Protein AF-A0A847NWB5-F1 (afdb_monomer_lite)

Structure (mmCIF, N/CA/C/O backbone):
data_AF-A0A847NWB5-F1
#
_entry.id   AF-A0A847NWB5-F1
#
loop_
_atom_site.group_PDB
_atom_site.id
_atom_site.type_symbol
_atom_site.label_atom_id
_atom_site.label_alt_id
_atom_site.label_comp_id
_atom_site.label_asym_id
_atom_site.label_entity_id
_atom_site.label_seq_id
_atom_site.pdbx_PDB_ins_code
_atom_site.Cartn_x
_atom_site.Cartn_y
_atom_site.Cartn_z
_atom_site.occupancy
_atom_site.B_iso_or_equiv
_atom_site.auth_seq_id
_atom_site.auth_comp_id
_atom_site.auth_asym_id
_atom_site.auth_atom_id
_atom_site.pdbx_PDB_model_num
ATOM 1 N N . MET A 1 1 ? 8.005 41.977 -53.995 1.00 42.88 1 MET A N 1
ATOM 2 C CA . MET A 1 1 ? 7.180 41.715 -52.792 1.00 42.88 1 MET A CA 1
ATOM 3 C C . MET A 1 1 ? 6.658 40.271 -52.656 1.00 42.88 1 MET A C 1
ATOM 5 O O . MET A 1 1 ? 5.897 40.020 -51.738 1.00 42.88 1 MET A O 1
ATOM 9 N N . ILE A 1 2 ? 7.107 39.292 -53.464 1.00 39.78 2 ILE A N 1
ATOM 10 C CA . ILE A 1 2 ? 6.609 37.891 -53.395 1.00 39.78 2 ILE A CA 1
ATOM 11 C C . ILE A 1 2 ? 7.657 36.893 -52.839 1.00 39.78 2 ILE A C 1
ATOM 13 O O . ILE A 1 2 ? 7.341 35.745 -52.570 1.00 39.78 2 ILE A O 1
ATOM 17 N N . LYS A 1 3 ? 8.897 37.320 -52.548 1.00 38.41 3 LYS A N 1
ATOM 18 C CA . LYS A 1 3 ? 9.954 36.428 -52.013 1.00 38.41 3 LYS A CA 1
ATOM 19 C C . LYS A 1 3 ? 10.189 36.487 -50.494 1.00 38.41 3 LYS A C 1
ATOM 21 O O . LYS A 1 3 ? 11.044 35.766 -50.004 1.00 38.41 3 LYS A O 1
ATOM 26 N N . PHE A 1 4 ? 9.424 37.289 -49.748 1.00 36.72 4 PHE A N 1
ATOM 27 C CA . PHE A 1 4 ? 9.560 37.389 -48.282 1.00 36.72 4 PHE A CA 1
ATOM 28 C C . PHE A 1 4 ? 8.496 36.608 -47.488 1.00 36.72 4 PHE A C 1
ATOM 30 O O . PHE A 1 4 ? 8.672 36.395 -46.296 1.00 36.72 4 PHE A O 1
ATOM 37 N N . HIS A 1 5 ? 7.435 36.115 -48.141 1.00 34.66 5 HIS A N 1
ATOM 38 C CA . HIS A 1 5 ? 6.357 35.375 -47.466 1.00 34.66 5 HIS A CA 1
ATOM 39 C C . HIS A 1 5 ? 6.556 33.845 -47.452 1.00 34.66 5 HIS A C 1
ATOM 41 O O . HIS A 1 5 ? 5.966 33.175 -46.613 1.00 34.66 5 HIS A O 1
ATOM 47 N N . SER A 1 6 ? 7.437 33.279 -48.292 1.00 33.62 6 SER A N 1
ATOM 48 C CA . SER A 1 6 ? 7.777 31.840 -48.229 1.00 33.62 6 SER A CA 1
ATOM 49 C C . SER A 1 6 ? 8.873 31.498 -47.216 1.00 33.62 6 SER A C 1
ATOM 51 O O . SER A 1 6 ? 9.012 30.333 -46.854 1.00 33.62 6 SER A O 1
ATOM 53 N N . LEU A 1 7 ? 9.637 32.477 -46.717 1.00 34.69 7 LEU A N 1
ATOM 54 C CA . LEU A 1 7 ? 10.687 32.207 -45.725 1.00 34.69 7 LEU A CA 1
ATOM 55 C C . LEU A 1 7 ? 10.149 32.168 -44.284 1.00 34.69 7 LEU A C 1
ATOM 57 O O . LEU A 1 7 ? 10.751 31.528 -43.432 1.00 34.69 7 LEU A O 1
ATOM 61 N N . ILE A 1 8 ? 8.988 32.780 -44.024 1.00 38.00 8 ILE A N 1
ATOM 62 C CA . ILE A 1 8 ? 8.331 32.743 -42.706 1.00 38.00 8 ILE A CA 1
ATOM 63 C C . ILE A 1 8 ? 7.489 31.468 -42.534 1.00 38.00 8 ILE A C 1
ATOM 65 O O . ILE A 1 8 ? 7.353 30.978 -41.421 1.00 38.00 8 ILE A O 1
ATOM 69 N N . LEU A 1 9 ? 7.007 30.852 -43.621 1.00 34.22 9 LEU A N 1
ATOM 70 C CA . LEU A 1 9 ? 6.227 29.609 -43.537 1.00 34.22 9 LEU A CA 1
ATOM 71 C C . LEU A 1 9 ? 7.088 28.330 -43.503 1.00 34.22 9 LEU A C 1
ATOM 73 O O . LEU A 1 9 ? 6.583 27.267 -43.166 1.00 34.22 9 LEU A O 1
ATOM 77 N N . THR A 1 10 ? 8.391 28.430 -43.792 1.00 34.97 10 THR A N 1
ATOM 78 C CA . THR A 1 10 ? 9.323 27.282 -43.742 1.00 34.97 10 THR A CA 1
ATOM 79 C C . THR A 1 10 ? 10.198 27.279 -42.477 1.00 34.97 10 THR A C 1
ATOM 81 O O . THR A 1 10 ? 10.921 26.320 -42.232 1.00 34.97 10 THR A O 1
ATOM 84 N N . LEU A 1 11 ? 10.094 28.313 -41.627 1.00 33.88 11 LEU A N 1
ATOM 85 C CA . LEU A 1 11 ? 10.794 28.410 -40.335 1.00 33.88 11 LEU A CA 1
ATOM 86 C C . LEU A 1 11 ? 9.864 28.242 -39.116 1.00 33.88 11 LEU A C 1
ATOM 88 O O . LEU A 1 11 ? 10.243 28.578 -38.000 1.00 33.88 11 LEU A O 1
ATOM 92 N N . VAL A 1 12 ? 8.651 27.718 -39.326 1.00 33.31 12 VAL A N 1
ATOM 93 C CA . VAL A 1 12 ? 7.705 27.330 -38.256 1.00 33.31 12 VAL A CA 1
ATOM 94 C C . VAL A 1 12 ? 7.623 25.797 -38.103 1.00 33.31 12 VAL A C 1
ATOM 96 O O . VAL A 1 12 ? 6.960 25.288 -37.208 1.00 33.31 12 VAL A O 1
ATOM 99 N N . CYS A 1 13 ? 8.373 25.027 -38.902 1.00 38.78 13 CYS A N 1
ATOM 100 C CA . CYS A 1 13 ? 8.359 23.557 -38.857 1.00 38.78 13 CYS A CA 1
ATOM 101 C C . CYS A 1 13 ? 9.357 22.896 -37.885 1.00 38.78 13 CYS A C 1
ATOM 103 O O . CYS A 1 13 ? 9.543 21.686 -37.952 1.00 38.78 13 CYS A O 1
ATOM 105 N N . ALA A 1 14 ? 9.976 23.625 -36.958 1.00 40.19 14 ALA A N 1
ATOM 106 C CA . ALA A 1 14 ? 10.767 23.000 -35.896 1.00 40.19 14 ALA A CA 1
ATOM 107 C C . ALA A 1 14 ? 10.840 23.912 -34.673 1.00 40.19 14 ALA A C 1
ATOM 109 O O . ALA A 1 14 ? 11.818 24.627 -34.509 1.00 40.19 14 ALA A O 1
ATOM 110 N N . LEU A 1 15 ? 9.772 23.929 -33.875 1.00 40.28 15 LEU A N 1
ATOM 111 C CA . LEU A 1 15 ? 9.741 24.229 -32.433 1.00 40.28 15 LEU A CA 1
ATOM 112 C C . LEU A 1 15 ? 8.285 24.083 -31.951 1.00 40.28 15 LEU A C 1
ATOM 114 O O . LEU A 1 15 ? 7.723 24.963 -31.306 1.00 40.28 15 LEU A O 1
ATOM 118 N N . ALA A 1 16 ? 7.641 22.963 -32.287 1.00 37.41 16 ALA A N 1
ATOM 119 C CA . ALA A 1 16 ? 6.517 22.520 -31.479 1.00 37.41 16 ALA A CA 1
ATOM 120 C C . ALA A 1 16 ? 7.136 21.951 -30.199 1.00 37.41 16 ALA A C 1
ATOM 122 O O . ALA A 1 16 ? 7.617 20.821 -30.188 1.00 37.41 16 ALA A O 1
ATOM 123 N N . ILE A 1 17 ? 7.198 22.763 -29.143 1.00 42.31 17 ILE A N 1
ATOM 124 C CA . ILE A 1 17 ? 7.199 22.216 -27.786 1.00 42.31 17 ILE A CA 1
ATOM 125 C C . ILE A 1 17 ? 5.897 21.415 -27.731 1.00 42.31 17 ILE A C 1
ATOM 127 O O . ILE A 1 17 ? 4.823 22.017 -27.793 1.00 42.31 17 ILE A O 1
ATOM 131 N N . SER A 1 18 ? 5.958 20.082 -27.745 1.00 50.19 18 SER A N 1
ATOM 132 C CA . SER A 1 18 ? 4.764 19.309 -27.412 1.00 50.19 18 SER A CA 1
ATOM 133 C C . SER A 1 18 ? 4.413 19.697 -25.985 1.00 50.19 18 SER A C 1
ATOM 135 O O . SER A 1 18 ? 5.232 19.540 -25.083 1.00 50.19 18 SER A O 1
ATOM 137 N N . ALA A 1 19 ? 3.238 20.293 -25.794 1.00 58.72 19 ALA A N 1
ATOM 138 C CA . ALA A 1 19 ? 2.733 20.550 -24.456 1.00 58.72 19 ALA A CA 1
ATOM 139 C C . ALA A 1 19 ? 2.726 19.233 -23.664 1.00 58.72 19 ALA A C 1
ATOM 141 O O . ALA A 1 19 ? 2.403 18.188 -24.236 1.00 58.72 19 ALA A O 1
ATOM 142 N N . GLN A 1 20 ? 3.082 19.305 -22.380 1.00 72.25 20 GLN A N 1
ATOM 143 C CA . GLN A 1 20 ? 3.160 18.157 -21.480 1.00 72.25 20 GLN A CA 1
ATOM 144 C C . GLN A 1 20 ? 1.897 17.309 -21.566 1.00 72.25 20 GLN A C 1
ATOM 146 O O . GLN A 1 20 ? 0.813 17.743 -21.174 1.00 72.25 20 GLN A O 1
ATOM 151 N N . ASN A 1 21 ? 2.042 16.089 -22.084 1.00 88.38 21 ASN A N 1
ATOM 152 C CA . ASN A 1 21 ? 0.945 15.143 -22.227 1.00 88.38 21 ASN A CA 1
ATOM 153 C C . ASN A 1 21 ? 1.127 13.991 -21.239 1.00 88.38 21 ASN A C 1
ATOM 155 O O . ASN A 1 21 ? 1.543 12.888 -21.598 1.00 88.38 21 ASN A O 1
ATOM 159 N N . TRP A 1 22 ? 0.802 14.271 -19.973 1.00 91.06 22 TRP A N 1
ATOM 160 C CA . TRP A 1 22 ? 0.859 13.291 -18.885 1.00 91.06 22 TRP A CA 1
ATOM 161 C C . TRP A 1 22 ? 0.073 12.016 -19.192 1.00 91.06 22 TRP A C 1
ATOM 163 O O . TRP A 1 22 ? 0.486 10.931 -18.793 1.00 91.06 22 TRP A O 1
ATOM 173 N N . GLU A 1 23 ? -1.036 12.139 -19.919 1.00 92.62 23 GLU A N 1
ATOM 174 C CA . GLU A 1 23 ? -1.891 11.011 -20.272 1.00 92.62 23 GLU A CA 1
ATOM 175 C C . GLU A 1 23 ? -1.188 10.032 -21.217 1.00 92.62 23 GLU A C 1
ATOM 177 O O . GLU A 1 23 ? -1.121 8.833 -20.941 1.00 92.62 23 GLU A O 1
ATOM 182 N N . ASP A 1 24 ? -0.614 10.537 -22.312 1.00 93.94 24 ASP A N 1
ATOM 183 C CA . ASP A 1 24 ? 0.109 9.695 -23.268 1.00 93.94 24 ASP A CA 1
ATOM 184 C C . ASP A 1 24 ? 1.391 9.112 -22.659 1.00 93.94 24 ASP A C 1
ATOM 186 O O . ASP A 1 24 ? 1.687 7.929 -22.842 1.00 93.94 24 ASP A O 1
ATOM 190 N N . MET A 1 25 ? 2.109 9.913 -21.864 1.00 95.19 25 MET A N 1
ATOM 191 C CA . MET A 1 25 ? 3.307 9.474 -21.150 1.00 95.19 25 MET A CA 1
ATOM 192 C C . MET A 1 25 ? 2.996 8.323 -20.180 1.00 95.19 25 MET A C 1
ATOM 194 O O . MET A 1 25 ? 3.675 7.292 -20.202 1.00 95.19 25 MET A O 1
ATOM 198 N N . GLN A 1 26 ? 1.955 8.461 -19.350 1.00 96.25 26 GLN A N 1
ATOM 199 C CA . GLN A 1 26 ? 1.557 7.430 -18.387 1.00 96.25 26 GLN A CA 1
ATOM 200 C C . GLN A 1 26 ? 1.100 6.155 -19.098 1.00 96.25 26 GLN A C 1
ATOM 202 O O . GLN A 1 26 ? 1.555 5.065 -18.756 1.00 96.25 26 GLN A O 1
ATOM 207 N N . LYS A 1 27 ? 0.268 6.286 -20.138 1.00 95.56 27 LYS A N 1
ATOM 208 C CA . LYS A 1 27 ? -0.174 5.152 -20.954 1.00 95.56 27 LYS A CA 1
ATOM 209 C C . LYS A 1 27 ? 1.016 4.374 -21.518 1.00 95.56 27 LYS A C 1
ATOM 211 O O . LYS A 1 27 ? 1.122 3.173 -21.291 1.00 95.56 27 LYS A O 1
ATOM 216 N N . LYS A 1 28 ? 1.956 5.038 -22.201 1.00 95.56 28 LYS A N 1
ATOM 217 C CA . LYS A 1 28 ? 3.142 4.374 -22.776 1.00 95.56 28 LYS A CA 1
ATOM 218 C C . LYS A 1 28 ? 3.990 3.696 -21.701 1.00 95.56 28 LYS A C 1
ATOM 220 O O . LYS A 1 28 ? 4.328 2.526 -21.839 1.00 95.56 28 LYS A O 1
ATOM 225 N N . THR A 1 29 ? 4.299 4.401 -20.615 1.00 97.31 29 THR A N 1
ATOM 226 C CA . THR A 1 29 ? 5.137 3.857 -19.530 1.00 97.31 29 THR A CA 1
ATOM 227 C C . THR A 1 29 ? 4.511 2.663 -18.804 1.00 97.31 29 THR A C 1
ATOM 229 O O . THR A 1 29 ? 5.254 1.791 -18.363 1.00 97.31 29 THR A O 1
ATOM 232 N N . ILE A 1 30 ? 3.178 2.558 -18.742 1.00 97.31 30 ILE A N 1
ATOM 233 C CA . ILE A 1 30 ? 2.477 1.342 -18.290 1.00 97.31 30 ILE A CA 1
ATOM 234 C C . ILE A 1 30 ? 2.561 0.236 -19.353 1.00 97.31 30 ILE A C 1
ATOM 236 O O . ILE A 1 30 ? 2.848 -0.916 -19.030 1.00 97.31 30 ILE A O 1
ATOM 240 N N . ARG A 1 31 ? 2.370 0.568 -20.637 1.00 93.94 31 ARG A N 1
ATOM 241 C CA . ARG A 1 31 ? 2.467 -0.405 -21.740 1.00 93.94 31 ARG A CA 1
ATOM 242 C C . ARG A 1 31 ? 3.847 -1.057 -21.847 1.00 93.94 31 ARG A C 1
ATOM 244 O O . ARG A 1 31 ? 3.908 -2.189 -22.318 1.00 93.94 31 ARG A O 1
ATOM 251 N N . PHE A 1 32 ? 4.921 -0.418 -21.373 1.00 96.06 32 PHE A N 1
ATOM 252 C CA . PHE A 1 32 ? 6.257 -1.026 -21.300 1.00 96.06 32 PHE A CA 1
ATOM 253 C C . PHE A 1 32 ? 6.231 -2.440 -20.693 1.00 96.06 32 PHE A C 1
ATOM 255 O O . PHE A 1 32 ? 6.766 -3.380 -21.276 1.00 96.06 32 PHE A O 1
ATOM 262 N N . PHE A 1 33 ? 5.536 -2.628 -19.571 1.00 95.75 33 PHE A N 1
ATOM 263 C CA . PHE A 1 33 ? 5.465 -3.920 -18.883 1.00 95.75 33 PHE A CA 1
ATOM 264 C C . PHE A 1 33 ? 4.804 -5.017 -19.740 1.00 95.75 33 PHE A C 1
ATOM 266 O O . PHE A 1 33 ? 5.168 -6.190 -19.627 1.00 95.75 33 PHE A O 1
ATOM 273 N N . ARG A 1 34 ? 3.930 -4.653 -20.697 1.00 91.44 34 ARG A N 1
ATOM 274 C CA . ARG A 1 34 ? 3.377 -5.607 -21.675 1.00 91.44 34 ARG A CA 1
ATOM 275 C C . ARG A 1 34 ? 4.450 -6.212 -22.559 1.00 91.44 34 ARG A C 1
ATOM 277 O O . ARG A 1 34 ? 4.392 -7.412 -22.816 1.00 91.44 34 ARG A O 1
ATOM 284 N N . TYR A 1 35 ? 5.435 -5.420 -22.981 1.00 90.81 35 TYR A N 1
ATOM 285 C CA . TYR A 1 35 ? 6.572 -5.893 -23.776 1.00 90.81 35 TYR A CA 1
ATOM 286 C C . TYR A 1 35 ? 7.427 -6.906 -23.003 1.00 90.81 35 TYR A C 1
ATOM 288 O O . TYR A 1 35 ? 7.959 -7.840 -23.609 1.00 90.81 35 TYR A O 1
ATOM 296 N N . GLN A 1 36 ? 7.453 -6.790 -21.671 1.00 93.00 36 GLN A N 1
ATOM 297 C CA . GLN A 1 36 ? 8.184 -7.681 -20.772 1.00 93.00 36 GLN A CA 1
ATOM 298 C C . GLN A 1 36 ? 7.457 -9.002 -20.470 1.00 93.00 36 GLN A C 1
ATOM 300 O O . GLN A 1 36 ? 8.053 -9.887 -19.865 1.00 93.00 36 GLN A O 1
ATOM 305 N N . ARG A 1 37 ? 6.186 -9.186 -20.861 1.00 90.44 37 ARG A N 1
ATOM 306 C CA . ARG A 1 37 ? 5.407 -10.390 -20.506 1.00 90.44 37 ARG A CA 1
ATOM 307 C C . ARG A 1 37 ? 6.055 -11.689 -21.014 1.00 90.44 37 ARG A C 1
ATOM 309 O O . ARG A 1 37 ? 6.294 -11.863 -22.209 1.00 90.44 37 ARG A O 1
ATOM 316 N N . ALA A 1 38 ? 6.250 -12.630 -20.095 1.00 87.25 38 ALA A N 1
ATOM 317 C CA . ALA A 1 38 ? 6.828 -13.953 -20.294 1.00 87.25 38 ALA A CA 1
ATOM 318 C C . ALA A 1 38 ? 5.761 -15.060 -20.260 1.00 87.25 38 ALA A C 1
ATOM 320 O O . ALA A 1 38 ? 4.700 -14.905 -19.658 1.00 87.25 38 ALA A O 1
ATOM 321 N N . GLY A 1 39 ? 6.055 -16.223 -20.855 1.00 81.06 39 GLY A N 1
ATOM 322 C CA . GLY A 1 39 ? 5.277 -17.458 -20.659 1.00 81.06 39 GLY A CA 1
ATOM 323 C C . GLY A 1 39 ? 3.800 -17.395 -21.061 1.00 81.06 39 GLY A C 1
ATOM 324 O O . GLY A 1 39 ? 2.998 -18.174 -20.546 1.00 81.06 39 GLY A O 1
ATOM 325 N N . LEU A 1 40 ? 3.442 -16.477 -21.959 1.00 76.94 40 LEU A N 1
ATOM 326 C CA . LEU A 1 40 ? 2.090 -16.298 -22.489 1.00 76.94 40 LEU A CA 1
ATOM 327 C C . LEU A 1 40 ? 1.619 -17.559 -23.218 1.00 76.94 40 LEU A C 1
ATOM 329 O O . LEU A 1 40 ? 2.396 -18.141 -23.965 1.00 76.94 40 LEU A O 1
ATOM 333 N N . LYS A 1 41 ? 0.367 -17.992 -23.009 1.00 67.31 41 LYS A N 1
ATOM 334 C CA . LYS A 1 41 ? -0.227 -19.192 -23.632 1.00 67.31 41 LYS A CA 1
ATOM 335 C C . LYS A 1 41 ? -1.378 -18.790 -24.567 1.00 67.31 41 LYS A C 1
ATOM 337 O O . LYS A 1 41 ? -2.353 -18.203 -24.114 1.00 67.31 41 LYS A O 1
ATOM 342 N N . GLY A 1 42 ? -1.285 -19.168 -25.846 1.00 57.97 42 GLY A N 1
ATOM 343 C CA . GLY A 1 42 ? -2.330 -18.954 -26.861 1.00 57.97 42 GLY A CA 1
ATOM 344 C C . GLY A 1 42 ? -2.425 -17.522 -27.409 1.00 57.97 42 GLY A C 1
ATOM 345 O O . GLY A 1 42 ? -1.660 -16.647 -27.027 1.00 57.97 42 GLY A O 1
ATOM 346 N N . GLU A 1 43 ? -3.394 -17.286 -28.300 1.00 54.84 43 GLU A N 1
ATOM 347 C CA . GLU A 1 43 ? -3.688 -15.972 -28.919 1.00 54.84 43 GLU A CA 1
ATOM 348 C C . GLU A 1 43 ? -4.389 -14.986 -27.959 1.00 54.84 43 GLU A C 1
ATOM 350 O O . GLU A 1 43 ? -4.798 -13.899 -28.355 1.00 54.84 43 GLU A O 1
ATOM 355 N N . GLN A 1 44 ? -4.562 -15.367 -26.690 1.00 54.88 44 GLN A N 1
ATOM 356 C CA . GLN A 1 44 ? -5.412 -14.668 -25.722 1.00 54.88 44 GLN A CA 1
ATOM 357 C C . GLN A 1 44 ? -4.716 -13.501 -25.014 1.00 54.88 44 GLN A C 1
ATOM 359 O O . GLN A 1 44 ? -5.286 -12.942 -24.093 1.00 54.88 44 GLN A O 1
ATOM 364 N N . CYS A 1 45 ? -3.484 -13.143 -25.379 1.00 64.50 45 CYS A N 1
ATOM 365 C CA . CYS A 1 45 ? -2.771 -12.039 -24.744 1.00 64.50 45 CYS A CA 1
ATOM 366 C C . CYS A 1 45 ? -1.915 -11.299 -25.769 1.00 64.50 45 CYS A C 1
ATOM 368 O O . CYS A 1 45 ? -0.958 -11.853 -26.315 1.00 64.50 45 CYS A O 1
ATOM 370 N N . HIS A 1 46 ? -2.264 -10.044 -26.029 1.00 68.38 46 HIS A N 1
ATOM 371 C CA . HIS A 1 46 ? -1.560 -9.199 -26.976 1.00 68.38 46 HIS A CA 1
ATOM 372 C C . HIS A 1 46 ? -0.291 -8.628 -26.334 1.00 68.38 46 HIS A C 1
ATOM 374 O O . HIS A 1 46 ? -0.331 -7.782 -25.438 1.00 68.38 46 HIS A O 1
ATOM 380 N N . ASN A 1 47 ? 0.851 -9.117 -26.804 1.00 75.75 47 ASN A N 1
ATOM 381 C CA . ASN A 1 47 ? 2.151 -8.482 -26.639 1.00 75.75 47 ASN A CA 1
ATOM 382 C C . ASN A 1 47 ? 2.669 -8.172 -28.056 1.00 75.75 47 ASN A C 1
ATOM 384 O O . ASN A 1 47 ? 2.734 -9.111 -28.860 1.00 75.75 47 ASN A O 1
ATOM 388 N N . PRO A 1 48 ? 3.061 -6.915 -28.355 1.00 75.75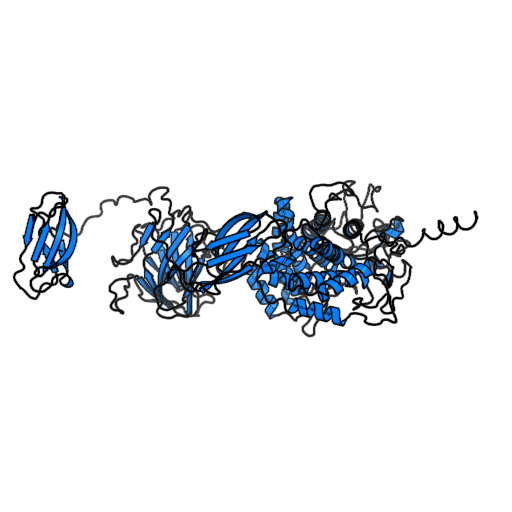 48 PRO A N 1
ATOM 389 C CA . PRO A 1 48 ? 3.505 -6.475 -29.683 1.00 75.75 48 PRO A CA 1
ATOM 390 C C . PRO A 1 48 ? 4.540 -7.361 -30.366 1.00 75.75 48 PRO A C 1
ATOM 392 O O . PRO A 1 48 ? 4.564 -7.489 -31.587 1.00 75.75 48 PRO A O 1
ATOM 395 N N . TYR A 1 49 ? 5.408 -8.012 -29.594 1.00 74.19 49 TYR A N 1
ATOM 396 C CA . TYR A 1 49 ? 6.434 -8.887 -30.149 1.00 74.19 49 TYR A CA 1
ATOM 397 C C . TYR A 1 49 ? 5.888 -10.223 -30.672 1.00 74.19 49 TYR A C 1
ATOM 399 O O . TYR A 1 49 ? 6.553 -10.889 -31.473 1.00 74.19 49 TYR A O 1
ATOM 407 N N . TYR A 1 50 ? 4.695 -10.639 -30.242 1.00 67.44 50 TYR A N 1
ATOM 408 C CA . TYR A 1 50 ? 4.236 -12.024 -30.366 1.00 67.44 50 TYR A CA 1
ATOM 409 C C . TYR A 1 50 ? 2.861 -12.198 -31.024 1.00 67.44 50 TYR A C 1
ATOM 411 O O . TYR A 1 50 ? 2.401 -13.332 -31.134 1.00 67.44 50 TYR A O 1
ATOM 419 N N . GLU A 1 51 ? 2.248 -11.131 -31.548 1.00 58.44 51 GLU A N 1
ATOM 420 C CA . GLU A 1 51 ? 0.896 -11.113 -32.152 1.00 58.44 51 GLU A CA 1
ATOM 421 C C . GLU A 1 51 ? 0.657 -12.092 -33.326 1.00 58.44 51 GLU A C 1
ATOM 423 O O . GLU A 1 51 ? -0.465 -12.222 -33.802 1.00 58.44 51 GLU A O 1
ATOM 428 N N . SER A 1 52 ? 1.686 -12.794 -33.811 1.00 52.53 52 SER A N 1
ATOM 429 C CA . SER A 1 52 ? 1.614 -13.687 -34.980 1.00 52.53 52 SER A CA 1
ATOM 430 C C . SER A 1 52 ? 2.216 -15.087 -34.775 1.00 52.53 52 SER A C 1
ATOM 432 O O . SER A 1 52 ? 2.345 -15.833 -35.746 1.00 52.53 52 SER A O 1
ATOM 434 N N . ILE A 1 53 ? 2.605 -15.478 -33.551 1.00 50.81 53 ILE A N 1
ATOM 435 C CA . ILE A 1 53 ? 3.309 -16.755 -33.308 1.00 50.81 53 ILE A CA 1
ATOM 436 C C . ILE A 1 53 ? 2.415 -17.766 -32.577 1.00 50.81 53 ILE A C 1
ATOM 438 O O . ILE A 1 53 ? 2.043 -17.577 -31.422 1.00 50.81 53 ILE A O 1
ATOM 442 N N . THR A 1 54 ? 2.129 -18.894 -33.234 1.00 47.69 54 THR A N 1
ATOM 443 C CA . THR A 1 54 ? 1.161 -19.910 -32.780 1.00 47.69 54 THR A CA 1
ATOM 444 C C . THR A 1 54 ? 1.765 -21.126 -32.057 1.00 47.69 54 THR A C 1
ATOM 446 O O . THR A 1 54 ? 1.018 -22.033 -31.693 1.00 47.69 54 THR A O 1
ATOM 449 N N . SER A 1 55 ? 3.079 -21.191 -31.782 1.00 50.62 55 SER A N 1
ATOM 450 C CA . SER A 1 55 ? 3.658 -22.351 -31.068 1.00 50.62 55 SER A CA 1
ATOM 451 C C . SER A 1 55 ? 4.958 -22.087 -30.295 1.00 50.62 55 SER A C 1
ATOM 453 O O . SER A 1 55 ? 5.830 -21.377 -30.787 1.00 50.62 55 SER A O 1
ATOM 455 N N . ASN A 1 56 ? 5.076 -22.753 -29.131 1.00 52.75 56 ASN A N 1
ATOM 456 C CA . ASN A 1 56 ? 6.209 -22.836 -28.191 1.00 52.75 56 ASN A CA 1
ATOM 457 C C . ASN A 1 56 ? 6.772 -21.496 -27.727 1.00 52.75 56 ASN A C 1
ATOM 459 O O . ASN A 1 56 ? 7.858 -21.103 -28.141 1.00 52.75 56 ASN A O 1
ATOM 463 N N . TRP A 1 57 ? 6.061 -20.822 -26.821 1.00 62.12 57 TRP A N 1
ATOM 464 C CA . TRP A 1 57 ? 6.595 -19.608 -26.220 1.00 62.12 57 TRP A CA 1
ATOM 465 C C . TRP A 1 57 ? 7.558 -19.992 -25.096 1.00 62.12 57 TRP A C 1
ATOM 467 O O . TRP A 1 57 ? 7.331 -20.960 -24.360 1.00 62.12 57 TRP A O 1
ATOM 477 N N . PRO A 1 58 ? 8.636 -19.234 -24.923 1.00 62.88 58 PRO A N 1
ATOM 478 C CA . PRO A 1 58 ? 9.565 -19.496 -23.850 1.00 62.88 58 PRO A CA 1
ATOM 479 C C . PRO A 1 58 ? 8.881 -19.165 -22.531 1.00 62.88 58 PRO A C 1
ATOM 481 O O . PRO A 1 58 ? 7.975 -18.329 -22.467 1.00 62.88 58 PRO A O 1
ATOM 484 N N . HIS A 1 59 ? 9.289 -19.871 -21.481 1.00 75.19 59 HIS A N 1
ATOM 485 C CA . HIS A 1 59 ? 8.699 -19.773 -20.146 1.00 75.19 59 HIS A CA 1
ATOM 486 C C . HIS A 1 59 ? 7.254 -20.273 -20.013 1.00 75.19 59 HIS A C 1
ATOM 488 O O . HIS A 1 59 ? 6.693 -20.186 -18.926 1.00 75.19 59 HIS A O 1
ATOM 494 N N . GLN A 1 60 ? 6.631 -20.838 -21.058 1.00 76.12 60 GLN A N 1
ATOM 495 C CA . GLN A 1 60 ? 5.324 -21.513 -20.924 1.00 76.12 60 GLN A CA 1
ATOM 496 C C . GLN A 1 60 ? 5.388 -22.775 -20.063 1.00 76.12 60 GLN A C 1
ATOM 498 O O . GLN A 1 60 ? 4.371 -23.185 -19.500 1.00 76.12 60 GLN A O 1
ATOM 503 N N . ASN A 1 61 ? 6.579 -23.375 -20.004 1.00 80.56 61 ASN A N 1
ATOM 504 C CA . ASN A 1 61 ? 6.865 -24.637 -19.331 1.00 80.56 61 ASN A CA 1
ATOM 505 C C . ASN A 1 61 ? 7.789 -24.454 -18.115 1.00 80.56 61 ASN A C 1
ATOM 507 O O . ASN A 1 61 ? 8.250 -25.454 -17.560 1.00 80.56 61 ASN A O 1
ATOM 511 N N . ASP A 1 62 ? 8.074 -23.205 -17.711 1.00 87.69 62 ASP A N 1
ATOM 512 C CA . ASP A 1 62 ? 8.757 -22.940 -16.440 1.00 87.69 62 ASP A CA 1
ATOM 513 C C . ASP A 1 62 ? 7.962 -23.659 -15.342 1.00 87.69 62 ASP A C 1
ATOM 515 O O . ASP A 1 62 ? 6.747 -23.484 -15.225 1.00 87.69 62 ASP A O 1
ATOM 519 N N . SER A 1 63 ? 8.627 -24.517 -14.573 1.00 92.44 63 SER A N 1
ATOM 520 C CA . SER A 1 63 ? 7.972 -25.293 -13.525 1.00 92.44 63 SER A CA 1
ATOM 521 C C . SER A 1 63 ? 8.947 -25.717 -12.438 1.00 92.44 63 SER A C 1
ATOM 523 O O . SER A 1 63 ? 10.151 -25.834 -12.664 1.00 92.44 63 SER A O 1
ATOM 525 N N . TYR A 1 64 ? 8.417 -25.963 -11.242 1.00 95.62 64 TYR A N 1
ATOM 526 C CA . TYR A 1 64 ? 9.186 -26.482 -10.116 1.00 95.62 64 TYR A CA 1
ATOM 527 C C . TYR A 1 64 ? 8.387 -27.539 -9.364 1.00 95.62 64 TYR A C 1
ATOM 529 O O . TYR A 1 64 ? 7.301 -27.264 -8.849 1.00 95.62 64 TYR A O 1
ATOM 537 N N . ASN A 1 65 ? 8.913 -28.766 -9.310 1.00 94.50 65 ASN A N 1
ATOM 538 C CA . ASN A 1 65 ? 8.255 -29.915 -8.677 1.00 94.50 65 ASN A CA 1
ATOM 539 C C . ASN A 1 65 ? 6.786 -30.091 -9.117 1.00 94.50 65 ASN A C 1
ATOM 541 O O . ASN A 1 65 ? 5.907 -30.329 -8.294 1.00 94.50 65 ASN A O 1
ATOM 545 N N . GLY A 1 66 ? 6.516 -29.922 -10.416 1.00 92.94 66 GLY A N 1
ATOM 546 C CA . GLY A 1 66 ? 5.173 -30.037 -10.996 1.00 92.94 66 GLY A CA 1
ATOM 547 C C . GLY A 1 66 ? 4.278 -28.798 -10.854 1.00 92.94 66 GLY A C 1
ATOM 548 O O . GLY A 1 66 ? 3.179 -28.800 -11.400 1.00 92.94 66 GLY A O 1
ATOM 549 N N . ASN A 1 67 ? 4.728 -27.737 -10.176 1.00 95.56 67 ASN A N 1
ATOM 550 C CA . ASN A 1 67 ? 4.010 -26.460 -10.113 1.00 95.56 67 ASN A CA 1
ATOM 551 C C . ASN A 1 67 ? 4.324 -25.615 -11.352 1.00 95.56 67 ASN A C 1
ATOM 553 O O . ASN A 1 67 ? 5.494 -25.466 -11.702 1.00 95.56 67 ASN A O 1
ATOM 557 N N . ASP A 1 68 ? 3.293 -25.058 -11.989 1.00 94.06 68 ASP A N 1
ATOM 558 C CA . ASP A 1 68 ? 3.420 -24.121 -13.114 1.00 94.06 68 ASP A CA 1
ATOM 559 C C . ASP A 1 68 ? 4.020 -22.788 -12.648 1.00 94.06 68 ASP A C 1
ATOM 561 O O . ASP A 1 68 ? 3.528 -22.208 -11.686 1.00 94.06 68 ASP A O 1
ATOM 565 N N . LEU A 1 69 ? 5.034 -22.285 -13.353 1.00 94.62 69 LEU A N 1
ATOM 566 C CA . LEU A 1 69 ? 5.693 -20.991 -13.124 1.00 94.62 69 LEU A CA 1
ATOM 567 C C . LEU A 1 69 ? 5.702 -20.104 -14.388 1.00 94.62 69 LEU A C 1
ATOM 569 O O . LEU A 1 69 ? 6.476 -19.147 -14.496 1.00 94.62 69 LEU A O 1
ATOM 573 N N . SER A 1 70 ? 4.832 -20.406 -15.356 1.00 90.81 70 SER A N 1
ATOM 574 C CA . SER A 1 70 ? 4.596 -19.553 -16.526 1.00 90.81 70 SER A CA 1
ATOM 575 C C . SER A 1 70 ? 3.927 -18.220 -16.168 1.00 90.81 70 SER A C 1
ATOM 577 O O . SER A 1 70 ? 3.221 -18.114 -15.160 1.00 90.81 70 SER A O 1
ATOM 579 N N . GLY A 1 71 ? 4.104 -17.211 -17.026 1.00 90.12 71 GLY A N 1
ATOM 580 C CA . GLY A 1 71 ? 3.668 -15.831 -16.784 1.00 90.12 71 GLY A CA 1
ATOM 581 C C . GLY A 1 71 ? 4.786 -14.950 -16.221 1.00 90.12 71 GLY A C 1
ATOM 582 O O . GLY A 1 71 ? 5.951 -15.360 -16.202 1.00 90.12 71 GLY A O 1
ATOM 583 N N . GLY A 1 72 ? 4.421 -13.762 -15.736 1.00 93.00 72 GLY A N 1
ATOM 584 C CA . GLY A 1 72 ? 5.353 -12.795 -15.150 1.00 93.00 72 GLY A CA 1
ATOM 585 C C . GLY A 1 72 ? 6.137 -12.019 -16.205 1.00 93.00 72 GLY A C 1
ATOM 586 O O . GLY A 1 72 ? 5.869 -12.125 -17.394 1.00 93.00 72 GLY A O 1
ATOM 587 N N . TRP A 1 73 ? 7.120 -11.241 -15.787 1.00 94.75 73 TRP A N 1
ATOM 588 C CA . TRP A 1 73 ? 7.855 -10.330 -16.658 1.00 94.75 73 TRP A CA 1
ATOM 589 C C . TRP A 1 73 ? 9.327 -10.720 -16.722 1.00 94.75 73 TRP A C 1
ATOM 591 O O . TRP A 1 73 ? 9.887 -11.160 -15.718 1.00 94.75 73 TRP A O 1
ATOM 601 N N . TYR A 1 74 ? 9.938 -10.537 -17.889 1.00 93.69 74 TYR A N 1
ATOM 602 C CA . TYR A 1 74 ? 11.387 -10.427 -17.999 1.00 93.69 74 TYR A CA 1
ATOM 603 C C . TYR A 1 74 ? 11.857 -9.157 -17.313 1.00 93.69 74 TYR A C 1
ATOM 605 O O . TYR A 1 74 ? 11.167 -8.134 -17.340 1.00 93.69 74 TYR A O 1
ATOM 613 N N . ASP A 1 75 ? 13.022 -9.248 -16.698 1.00 95.44 75 ASP A N 1
ATOM 614 C CA . ASP A 1 75 ? 13.588 -8.165 -15.920 1.00 95.44 75 ASP A CA 1
ATOM 615 C C . ASP A 1 75 ? 14.001 -6.967 -16.787 1.00 95.44 75 ASP A C 1
ATOM 617 O O . ASP A 1 75 ? 13.575 -5.841 -16.525 1.00 95.44 75 ASP A O 1
ATOM 621 N N . ALA A 1 76 ? 14.751 -7.216 -17.861 1.00 95.25 76 ALA A N 1
ATOM 622 C CA . ALA A 1 76 ? 15.326 -6.157 -18.685 1.00 95.25 76 ALA A CA 1
ATOM 623 C C . ALA A 1 76 ? 15.230 -6.474 -20.186 1.00 95.25 76 ALA A C 1
ATOM 625 O O . ALA A 1 76 ? 14.226 -7.008 -20.668 1.00 95.25 76 ALA A O 1
ATOM 626 N N . GLY A 1 77 ? 16.273 -6.164 -20.959 1.00 92.00 77 GLY A N 1
ATOM 627 C CA . GLY A 1 77 ? 16.426 -6.628 -22.335 1.00 92.00 77 GLY A CA 1
ATOM 628 C C . GLY A 1 77 ? 16.725 -8.127 -22.484 1.00 92.00 77 GLY A C 1
ATOM 629 O O . GLY A 1 77 ? 17.022 -8.580 -23.598 1.00 92.00 77 GLY A O 1
ATOM 630 N N . ASP A 1 78 ? 16.711 -8.881 -21.387 1.00 90.44 78 ASP A N 1
ATOM 631 C CA . ASP A 1 78 ? 17.069 -10.291 -21.245 1.00 90.44 78 ASP A CA 1
ATOM 632 C C . ASP A 1 78 ? 15.835 -11.199 -21.091 1.00 90.44 78 ASP A C 1
ATOM 634 O O . ASP A 1 78 ? 14.703 -10.774 -21.345 1.00 90.44 78 ASP A O 1
ATOM 638 N N . PHE A 1 79 ? 16.048 -12.476 -20.753 1.00 88.94 79 PHE A N 1
ATOM 639 C CA . PHE A 1 79 ? 14.957 -13.422 -20.494 1.00 88.94 79 PHE A CA 1
ATOM 640 C C . PHE A 1 79 ? 15.031 -14.041 -19.096 1.00 88.94 79 PHE A C 1
ATOM 642 O O . PHE A 1 79 ? 14.591 -15.173 -18.879 1.00 88.94 79 PHE A O 1
ATOM 649 N N . VAL A 1 80 ? 15.575 -13.333 -18.109 1.00 91.25 80 VAL A N 1
ATOM 650 C CA . VAL A 1 80 ? 15.589 -13.801 -16.717 1.00 91.25 80 VAL A CA 1
ATOM 651 C C . VAL A 1 80 ? 14.429 -13.173 -15.949 1.00 91.25 80 VAL A C 1
ATOM 653 O O . VAL A 1 80 ? 14.022 -12.041 -16.196 1.00 91.25 80 VAL A O 1
ATOM 656 N N . LYS A 1 81 ? 13.854 -13.937 -15.016 1.00 93.94 81 LYS A N 1
ATOM 657 C CA . LYS A 1 81 ? 12.919 -13.411 -14.017 1.00 93.94 81 LYS A CA 1
ATOM 658 C C . LYS A 1 81 ? 13.691 -13.239 -12.715 1.00 93.94 81 LYS A C 1
ATOM 660 O O . LYS A 1 81 ? 13.805 -14.209 -11.964 1.00 93.94 81 LYS A O 1
ATOM 665 N N . PHE A 1 82 ? 14.238 -12.051 -12.477 1.00 96.12 82 PHE A N 1
ATOM 666 C CA . PHE A 1 82 ? 14.931 -11.732 -11.228 1.00 96.12 82 PHE A CA 1
ATOM 667 C C . PHE A 1 82 ? 13.932 -11.302 -10.149 1.00 96.12 82 PHE A C 1
ATOM 669 O O . PHE A 1 82 ? 13.205 -10.323 -10.312 1.00 96.12 82 PHE A O 1
ATOM 676 N N . GLY A 1 83 ? 13.881 -12.022 -9.028 1.00 95.25 83 GLY A N 1
ATOM 677 C CA . GLY A 1 83 ? 12.851 -11.848 -8.003 1.00 95.25 83 GLY A CA 1
ATOM 678 C C . GLY A 1 83 ? 12.865 -10.483 -7.331 1.00 95.25 83 GLY A C 1
ATOM 679 O O . GLY A 1 83 ? 11.804 -9.924 -7.048 1.00 95.25 83 GLY A O 1
ATOM 680 N N . LEU A 1 84 ? 14.053 -9.930 -7.081 1.00 94.38 84 LEU A N 1
ATOM 681 C CA . LEU A 1 84 ? 14.211 -8.662 -6.372 1.00 94.38 84 LEU A CA 1
ATOM 682 C C . LEU A 1 84 ? 13.659 -7.461 -7.173 1.00 94.38 84 LEU A C 1
ATOM 684 O O . LEU A 1 84 ? 12.692 -6.865 -6.693 1.00 94.38 84 LEU A O 1
ATOM 688 N N . PRO A 1 85 ? 14.161 -7.137 -8.384 1.00 96.38 85 PRO A N 1
ATOM 689 C CA . PRO A 1 85 ? 13.612 -6.049 -9.203 1.00 96.38 85 PRO A CA 1
ATOM 690 C C . PRO A 1 85 ? 12.167 -6.306 -9.640 1.00 96.38 85 PRO A C 1
ATOM 692 O O . PRO A 1 85 ? 11.360 -5.373 -9.675 1.00 96.38 85 PRO A O 1
ATOM 695 N N . PHE A 1 86 ? 11.788 -7.564 -9.890 1.00 98.12 86 PHE A N 1
ATOM 696 C CA . PHE A 1 86 ? 10.409 -7.922 -10.211 1.00 98.12 86 PHE A CA 1
ATOM 697 C C . PHE A 1 86 ? 9.456 -7.571 -9.060 1.00 98.12 86 PHE A C 1
ATOM 699 O O . PHE A 1 86 ? 8.487 -6.834 -9.245 1.00 98.12 86 PHE A O 1
ATOM 706 N N . SER A 1 87 ? 9.738 -8.070 -7.851 1.00 97.00 87 SER A N 1
ATOM 707 C CA . SER A 1 87 ? 8.871 -7.877 -6.683 1.00 97.00 87 SER A CA 1
ATOM 708 C C . SER A 1 87 ? 8.798 -6.415 -6.240 1.00 97.00 87 SER A C 1
ATOM 710 O O . SER A 1 87 ? 7.716 -5.940 -5.889 1.00 97.00 87 SER A O 1
ATOM 712 N N . SER A 1 88 ? 9.905 -5.669 -6.317 1.00 97.12 88 SER A N 1
ATOM 713 C CA . SER A 1 88 ? 9.896 -4.238 -6.016 1.00 97.12 88 SER A CA 1
ATOM 714 C C . SER A 1 88 ? 9.085 -3.448 -7.032 1.00 97.12 88 SER A C 1
ATOM 716 O O . SER A 1 88 ? 8.328 -2.566 -6.638 1.00 97.12 88 SER A O 1
ATOM 718 N N . SER A 1 89 ? 9.198 -3.776 -8.323 1.00 98.62 89 SER A N 1
ATOM 719 C CA . SER A 1 89 ? 8.473 -3.063 -9.378 1.00 98.62 89 SER A CA 1
ATOM 720 C C . SER A 1 89 ? 6.969 -3.234 -9.219 1.00 98.62 89 SER A C 1
ATOM 722 O O . SER A 1 89 ? 6.235 -2.250 -9.227 1.00 98.62 89 SER A O 1
ATOM 724 N N . VAL A 1 90 ? 6.514 -4.464 -8.959 1.00 98.75 90 VAL A N 1
ATOM 725 C CA . VAL A 1 90 ? 5.105 -4.753 -8.653 1.00 98.75 90 VAL A CA 1
ATOM 726 C C . VAL A 1 90 ? 4.617 -3.926 -7.462 1.00 98.75 90 VAL A C 1
ATOM 728 O O . VAL A 1 90 ? 3.571 -3.280 -7.552 1.00 98.75 90 VAL A O 1
ATOM 731 N N . TYR A 1 91 ? 5.374 -3.905 -6.362 1.00 98.75 91 TYR A N 1
ATOM 732 C CA . TYR A 1 91 ? 4.976 -3.169 -5.164 1.00 98.75 91 TYR A CA 1
ATOM 733 C C . TYR A 1 91 ? 4.920 -1.650 -5.396 1.00 98.75 91 TYR A C 1
ATOM 735 O O . TYR A 1 91 ? 3.945 -1.010 -5.001 1.00 98.75 91 TYR A O 1
ATOM 743 N N . ILE A 1 92 ? 5.913 -1.072 -6.082 1.00 98.75 92 ILE A N 1
ATOM 744 C CA . ILE A 1 92 ? 5.965 0.364 -6.404 1.00 98.75 92 ILE A CA 1
ATOM 745 C C . ILE A 1 92 ? 4.793 0.763 -7.312 1.00 98.75 92 ILE A C 1
ATOM 747 O O . ILE A 1 92 ? 4.134 1.766 -7.041 1.00 98.75 92 ILE A O 1
ATOM 751 N N . LEU A 1 93 ? 4.485 -0.031 -8.342 1.00 98.81 93 LEU A N 1
ATOM 752 C CA . LEU A 1 93 ? 3.362 0.222 -9.250 1.00 98.81 93 LEU A CA 1
ATOM 753 C C . LEU A 1 93 ? 2.012 0.174 -8.520 1.00 98.81 93 LEU A C 1
ATOM 755 O O . LEU A 1 93 ? 1.196 1.088 -8.667 1.00 98.81 93 LEU A O 1
ATOM 759 N N . LEU A 1 94 ? 1.789 -0.849 -7.683 1.00 98.69 94 LEU A N 1
ATOM 760 C CA . LEU A 1 94 ? 0.583 -0.932 -6.850 1.00 98.69 94 LEU A CA 1
ATOM 761 C C . LEU A 1 94 ? 0.488 0.251 -5.899 1.00 98.69 94 LEU A C 1
ATOM 763 O O . LEU A 1 94 ? -0.599 0.791 -5.714 1.00 98.69 94 LEU A O 1
ATOM 767 N N . LYS A 1 95 ? 1.611 0.677 -5.314 1.00 97.81 95 LYS A N 1
ATOM 768 C CA . LYS A 1 95 ? 1.647 1.837 -4.428 1.00 97.81 95 LYS A CA 1
ATOM 769 C C . LYS A 1 95 ? 1.325 3.129 -5.174 1.00 97.81 95 LYS A C 1
ATOM 771 O O . LYS A 1 95 ? 0.570 3.945 -4.659 1.00 97.81 95 LYS A O 1
ATOM 776 N N . GLY A 1 96 ? 1.812 3.282 -6.404 1.00 96.94 96 GLY A N 1
ATOM 777 C CA . GLY A 1 96 ? 1.439 4.384 -7.287 1.00 96.94 96 GLY A CA 1
ATOM 778 C C . GLY A 1 96 ? -0.076 4.470 -7.501 1.00 96.94 96 GLY A C 1
ATOM 779 O O . GLY A 1 96 ? -0.638 5.555 -7.382 1.00 96.94 96 GLY A O 1
ATOM 780 N N . TYR A 1 97 ? -0.749 3.346 -7.765 1.00 97.38 97 TYR A N 1
ATOM 781 C CA . TYR A 1 97 ? -2.213 3.314 -7.892 1.00 97.38 97 TYR A CA 1
ATOM 782 C C . TYR A 1 97 ? -2.936 3.520 -6.554 1.00 97.38 97 TYR A C 1
ATOM 784 O O . TYR A 1 97 ? -3.907 4.262 -6.483 1.00 97.38 97 TYR A O 1
ATOM 792 N N . ASP A 1 98 ? -2.460 2.896 -5.478 1.00 95.75 98 ASP A N 1
ATOM 793 C CA . ASP A 1 98 ? -3.031 3.007 -4.131 1.00 95.75 98 ASP A CA 1
ATOM 794 C C . ASP A 1 98 ? -3.008 4.440 -3.582 1.00 95.75 98 ASP A C 1
ATOM 796 O O . ASP A 1 98 ? -3.880 4.822 -2.803 1.00 95.75 98 ASP A O 1
ATOM 800 N N . VAL A 1 99 ? -2.000 5.228 -3.960 1.00 93.31 99 VAL A N 1
ATOM 801 C CA . VAL A 1 99 ? -1.880 6.633 -3.555 1.00 93.31 99 VAL A CA 1
ATOM 802 C C . VAL A 1 99 ? -2.676 7.556 -4.480 1.00 93.31 99 VAL A C 1
ATOM 804 O O . VAL A 1 99 ? -3.287 8.499 -3.985 1.00 93.31 99 VAL A O 1
ATOM 807 N N . PHE A 1 100 ? -2.724 7.273 -5.787 1.00 92.12 100 PHE A N 1
ATOM 808 C CA . PHE A 1 100 ? -3.354 8.140 -6.794 1.00 92.12 100 PHE A CA 1
ATOM 809 C C . PHE A 1 100 ? -4.394 7.399 -7.662 1.00 92.12 100 PHE A C 1
ATOM 811 O O . PHE A 1 100 ? -4.255 7.358 -8.886 1.00 92.12 100 PHE A O 1
ATOM 818 N N . PRO A 1 101 ? -5.450 6.796 -7.087 1.00 90.44 101 PRO A N 1
ATOM 819 C CA . PRO A 1 101 ? -6.315 5.859 -7.813 1.00 90.44 101 PRO A CA 1
ATOM 820 C C . PRO A 1 101 ? -7.123 6.491 -8.956 1.00 90.44 101 PRO A C 1
ATOM 822 O O . PRO A 1 101 ? -7.494 5.784 -9.892 1.00 90.44 101 PRO A O 1
ATOM 825 N N . ASN A 1 102 ? -7.383 7.802 -8.897 1.00 86.88 102 ASN A N 1
ATOM 826 C CA . ASN A 1 102 ? -8.161 8.535 -9.907 1.00 86.88 102 ASN A CA 1
ATOM 827 C C . ASN A 1 102 ? -7.301 9.040 -11.073 1.00 86.88 102 ASN A C 1
ATOM 829 O O . ASN A 1 102 ? -7.821 9.418 -12.118 1.00 86.88 102 ASN A O 1
ATOM 833 N N . ALA A 1 103 ? -5.977 9.004 -10.920 1.00 91.75 103 ALA A N 1
ATOM 834 C CA . ALA A 1 103 ? -5.033 9.501 -11.908 1.00 91.75 103 ALA A CA 1
ATOM 835 C C . ALA A 1 103 ? -4.580 8.427 -12.913 1.00 91.75 103 ALA A C 1
ATOM 837 O O . ALA A 1 103 ? -3.616 8.652 -13.644 1.00 91.75 103 ALA A O 1
ATOM 838 N N . TYR A 1 104 ? -5.257 7.275 -12.964 1.00 94.69 104 TYR A N 1
ATOM 839 C CA . TYR A 1 104 ? -4.996 6.197 -13.920 1.00 94.69 104 TYR A CA 1
ATOM 840 C C . TYR A 1 104 ? -6.221 5.939 -14.782 1.00 94.69 104 TYR A C 1
ATOM 842 O O . TYR A 1 104 ? -7.332 5.780 -14.278 1.00 94.69 104 TYR A O 1
ATOM 850 N N . SER A 1 105 ? -5.985 5.864 -16.084 1.00 93.19 105 SER A N 1
ATOM 851 C CA . SER A 1 105 ? -7.028 5.656 -17.078 1.00 93.19 105 SER A CA 1
ATOM 852 C C . SER A 1 105 ? -7.252 4.174 -17.378 1.00 93.19 105 SER A C 1
ATOM 854 O O . SER A 1 105 ? -6.437 3.320 -17.029 1.00 93.19 105 SER A O 1
ATOM 856 N N . ASP A 1 106 ? -8.385 3.899 -18.018 1.00 95.38 106 ASP A N 1
ATOM 857 C CA . ASP A 1 106 ? -8.763 2.611 -18.608 1.00 95.38 106 ASP A CA 1
ATOM 858 C C . ASP A 1 106 ? -8.825 2.811 -20.129 1.00 95.38 106 ASP A C 1
ATOM 860 O O . ASP A 1 106 ? -9.812 3.337 -20.666 1.00 95.38 106 ASP A O 1
ATOM 864 N N . HIS A 1 107 ? -7.713 2.511 -20.797 1.00 93.75 107 HIS A N 1
ATOM 865 C CA . HIS A 1 107 ? -7.579 2.447 -22.254 1.00 93.75 107 HIS A CA 1
ATOM 866 C C . HIS A 1 107 ? -7.348 1.020 -22.738 1.00 93.75 107 HIS A C 1
ATOM 868 O O . HIS A 1 107 ? -7.711 0.719 -23.872 1.00 93.75 107 HIS A O 1
ATOM 874 N N . ASP A 1 108 ? -6.739 0.173 -21.910 1.00 90.50 108 ASP A N 1
ATOM 875 C CA . ASP A 1 108 ? -6.223 -1.139 -22.256 1.00 90.50 108 ASP A CA 1
ATOM 876 C C . ASP A 1 108 ? -6.756 -2.226 -21.315 1.00 90.50 108 ASP A C 1
ATOM 878 O O . ASP A 1 108 ? -6.383 -2.343 -20.146 1.00 90.50 108 ASP A O 1
ATOM 882 N N . SER A 1 109 ? -7.515 -3.142 -21.895 1.00 89.69 109 SER A N 1
ATOM 883 C CA . SER A 1 109 ? -7.964 -4.380 -21.280 1.00 89.69 109 SER A CA 1
ATOM 884 C C . SER A 1 109 ? -6.780 -5.297 -21.041 1.00 89.69 109 SER A C 1
ATOM 886 O O . SER A 1 109 ? -5.739 -5.165 -21.698 1.00 89.69 109 SER A O 1
ATOM 888 N N . TRP A 1 110 ? -6.921 -6.262 -20.140 1.00 85.56 110 TRP A N 1
ATOM 889 C CA . TRP A 1 110 ? -5.825 -7.175 -19.802 1.00 85.56 110 TRP A CA 1
ATOM 890 C C . TRP A 1 110 ? -5.143 -7.829 -21.029 1.00 85.56 110 TRP A C 1
ATOM 892 O O . TRP A 1 110 ? -3.918 -8.014 -21.009 1.00 85.56 110 TRP A O 1
ATOM 902 N N . ASP A 1 111 ? -5.891 -8.125 -22.104 1.00 83.88 111 ASP A N 1
ATOM 903 C CA . ASP A 1 111 ? -5.418 -8.819 -23.306 1.00 83.88 111 ASP A CA 1
ATOM 904 C C . ASP A 1 111 ? -5.233 -7.948 -24.549 1.00 83.88 111 ASP A C 1
ATOM 906 O O . ASP A 1 111 ? -4.610 -8.440 -25.484 1.00 83.88 111 ASP A O 1
ATOM 910 N N . LYS A 1 112 ? -5.733 -6.706 -24.614 1.00 84.31 112 LYS A N 1
ATOM 911 C CA . LYS A 1 112 ? -5.685 -5.867 -25.836 1.00 84.31 112 LYS A CA 1
ATOM 912 C C . LYS A 1 112 ? -5.378 -4.403 -25.537 1.00 84.31 112 LYS A C 1
ATOM 914 O O . LYS A 1 112 ? -5.776 -3.897 -24.491 1.00 84.31 112 LYS A O 1
ATOM 919 N N . PHE A 1 113 ? -4.705 -3.729 -26.473 1.00 87.12 113 PHE A N 1
ATOM 920 C CA . PHE A 1 113 ? -4.575 -2.269 -26.452 1.00 87.12 113 PHE A CA 1
ATOM 921 C C . PHE A 1 113 ? -5.845 -1.588 -26.951 1.00 87.12 113 PHE A C 1
ATOM 923 O O . PHE A 1 113 ? -6.541 -2.132 -27.808 1.00 87.12 113 PHE A O 1
ATOM 930 N N . ASP A 1 114 ? -6.086 -0.375 -26.460 1.00 89.56 114 ASP A N 1
ATOM 931 C CA . ASP A 1 114 ? -7.140 0.535 -26.919 1.00 89.56 114 ASP A CA 1
ATOM 932 C C . ASP A 1 114 ? -8.555 -0.089 -26.841 1.00 89.56 114 ASP A C 1
ATOM 934 O O . ASP A 1 114 ? -9.468 0.260 -27.594 1.00 89.56 114 ASP A O 1
ATOM 938 N N . VAL A 1 115 ? -8.743 -1.024 -25.906 1.00 91.44 115 VAL A N 1
ATOM 939 C CA . VAL A 1 115 ? -10.001 -1.701 -25.572 1.00 91.44 115 VAL A CA 1
ATOM 940 C C . VAL A 1 115 ? -10.212 -1.555 -24.077 1.00 91.44 115 VAL A C 1
ATOM 942 O O . VAL A 1 115 ? -9.356 -1.972 -23.325 1.00 91.44 115 VAL A O 1
ATOM 945 N N . LYS A 1 116 ? -11.349 -1.024 -23.634 1.00 95.38 116 LYS A N 1
ATOM 946 C CA . LYS A 1 116 ? -11.633 -0.815 -22.205 1.00 95.38 116 LYS A CA 1
ATOM 947 C C . LYS A 1 116 ? -12.293 -2.032 -21.570 1.00 95.38 116 LYS A C 1
ATOM 949 O O . LYS A 1 116 ? -13.133 -2.660 -22.220 1.00 95.38 116 LYS A O 1
ATOM 954 N N . ASP A 1 117 ? -11.993 -2.318 -20.306 1.00 94.81 117 ASP A N 1
ATOM 955 C CA . ASP A 1 117 ? -12.653 -3.388 -19.535 1.00 94.81 117 ASP A CA 1
ATOM 956 C C . ASP A 1 117 ? -13.191 -2.944 -18.163 1.00 94.81 117 ASP A C 1
ATOM 958 O O . ASP A 1 117 ? -13.721 -3.760 -17.406 1.00 94.81 117 ASP A O 1
ATOM 962 N N . GLY A 1 118 ? -13.147 -1.643 -17.866 1.00 95.81 118 GLY A N 1
ATOM 963 C CA . GLY A 1 118 ? -13.581 -1.082 -16.590 1.00 95.81 118 GLY A CA 1
ATOM 964 C C . GLY A 1 118 ? -12.529 -1.196 -15.489 1.00 95.81 118 GLY A C 1
ATOM 965 O O . GLY A 1 118 ? -12.825 -0.845 -14.343 1.00 95.81 118 GLY A O 1
ATOM 966 N N . ILE A 1 119 ? -11.322 -1.673 -15.807 1.00 96.81 119 ILE A N 1
ATOM 967 C CA . ILE A 1 119 ? -10.201 -1.814 -14.883 1.00 96.81 119 ILE A CA 1
ATOM 968 C C . ILE A 1 119 ? -9.072 -0.887 -15.356 1.00 96.81 119 ILE A C 1
ATOM 970 O O . ILE A 1 119 ? -8.685 -0.936 -16.517 1.00 96.81 119 ILE A O 1
ATOM 974 N N . PRO A 1 120 ? -8.506 -0.040 -14.479 1.00 97.06 120 PRO A N 1
ATOM 975 C CA . PRO A 1 120 ? -7.384 0.817 -14.843 1.00 97.06 120 PRO A CA 1
ATOM 976 C C . PRO A 1 120 ? -6.211 0.020 -15.411 1.00 97.06 120 PRO A C 1
ATOM 978 O O . PRO A 1 120 ? -5.840 -1.019 -14.852 1.00 97.06 120 PRO A O 1
ATOM 981 N N . ASP A 1 121 ? -5.568 0.559 -16.448 1.00 96.00 121 ASP A N 1
ATOM 982 C CA . ASP A 1 121 ? -4.509 -0.113 -17.215 1.00 96.00 121 ASP A CA 1
ATOM 983 C C . ASP A 1 121 ? -3.402 -0.663 -16.310 1.00 96.00 121 ASP A C 1
ATOM 985 O O . ASP A 1 121 ? -2.901 -1.771 -16.506 1.00 96.00 121 ASP A O 1
ATOM 989 N N . ILE A 1 122 ? -3.053 0.099 -15.267 1.00 97.62 122 ILE A N 1
ATOM 990 C CA . ILE A 1 122 ? -2.032 -0.288 -14.295 1.00 97.62 122 ILE A CA 1
ATOM 991 C C . ILE A 1 122 ? -2.412 -1.543 -13.503 1.00 97.62 122 ILE A C 1
ATOM 993 O O . ILE A 1 122 ? -1.559 -2.388 -13.246 1.00 97.62 122 ILE A O 1
ATOM 997 N N . LEU A 1 123 ? -3.684 -1.704 -13.130 1.00 98.00 123 LEU A N 1
ATOM 998 C CA . LEU A 1 123 ? -4.146 -2.884 -12.404 1.00 98.00 123 LEU A CA 1
ATOM 999 C C . LEU A 1 123 ? -4.260 -4.094 -13.327 1.00 98.00 123 LEU A C 1
ATOM 1001 O O . LEU A 1 123 ? -3.924 -5.196 -12.899 1.00 98.00 123 LEU A O 1
ATOM 1005 N N . ASN A 1 124 ? -4.670 -3.896 -14.583 1.00 95.12 124 ASN A N 1
ATOM 1006 C CA . ASN A 1 124 ? -4.625 -4.946 -15.602 1.00 95.12 124 ASN A CA 1
ATOM 1007 C C . ASN A 1 124 ? -3.199 -5.466 -15.797 1.00 95.12 124 ASN A C 1
ATOM 1009 O O . ASN A 1 124 ? -2.969 -6.676 -15.839 1.00 95.12 124 ASN A O 1
ATOM 1013 N N . GLU A 1 125 ? -2.227 -4.560 -15.857 1.00 95.19 125 GLU A N 1
ATOM 1014 C CA . GLU A 1 125 ? -0.830 -4.928 -16.032 1.00 95.19 125 GLU A CA 1
ATOM 1015 C C . GLU A 1 125 ? -0.251 -5.619 -14.799 1.00 95.19 125 GLU A C 1
ATOM 1017 O O . GLU A 1 125 ? 0.301 -6.715 -14.894 1.00 95.19 125 GLU A O 1
ATOM 1022 N N . VAL A 1 126 ? -0.432 -5.040 -13.611 1.00 97.44 126 VAL A N 1
ATOM 1023 C CA . VAL A 1 126 ? 0.094 -5.638 -12.381 1.00 97.44 126 VAL A CA 1
ATOM 1024 C C . VAL A 1 126 ? -0.622 -6.947 -12.024 1.00 97.44 126 VAL A C 1
ATOM 1026 O O . VAL A 1 126 ? -0.021 -7.827 -11.398 1.00 97.44 126 VAL A O 1
ATOM 1029 N N . LYS A 1 127 ? -1.866 -7.158 -12.474 1.00 96.94 127 LYS A N 1
ATOM 1030 C CA . LYS A 1 127 ? -2.512 -8.472 -12.371 1.00 96.94 127 LYS A CA 1
ATOM 1031 C C . LYS A 1 127 ? -1.691 -9.558 -13.063 1.00 96.94 127 LYS A C 1
ATOM 1033 O O . LYS A 1 127 ? -1.491 -10.625 -12.492 1.00 96.94 127 LYS A O 1
ATOM 1038 N N . PHE A 1 128 ? -1.149 -9.285 -14.248 1.00 94.75 128 PHE A N 1
ATOM 1039 C CA . PHE A 1 128 ? -0.325 -10.258 -14.965 1.00 94.75 128 PHE A CA 1
ATOM 1040 C C . PHE A 1 128 ? 0.928 -10.666 -14.168 1.00 94.75 128 PHE A C 1
ATOM 1042 O O . PHE A 1 128 ? 1.308 -11.840 -14.137 1.00 94.75 128 PHE A O 1
ATOM 1049 N N . ALA A 1 129 ? 1.543 -9.715 -13.462 1.00 97.19 129 ALA A N 1
ATOM 1050 C CA . ALA A 1 129 ? 2.657 -10.005 -12.568 1.00 97.19 129 ALA A CA 1
ATOM 1051 C C . ALA A 1 129 ? 2.233 -10.745 -11.296 1.00 97.19 129 ALA A C 1
ATOM 1053 O O . ALA A 1 129 ? 2.892 -11.702 -10.891 1.00 97.19 129 ALA A O 1
ATOM 1054 N N . THR A 1 130 ? 1.130 -10.344 -10.668 1.00 98.62 130 THR A N 1
ATOM 1055 C CA . THR A 1 130 ? 0.635 -10.984 -9.438 1.00 98.62 130 THR A CA 1
ATOM 1056 C C . THR A 1 130 ? 0.088 -12.392 -9.689 1.00 98.62 130 THR A C 1
ATOM 1058 O O . THR A 1 130 ? 0.268 -13.257 -8.833 1.00 98.62 130 THR A O 1
ATOM 1061 N N . ASP A 1 131 ? -0.420 -12.689 -10.890 1.00 97.56 131 ASP A N 1
ATOM 1062 C CA . ASP A 1 131 ? -0.724 -14.054 -11.344 1.00 97.56 131 ASP A CA 1
ATOM 1063 C C . ASP A 1 131 ? 0.527 -14.951 -11.323 1.00 97.56 131 ASP A C 1
ATOM 1065 O O . ASP A 1 131 ? 0.449 -16.120 -10.940 1.00 97.56 131 ASP A O 1
ATOM 1069 N N . TYR A 1 132 ? 1.699 -14.412 -11.677 1.00 97.62 132 TYR A N 1
ATOM 1070 C CA . TYR A 1 132 ? 2.971 -15.118 -11.512 1.00 97.62 132 TYR A CA 1
ATOM 1071 C C . TYR A 1 132 ? 3.406 -15.196 -10.046 1.00 97.62 132 TYR A C 1
ATOM 1073 O O . TYR A 1 132 ? 3.817 -16.269 -9.611 1.00 97.62 132 TYR A O 1
ATOM 1081 N N . ILE A 1 133 ? 3.268 -14.128 -9.251 1.00 98.75 133 ILE A N 1
ATOM 1082 C CA . ILE A 1 133 ? 3.618 -14.169 -7.817 1.00 98.75 133 ILE A CA 1
ATOM 1083 C C . ILE A 1 133 ? 2.813 -15.257 -7.089 1.00 98.75 133 ILE A C 1
ATOM 1085 O O . ILE A 1 133 ? 3.378 -16.018 -6.307 1.00 98.75 133 ILE A O 1
ATOM 1089 N N . ILE A 1 134 ? 1.515 -15.398 -7.378 1.00 98.88 134 ILE A N 1
ATOM 1090 C CA . ILE A 1 134 ? 0.651 -16.458 -6.827 1.00 98.88 134 ILE A CA 1
ATOM 1091 C C . ILE A 1 134 ? 1.226 -17.855 -7.092 1.00 98.88 134 ILE A C 1
ATOM 1093 O O . ILE A 1 134 ? 1.158 -18.722 -6.219 1.00 98.88 134 ILE A O 1
ATOM 1097 N N . LYS A 1 135 ? 1.789 -18.073 -8.286 1.00 98.38 135 LYS A N 1
ATOM 1098 C CA . LYS A 1 135 ? 2.440 -19.328 -8.685 1.00 98.38 135 LYS A CA 1
ATOM 1099 C C . LYS A 1 135 ? 3.818 -19.499 -8.041 1.00 98.38 135 LYS A C 1
ATOM 1101 O O . LYS A 1 135 ? 4.167 -20.595 -7.609 1.00 98.38 135 LYS A O 1
ATOM 1106 N N . ALA A 1 136 ? 4.584 -18.413 -7.954 1.00 98.38 136 ALA A N 1
ATOM 1107 C CA . ALA A 1 136 ? 5.904 -18.363 -7.335 1.00 98.38 136 ALA A CA 1
ATOM 1108 C C . ALA A 1 136 ? 5.844 -18.636 -5.822 1.00 98.38 136 ALA A C 1
ATOM 1110 O O . ALA A 1 136 ? 6.769 -19.223 -5.262 1.00 98.38 136 ALA A O 1
ATOM 1111 N N . VAL A 1 137 ? 4.745 -18.270 -5.159 1.00 98.75 137 VAL A N 1
ATOM 1112 C CA . VAL A 1 137 ? 4.436 -18.646 -3.773 1.00 98.75 137 VAL A CA 1
ATOM 1113 C C . VAL A 1 137 ? 3.784 -20.030 -3.776 1.00 98.75 137 VAL A C 1
ATOM 1115 O O . VAL A 1 137 ? 2.563 -20.167 -3.728 1.00 98.75 137 VAL A O 1
ATOM 1118 N N . ILE A 1 138 ? 4.593 -21.087 -3.847 1.00 98.50 138 ILE A N 1
ATOM 1119 C CA . ILE A 1 138 ? 4.097 -22.471 -3.929 1.00 98.50 138 ILE A CA 1
ATOM 1120 C C . ILE A 1 138 ? 3.370 -22.856 -2.633 1.00 98.50 138 ILE A C 1
ATOM 1122 O O . ILE A 1 138 ? 2.266 -23.401 -2.671 1.00 98.50 138 ILE A O 1
ATOM 1126 N N . ASN A 1 139 ? 3.974 -22.547 -1.484 1.00 96.44 139 ASN A N 1
ATOM 1127 C CA . ASN A 1 139 ? 3.390 -22.713 -0.152 1.00 96.44 139 ASN A CA 1
ATOM 1128 C C . ASN A 1 139 ? 4.101 -21.800 0.863 1.00 96.44 139 ASN A C 1
ATOM 1130 O O . ASN A 1 139 ? 5.041 -21.085 0.520 1.00 96.44 139 ASN A O 1
ATOM 1134 N N . ASN A 1 140 ? 3.703 -21.882 2.134 1.00 93.62 140 ASN A N 1
ATOM 1135 C CA . ASN A 1 140 ? 4.241 -21.069 3.229 1.00 93.62 140 ASN A CA 1
ATOM 1136 C C . ASN A 1 140 ? 5.712 -21.326 3.617 1.00 93.62 140 ASN A C 1
ATOM 1138 O O . ASN A 1 140 ? 6.197 -20.750 4.587 1.00 93.62 140 ASN A O 1
ATOM 1142 N N . ASN A 1 141 ? 6.429 -22.176 2.882 1.00 94.31 141 ASN A N 1
ATOM 1143 C CA . ASN A 1 141 ? 7.863 -22.407 3.048 1.00 94.31 141 ASN A CA 1
ATOM 1144 C C . ASN A 1 141 ? 8.639 -22.342 1.719 1.00 94.31 141 ASN A C 1
ATOM 1146 O O . ASN A 1 141 ? 9.860 -22.187 1.716 1.00 94.31 141 ASN A O 1
ATOM 1150 N N . THR A 1 142 ? 7.958 -22.452 0.580 1.00 98.06 142 THR A N 1
ATOM 1151 C CA . THR A 1 142 ? 8.571 -22.582 -0.745 1.00 98.06 142 THR A CA 1
ATOM 1152 C C . THR A 1 142 ? 8.131 -21.411 -1.606 1.00 98.06 142 THR A C 1
ATOM 1154 O O . THR A 1 142 ? 6.995 -21.371 -2.077 1.00 98.06 142 THR A O 1
ATOM 1157 N N . VAL A 1 143 ? 9.045 -20.464 -1.801 1.00 98.62 143 VAL A N 1
ATOM 1158 C CA . VAL A 1 143 ? 8.844 -19.275 -2.631 1.00 98.62 143 VAL A CA 1
ATOM 1159 C C . VAL A 1 143 ? 9.954 -19.242 -3.671 1.00 98.62 143 VAL A C 1
ATOM 1161 O O . VAL A 1 143 ? 11.120 -19.431 -3.325 1.00 98.62 143 VAL A O 1
ATOM 1164 N N . VAL A 1 144 ? 9.594 -19.043 -4.933 1.00 98.06 144 VAL A N 1
ATOM 1165 C CA . VAL A 1 144 ? 10.552 -18.852 -6.025 1.00 98.06 144 VAL A CA 1
ATOM 1166 C C . VAL A 1 144 ? 11.186 -17.470 -5.896 1.00 98.06 144 VAL A C 1
ATOM 1168 O O . VAL A 1 144 ? 10.488 -16.482 -5.690 1.00 98.06 144 VAL A O 1
ATOM 1171 N N . TYR A 1 145 ? 12.510 -17.434 -5.989 1.00 96.50 145 TYR A N 1
ATOM 1172 C CA . TYR A 1 145 ? 13.317 -16.222 -6.014 1.00 96.50 145 TYR A CA 1
ATOM 1173 C C . TYR A 1 145 ? 13.571 -15.813 -7.466 1.00 96.50 145 TYR A C 1
ATOM 1175 O O . TYR A 1 145 ? 12.975 -14.849 -7.926 1.00 96.50 145 TYR A O 1
ATOM 1183 N N . ASP A 1 146 ? 14.327 -16.621 -8.216 1.00 95.00 146 ASP A N 1
ATOM 1184 C CA . ASP A 1 146 ? 14.642 -16.358 -9.624 1.00 95.00 146 ASP A CA 1
ATOM 1185 C C . ASP A 1 146 ? 14.250 -17.528 -10.527 1.00 95.00 146 ASP A C 1
ATOM 1187 O O . ASP A 1 146 ? 14.231 -18.690 -10.101 1.00 95.00 146 ASP A O 1
ATOM 1191 N N . ILE A 1 147 ? 14.031 -17.228 -11.809 1.00 93.62 147 ILE A N 1
ATOM 1192 C CA . ILE A 1 147 ? 13.981 -18.238 -12.871 1.00 93.62 147 ILE A CA 1
ATOM 1193 C C . ILE A 1 147 ? 14.890 -17.830 -14.026 1.00 93.62 147 ILE A C 1
ATOM 1195 O O . ILE A 1 147 ? 14.636 -16.841 -14.719 1.00 93.62 147 ILE A O 1
ATOM 1199 N N . GLY A 1 148 ? 15.886 -18.667 -14.298 1.00 90.06 148 GLY A N 1
ATOM 1200 C CA . GLY A 1 148 ? 16.914 -18.411 -15.302 1.00 90.06 148 GLY A CA 1
ATOM 1201 C C . GLY A 1 148 ? 18.295 -18.269 -14.677 1.00 90.06 148 GLY A C 1
ATOM 1202 O O . GLY A 1 148 ? 18.439 -18.048 -13.476 1.00 90.06 148 GLY A O 1
ATOM 1203 N N . ASP A 1 149 ? 19.317 -18.432 -15.504 1.00 88.56 149 ASP A N 1
ATOM 1204 C CA . ASP A 1 149 ? 20.700 -18.180 -15.134 1.00 88.56 149 ASP A CA 1
ATOM 1205 C C . ASP A 1 149 ? 21.183 -16.959 -15.918 1.00 88.56 149 ASP A C 1
ATOM 1207 O O . ASP A 1 149 ? 21.241 -17.021 -17.141 1.00 88.56 149 ASP A O 1
ATOM 1211 N N . GLY A 1 150 ? 21.454 -15.847 -15.226 1.00 89.12 150 GLY A N 1
ATOM 1212 C CA . GLY A 1 150 ? 21.820 -14.589 -15.879 1.00 89.12 150 GLY A CA 1
ATOM 1213 C C . GLY A 1 150 ? 23.120 -14.684 -16.662 1.00 89.12 150 GLY A C 1
ATOM 1214 O O . GLY A 1 150 ? 23.174 -14.211 -17.791 1.00 89.12 150 GLY A O 1
ATOM 1215 N N . ASP A 1 151 ? 24.134 -15.371 -16.127 1.00 88.88 151 ASP A N 1
ATOM 1216 C CA . ASP A 1 151 ? 25.407 -15.535 -16.831 1.00 88.88 151 ASP A CA 1
ATOM 1217 C C . ASP A 1 151 ? 25.200 -16.309 -18.139 1.00 88.88 151 ASP A C 1
ATOM 1219 O O . ASP A 1 151 ? 25.711 -15.908 -19.185 1.00 88.88 151 ASP A O 1
ATOM 1223 N N . ALA A 1 152 ? 24.410 -17.388 -18.107 1.00 86.56 152 ALA A N 1
ATOM 1224 C CA . ALA A 1 152 ? 24.085 -18.169 -19.297 1.00 86.56 152 ALA A CA 1
ATOM 1225 C C . ALA A 1 152 ? 23.210 -17.390 -20.293 1.00 86.56 152 ALA A C 1
ATOM 1227 O O . ALA A 1 152 ? 23.519 -17.375 -21.486 1.00 86.56 152 ALA A O 1
ATOM 1228 N N . ASP A 1 153 ? 22.153 -16.729 -19.819 1.00 86.00 153 ASP A N 1
ATOM 1229 C CA . ASP A 1 153 ? 21.225 -15.950 -20.647 1.00 86.00 153 ASP A CA 1
ATOM 1230 C C . ASP A 1 153 ? 21.952 -14.798 -21.357 1.00 86.00 153 ASP A C 1
ATOM 1232 O O . ASP A 1 153 ? 21.785 -14.573 -22.559 1.00 86.00 153 ASP A O 1
ATOM 1236 N N . HIS A 1 154 ? 22.858 -14.123 -20.645 1.00 88.31 154 HIS A N 1
ATOM 1237 C CA . HIS A 1 154 ? 23.572 -12.953 -21.150 1.00 88.31 154 HIS A CA 1
ATOM 1238 C C . HIS A 1 154 ? 24.726 -13.299 -22.098 1.00 88.31 154 HIS A C 1
ATOM 1240 O O . HIS A 1 154 ? 25.200 -12.412 -22.808 1.00 88.31 154 HIS A O 1
ATOM 1246 N N . THR A 1 155 ? 25.127 -14.575 -22.214 1.00 85.25 155 THR A N 1
ATOM 1247 C CA . THR A 1 155 ? 26.024 -15.013 -23.307 1.00 85.25 155 THR A CA 1
ATOM 1248 C C . THR A 1 155 ? 25.388 -14.867 -24.688 1.00 85.25 155 THR A C 1
ATOM 1250 O O . THR A 1 155 ? 26.089 -14.810 -25.702 1.00 85.25 155 THR A O 1
ATOM 1253 N N . CYS A 1 156 ? 24.058 -14.790 -24.737 1.00 79.19 156 CYS A N 1
ATOM 1254 C CA . CYS A 1 156 ? 23.311 -14.626 -25.962 1.00 79.19 156 CYS A CA 1
ATOM 1255 C C . CYS A 1 156 ? 23.495 -13.203 -26.526 1.00 79.19 156 CYS A C 1
ATOM 1257 O O . CYS A 1 156 ? 23.089 -12.234 -25.867 1.00 79.19 156 CYS A O 1
ATOM 1259 N N . PRO A 1 157 ? 24.069 -13.048 -27.739 1.00 79.00 157 PRO A N 1
ATOM 1260 C CA . PRO A 1 157 ? 24.354 -11.738 -28.304 1.00 79.00 157 PRO A CA 1
ATOM 1261 C C . PRO A 1 157 ? 23.068 -11.025 -28.709 1.00 79.00 157 PRO A C 1
ATOM 1263 O O . PRO A 1 157 ? 22.162 -11.618 -29.302 1.00 79.00 157 PRO A O 1
ATOM 1266 N N . LEU A 1 158 ? 23.037 -9.719 -28.460 1.00 79.31 158 LEU A N 1
ATOM 1267 C CA . LEU A 1 158 ? 21.898 -8.852 -28.735 1.00 79.31 158 LEU A CA 1
ATOM 1268 C C . LEU A 1 158 ? 21.384 -8.999 -30.184 1.00 79.31 158 LEU A C 1
ATOM 1270 O O . LEU A 1 158 ? 20.189 -9.183 -30.416 1.00 79.31 158 LEU A O 1
ATOM 1274 N N . ASN A 1 159 ? 22.312 -9.031 -31.145 1.00 71.38 159 ASN A N 1
ATOM 1275 C CA . ASN A 1 159 ? 22.078 -9.359 -32.550 1.00 71.38 159 ASN A CA 1
ATOM 1276 C C . ASN A 1 159 ? 22.408 -10.837 -32.831 1.00 71.38 159 ASN A C 1
ATOM 1278 O O . ASN A 1 159 ? 23.479 -11.158 -33.342 1.00 71.38 159 ASN A O 1
ATOM 1282 N N . GLY A 1 160 ? 21.506 -11.762 -32.493 1.00 64.25 160 GLY A N 1
ATOM 1283 C CA . GLY A 1 160 ? 21.713 -13.182 -32.822 1.00 64.25 160 GLY A CA 1
ATOM 1284 C C . GLY A 1 160 ? 20.910 -14.193 -32.011 1.00 64.25 160 GLY A C 1
ATOM 1285 O O . GLY A 1 160 ? 20.844 -15.354 -32.404 1.00 64.25 160 GLY A O 1
ATOM 1286 N N . CYS A 1 161 ? 20.251 -13.766 -30.930 1.00 66.31 161 CYS A N 1
ATOM 1287 C CA . CYS A 1 161 ? 19.476 -14.662 -30.068 1.00 66.31 161 CYS A CA 1
ATOM 1288 C C . CYS A 1 161 ? 18.302 -15.384 -30.747 1.00 66.31 161 CYS A C 1
ATOM 1290 O O . CYS A 1 161 ? 17.889 -16.427 -30.262 1.00 66.31 161 CYS A O 1
ATOM 1292 N N . GLY A 1 162 ? 17.770 -14.895 -31.874 1.00 60.03 162 GLY A N 1
ATOM 1293 C CA . GLY A 1 162 ? 16.697 -15.595 -32.599 1.00 60.03 162 GLY A CA 1
ATOM 1294 C C . GLY A 1 162 ? 15.359 -15.654 -31.848 1.00 60.03 162 GLY A C 1
ATOM 1295 O O . GLY A 1 162 ? 14.628 -16.635 -31.973 1.00 60.03 162 GLY A O 1
ATOM 1296 N N . GLY A 1 163 ? 15.040 -14.602 -31.089 1.00 63.59 163 GLY A N 1
ATOM 1297 C CA . GLY A 1 163 ? 13.846 -14.532 -30.252 1.00 63.59 163 GLY A CA 1
ATOM 1298 C C . GLY A 1 163 ? 13.943 -15.414 -29.008 1.00 63.59 163 GLY A C 1
ATOM 1299 O O . GLY A 1 163 ? 14.864 -16.216 -28.863 1.00 63.59 163 GLY A O 1
ATOM 1300 N N . PRO A 1 164 ? 12.982 -15.296 -28.089 1.00 58.12 164 PRO A N 1
ATOM 1301 C CA . PRO A 1 164 ? 13.099 -15.941 -26.790 1.00 58.12 164 PRO A CA 1
ATOM 1302 C C . PRO A 1 164 ? 12.874 -17.468 -26.901 1.00 58.12 164 PRO A C 1
ATOM 1304 O O . PRO A 1 164 ? 13.221 -18.220 -26.000 1.00 58.12 164 PRO A O 1
ATOM 1307 N N . THR A 1 165 ? 12.296 -17.954 -28.011 1.00 54.69 165 THR A N 1
ATOM 1308 C CA . THR A 1 165 ? 12.011 -19.377 -28.286 1.00 54.69 165 THR A CA 1
ATOM 1309 C C . THR A 1 165 ? 13.252 -20.198 -28.645 1.00 54.69 165 THR A C 1
ATOM 1311 O O . THR A 1 165 ? 13.170 -21.421 -28.760 1.00 54.69 165 THR A O 1
ATOM 1314 N N . ASN A 1 166 ? 14.400 -19.554 -28.855 1.00 61.00 166 ASN A N 1
ATOM 1315 C CA . ASN A 1 166 ? 15.647 -20.215 -29.212 1.00 61.00 166 ASN A CA 1
ATOM 1316 C C . ASN A 1 166 ? 16.367 -20.735 -27.955 1.00 61.00 166 ASN A C 1
ATOM 1318 O O . ASN A 1 166 ? 17.346 -20.159 -27.479 1.00 61.00 166 ASN A O 1
ATOM 1322 N N . SER A 1 167 ? 15.874 -21.852 -27.409 1.00 54.44 167 SER A N 1
ATOM 1323 C CA . SER A 1 167 ? 16.398 -22.465 -26.179 1.00 54.44 167 SER A CA 1
ATOM 1324 C C . SER A 1 167 ? 17.881 -22.849 -26.256 1.00 54.44 167 SER A C 1
ATOM 1326 O O . SER A 1 167 ? 18.535 -22.951 -25.224 1.00 54.44 167 SER A O 1
ATOM 1328 N N . SER A 1 168 ? 18.435 -23.051 -27.459 1.00 55.75 168 SER A N 1
ATOM 1329 C CA . SER A 1 168 ? 19.873 -23.292 -27.652 1.00 55.75 168 SER A CA 1
ATOM 1330 C C . SER A 1 168 ? 20.752 -22.085 -27.322 1.00 55.75 168 SER A C 1
ATOM 1332 O O . SER A 1 168 ? 21.944 -22.269 -27.094 1.00 55.75 168 SER A O 1
ATOM 1334 N N . SER A 1 169 ? 20.190 -20.874 -27.297 1.00 57.25 169 SER A N 1
ATOM 1335 C CA . SER A 1 169 ? 20.951 -19.632 -27.132 1.00 57.25 169 SER A CA 1
ATOM 1336 C C . SER A 1 169 ? 20.875 -19.028 -25.726 1.00 57.25 169 SER A C 1
ATOM 1338 O O . SER A 1 169 ? 21.750 -18.245 -25.390 1.00 57.25 169 SER A O 1
ATOM 1340 N N . VAL A 1 170 ? 19.888 -19.406 -24.903 1.00 64.00 170 VAL A N 1
ATOM 1341 C CA . VAL A 1 170 ? 19.641 -18.832 -23.555 1.00 64.00 170 VAL A CA 1
ATOM 1342 C C . VAL A 1 170 ? 20.015 -19.769 -22.392 1.00 64.00 170 VAL A C 1
ATOM 1344 O O . VAL A 1 170 ? 19.862 -19.421 -21.227 1.00 64.00 170 VAL A O 1
ATOM 1347 N N . GLY A 1 171 ? 20.519 -20.972 -22.692 1.00 66.62 171 GLY A N 1
ATOM 1348 C CA . GLY A 1 171 ? 20.996 -21.925 -21.684 1.00 66.62 171 GLY A CA 1
ATOM 1349 C C . GLY A 1 171 ? 19.900 -22.588 -20.833 1.00 66.62 171 GLY A C 1
ATOM 1350 O O . GLY A 1 171 ? 18.706 -22.526 -21.131 1.00 66.62 171 GLY A O 1
ATOM 1351 N N . ASN A 1 172 ? 20.322 -23.301 -19.779 1.00 74.56 172 ASN A N 1
ATOM 1352 C CA . ASN A 1 172 ? 19.404 -23.912 -18.812 1.00 74.56 172 ASN A CA 1
ATOM 1353 C C . ASN A 1 172 ? 18.734 -22.829 -17.955 1.00 74.56 172 ASN A C 1
ATOM 1355 O O . ASN A 1 172 ? 19.354 -21.824 -17.619 1.00 74.56 172 ASN A O 1
ATOM 1359 N N . ARG A 1 173 ? 17.488 -23.069 -17.540 1.00 85.00 173 ARG A N 1
ATOM 1360 C CA . ARG A 1 173 ? 16.666 -22.104 -16.805 1.00 85.00 173 ARG A CA 1
ATOM 1361 C C . ARG A 1 173 ? 16.356 -22.596 -15.389 1.00 85.00 173 ARG A C 1
ATOM 1363 O O . ARG A 1 173 ? 15.245 -23.063 -15.136 1.00 85.00 173 ARG A O 1
ATOM 1370 N N . PRO A 1 174 ? 17.329 -22.565 -14.464 1.00 91.00 174 PRO A N 1
ATOM 1371 C CA . PRO A 1 174 ? 17.118 -23.056 -13.111 1.00 91.00 174 PRO A CA 1
ATOM 1372 C C . PRO A 1 174 ? 16.059 -22.223 -12.385 1.00 91.00 174 PRO A C 1
ATOM 1374 O O . PRO A 1 174 ? 16.033 -20.999 -12.497 1.00 91.00 174 PRO A O 1
ATOM 1377 N N . VAL A 1 175 ? 15.220 -22.900 -11.601 1.00 94.31 175 VAL A N 1
ATOM 1378 C CA . VAL A 1 175 ? 14.358 -22.252 -10.609 1.00 94.31 175 VAL A CA 1
ATOM 1379 C C . VAL A 1 175 ? 15.123 -22.193 -9.297 1.00 94.31 175 VAL A C 1
ATOM 1381 O O . VAL A 1 175 ? 15.523 -23.228 -8.756 1.00 94.31 175 VAL A O 1
ATOM 1384 N N . ARG A 1 176 ? 15.317 -20.984 -8.780 1.00 95.25 176 ARG A N 1
ATOM 1385 C CA . ARG A 1 176 ? 15.979 -20.732 -7.500 1.00 95.25 176 ARG A CA 1
ATOM 1386 C C . ARG A 1 176 ? 14.927 -20.389 -6.464 1.00 95.25 176 ARG A C 1
ATOM 1388 O O . ARG A 1 176 ? 13.978 -19.667 -6.755 1.00 95.25 176 ARG A O 1
ATOM 1395 N N . LEU A 1 177 ? 15.074 -20.924 -5.259 1.00 97.31 177 LEU A N 1
ATOM 1396 C CA . LEU A 1 177 ? 14.139 -20.677 -4.167 1.00 97.31 177 LEU A CA 1
ATOM 1397 C C . LEU A 1 177 ? 14.685 -19.610 -3.227 1.00 97.31 177 LEU A C 1
ATOM 1399 O O . LEU A 1 177 ? 15.884 -19.565 -2.967 1.00 97.31 177 LEU A O 1
ATOM 1403 N N . ALA A 1 178 ? 13.786 -18.806 -2.672 1.00 96.88 178 ALA A N 1
ATOM 1404 C CA . ALA A 1 178 ? 14.122 -17.851 -1.635 1.00 96.88 178 ALA A CA 1
ATOM 1405 C C . ALA A 1 178 ? 14.508 -18.606 -0.361 1.00 96.88 178 ALA A C 1
ATOM 1407 O O . ALA A 1 178 ? 13.716 -19.384 0.191 1.00 96.88 178 ALA A O 1
ATOM 1408 N N . ASP A 1 179 ? 15.722 -18.365 0.113 1.00 96.25 179 ASP A N 1
ATOM 1409 C CA . ASP A 1 179 ? 16.210 -18.842 1.402 1.00 96.25 179 ASP A CA 1
ATOM 1410 C C . ASP A 1 179 ? 16.377 -17.709 2.431 1.00 96.25 179 ASP A C 1
ATOM 1412 O O . ASP A 1 179 ? 16.614 -17.999 3.602 1.00 96.25 179 ASP A O 1
ATOM 1416 N N . GLY A 1 180 ? 16.157 -16.453 2.026 1.00 95.75 180 GLY A N 1
ATOM 1417 C CA . GLY A 1 180 ? 15.991 -15.283 2.888 1.00 95.75 180 GLY A CA 1
ATOM 1418 C C . GLY A 1 180 ? 14.548 -14.764 2.923 1.00 95.75 180 GLY A C 1
ATOM 1419 O O . GLY A 1 180 ? 13.607 -15.429 2.485 1.00 95.75 180 GLY A O 1
ATOM 1420 N N . ALA A 1 181 ? 14.378 -13.571 3.491 1.00 95.69 181 ALA A N 1
ATOM 1421 C CA . ALA A 1 181 ? 13.089 -12.937 3.772 1.00 95.69 181 ALA A CA 1
ATOM 1422 C C . ALA A 1 181 ? 12.727 -11.778 2.829 1.00 95.69 181 ALA A C 1
ATOM 1424 O O . ALA A 1 181 ? 11.578 -11.350 2.807 1.00 95.69 181 ALA A O 1
ATOM 1425 N N . ASP A 1 182 ? 13.685 -11.295 2.041 1.00 93.81 182 ASP A N 1
ATOM 1426 C CA . ASP A 1 182 ? 13.550 -10.185 1.094 1.00 93.81 182 ASP A CA 1
ATOM 1427 C C . ASP A 1 182 ? 12.391 -10.350 0.088 1.00 93.81 182 ASP A C 1
ATOM 1429 O O . ASP A 1 182 ? 11.344 -9.717 0.238 1.00 93.81 182 ASP A O 1
ATOM 1433 N N . VAL A 1 183 ? 12.538 -11.210 -0.923 1.00 97.06 183 VAL A N 1
ATOM 1434 C CA . VAL A 1 183 ? 11.520 -11.408 -1.973 1.00 97.06 183 VAL A CA 1
ATOM 1435 C C . VAL A 1 183 ? 10.195 -11.930 -1.409 1.00 97.06 183 VAL A C 1
ATOM 1437 O O . VAL A 1 183 ? 9.154 -11.392 -1.793 1.00 97.06 183 VAL A O 1
ATOM 1440 N N . PRO A 1 184 ? 10.168 -12.894 -0.462 1.00 98.56 184 PRO A N 1
ATOM 1441 C CA . PRO A 1 184 ? 8.915 -13.296 0.173 1.00 98.56 184 PRO A CA 1
ATOM 1442 C C . PRO A 1 184 ? 8.168 -12.132 0.845 1.00 98.56 184 PRO A C 1
ATOM 1444 O O . PRO A 1 184 ? 6.942 -12.060 0.742 1.00 98.56 184 PRO A O 1
ATOM 1447 N N . GLY A 1 185 ? 8.885 -11.193 1.476 1.00 98.25 185 GLY A N 1
ATOM 1448 C CA . GLY A 1 185 ? 8.303 -9.991 2.079 1.00 98.25 185 GLY A CA 1
ATOM 1449 C C . GLY A 1 185 ? 7.641 -9.064 1.057 1.00 98.25 185 GLY A C 1
ATOM 1450 O O . GLY A 1 185 ? 6.501 -8.643 1.258 1.00 98.25 185 GLY A O 1
ATOM 1451 N N . LEU A 1 186 ? 8.295 -8.806 -0.082 1.00 97.94 186 LEU A N 1
ATOM 1452 C CA . LEU A 1 186 ? 7.714 -7.987 -1.158 1.00 97.94 186 LEU A CA 1
ATOM 1453 C C . LEU A 1 186 ? 6.581 -8.689 -1.910 1.00 97.94 186 LEU A C 1
ATOM 1455 O O . LEU A 1 186 ? 5.618 -8.030 -2.308 1.00 97.94 186 LEU A O 1
ATOM 1459 N N . TYR A 1 187 ? 6.647 -10.010 -2.084 1.00 98.88 187 TYR A N 1
ATOM 1460 C CA . TYR A 1 187 ? 5.524 -10.794 -2.605 1.00 98.88 187 TYR A CA 1
ATOM 1461 C C . TYR A 1 187 ? 4.312 -10.705 -1.680 1.00 98.88 187 TYR A C 1
ATOM 1463 O O . TYR A 1 187 ? 3.197 -10.496 -2.160 1.00 98.88 187 TYR A O 1
ATOM 1471 N N . ALA A 1 188 ? 4.523 -10.780 -0.363 1.00 98.88 188 ALA A N 1
ATOM 1472 C CA . ALA A 1 188 ? 3.462 -10.562 0.610 1.00 98.88 188 ALA A CA 1
ATOM 1473 C C . ALA A 1 188 ? 2.861 -9.155 0.505 1.00 98.88 188 ALA A C 1
ATOM 1475 O O . ALA A 1 188 ? 1.642 -9.031 0.407 1.00 98.88 188 ALA A O 1
ATOM 1476 N N . ALA A 1 189 ? 3.700 -8.114 0.463 1.00 98.81 189 ALA A N 1
ATOM 1477 C CA . ALA A 1 189 ? 3.255 -6.724 0.336 1.00 98.81 189 ALA A CA 1
ATOM 1478 C C . ALA A 1 189 ? 2.422 -6.510 -0.937 1.00 98.81 189 ALA A C 1
ATOM 1480 O O . ALA A 1 189 ? 1.310 -5.984 -0.889 1.00 98.81 189 ALA A O 1
ATOM 1481 N N . SER A 1 190 ? 2.938 -6.994 -2.068 1.00 98.75 190 SER A N 1
ATOM 1482 C CA . SER A 1 190 ? 2.302 -6.885 -3.381 1.00 98.75 190 SER A CA 1
ATOM 1483 C C . SER A 1 190 ? 0.946 -7.582 -3.420 1.00 98.75 190 SER A C 1
ATOM 1485 O O . SER A 1 190 ? -0.044 -6.994 -3.845 1.00 98.75 190 SER A O 1
ATOM 1487 N N . LEU A 1 191 ? 0.866 -8.827 -2.947 1.00 98.94 191 LEU A N 1
ATOM 1488 C CA . LEU A 1 191 ? -0.380 -9.591 -2.971 1.00 98.94 191 LEU A CA 1
ATOM 1489 C C . LEU A 1 191 ? -1.405 -9.087 -1.947 1.00 98.94 191 LEU A C 1
ATOM 1491 O O . LEU A 1 191 ? -2.600 -9.082 -2.242 1.00 98.94 191 LEU A O 1
ATOM 1495 N N . ALA A 1 192 ? -0.975 -8.626 -0.769 1.00 98.88 192 ALA A N 1
ATOM 1496 C CA . ALA A 1 192 ? -1.875 -8.010 0.205 1.00 98.88 192 ALA A CA 1
ATOM 1497 C C . ALA A 1 192 ? -2.499 -6.733 -0.375 1.00 98.88 192 ALA A C 1
ATOM 1499 O O . ALA A 1 192 ? -3.722 -6.571 -0.360 1.00 98.88 192 ALA A O 1
ATOM 1500 N N . LEU A 1 193 ? -1.673 -5.872 -0.973 1.00 98.44 193 LEU A N 1
ATOM 1501 C CA . LEU A 1 193 ? -2.138 -4.639 -1.593 1.00 98.44 193 LEU A CA 1
ATOM 1502 C C . LEU A 1 193 ? -3.019 -4.913 -2.824 1.00 98.44 193 LEU A C 1
ATOM 1504 O O . LEU A 1 193 ? -4.078 -4.304 -2.965 1.00 98.44 193 LEU A O 1
ATOM 1508 N N . MET A 1 194 ? -2.661 -5.891 -3.662 1.00 98.69 194 MET A N 1
ATOM 1509 C CA . MET A 1 194 ? -3.491 -6.320 -4.793 1.00 98.69 194 MET A CA 1
ATOM 1510 C C . MET A 1 194 ? -4.848 -6.868 -4.334 1.00 98.69 194 MET A C 1
ATOM 1512 O O . MET A 1 194 ? -5.871 -6.527 -4.923 1.00 98.69 194 MET A O 1
ATOM 1516 N N . SER A 1 195 ? -4.895 -7.649 -3.246 1.00 98.75 195 SER A N 1
ATOM 1517 C CA . SER A 1 195 ? -6.162 -8.073 -2.632 1.00 98.75 195 SER A CA 1
ATOM 1518 C C . SER A 1 195 ? -7.039 -6.873 -2.285 1.00 98.75 195 SER A C 1
ATOM 1520 O O . SER A 1 195 ? -8.229 -6.880 -2.581 1.00 98.75 195 SER A O 1
ATOM 1522 N N . GLN A 1 196 ? -6.476 -5.830 -1.675 1.00 97.50 196 GLN A N 1
ATOM 1523 C CA . GLN A 1 196 ? -7.243 -4.643 -1.300 1.00 97.50 196 GLN A CA 1
ATOM 1524 C C . GLN A 1 196 ? -7.782 -3.892 -2.522 1.00 97.50 196 GLN A C 1
ATOM 1526 O O . GLN A 1 196 ? -8.967 -3.563 -2.579 1.00 97.50 196 GLN A O 1
ATOM 1531 N N . LEU A 1 197 ? -6.913 -3.612 -3.494 1.00 97.81 197 LEU A N 1
ATOM 1532 C CA . LEU A 1 197 ? -7.223 -2.750 -4.637 1.00 97.81 197 LEU A CA 1
ATOM 1533 C C . LEU A 1 197 ? -8.125 -3.438 -5.667 1.00 97.81 197 LEU A C 1
ATOM 1535 O O . LEU A 1 197 ? -8.966 -2.782 -6.285 1.00 97.81 197 LEU A O 1
ATOM 1539 N N . TYR A 1 198 ? -7.968 -4.753 -5.843 1.00 97.94 198 TYR A N 1
ATOM 1540 C CA . TYR A 1 198 ? -8.660 -5.509 -6.884 1.00 97.94 198 TYR A CA 1
ATOM 1541 C C . TYR A 1 198 ? -10.005 -6.093 -6.437 1.00 97.94 198 TYR A C 1
ATOM 1543 O O . TYR A 1 198 ? -10.815 -6.483 -7.274 1.00 97.94 198 TYR A O 1
ATOM 1551 N N . ARG A 1 199 ? -10.298 -6.100 -5.128 1.00 97.56 199 ARG A N 1
ATOM 1552 C CA . ARG A 1 199 ? -11.522 -6.695 -4.558 1.00 97.56 199 ARG A CA 1
ATOM 1553 C C . ARG A 1 199 ? -12.820 -6.171 -5.164 1.00 97.56 199 ARG A C 1
ATOM 1555 O O . ARG A 1 199 ? -13.786 -6.922 -5.242 1.00 97.56 199 ARG A O 1
ATOM 1562 N N . LYS A 1 200 ? -12.846 -4.903 -5.586 1.00 95.94 200 LYS A N 1
ATOM 1563 C CA . LYS A 1 200 ? -14.020 -4.292 -6.232 1.00 95.94 200 LYS A CA 1
ATOM 1564 C C . LYS A 1 200 ? -14.268 -4.790 -7.663 1.00 95.94 200 LYS A C 1
ATOM 1566 O O . LYS A 1 200 ? -15.380 -4.631 -8.150 1.00 95.94 200 LYS A O 1
ATOM 1571 N N . TYR A 1 201 ? -13.260 -5.373 -8.313 1.00 96.69 201 TYR A N 1
ATOM 1572 C CA . TYR A 1 201 ? -13.359 -5.942 -9.661 1.00 96.69 201 TYR A CA 1
ATOM 1573 C C . TYR A 1 201 ? -13.529 -7.465 -9.614 1.00 96.69 201 TYR A C 1
ATOM 1575 O O . TYR A 1 201 ? -14.357 -8.011 -10.335 1.00 96.69 201 TYR A O 1
ATOM 1583 N N . ASP A 1 202 ? -12.788 -8.143 -8.730 1.00 97.88 202 ASP A N 1
ATOM 1584 C CA . ASP A 1 202 ? -12.881 -9.589 -8.516 1.00 97.88 202 ASP A CA 1
ATOM 1585 C C . ASP A 1 202 ? -12.533 -9.948 -7.061 1.00 97.88 202 ASP A C 1
ATOM 1587 O O . ASP A 1 202 ? -11.369 -9.949 -6.643 1.00 97.88 202 ASP A O 1
ATOM 1591 N N . SER A 1 203 ? -13.559 -10.273 -6.271 1.00 97.62 203 SER A N 1
ATOM 1592 C CA . SER A 1 203 ? -13.398 -10.667 -4.869 1.00 97.62 203 SER A CA 1
ATOM 1593 C C . SER A 1 203 ? -12.750 -12.043 -4.699 1.00 97.62 203 SER A C 1
ATOM 1595 O O . SER A 1 203 ? -12.028 -12.246 -3.725 1.00 97.62 203 SER A O 1
ATOM 1597 N N . THR A 1 204 ? -12.944 -12.966 -5.648 1.00 98.44 204 THR A N 1
ATOM 1598 C CA . THR A 1 204 ? -12.368 -14.320 -5.590 1.00 98.44 204 THR A CA 1
ATOM 1599 C C . THR A 1 204 ? -10.865 -14.261 -5.826 1.00 98.44 204 THR A C 1
ATOM 1601 O O . THR A 1 204 ? -10.086 -14.870 -5.090 1.00 98.44 204 THR A O 1
ATOM 1604 N N . TYR A 1 205 ? -10.442 -13.480 -6.819 1.00 98.56 205 TYR A N 1
ATOM 1605 C CA . TYR A 1 205 ? -9.029 -13.210 -7.053 1.00 98.56 205 TYR A CA 1
ATOM 1606 C C . TYR A 1 205 ? -8.393 -12.480 -5.868 1.00 98.56 205 TYR A C 1
ATOM 1608 O O . TYR A 1 205 ? -7.309 -12.853 -5.422 1.00 98.56 205 TYR A O 1
ATOM 1616 N N . ALA A 1 206 ? -9.085 -11.489 -5.300 1.00 98.69 206 ALA A N 1
ATOM 1617 C CA . ALA A 1 206 ? -8.607 -10.790 -4.114 1.00 98.69 206 ALA A CA 1
ATOM 1618 C C . ALA A 1 206 ? -8.410 -11.729 -2.908 1.00 98.69 206 ALA A C 1
ATOM 1620 O O . ALA A 1 206 ? -7.392 -11.639 -2.224 1.00 98.69 206 ALA A O 1
ATOM 1621 N N . ASP A 1 207 ? -9.326 -12.670 -2.666 1.00 98.12 207 ASP A N 1
ATOM 1622 C CA . ASP A 1 207 ? -9.175 -13.680 -1.608 1.00 98.12 207 ASP A CA 1
ATOM 1623 C C . ASP A 1 207 ? -7.985 -14.616 -1.861 1.00 98.12 207 ASP A C 1
ATOM 1625 O O . ASP A 1 207 ? -7.242 -14.946 -0.929 1.00 98.12 207 ASP A O 1
ATOM 1629 N N . LEU A 1 208 ? -7.748 -15.000 -3.120 1.00 98.75 208 LEU A N 1
ATOM 1630 C CA . LEU A 1 208 ? -6.573 -15.783 -3.503 1.00 98.75 208 LEU A CA 1
ATOM 1631 C C . LEU A 1 208 ? -5.271 -15.003 -3.264 1.00 98.75 208 LEU A C 1
ATOM 1633 O O . LEU A 1 208 ? -4.335 -15.553 -2.677 1.00 98.75 208 LEU A O 1
ATOM 1637 N N . CYS A 1 209 ? -5.227 -13.729 -3.657 1.00 98.88 209 CYS A N 1
ATOM 1638 C CA . CYS A 1 209 ? -4.114 -12.826 -3.375 1.00 98.88 209 CYS A CA 1
ATOM 1639 C C . CYS A 1 209 ? -3.845 -12.737 -1.871 1.00 98.88 209 CYS A C 1
ATOM 1641 O O . CYS A 1 209 ? -2.714 -12.955 -1.448 1.00 98.88 209 CYS A O 1
ATOM 1643 N N . LEU A 1 210 ? -4.870 -12.510 -1.041 1.00 98.81 210 LEU A N 1
ATOM 1644 C CA . LEU A 1 210 ? -4.700 -12.425 0.411 1.00 98.81 210 LEU A CA 1
ATOM 1645 C C . LEU A 1 210 ? -4.166 -13.732 1.004 1.00 98.81 210 LEU A C 1
ATOM 1647 O O . LEU A 1 210 ? -3.245 -13.708 1.821 1.00 98.81 210 LEU A O 1
ATOM 1651 N N . LYS A 1 211 ? -4.699 -14.883 0.578 1.00 98.62 211 LYS A N 1
ATOM 1652 C CA . LYS A 1 211 ? -4.198 -16.194 1.011 1.00 98.62 211 LYS A CA 1
ATOM 1653 C C . LYS A 1 211 ? -2.712 -16.348 0.682 1.00 98.62 211 LYS A C 1
ATOM 1655 O O . LYS A 1 211 ? -1.920 -16.701 1.555 1.00 98.62 211 LYS A O 1
ATOM 1660 N N . LYS A 1 212 ? -2.325 -16.056 -0.561 1.00 98.88 212 LYS A N 1
ATOM 1661 C CA . LYS A 1 212 ? -0.933 -16.158 -1.014 1.00 98.88 212 LYS A CA 1
ATOM 1662 C C . LYS A 1 212 ? -0.020 -15.120 -0.362 1.00 98.88 212 LYS A C 1
ATOM 1664 O O . LYS A 1 212 ? 1.126 -15.443 -0.068 1.00 98.88 212 LYS A O 1
ATOM 1669 N N . ALA A 1 213 ? -0.525 -13.933 -0.037 1.00 98.94 213 ALA A N 1
ATOM 1670 C CA . ALA A 1 213 ? 0.210 -12.929 0.724 1.00 98.94 213 ALA A CA 1
ATOM 1671 C C . ALA A 1 213 ? 0.598 -13.450 2.115 1.00 98.94 213 ALA A C 1
ATOM 1673 O O . ALA A 1 213 ? 1.753 -13.326 2.524 1.00 98.94 213 ALA A O 1
ATOM 1674 N N . LYS A 1 214 ? -0.345 -14.098 2.817 1.00 98.75 214 LYS A N 1
ATOM 1675 C CA . LYS A 1 214 ? -0.093 -14.726 4.123 1.00 98.75 214 LYS A CA 1
ATOM 1676 C C . LYS A 1 214 ? 0.934 -15.858 4.025 1.00 98.75 214 LYS A C 1
ATOM 1678 O O . LYS A 1 214 ? 1.844 -15.918 4.849 1.00 98.75 214 LYS A O 1
ATOM 1683 N N . GLU A 1 215 ? 0.831 -16.716 3.004 1.00 98.69 215 GLU A N 1
ATOM 1684 C CA . GLU A 1 215 ? 1.809 -17.787 2.745 1.00 98.69 215 GLU A CA 1
ATOM 1685 C C . GLU A 1 215 ? 3.218 -17.221 2.480 1.00 98.69 215 GLU A C 1
ATOM 1687 O O . GLU A 1 215 ? 4.185 -17.666 3.099 1.00 98.69 215 GLU A O 1
ATOM 1692 N N . ALA A 1 216 ? 3.341 -16.208 1.616 1.00 98.88 216 ALA A N 1
ATOM 1693 C CA . ALA A 1 216 ? 4.618 -15.562 1.302 1.00 98.88 216 ALA A CA 1
ATOM 1694 C C . ALA A 1 216 ? 5.253 -14.914 2.539 1.00 98.88 216 ALA A C 1
ATOM 1696 O O . ALA A 1 216 ? 6.439 -15.108 2.811 1.00 98.88 216 ALA A O 1
ATOM 1697 N N . TYR A 1 217 ? 4.447 -14.201 3.329 1.00 98.75 217 TYR A N 1
ATOM 1698 C CA . TYR A 1 217 ? 4.914 -13.554 4.548 1.00 98.75 217 TYR A CA 1
ATOM 1699 C C . TYR A 1 217 ? 5.404 -14.569 5.575 1.00 98.75 217 TYR A C 1
ATOM 1701 O O . TYR A 1 217 ? 6.466 -14.387 6.165 1.00 98.75 217 TYR A O 1
ATOM 1709 N N . GLN A 1 218 ? 4.668 -15.668 5.760 1.00 98.38 218 GLN A N 1
ATOM 1710 C CA . GLN A 1 218 ? 5.077 -16.748 6.652 1.00 98.38 218 GLN A CA 1
ATOM 1711 C C . GLN A 1 218 ? 6.412 -17.366 6.210 1.00 98.38 218 GLN A C 1
ATOM 1713 O O . GLN A 1 218 ? 7.288 -17.580 7.052 1.00 98.38 218 GLN A O 1
ATOM 1718 N N . ALA A 1 219 ? 6.604 -17.583 4.904 1.00 98.00 219 ALA A N 1
ATOM 1719 C CA . ALA A 1 219 ? 7.857 -18.098 4.357 1.00 98.00 219 ALA A CA 1
ATOM 1720 C C . ALA A 1 219 ? 9.037 -17.151 4.628 1.00 98.00 219 ALA A C 1
ATOM 1722 O O . ALA A 1 219 ? 10.101 -17.604 5.054 1.00 98.00 219 ALA A O 1
ATOM 1723 N N . GLY A 1 220 ? 8.847 -15.844 4.418 1.00 97.94 220 GLY A N 1
ATOM 1724 C CA . GLY A 1 220 ? 9.860 -14.829 4.715 1.00 97.94 220 GLY A CA 1
ATOM 1725 C C . GLY A 1 220 ? 10.156 -14.723 6.208 1.00 97.94 220 GLY A C 1
ATOM 1726 O O . GLY A 1 220 ? 11.312 -14.764 6.624 1.00 97.94 220 GLY A O 1
ATOM 1727 N N . TRP A 1 221 ? 9.115 -14.689 7.041 1.00 96.81 221 TRP A N 1
ATOM 1728 C CA . TRP A 1 221 ? 9.250 -14.611 8.494 1.00 96.81 221 TRP A CA 1
ATOM 1729 C C . TRP A 1 221 ? 10.030 -15.798 9.064 1.00 96.81 221 TRP A C 1
ATOM 1731 O O . TRP A 1 221 ? 10.887 -15.611 9.930 1.00 96.81 221 TRP A O 1
ATOM 1741 N N . ALA A 1 222 ? 9.802 -17.010 8.552 1.00 95.62 222 ALA A N 1
ATOM 1742 C CA . ALA A 1 222 ? 10.538 -18.207 8.954 1.00 95.62 222 ALA A CA 1
ATOM 1743 C C . ALA A 1 222 ? 12.039 -18.149 8.602 1.00 95.62 222 ALA A C 1
ATOM 1745 O O . ALA A 1 222 ? 12.852 -18.755 9.296 1.00 95.62 222 ALA A O 1
ATOM 1746 N N . LYS A 1 223 ? 12.415 -17.398 7.560 1.00 95.81 223 LYS A N 1
ATOM 1747 C CA . LYS A 1 223 ? 13.788 -17.294 7.028 1.00 95.81 223 LYS A CA 1
ATOM 1748 C C . LYS A 1 223 ? 14.503 -15.993 7.395 1.00 95.81 223 LYS A C 1
ATOM 1750 O O . LYS A 1 223 ? 15.645 -15.773 6.996 1.00 95.81 223 LYS A O 1
ATOM 1755 N N . ARG A 1 224 ? 13.867 -15.142 8.201 1.00 93.00 224 ARG A N 1
ATOM 1756 C CA . ARG A 1 224 ? 14.355 -13.804 8.573 1.00 93.00 224 ARG A CA 1
ATOM 1757 C C . ARG A 1 224 ? 15.752 -13.779 9.198 1.00 93.00 224 ARG A C 1
ATOM 1759 O O . ARG A 1 224 ? 16.476 -12.813 9.014 1.00 93.00 224 ARG A O 1
ATOM 1766 N N . SER A 1 225 ? 16.176 -14.852 9.870 1.00 91.00 225 SER A N 1
ATOM 1767 C CA . SER A 1 225 ? 17.529 -14.952 10.436 1.00 91.00 225 SER A CA 1
ATOM 1768 C C . SER A 1 225 ? 18.636 -14.967 9.378 1.00 91.00 225 SER A C 1
ATOM 1770 O O . SER A 1 225 ? 19.772 -14.626 9.692 1.00 91.00 225 SER A O 1
ATOM 1772 N N . LYS A 1 226 ? 18.326 -15.361 8.136 1.00 92.69 226 LYS A N 1
ATOM 1773 C CA . LYS A 1 226 ? 19.249 -15.262 6.999 1.00 92.69 226 LYS A CA 1
ATOM 1774 C C . LYS A 1 226 ? 19.244 -13.861 6.366 1.00 92.69 226 LYS A C 1
ATOM 1776 O O . LYS A 1 226 ? 20.235 -13.455 5.766 1.00 92.69 226 LYS A O 1
ATOM 1781 N N . GLY A 1 227 ? 18.162 -13.105 6.540 1.00 92.69 227 GLY A N 1
ATOM 1782 C CA . GLY A 1 227 ? 17.999 -11.763 5.994 1.00 92.69 227 GLY A CA 1
ATOM 1783 C C . GLY A 1 227 ? 17.688 -11.777 4.502 1.00 92.69 227 GLY A C 1
ATOM 1784 O O . GLY A 1 227 ? 16.527 -11.904 4.119 1.00 92.69 227 GLY A O 1
ATOM 1785 N N . VAL A 1 228 ? 18.712 -11.668 3.658 1.00 93.31 228 VAL A N 1
ATOM 1786 C CA . VAL A 1 228 ? 18.571 -11.674 2.189 1.00 93.31 228 VAL A CA 1
ATOM 1787 C C . VAL A 1 228 ? 18.752 -13.072 1.613 1.00 93.31 228 VAL A C 1
ATOM 1789 O O . VAL A 1 228 ? 19.498 -13.887 2.164 1.00 93.31 228 VAL A O 1
ATOM 1792 N N . SER A 1 229 ? 18.069 -13.357 0.507 1.00 94.12 229 SER A N 1
ATOM 1793 C CA . SER A 1 229 ? 18.247 -14.629 -0.186 1.00 94.12 229 SER A CA 1
ATOM 1794 C C . SER A 1 229 ? 19.631 -14.701 -0.834 1.00 94.12 229 SER A C 1
ATOM 1796 O O . SER A 1 229 ? 20.220 -13.683 -1.208 1.00 94.12 229 SER A O 1
ATOM 1798 N N . SER A 1 230 ? 20.180 -15.909 -0.952 1.00 90.06 230 SER A N 1
ATOM 1799 C CA . SER A 1 230 ? 21.434 -16.139 -1.664 1.00 90.06 230 SER A CA 1
ATOM 1800 C C . SER A 1 230 ? 21.286 -15.755 -3.133 1.00 90.06 230 SER A C 1
ATOM 1802 O O . SER A 1 230 ? 20.466 -16.318 -3.855 1.00 90.06 230 SER A O 1
ATOM 1804 N N . GLN A 1 231 ? 22.108 -14.804 -3.561 1.00 80.00 231 GLN A N 1
ATOM 1805 C CA . GLN A 1 231 ? 22.154 -14.340 -4.940 1.00 80.00 231 GLN A CA 1
ATOM 1806 C C . GLN A 1 231 ? 23.082 -15.214 -5.783 1.00 80.00 231 GLN A C 1
ATOM 1808 O O . GLN A 1 231 ? 24.011 -15.840 -5.265 1.00 80.00 231 GLN A O 1
ATOM 1813 N N . TYR A 1 232 ? 22.829 -15.237 -7.088 1.00 76.06 232 TYR A N 1
ATOM 1814 C CA . TYR A 1 232 ? 23.584 -16.025 -8.053 1.00 76.06 232 TYR A CA 1
ATOM 1815 C C . TYR A 1 232 ? 23.978 -15.134 -9.232 1.00 76.06 232 TYR A C 1
ATOM 1817 O O . TYR A 1 232 ? 23.108 -14.643 -9.950 1.00 76.06 232 TYR A O 1
ATOM 1825 N N . GLY A 1 233 ? 25.285 -14.951 -9.419 1.00 77.94 233 GLY A N 1
ATOM 1826 C CA . GLY A 1 233 ? 25.843 -13.983 -10.364 1.00 77.94 233 GLY A CA 1
ATOM 1827 C C . GLY A 1 233 ? 25.919 -12.563 -9.789 1.00 77.94 233 GLY A C 1
ATOM 1828 O O . GLY A 1 233 ? 25.473 -12.300 -8.673 1.00 77.94 233 GLY A O 1
ATOM 1829 N N . GLU A 1 234 ? 26.503 -11.646 -10.558 1.00 83.50 234 GLU A N 1
ATOM 1830 C CA . GLU A 1 234 ? 26.734 -10.244 -10.175 1.00 83.50 234 GLU A CA 1
ATOM 1831 C C . GLU A 1 234 ? 25.670 -9.315 -10.792 1.00 83.50 234 GLU A C 1
ATOM 1833 O O . GLU A 1 234 ? 25.992 -8.408 -11.558 1.00 83.50 234 GLU A O 1
ATOM 1838 N N . PHE A 1 235 ? 24.391 -9.572 -10.486 1.00 88.75 235 PHE A N 1
ATOM 1839 C CA . PHE A 1 235 ? 23.245 -8.846 -11.059 1.00 88.75 235 PHE A CA 1
ATOM 1840 C C . PHE A 1 235 ? 22.557 -7.937 -10.026 1.00 88.75 235 PHE A C 1
ATOM 1842 O O . PHE A 1 235 ? 22.903 -6.764 -9.890 1.00 88.75 235 PHE A O 1
ATOM 1849 N N . TYR A 1 236 ? 21.600 -8.477 -9.263 1.00 88.56 236 TYR A N 1
ATOM 1850 C CA . TYR A 1 236 ? 20.739 -7.704 -8.365 1.00 88.56 236 TYR A CA 1
ATOM 1851 C C . TYR A 1 236 ? 21.099 -7.891 -6.894 1.00 88.56 236 TYR A C 1
ATOM 1853 O O . TYR A 1 236 ? 20.541 -8.743 -6.200 1.00 88.56 236 TYR A O 1
ATOM 1861 N N . HIS A 1 237 ? 21.982 -7.018 -6.401 1.00 84.75 237 HIS A N 1
ATOM 1862 C CA . HIS A 1 237 ? 22.405 -7.025 -5.004 1.00 84.75 237 HIS A CA 1
ATOM 1863 C C . HIS A 1 237 ? 21.488 -6.226 -4.090 1.00 84.75 237 HIS A C 1
ATOM 1865 O O . HIS A 1 237 ? 21.222 -5.045 -4.312 1.00 84.75 237 HIS A O 1
ATOM 1871 N N . SER A 1 238 ? 21.077 -6.840 -2.978 1.00 84.25 238 SER A N 1
ATOM 1872 C CA . SER A 1 238 ? 20.527 -6.068 -1.863 1.00 84.25 238 SER A CA 1
ATOM 1873 C C . SER A 1 238 ? 21.565 -5.064 -1.363 1.00 84.25 238 SER A C 1
ATOM 1875 O O . SER A 1 238 ? 22.747 -5.382 -1.224 1.00 84.25 238 SER A O 1
ATOM 1877 N N . SER A 1 239 ? 21.123 -3.844 -1.062 1.00 82.94 239 SER A N 1
ATOM 1878 C CA . SER A 1 239 ? 22.005 -2.834 -0.477 1.00 82.94 239 SER A CA 1
ATOM 1879 C C . SER A 1 239 ? 22.431 -3.202 0.938 1.00 82.94 239 SER A C 1
ATOM 1881 O O . SER A 1 239 ? 21.792 -4.017 1.603 1.00 82.94 239 SER A O 1
ATOM 1883 N N . LYS A 1 240 ? 23.529 -2.601 1.397 1.00 84.38 240 LYS A N 1
ATOM 1884 C CA . LYS A 1 240 ? 24.158 -2.912 2.678 1.00 84.38 240 LYS A CA 1
ATOM 1885 C C . LYS A 1 240 ? 24.430 -1.637 3.480 1.00 84.38 240 LYS A C 1
ATOM 1887 O O . LYS A 1 240 ? 24.976 -0.678 2.942 1.00 84.38 240 LYS A O 1
ATOM 1892 N N . THR A 1 241 ? 24.097 -1.657 4.764 1.00 82.06 241 THR A N 1
ATOM 1893 C CA . THR A 1 241 ? 24.515 -0.683 5.782 1.00 82.06 241 THR A CA 1
ATOM 1894 C C . THR A 1 241 ? 25.635 -1.279 6.644 1.00 82.06 241 THR A C 1
ATOM 1896 O O . THR A 1 241 ? 25.969 -2.461 6.494 1.00 82.06 241 THR A O 1
ATOM 1899 N N . PRO A 1 242 ? 26.251 -0.511 7.564 1.00 81.44 242 PRO A N 1
ATOM 1900 C CA . PRO A 1 242 ? 27.227 -1.069 8.496 1.00 81.44 242 PRO A CA 1
ATOM 1901 C C . PRO A 1 242 ? 26.723 -2.299 9.270 1.00 81.44 242 PRO A C 1
ATOM 1903 O O . PRO A 1 242 ? 27.520 -3.210 9.497 1.00 81.44 242 PRO A O 1
ATOM 1906 N N . SER A 1 243 ? 25.425 -2.382 9.598 1.00 75.56 243 SER A N 1
ATOM 1907 C CA . SER A 1 243 ? 24.855 -3.532 10.318 1.00 75.56 243 SER A CA 1
ATOM 1908 C C . SER A 1 243 ? 24.456 -4.714 9.426 1.00 75.56 243 SER A C 1
ATOM 1910 O O . SER A 1 243 ? 24.141 -5.781 9.949 1.00 75.56 243 SER A O 1
ATOM 1912 N N . GLY A 1 244 ? 24.501 -4.593 8.093 1.00 83.56 244 GLY A N 1
ATOM 1913 C CA . GLY A 1 244 ? 24.248 -5.718 7.186 1.00 83.56 244 GLY A CA 1
ATOM 1914 C C . GLY A 1 244 ? 23.408 -5.371 5.962 1.00 83.56 244 GLY A C 1
ATOM 1915 O O . GLY A 1 244 ? 23.237 -4.211 5.605 1.00 83.56 244 GLY A O 1
ATOM 1916 N N . PHE A 1 245 ? 22.937 -6.403 5.262 1.00 86.56 245 PHE A N 1
ATOM 1917 C CA . PHE A 1 245 ? 22.077 -6.220 4.095 1.00 86.56 245 PHE A CA 1
ATOM 1918 C C . PHE A 1 245 ? 20.682 -5.717 4.491 1.00 86.56 245 PHE A C 1
ATOM 1920 O O . PHE A 1 245 ? 20.140 -6.106 5.525 1.00 86.56 245 PHE A O 1
ATOM 1927 N N . ILE A 1 246 ? 20.084 -4.890 3.637 1.00 86.00 246 ILE A N 1
ATOM 1928 C CA . ILE A 1 246 ? 18.764 -4.290 3.830 1.00 86.00 246 ILE A CA 1
ATOM 1929 C C . ILE A 1 246 ? 17.671 -5.222 3.302 1.00 86.00 246 ILE A C 1
ATOM 1931 O O . ILE A 1 246 ? 17.434 -5.321 2.096 1.00 86.00 246 ILE A O 1
ATOM 1935 N N . TRP A 1 247 ? 16.996 -5.895 4.232 1.00 91.38 247 TRP A N 1
ATOM 1936 C CA . TRP A 1 247 ? 15.848 -6.772 3.966 1.00 91.38 247 TRP A CA 1
ATOM 1937 C C . TRP A 1 247 ? 14.622 -6.447 4.831 1.00 91.38 247 TRP A C 1
ATOM 1939 O O . TRP A 1 247 ? 13.503 -6.817 4.474 1.00 91.38 247 TRP A O 1
ATOM 1949 N N . HIS A 1 248 ? 14.818 -5.766 5.966 1.00 93.00 248 HIS A N 1
ATOM 1950 C CA . HIS A 1 248 ? 13.745 -5.457 6.908 1.00 93.00 248 HIS A CA 1
ATOM 1951 C C . HIS A 1 248 ? 12.641 -4.614 6.269 1.00 93.00 248 HIS A C 1
ATOM 1953 O O . HIS A 1 248 ? 11.473 -4.909 6.479 1.00 93.00 248 HIS A O 1
ATOM 1959 N N . ASP A 1 249 ? 12.987 -3.642 5.423 1.00 92.38 249 ASP A N 1
ATOM 1960 C CA . ASP A 1 249 ? 12.041 -2.809 4.672 1.00 92.38 249 ASP A CA 1
ATOM 1961 C C . ASP A 1 249 ? 11.066 -3.642 3.821 1.00 92.38 249 ASP A C 1
ATOM 1963 O O . ASP A 1 249 ? 9.871 -3.349 3.801 1.00 92.38 249 ASP A O 1
ATOM 1967 N N . LYS A 1 250 ? 11.535 -4.730 3.193 1.00 95.19 250 LYS A N 1
ATOM 1968 C CA . LYS A 1 250 ? 10.683 -5.660 2.428 1.00 95.19 250 LYS A CA 1
ATOM 1969 C C . LYS A 1 250 ? 9.691 -6.401 3.326 1.00 95.19 250 LYS A C 1
ATOM 1971 O O . LYS A 1 250 ? 8.510 -6.507 2.999 1.00 95.19 250 LYS A O 1
ATOM 1976 N N . MET A 1 251 ? 10.145 -6.888 4.481 1.00 97.38 251 MET A N 1
ATOM 1977 C CA . MET A 1 251 ? 9.264 -7.555 5.447 1.00 97.38 251 MET A CA 1
ATOM 1978 C C . MET A 1 251 ? 8.333 -6.572 6.164 1.00 97.38 251 MET A C 1
ATOM 1980 O O . MET A 1 251 ? 7.189 -6.920 6.447 1.00 97.38 251 MET A O 1
ATOM 1984 N N . MET A 1 252 ? 8.771 -5.338 6.416 1.00 96.62 252 MET A N 1
ATOM 1985 C CA . MET A 1 252 ? 7.938 -4.277 6.979 1.00 96.62 252 MET A CA 1
ATOM 1986 C C . MET A 1 252 ? 6.839 -3.875 5.994 1.00 96.62 252 MET A C 1
ATOM 1988 O O . MET A 1 252 ? 5.694 -3.739 6.415 1.00 96.62 252 MET A O 1
ATOM 1992 N N . ALA A 1 253 ? 7.147 -3.778 4.694 1.00 97.88 253 ALA A N 1
ATOM 1993 C CA . ALA A 1 253 ? 6.145 -3.595 3.643 1.00 97.88 253 ALA A CA 1
ATOM 1994 C C . ALA A 1 253 ? 5.102 -4.727 3.658 1.00 97.88 253 ALA A C 1
ATOM 1996 O O . ALA A 1 253 ? 3.902 -4.468 3.645 1.00 97.88 253 ALA A O 1
ATOM 1997 N N . GLY A 1 254 ? 5.537 -5.987 3.769 1.00 98.62 254 GLY A N 1
ATOM 1998 C CA . GLY A 1 254 ? 4.617 -7.120 3.898 1.00 98.62 254 GLY A CA 1
ATOM 1999 C C . GLY A 1 254 ? 3.731 -7.028 5.143 1.00 98.62 254 GLY A C 1
ATOM 2000 O O . GLY A 1 254 ? 2.524 -7.248 5.063 1.00 98.62 254 GLY A O 1
ATOM 2001 N N . ALA A 1 255 ? 4.317 -6.664 6.286 1.00 98.50 255 ALA A N 1
ATOM 2002 C CA . ALA A 1 255 ? 3.628 -6.583 7.569 1.00 98.50 255 ALA A CA 1
ATOM 2003 C C . ALA A 1 255 ? 2.575 -5.469 7.578 1.00 98.50 255 ALA A C 1
ATOM 2005 O O . ALA A 1 255 ? 1.427 -5.703 7.948 1.00 98.50 255 ALA A O 1
ATOM 2006 N N . ILE A 1 256 ? 2.947 -4.266 7.134 1.00 97.44 256 ILE A N 1
ATOM 2007 C CA . ILE A 1 256 ? 2.063 -3.101 7.181 1.00 97.44 256 ILE A CA 1
ATOM 2008 C C . ILE A 1 256 ? 0.883 -3.237 6.213 1.00 97.44 256 ILE A C 1
ATOM 2010 O O . ILE A 1 256 ? -0.233 -2.854 6.561 1.00 97.44 256 ILE A O 1
ATOM 2014 N N . GLU A 1 257 ? 1.083 -3.844 5.039 1.00 98.56 257 GLU A N 1
ATOM 2015 C CA . GLU A 1 257 ? -0.013 -4.104 4.100 1.00 98.56 257 GLU A CA 1
ATOM 2016 C C . GLU A 1 257 ? -0.909 -5.258 4.565 1.00 98.56 257 GLU A C 1
ATOM 2018 O O . GLU A 1 257 ? -2.134 -5.164 4.473 1.00 98.56 257 GLU A O 1
ATOM 2023 N N . LEU A 1 258 ? -0.345 -6.329 5.136 1.00 98.69 258 LEU A N 1
ATOM 2024 C CA . LEU A 1 258 ? -1.155 -7.401 5.723 1.00 98.69 258 LEU A CA 1
ATOM 2025 C C . LEU A 1 258 ? -1.968 -6.901 6.916 1.00 98.69 258 LEU A C 1
ATOM 2027 O O . LEU A 1 258 ? -3.160 -7.199 6.994 1.00 98.69 258 LEU A O 1
ATOM 2031 N N . TYR A 1 259 ? -1.380 -6.091 7.798 1.00 96.94 259 TYR A N 1
ATOM 2032 C CA . TYR A 1 259 ? -2.115 -5.435 8.878 1.00 96.94 259 TYR A CA 1
ATOM 2033 C C . TYR A 1 259 ? -3.232 -4.544 8.328 1.00 96.94 259 TYR A C 1
ATOM 2035 O O . TYR A 1 259 ? -4.366 -4.606 8.804 1.00 96.94 259 TYR A O 1
ATOM 2043 N N . ARG A 1 260 ? -2.957 -3.754 7.281 1.00 93.19 260 ARG A N 1
ATOM 2044 C CA . ARG A 1 260 ? -3.953 -2.876 6.652 1.00 93.19 260 ARG A CA 1
ATOM 2045 C C . ARG A 1 260 ? -5.204 -3.637 6.221 1.00 93.19 260 ARG A C 1
ATOM 2047 O O . ARG A 1 260 ? -6.307 -3.153 6.476 1.00 93.19 260 ARG A O 1
ATOM 2054 N N . VAL A 1 261 ? -5.024 -4.799 5.590 1.00 93.81 261 VAL A N 1
ATOM 2055 C CA . VAL A 1 261 ? -6.110 -5.605 5.006 1.00 93.81 261 VAL A CA 1
ATOM 2056 C C . VAL A 1 261 ? -6.787 -6.518 6.027 1.00 93.81 261 VAL A C 1
ATOM 2058 O O . VAL A 1 261 ? -7.984 -6.760 5.923 1.00 93.81 261 VAL A O 1
ATOM 2061 N N . THR A 1 262 ? -6.047 -7.037 7.007 1.00 89.19 262 THR A N 1
ATOM 2062 C CA . THR A 1 262 ? -6.562 -8.059 7.940 1.00 89.19 262 THR A CA 1
ATOM 2063 C C . THR A 1 262 ? -6.938 -7.519 9.312 1.00 89.19 262 THR A C 1
ATOM 2065 O O . THR A 1 262 ? -7.753 -8.138 9.986 1.00 89.19 262 THR A O 1
ATOM 2068 N N . LYS A 1 263 ? -6.328 -6.405 9.737 1.00 82.81 263 LYS A N 1
ATOM 2069 C CA . LYS A 1 263 ? -6.339 -5.909 11.124 1.00 82.81 263 LYS A CA 1
ATOM 2070 C C . LYS A 1 263 ? -5.847 -6.928 12.157 1.00 82.81 263 LYS A C 1
ATOM 2072 O O . LYS A 1 263 ? -6.089 -6.764 13.346 1.00 82.81 263 LYS A O 1
ATOM 2077 N N . ASP A 1 264 ? -5.119 -7.951 11.713 1.00 81.94 264 ASP A N 1
ATOM 2078 C CA . ASP A 1 264 ? -4.525 -8.949 12.591 1.00 81.94 264 ASP A CA 1
ATOM 2079 C C . ASP A 1 264 ? -3.306 -8.355 13.307 1.00 81.94 264 ASP A C 1
ATOM 2081 O O . ASP A 1 264 ? -2.306 -7.985 12.679 1.00 81.94 264 ASP A O 1
ATOM 2085 N N . GLN A 1 265 ? -3.409 -8.271 14.634 1.00 81.25 265 GLN A N 1
ATOM 2086 C CA . GLN A 1 265 ? -2.408 -7.679 15.515 1.00 81.25 265 GLN A CA 1
ATOM 2087 C C . GLN A 1 265 ? -1.021 -8.314 15.349 1.00 81.25 265 GLN A C 1
ATOM 2089 O O . GLN A 1 265 ? -0.021 -7.614 15.498 1.00 81.25 265 GLN A O 1
ATOM 2094 N N . GLN A 1 266 ? -0.936 -9.590 14.951 1.00 87.44 266 GLN A N 1
ATOM 2095 C CA . GLN A 1 266 ? 0.344 -10.262 14.726 1.00 87.44 266 GLN A CA 1
ATOM 2096 C C . GLN A 1 266 ? 1.232 -9.497 13.732 1.00 87.44 266 GLN A C 1
ATOM 2098 O O . GLN A 1 266 ? 2.447 -9.418 13.913 1.00 87.44 266 GLN A O 1
ATOM 2103 N N . TYR A 1 267 ? 0.654 -8.924 12.674 1.00 93.88 267 TYR A N 1
ATOM 2104 C CA . TYR A 1 267 ? 1.435 -8.186 11.680 1.00 93.88 267 TYR A CA 1
ATOM 2105 C C . TYR A 1 267 ? 1.931 -6.840 12.207 1.00 93.88 267 TYR A C 1
ATOM 2107 O O . TYR A 1 267 ? 3.034 -6.427 11.854 1.00 93.88 267 TYR A O 1
ATOM 2115 N N . LEU A 1 268 ? 1.159 -6.179 13.073 1.00 88.81 268 LEU A N 1
ATOM 2116 C CA . LEU A 1 268 ? 1.597 -4.956 13.744 1.00 88.81 268 LEU A CA 1
ATOM 2117 C C . LEU A 1 268 ? 2.714 -5.252 14.757 1.00 88.81 268 LEU A C 1
ATOM 2119 O O . LEU A 1 268 ? 3.715 -4.538 14.795 1.00 88.81 268 LEU A O 1
ATOM 2123 N N . ASP A 1 269 ? 2.606 -6.348 15.505 1.00 84.94 269 ASP A N 1
ATOM 2124 C CA . ASP A 1 269 ? 3.656 -6.793 16.427 1.00 84.94 269 ASP A CA 1
ATOM 2125 C C . ASP A 1 269 ? 4.949 -7.124 15.665 1.00 84.94 269 ASP A C 1
ATOM 2127 O O . ASP A 1 269 ? 6.034 -6.660 16.022 1.00 84.94 269 ASP A O 1
ATOM 2131 N N . ASN A 1 270 ? 4.838 -7.853 14.551 1.00 93.50 270 ASN A N 1
ATOM 2132 C CA . ASN A 1 270 ? 5.972 -8.151 13.680 1.00 93.50 270 ASN A CA 1
ATOM 2133 C C . ASN A 1 270 ? 6.604 -6.886 13.083 1.00 93.50 270 ASN A C 1
ATOM 2135 O O . ASN A 1 270 ? 7.828 -6.800 12.994 1.00 93.50 270 ASN A O 1
ATOM 2139 N N . LEU A 1 271 ? 5.790 -5.907 12.675 1.00 94.06 271 LEU A N 1
ATOM 2140 C CA . LEU A 1 271 ? 6.263 -4.611 12.189 1.00 94.06 271 LEU A CA 1
ATOM 2141 C C . LEU A 1 271 ? 7.099 -3.899 13.261 1.00 94.06 271 LEU A C 1
ATOM 2143 O O . LEU A 1 271 ? 8.191 -3.426 12.954 1.00 94.06 271 LEU A O 1
ATOM 2147 N N . ASN A 1 272 ? 6.639 -3.882 14.513 1.00 90.00 272 ASN A N 1
ATOM 2148 C CA . ASN A 1 272 ? 7.376 -3.285 15.630 1.00 90.00 272 ASN A CA 1
ATOM 2149 C C . ASN A 1 272 ? 8.703 -4.012 15.901 1.00 90.00 272 ASN A C 1
ATOM 2151 O O . ASN A 1 272 ? 9.740 -3.358 16.001 1.00 90.00 272 ASN A O 1
ATOM 2155 N N . ILE A 1 273 ? 8.705 -5.351 15.892 1.00 89.38 273 ILE A N 1
ATOM 2156 C CA . ILE A 1 273 ? 9.932 -6.159 16.025 1.00 89.38 273 ILE A CA 1
ATOM 2157 C C . ILE A 1 273 ? 10.946 -5.814 14.928 1.00 89.38 273 ILE A C 1
ATOM 2159 O O . ILE A 1 273 ? 12.135 -5.666 15.203 1.00 89.38 273 ILE A O 1
ATOM 2163 N N . LEU A 1 274 ? 10.505 -5.704 13.672 1.00 91.56 274 LEU A N 1
ATOM 2164 C CA . LEU A 1 274 ? 11.404 -5.380 12.562 1.00 91.56 274 LEU A CA 1
ATOM 2165 C C . LEU A 1 274 ? 11.997 -3.977 12.728 1.00 91.56 274 LEU A C 1
ATOM 2167 O O . LEU A 1 274 ? 13.205 -3.813 12.574 1.00 91.56 274 LEU A O 1
ATOM 2171 N N . ARG A 1 275 ? 11.177 -2.986 13.094 1.00 86.75 275 ARG A N 1
ATOM 2172 C CA . ARG A 1 275 ? 11.600 -1.588 13.278 1.00 86.75 275 ARG A CA 1
ATOM 2173 C C . ARG A 1 275 ? 12.706 -1.432 14.314 1.00 86.75 275 ARG A C 1
ATOM 2175 O O . ARG A 1 275 ? 13.671 -0.723 14.053 1.00 86.75 275 ARG A O 1
ATOM 2182 N N . GLU A 1 276 ? 12.592 -2.111 15.452 1.00 82.25 276 GLU A N 1
ATOM 2183 C CA . GLU A 1 276 ? 13.605 -2.065 16.518 1.00 82.25 276 GLU A CA 1
ATOM 2184 C C . GLU A 1 276 ? 14.972 -2.609 16.075 1.00 82.25 276 GLU A C 1
ATOM 2186 O O . GLU A 1 276 ? 15.997 -2.251 16.650 1.00 82.25 276 GLU A O 1
ATOM 2191 N N . ASN A 1 277 ? 14.995 -3.453 15.041 1.00 71.31 277 ASN A N 1
ATOM 2192 C CA . ASN A 1 277 ? 16.187 -4.152 14.564 1.00 71.31 277 ASN A CA 1
ATOM 2193 C C . ASN A 1 277 ? 16.668 -3.664 13.184 1.00 71.31 277 ASN A C 1
ATOM 2195 O O . ASN A 1 277 ? 17.509 -4.312 12.558 1.00 71.31 277 ASN A O 1
ATOM 2199 N N . THR A 1 278 ? 16.140 -2.539 12.691 1.00 75.81 278 THR A N 1
ATOM 2200 C CA . THR A 1 278 ? 16.438 -2.030 11.347 1.00 75.81 278 THR A CA 1
ATOM 2201 C C . THR A 1 278 ? 17.409 -0.855 11.384 1.00 75.81 278 THR A C 1
ATOM 2203 O O . THR A 1 278 ? 17.145 0.167 12.012 1.00 75.81 278 THR A O 1
ATOM 2206 N N . ASP A 1 279 ? 18.496 -0.960 10.619 1.00 71.38 279 ASP A N 1
ATOM 2207 C CA . ASP A 1 279 ? 19.273 0.210 10.211 1.00 71.38 279 ASP A CA 1
ATOM 2208 C C . ASP A 1 279 ? 18.475 1.034 9.199 1.00 71.38 279 ASP A C 1
ATOM 2210 O O . ASP A 1 279 ? 17.997 0.510 8.187 1.00 71.38 279 ASP A O 1
ATOM 2214 N N . VAL A 1 280 ? 18.399 2.345 9.415 1.00 72.19 280 VAL A N 1
ATOM 2215 C CA . VAL A 1 280 ? 17.755 3.242 8.457 1.00 72.19 280 VAL A CA 1
ATOM 2216 C C . VAL A 1 280 ? 18.688 3.485 7.269 1.00 72.19 280 VAL A C 1
ATOM 2218 O O . VAL A 1 280 ? 19.756 4.085 7.403 1.00 72.19 280 VAL A O 1
ATOM 2221 N N . MET A 1 281 ? 18.275 3.030 6.085 1.00 81.56 281 MET A N 1
ATOM 2222 C CA . MET A 1 281 ? 18.934 3.357 4.823 1.00 81.56 281 MET A CA 1
ATOM 2223 C C . MET A 1 281 ? 18.249 4.560 4.175 1.00 81.56 281 MET A C 1
ATOM 2225 O O . MET A 1 281 ? 17.106 4.467 3.727 1.00 81.56 281 MET A O 1
ATOM 2229 N N . PHE A 1 282 ? 18.977 5.672 4.073 1.00 87.31 282 PHE A N 1
ATOM 2230 C CA . PHE A 1 282 ? 18.533 6.825 3.293 1.00 87.31 282 PHE A CA 1
ATOM 2231 C C . PHE A 1 282 ? 18.956 6.651 1.833 1.00 87.31 282 PHE A C 1
ATOM 2233 O O . PHE A 1 282 ? 20.130 6.804 1.497 1.00 87.31 282 PHE A O 1
ATOM 2240 N N . ASN A 1 283 ? 18.013 6.280 0.972 1.00 90.00 283 ASN A N 1
ATOM 2241 C CA . ASN A 1 283 ? 18.208 6.164 -0.467 1.00 90.00 283 ASN A CA 1
ATOM 2242 C C . ASN A 1 283 ? 16.875 6.311 -1.217 1.00 90.00 283 ASN A C 1
ATOM 2244 O O . ASN A 1 283 ? 15.794 6.288 -0.638 1.00 90.00 283 ASN A O 1
ATOM 2248 N N . ASN A 1 284 ? 16.949 6.417 -2.534 1.00 92.31 284 ASN A N 1
ATOM 2249 C CA . ASN A 1 284 ? 15.774 6.425 -3.388 1.00 92.31 284 ASN A CA 1
ATOM 2250 C C . ASN A 1 284 ? 14.959 5.128 -3.293 1.00 92.31 284 ASN A C 1
ATOM 2252 O O . ASN A 1 284 ? 15.502 4.076 -2.946 1.00 92.31 284 ASN A O 1
ATOM 2256 N N . ILE A 1 285 ? 13.677 5.206 -3.655 1.00 94.44 285 ILE A N 1
ATOM 2257 C CA . ILE A 1 285 ? 12.849 4.021 -3.886 1.00 94.44 285 ILE A CA 1
ATOM 2258 C C . ILE A 1 285 ? 13.441 3.222 -5.056 1.00 94.44 285 ILE A C 1
ATOM 2260 O O . ILE A 1 285 ? 13.767 3.785 -6.101 1.00 94.44 285 ILE A O 1
ATOM 2264 N N . GLY A 1 286 ? 13.550 1.907 -4.893 1.00 93.06 286 GLY A N 1
ATOM 2265 C CA . GLY A 1 286 ? 13.988 0.984 -5.937 1.00 93.06 286 GLY A CA 1
ATOM 2266 C C . GLY A 1 286 ? 14.087 -0.446 -5.417 1.00 93.06 286 GLY A C 1
ATOM 2267 O O . GLY A 1 286 ? 13.703 -0.730 -4.282 1.00 93.06 286 GLY A O 1
ATOM 2268 N N . TYR A 1 287 ? 14.647 -1.353 -6.221 1.00 91.88 287 TYR A N 1
ATOM 2269 C CA . TYR A 1 287 ? 14.785 -2.764 -5.833 1.00 91.88 287 TYR A CA 1
ATOM 2270 C C . TYR A 1 287 ? 15.630 -2.969 -4.567 1.00 91.88 287 TYR A C 1
ATOM 2272 O O . TYR A 1 287 ? 15.430 -3.921 -3.812 1.00 91.88 287 TYR A O 1
ATOM 2280 N N . THR A 1 288 ? 16.555 -2.048 -4.294 1.00 89.44 288 THR A N 1
ATOM 2281 C CA . THR A 1 288 ? 17.409 -2.089 -3.107 1.00 89.44 288 THR A CA 1
ATOM 2282 C C . THR A 1 288 ? 16.740 -1.549 -1.849 1.00 89.44 288 THR A C 1
ATOM 2284 O O . THR A 1 288 ? 17.087 -2.000 -0.755 1.00 89.44 288 THR A O 1
ATOM 2287 N N . ASN A 1 289 ? 15.792 -0.618 -1.977 1.00 91.44 289 ASN A N 1
ATOM 2288 C CA . ASN A 1 289 ? 15.215 0.120 -0.858 1.00 91.44 289 ASN A CA 1
ATOM 2289 C C . ASN A 1 289 ? 13.750 0.487 -1.129 1.00 91.44 289 ASN A C 1
ATOM 2291 O O . ASN A 1 289 ? 13.453 1.308 -1.996 1.00 91.44 289 ASN A O 1
ATOM 2295 N N . VAL A 1 290 ? 12.838 -0.070 -0.335 1.00 94.00 290 VAL A N 1
ATOM 2296 C CA . VAL A 1 290 ? 11.412 0.300 -0.338 1.00 94.00 290 VAL A CA 1
ATOM 2297 C C . VAL A 1 290 ? 10.998 1.027 0.943 1.00 94.00 290 VAL A C 1
ATOM 2299 O O . VAL A 1 290 ? 9.815 1.316 1.128 1.00 94.00 290 VAL A O 1
ATOM 2302 N N . ALA A 1 291 ? 11.953 1.367 1.816 1.00 91.94 291 ALA A N 1
ATOM 2303 C CA . ALA A 1 291 ? 11.687 2.042 3.083 1.00 91.94 291 ALA A CA 1
ATOM 2304 C C . ALA A 1 291 ? 10.868 3.340 2.942 1.00 91.94 291 ALA A C 1
ATOM 2306 O O . ALA A 1 291 ? 9.953 3.508 3.745 1.00 91.94 291 ALA A O 1
ATOM 2307 N N . PRO A 1 292 ? 11.063 4.211 1.923 1.00 94.88 292 PRO A N 1
ATOM 2308 C CA . PRO A 1 292 ? 10.228 5.406 1.780 1.00 94.88 292 PRO A CA 1
ATOM 2309 C C . PRO A 1 292 ? 8.729 5.094 1.639 1.00 94.88 292 PRO A C 1
ATOM 2311 O O . PRO A 1 292 ? 7.899 5.835 2.164 1.00 94.88 292 PRO A O 1
ATOM 2314 N N . LEU A 1 293 ? 8.374 3.976 0.990 1.00 95.75 293 LEU A N 1
ATOM 2315 C CA . LEU A 1 293 ? 6.984 3.520 0.893 1.00 95.75 293 LEU A CA 1
ATOM 2316 C C . LEU A 1 293 ? 6.457 3.056 2.252 1.00 95.75 293 LEU A C 1
ATOM 2318 O O . LEU A 1 293 ? 5.329 3.368 2.615 1.00 95.75 293 LEU A O 1
ATOM 2322 N N . VAL A 1 294 ? 7.282 2.349 3.027 1.00 94.31 294 VAL A N 1
ATOM 2323 C CA . VAL A 1 294 ? 6.921 1.904 4.380 1.00 94.31 294 VAL A CA 1
ATOM 2324 C C . VAL A 1 294 ? 6.743 3.093 5.324 1.00 94.31 294 VAL A C 1
ATOM 2326 O O . VAL A 1 294 ? 5.756 3.148 6.049 1.00 94.31 294 VAL A O 1
ATOM 2329 N N . SER A 1 295 ? 7.647 4.074 5.291 1.00 93.00 295 SER A N 1
ATOM 2330 C CA . SER A 1 295 ? 7.540 5.305 6.082 1.00 93.00 295 SER A CA 1
ATOM 2331 C C . SER A 1 295 ? 6.282 6.098 5.727 1.00 93.00 295 SER A C 1
ATOM 2333 O O . SER A 1 295 ? 5.603 6.609 6.617 1.00 93.00 295 SER A O 1
ATOM 2335 N N . PHE A 1 296 ? 5.939 6.167 4.437 1.00 93.62 296 PHE A N 1
ATOM 2336 C CA . PHE A 1 296 ? 4.682 6.762 3.995 1.00 93.62 296 PHE A CA 1
ATOM 2337 C C . PHE A 1 296 ? 3.469 6.005 4.554 1.00 93.62 296 PHE A C 1
ATOM 2339 O O . PHE A 1 296 ? 2.539 6.635 5.054 1.00 93.62 296 PHE A O 1
ATOM 2346 N N . GLU A 1 297 ? 3.478 4.669 4.540 1.00 92.75 297 GLU A N 1
ATOM 2347 C CA . GLU A 1 297 ? 2.391 3.866 5.111 1.00 92.75 297 GLU A CA 1
ATOM 2348 C C . GLU A 1 297 ? 2.267 3.993 6.628 1.00 92.75 297 GLU A C 1
ATOM 2350 O O . GLU A 1 297 ? 1.147 4.068 7.133 1.00 92.75 297 GLU A O 1
ATOM 2355 N N . LEU A 1 298 ? 3.385 4.070 7.353 1.00 91.25 298 LEU A N 1
ATOM 2356 C CA . LEU A 1 298 ? 3.385 4.300 8.798 1.00 91.25 298 LEU A CA 1
ATOM 2357 C C . LEU A 1 298 ? 2.690 5.622 9.132 1.00 91.25 298 LEU A C 1
ATOM 2359 O O . LEU A 1 298 ? 1.784 5.667 9.965 1.00 91.25 298 LEU A O 1
ATOM 2363 N N . TRP A 1 299 ? 3.039 6.689 8.412 1.00 89.81 299 TRP A N 1
ATOM 2364 C CA . TRP A 1 299 ? 2.340 7.961 8.538 1.00 89.81 299 TRP A CA 1
ATOM 2365 C C . TRP A 1 299 ? 0.859 7.837 8.144 1.00 89.81 299 TRP A C 1
ATOM 2367 O O . TRP A 1 299 ? -0.026 8.252 8.891 1.00 89.81 299 TRP A O 1
ATOM 2377 N N . ARG A 1 300 ? 0.552 7.236 6.992 1.00 86.75 300 ARG A N 1
ATOM 2378 C CA . ARG A 1 300 ? -0.816 7.195 6.457 1.00 86.75 300 ARG A CA 1
ATOM 2379 C C . ARG A 1 300 ? -1.774 6.387 7.333 1.00 86.75 300 ARG A C 1
ATOM 2381 O O . ARG A 1 300 ? -2.943 6.759 7.452 1.00 86.75 300 ARG A O 1
ATOM 2388 N N . GLN A 1 301 ? -1.301 5.294 7.930 1.00 85.62 301 GLN A N 1
ATOM 2389 C CA . GLN A 1 301 ? -2.122 4.386 8.734 1.00 85.62 301 GLN A CA 1
ATOM 2390 C C . GLN A 1 301 ? -2.128 4.732 10.224 1.00 85.62 301 GLN A C 1
ATOM 2392 O O . GLN A 1 301 ? -3.167 4.561 10.858 1.00 85.62 301 GLN A O 1
ATOM 2397 N N . PHE A 1 302 ? -1.018 5.242 10.765 1.00 83.38 302 PHE A N 1
ATOM 2398 C CA . PHE A 1 302 ? -0.844 5.444 12.210 1.00 83.38 302 PHE A CA 1
ATOM 2399 C C . PHE A 1 302 ? -0.583 6.899 12.614 1.00 83.38 302 PHE A C 1
ATOM 2401 O O . PHE A 1 302 ? -0.464 7.184 13.799 1.00 83.38 302 PHE A O 1
ATOM 2408 N N . GLN A 1 303 ? -0.486 7.826 11.653 1.00 76.38 303 GLN A N 1
ATOM 2409 C CA . GLN A 1 303 ? -0.110 9.230 11.892 1.00 76.38 303 GLN A CA 1
ATOM 2410 C C . GLN A 1 303 ? 1.250 9.384 12.590 1.00 76.38 303 GLN A C 1
ATOM 2412 O O . GLN A 1 303 ? 1.527 10.399 13.228 1.00 76.38 303 GLN A O 1
ATOM 2417 N N . GLU A 1 304 ? 2.124 8.390 12.433 1.00 80.94 304 GLU A N 1
ATOM 2418 C CA . GLU A 1 304 ? 3.485 8.456 12.945 1.00 80.94 304 GLU A CA 1
ATOM 2419 C C . GLU A 1 304 ? 4.298 9.557 12.256 1.00 80.94 304 GLU A C 1
ATOM 2421 O O . GLU A 1 304 ? 4.010 9.977 11.129 1.00 80.94 304 GLU A O 1
ATOM 2426 N N . GLN A 1 305 ? 5.349 10.014 12.941 1.00 79.25 305 GLN A N 1
ATOM 2427 C CA . GLN A 1 305 ? 6.266 10.995 12.379 1.00 79.25 305 GLN A CA 1
ATOM 2428 C C . GLN A 1 305 ? 7.018 10.384 11.181 1.00 79.25 305 GLN A C 1
ATOM 2430 O O . GLN A 1 305 ? 7.763 9.420 11.348 1.00 79.25 305 GLN A O 1
ATOM 2435 N N . PRO A 1 306 ? 6.893 10.962 9.977 1.00 79.06 306 PRO A N 1
ATOM 2436 C CA . PRO A 1 306 ? 7.451 10.437 8.726 1.00 79.06 306 PRO A CA 1
ATOM 2437 C C . PRO A 1 306 ? 8.955 10.752 8.576 1.00 79.06 306 PRO A C 1
ATOM 2439 O O . PRO A 1 306 ? 9.429 10.997 7.467 1.00 79.06 306 PRO A O 1
ATOM 2442 N N . GLY A 1 307 ? 9.711 10.814 9.680 1.00 79.50 307 GLY A N 1
ATOM 2443 C CA . GLY A 1 307 ? 11.083 11.340 9.715 1.00 79.50 307 GLY A CA 1
ATOM 2444 C C . GLY A 1 307 ? 12.012 10.680 8.693 1.00 79.50 307 GLY A C 1
ATOM 2445 O O . GLY A 1 307 ? 12.735 11.373 7.977 1.00 79.50 307 GLY A O 1
ATOM 2446 N N . ASP A 1 308 ? 11.907 9.360 8.546 1.00 87.75 308 ASP A N 1
ATOM 2447 C CA . ASP A 1 308 ? 12.694 8.595 7.580 1.00 87.75 308 ASP A CA 1
ATOM 2448 C C . ASP A 1 308 ? 12.369 8.972 6.129 1.00 87.75 308 ASP A C 1
ATOM 2450 O O . ASP A 1 308 ? 13.278 9.069 5.307 1.00 87.75 308 ASP A O 1
ATOM 2454 N N . LEU A 1 309 ? 11.105 9.257 5.790 1.00 92.56 309 LEU A N 1
ATOM 2455 C CA . LEU A 1 309 ? 10.733 9.709 4.443 1.00 92.56 309 LEU A CA 1
ATOM 2456 C C . LEU A 1 309 ? 11.398 11.053 4.117 1.00 92.56 309 LEU A C 1
ATOM 2458 O O . LEU A 1 309 ? 11.967 11.220 3.038 1.00 92.56 309 LEU A O 1
ATOM 2462 N N . PHE A 1 310 ? 11.386 12.001 5.056 1.00 93.38 310 PHE A N 1
ATOM 2463 C CA . PHE A 1 310 ? 12.041 13.296 4.853 1.00 93.38 310 PHE A CA 1
ATOM 2464 C C . PHE A 1 310 ? 13.560 13.180 4.782 1.00 93.38 310 PHE A C 1
ATOM 2466 O O . PHE A 1 310 ? 14.182 13.872 3.977 1.00 93.38 310 PHE A O 1
ATOM 2473 N N . ALA A 1 311 ? 14.163 12.292 5.570 1.00 93.50 311 ALA A N 1
ATOM 2474 C CA . ALA A 1 311 ? 15.592 12.022 5.498 1.00 93.50 311 ALA A CA 1
ATOM 2475 C C . ALA A 1 311 ? 15.988 11.360 4.165 1.00 93.50 311 ALA A C 1
ATOM 2477 O O . ALA A 1 311 ? 17.016 11.719 3.588 1.00 93.50 311 ALA A O 1
ATOM 2478 N N . ASN A 1 312 ? 15.141 10.484 3.610 1.00 93.81 312 ASN A N 1
ATOM 2479 C CA . ASN A 1 312 ? 15.306 9.969 2.249 1.00 93.81 312 ASN A CA 1
ATOM 2480 C C . ASN A 1 312 ? 15.272 11.104 1.216 1.00 93.81 312 ASN A C 1
ATOM 2482 O O . ASN A 1 312 ? 16.184 11.202 0.403 1.00 93.81 312 ASN A O 1
ATOM 2486 N N . VAL A 1 313 ? 14.296 12.017 1.271 1.00 95.88 313 VAL A N 1
ATOM 2487 C CA . VAL A 1 313 ? 14.252 13.164 0.340 1.00 95.88 313 VAL A CA 1
ATOM 2488 C C . VAL A 1 313 ? 15.444 14.105 0.522 1.00 95.88 313 VAL A C 1
ATOM 2490 O O . VAL A 1 313 ? 16.014 14.556 -0.468 1.00 95.88 313 VAL A O 1
ATOM 2493 N N . ALA A 1 314 ? 15.883 14.364 1.755 1.00 95.94 314 ALA A N 1
ATOM 2494 C CA . ALA A 1 314 ? 17.093 15.143 2.010 1.00 95.94 314 ALA A CA 1
ATOM 2495 C C . ALA A 1 314 ? 18.333 14.484 1.380 1.00 95.94 314 ALA A C 1
ATOM 2497 O O . ALA A 1 314 ? 19.156 15.172 0.771 1.00 95.94 314 ALA A O 1
ATOM 2498 N N . PHE A 1 315 ? 18.437 13.153 1.452 1.00 95.69 315 PHE A N 1
ATOM 2499 C CA . PHE A 1 315 ? 19.465 12.406 0.735 1.00 95.69 315 PHE A CA 1
ATOM 2500 C C . PHE A 1 315 ? 19.340 12.594 -0.783 1.00 95.69 315 PHE A C 1
ATOM 2502 O O . PHE A 1 315 ? 20.347 12.881 -1.428 1.00 95.69 315 PHE A O 1
ATOM 2509 N N . LEU A 1 316 ? 18.138 12.509 -1.363 1.00 96.81 316 LEU A N 1
ATOM 2510 C CA . LEU A 1 316 ? 17.941 12.741 -2.801 1.00 96.81 316 LEU A CA 1
ATOM 2511 C C . LEU A 1 316 ? 18.399 14.140 -3.224 1.00 96.81 316 LEU A C 1
ATOM 2513 O O . LEU A 1 316 ? 19.168 14.275 -4.172 1.00 96.81 316 LEU A O 1
ATOM 2517 N N . LEU A 1 317 ? 17.998 15.173 -2.485 1.00 96.50 317 LEU A N 1
ATOM 2518 C CA . LEU A 1 317 ? 18.405 16.554 -2.752 1.00 96.50 317 LEU A CA 1
ATOM 2519 C C . LEU A 1 317 ? 19.928 16.730 -2.652 1.00 96.50 317 LEU A C 1
ATOM 2521 O O . LEU A 1 317 ? 20.511 17.460 -3.447 1.00 96.50 317 LEU A O 1
ATOM 2525 N N . SER A 1 318 ? 20.597 16.003 -1.749 1.00 96.62 318 SER A N 1
ATOM 2526 C CA . SER A 1 318 ? 22.066 16.014 -1.631 1.00 96.62 318 SER A CA 1
ATOM 2527 C C . SER A 1 318 ? 22.798 15.395 -2.831 1.00 96.62 318 SER A C 1
ATOM 2529 O O . SER A 1 318 ? 24.007 15.569 -2.978 1.00 96.62 318 SER A O 1
ATOM 2531 N N . LYS A 1 319 ? 22.078 14.651 -3.678 1.00 96.94 319 LYS A N 1
ATOM 2532 C CA . LYS A 1 319 ? 22.586 13.968 -4.877 1.00 96.94 319 LYS A CA 1
ATOM 2533 C C . LYS A 1 319 ? 22.199 14.677 -6.173 1.00 96.94 319 LYS A C 1
ATOM 2535 O O . LYS A 1 319 ? 22.398 14.133 -7.256 1.00 96.94 319 LYS A O 1
ATOM 2540 N N . VAL A 1 320 ? 21.630 15.875 -6.085 1.00 97.44 320 VAL A N 1
ATOM 2541 C CA . VAL A 1 320 ? 21.344 16.694 -7.262 1.00 97.44 320 VAL A CA 1
ATOM 2542 C C . VAL A 1 320 ? 22.647 17.223 -7.853 1.00 97.44 320 VAL A C 1
ATOM 2544 O O . VAL A 1 320 ? 23.489 17.769 -7.141 1.00 97.44 320 VAL A O 1
ATOM 2547 N N . ILE A 1 321 ? 22.807 17.089 -9.169 1.00 96.69 321 ILE A N 1
ATOM 2548 C CA . ILE A 1 321 ? 23.879 17.763 -9.900 1.00 96.69 321 ILE A CA 1
ATOM 2549 C C . ILE A 1 321 ? 23.529 19.251 -9.981 1.00 96.69 321 ILE A C 1
ATOM 2551 O O . ILE A 1 321 ? 22.667 19.649 -10.760 1.00 96.69 321 ILE A O 1
ATOM 2555 N N . ASP A 1 322 ? 24.204 20.072 -9.183 1.00 94.38 322 ASP A N 1
ATOM 2556 C CA . ASP A 1 322 ? 24.122 21.536 -9.237 1.00 94.38 322 ASP A CA 1
ATOM 2557 C C . ASP A 1 322 ? 25.341 22.089 -9.986 1.00 94.38 322 ASP A C 1
ATOM 2559 O O . ASP A 1 322 ? 26.333 22.534 -9.406 1.00 94.38 322 ASP A O 1
ATOM 2563 N N . ASN A 1 323 ? 25.316 21.940 -11.311 1.00 93.88 323 ASN A N 1
ATOM 2564 C CA . ASN A 1 323 ? 26.371 22.418 -12.194 1.00 93.88 323 ASN A CA 1
ATOM 2565 C C . ASN A 1 323 ? 25.783 23.044 -13.471 1.00 93.88 323 ASN A C 1
ATOM 2567 O O . ASN A 1 323 ? 25.547 22.338 -14.458 1.00 93.88 323 ASN A O 1
ATOM 2571 N N . PRO A 1 324 ? 25.634 24.380 -13.514 1.00 90.75 324 PRO A N 1
ATOM 2572 C CA . PRO A 1 324 ? 25.133 25.094 -14.687 1.00 90.75 324 PRO A CA 1
ATOM 2573 C C . PRO A 1 324 ? 25.973 24.908 -15.962 1.00 90.75 324 PRO A C 1
ATOM 2575 O O . PRO A 1 324 ? 25.480 25.189 -17.052 1.00 90.75 324 PRO A O 1
ATOM 2578 N N . ALA A 1 325 ? 27.224 24.437 -15.859 1.00 93.75 325 ALA A N 1
ATOM 2579 C CA . ALA A 1 325 ? 28.070 24.134 -17.016 1.00 93.75 325 ALA A CA 1
ATOM 2580 C C . ALA A 1 325 ? 27.674 22.834 -17.739 1.00 93.75 325 ALA A C 1
ATOM 2582 O O . ALA A 1 325 ? 28.137 22.601 -18.855 1.00 93.75 325 ALA A O 1
ATOM 2583 N N . ILE A 1 326 ? 26.804 22.016 -17.136 1.00 92.94 326 ILE A N 1
ATOM 2584 C CA . ILE A 1 326 ? 26.199 20.825 -17.741 1.00 92.94 326 ILE A CA 1
ATOM 2585 C C . ILE A 1 326 ? 24.674 21.039 -17.738 1.00 92.94 326 ILE A C 1
ATOM 2587 O O . ILE A 1 326 ? 23.962 20.455 -16.916 1.00 92.94 326 ILE A O 1
ATOM 2591 N N . PRO A 1 327 ? 24.133 21.919 -18.608 1.00 89.69 327 PRO A N 1
ATOM 2592 C CA . PRO A 1 327 ? 22.751 22.387 -18.490 1.00 89.69 327 PRO A CA 1
ATOM 2593 C C . PRO A 1 327 ? 21.716 21.263 -18.537 1.00 89.69 327 PRO A C 1
ATOM 2595 O O . PRO A 1 327 ? 20.685 21.348 -17.878 1.00 89.69 327 PRO A O 1
ATOM 2598 N N . ASN A 1 328 ? 22.003 20.194 -19.283 1.00 90.38 328 ASN A N 1
ATOM 2599 C CA . ASN A 1 328 ? 21.131 19.033 -19.390 1.00 90.38 328 ASN A CA 1
ATOM 2600 C C . ASN A 1 328 ? 21.131 18.146 -18.139 1.00 90.38 328 ASN A C 1
ATOM 2602 O O . ASN A 1 328 ? 20.211 17.355 -18.020 1.00 90.38 328 ASN A O 1
ATOM 2606 N N . MET A 1 329 ? 22.106 18.248 -17.230 1.00 95.38 329 MET A N 1
ATOM 2607 C CA . MET A 1 329 ? 22.130 17.500 -15.960 1.00 95.38 329 MET A CA 1
ATOM 2608 C C . MET A 1 329 ? 21.859 18.392 -14.742 1.00 95.38 329 MET A C 1
ATOM 2610 O O . MET A 1 329 ? 21.624 17.889 -13.647 1.00 95.38 329 MET A O 1
ATOM 2614 N N . ASN A 1 330 ? 21.865 19.715 -14.914 1.00 95.44 330 ASN A N 1
ATOM 2615 C CA . ASN A 1 330 ? 21.661 20.658 -13.824 1.00 95.44 330 ASN A CA 1
ATOM 2616 C C . ASN A 1 330 ? 20.258 20.533 -13.194 1.00 95.44 330 ASN A C 1
ATOM 2618 O O . ASN A 1 330 ? 19.239 20.667 -13.881 1.00 95.44 330 ASN A O 1
ATOM 2622 N N . GLY A 1 331 ? 20.201 20.315 -11.879 1.00 95.50 331 GLY A N 1
ATOM 2623 C CA . GLY A 1 331 ? 18.968 20.073 -11.124 1.00 95.50 331 GLY A CA 1
ATOM 2624 C C . GLY A 1 331 ? 18.458 18.627 -11.186 1.00 95.50 331 GLY A C 1
ATOM 2625 O O . GLY A 1 331 ? 17.333 18.369 -10.757 1.00 95.50 331 GLY A O 1
ATOM 2626 N N . VAL A 1 332 ? 19.243 17.691 -11.730 1.00 97.25 332 VAL A N 1
ATOM 2627 C CA . VAL A 1 332 ? 18.863 16.277 -11.871 1.00 97.25 332 VAL A CA 1
ATOM 2628 C C . VAL A 1 332 ? 19.484 15.445 -10.750 1.00 97.25 332 VAL A C 1
ATOM 2630 O O . VAL A 1 332 ? 20.672 15.572 -10.451 1.00 97.25 332 VAL A O 1
ATOM 2633 N N . TYR A 1 333 ? 18.685 14.579 -10.129 1.00 97.38 333 TYR A N 1
ATOM 2634 C CA . TYR A 1 333 ? 19.147 13.591 -9.154 1.00 97.38 333 TYR A CA 1
ATOM 2635 C C . TYR A 1 333 ? 20.052 12.551 -9.812 1.00 97.38 333 TYR A C 1
ATOM 2637 O O . TYR A 1 333 ? 19.563 11.813 -10.663 1.00 97.38 333 TYR A O 1
ATOM 2645 N N . PHE A 1 334 ? 21.312 12.441 -9.369 1.00 95.88 334 PHE A N 1
ATOM 2646 C CA . PHE A 1 334 ? 22.284 11.447 -9.833 1.00 95.88 334 PHE A CA 1
ATOM 2647 C C . PHE A 1 334 ? 22.962 10.738 -8.657 1.00 95.88 334 PHE A C 1
ATOM 2649 O O . PHE A 1 334 ? 23.693 11.348 -7.878 1.00 95.88 334 PHE A O 1
ATOM 2656 N N . ASN A 1 335 ? 22.785 9.420 -8.550 1.00 91.56 335 ASN A N 1
ATOM 2657 C CA . ASN A 1 335 ? 23.449 8.619 -7.511 1.00 91.56 335 ASN A CA 1
ATOM 2658 C C . ASN A 1 335 ? 24.157 7.366 -8.048 1.00 91.56 335 ASN A C 1
ATOM 2660 O O . ASN A 1 335 ? 24.964 6.770 -7.340 1.00 91.56 335 ASN A O 1
ATOM 2664 N N . GLN A 1 336 ? 23.885 6.979 -9.294 1.00 88.62 336 GLN A N 1
ATOM 2665 C CA . GLN A 1 336 ? 24.530 5.855 -9.967 1.00 88.62 336 GLN A CA 1
ATOM 2666 C C . GLN A 1 336 ? 24.442 6.027 -11.484 1.00 88.62 336 GLN A C 1
ATOM 2668 O O . GLN A 1 336 ? 23.517 6.662 -11.980 1.00 88.62 336 GLN A O 1
ATOM 2673 N N . GLN A 1 337 ? 25.401 5.443 -12.206 1.00 87.62 337 GLN A N 1
ATOM 2674 C CA . GLN A 1 337 ? 25.467 5.546 -13.664 1.00 87.62 337 GLN A CA 1
ATOM 2675 C C . GLN A 1 337 ? 24.423 4.673 -14.369 1.00 87.62 337 GLN A C 1
ATOM 2677 O O . GLN A 1 337 ? 23.789 5.103 -15.326 1.00 87.62 337 GLN A O 1
ATOM 2682 N N . TRP A 1 338 ? 24.280 3.427 -13.920 1.00 89.00 338 TRP A N 1
ATOM 2683 C CA . TRP A 1 338 ? 23.396 2.459 -14.557 1.00 89.00 338 TRP A CA 1
ATOM 2684 C C . TRP A 1 338 ? 21.977 2.628 -14.006 1.00 89.00 338 TRP A C 1
ATOM 2686 O O . TRP A 1 338 ? 21.775 2.589 -12.790 1.00 89.00 338 TRP A O 1
ATOM 2696 N N . GLY A 1 339 ? 21.003 2.864 -14.880 1.00 92.75 339 GLY A N 1
ATOM 2697 C CA . GLY A 1 339 ? 19.610 3.087 -14.494 1.00 92.75 339 GLY A CA 1
ATOM 2698 C C . GLY A 1 339 ? 19.310 4.465 -13.955 1.00 92.75 339 GLY A C 1
ATOM 2699 O O . GLY A 1 339 ? 18.319 4.654 -13.254 1.00 92.75 339 GLY A O 1
ATOM 2700 N N . MET A 1 340 ? 20.166 5.426 -14.277 1.00 94.25 340 MET A N 1
ATOM 2701 C CA . MET A 1 340 ? 20.052 6.808 -13.849 1.00 94.25 340 MET A CA 1
ATOM 2702 C C . MET A 1 340 ? 18.661 7.392 -14.136 1.00 94.25 340 MET A C 1
ATOM 2704 O O . MET A 1 340 ? 18.035 7.917 -13.220 1.00 94.25 340 MET A O 1
ATOM 2708 N N . ALA A 1 341 ? 18.130 7.267 -15.358 1.00 96.31 341 ALA A N 1
ATOM 2709 C CA . ALA A 1 341 ? 16.839 7.877 -15.692 1.00 96.31 341 ALA A CA 1
ATOM 2710 C C . ALA A 1 341 ? 15.664 7.244 -14.932 1.00 96.31 341 ALA A C 1
ATOM 2712 O O . ALA A 1 341 ? 14.768 7.954 -14.470 1.00 96.31 341 ALA A O 1
ATOM 2713 N N . GLY A 1 342 ? 15.701 5.924 -14.739 1.00 95.94 342 GLY A N 1
ATOM 2714 C CA . GLY A 1 342 ? 14.744 5.218 -13.893 1.00 95.94 342 GLY A CA 1
ATOM 2715 C C . GLY A 1 342 ? 14.819 5.665 -12.433 1.00 95.94 342 GLY A C 1
ATOM 2716 O O . GLY A 1 342 ? 13.805 5.993 -11.816 1.00 95.94 342 GLY A O 1
ATOM 2717 N N . ALA A 1 343 ? 16.035 5.798 -11.897 1.00 96.44 343 ALA A N 1
ATOM 2718 C CA . ALA A 1 343 ? 16.256 6.334 -10.561 1.00 96.44 343 ALA A CA 1
ATOM 2719 C C . ALA A 1 343 ? 15.746 7.784 -10.443 1.00 96.44 343 ALA A C 1
ATOM 2721 O O . ALA A 1 343 ? 15.081 8.123 -9.467 1.00 96.44 343 ALA A O 1
ATOM 2722 N N . THR A 1 344 ? 15.958 8.639 -11.443 1.00 97.44 344 THR A N 1
ATOM 2723 C CA . THR A 1 344 ? 15.387 9.994 -11.481 1.00 97.44 344 THR A CA 1
ATOM 2724 C C . THR A 1 344 ? 13.855 9.973 -11.409 1.00 97.44 344 THR A C 1
ATOM 2726 O O . THR A 1 344 ? 13.268 10.744 -10.647 1.00 97.44 344 THR A O 1
ATOM 2729 N N . ALA A 1 345 ? 13.193 9.057 -12.121 1.00 97.06 345 ALA A N 1
ATOM 2730 C CA . ALA A 1 345 ? 11.742 8.904 -12.042 1.00 97.06 345 ALA A CA 1
ATOM 2731 C C . ALA A 1 345 ? 11.265 8.410 -10.661 1.00 97.06 345 ALA A C 1
ATOM 2733 O O . ALA A 1 345 ? 10.298 8.942 -10.111 1.00 97.06 345 ALA A O 1
ATOM 2734 N N . CYS A 1 346 ? 11.967 7.455 -10.045 1.00 97.69 346 CYS A N 1
ATOM 2735 C CA . CYS A 1 346 ? 11.691 7.024 -8.669 1.00 97.69 346 CYS A CA 1
ATOM 2736 C C . CYS A 1 346 ? 11.927 8.142 -7.638 1.00 97.69 346 CYS A C 1
ATOM 2738 O O . CYS A 1 346 ? 11.190 8.245 -6.653 1.00 97.69 346 CYS A O 1
ATOM 2740 N N . ALA A 1 347 ? 12.901 9.026 -7.877 1.00 98.12 347 ALA A N 1
ATOM 2741 C CA . ALA A 1 347 ? 13.158 10.178 -7.014 1.00 98.12 347 ALA A CA 1
ATOM 2742 C C . ALA A 1 347 ? 11.993 11.176 -7.067 1.00 98.12 347 ALA A C 1
ATOM 2744 O O . ALA A 1 347 ? 11.594 11.708 -6.029 1.00 98.12 347 ALA A O 1
ATOM 2745 N N . ALA A 1 348 ? 11.392 11.364 -8.249 1.00 98.06 348 ALA A N 1
ATOM 2746 C CA . ALA A 1 348 ? 10.179 12.161 -8.406 1.00 98.06 348 ALA A CA 1
ATOM 2747 C C . ALA A 1 348 ? 9.010 11.589 -7.589 1.00 98.06 348 ALA A C 1
ATOM 2749 O O . ALA A 1 348 ? 8.350 12.333 -6.865 1.00 98.06 348 ALA A O 1
ATOM 2750 N N . LEU A 1 349 ? 8.793 10.267 -7.635 1.00 98.06 349 LEU A N 1
ATOM 2751 C CA . LEU A 1 349 ? 7.767 9.608 -6.821 1.00 98.06 349 LEU A CA 1
ATOM 2752 C C . LEU A 1 349 ? 8.054 9.749 -5.317 1.00 98.06 349 LEU A C 1
ATOM 2754 O O . LEU A 1 349 ? 7.150 10.050 -4.544 1.00 98.06 349 LEU A O 1
ATOM 2758 N N . THR A 1 350 ? 9.306 9.588 -4.888 1.00 97.69 350 THR A N 1
ATOM 2759 C CA . THR A 1 350 ? 9.684 9.749 -3.472 1.00 97.69 350 THR A CA 1
ATOM 2760 C C . THR A 1 350 ? 9.365 11.160 -2.964 1.00 97.69 350 THR A C 1
ATOM 2762 O O . THR A 1 350 ? 8.803 11.323 -1.880 1.00 97.69 350 THR A O 1
ATOM 2765 N N . ALA A 1 351 ? 9.670 12.188 -3.759 1.00 97.25 351 ALA A N 1
ATOM 2766 C CA . ALA A 1 351 ? 9.344 13.570 -3.422 1.00 97.25 351 ALA A CA 1
ATOM 2767 C C . ALA A 1 351 ? 7.836 13.858 -3.468 1.00 97.25 351 ALA A C 1
ATOM 2769 O O . ALA A 1 351 ? 7.337 14.573 -2.602 1.00 97.25 351 ALA A O 1
ATOM 2770 N N . ALA A 1 352 ? 7.098 13.249 -4.400 1.00 95.25 352 ALA A N 1
ATOM 2771 C CA . ALA A 1 352 ? 5.638 13.309 -4.433 1.00 95.25 352 ALA A CA 1
ATOM 2772 C C . ALA A 1 352 ? 5.011 12.765 -3.137 1.00 95.25 352 ALA A C 1
ATOM 2774 O O . ALA A 1 352 ? 4.127 13.400 -2.561 1.00 95.25 352 ALA A O 1
ATOM 2775 N N . LEU A 1 353 ? 5.505 11.631 -2.627 1.00 95.12 353 LEU A N 1
ATOM 2776 C CA . LEU A 1 353 ? 5.058 11.083 -1.343 1.00 95.12 353 LEU A CA 1
ATOM 2777 C C . LEU A 1 353 ? 5.373 12.035 -0.186 1.00 95.12 353 LEU A C 1
ATOM 2779 O O . LEU A 1 353 ? 4.513 12.270 0.659 1.00 95.12 353 LEU A O 1
ATOM 2783 N N . ALA A 1 354 ? 6.567 12.630 -0.155 1.00 94.38 354 ALA A N 1
ATOM 2784 C CA . ALA A 1 354 ? 6.907 13.618 0.867 1.00 94.38 354 ALA A CA 1
ATOM 2785 C C . ALA A 1 354 ? 6.035 14.879 0.784 1.00 94.38 354 ALA A C 1
ATOM 2787 O O . ALA A 1 354 ? 5.647 15.396 1.826 1.00 94.38 354 ALA A O 1
ATOM 2788 N N . TYR A 1 355 ? 5.669 15.330 -0.419 1.00 92.50 355 TYR A N 1
ATOM 2789 C CA . TYR A 1 355 ? 4.760 16.460 -0.619 1.00 92.50 355 TYR A CA 1
ATOM 2790 C C . TYR A 1 355 ? 3.357 16.187 -0.066 1.00 92.50 355 TYR A C 1
ATOM 2792 O O . TYR A 1 355 ? 2.773 17.058 0.566 1.00 92.50 355 TYR A O 1
ATOM 2800 N N . ILE A 1 356 ? 2.819 14.975 -0.243 1.00 89.50 356 ILE A N 1
ATOM 2801 C CA . ILE A 1 356 ? 1.527 14.583 0.359 1.00 89.50 356 ILE A CA 1
ATOM 2802 C C . ILE A 1 356 ? 1.575 14.705 1.881 1.00 89.50 356 ILE A C 1
ATOM 2804 O O . ILE A 1 356 ? 0.614 15.126 2.524 1.00 89.50 356 ILE A O 1
ATOM 2808 N N . VAL A 1 357 ? 2.699 14.298 2.460 1.00 88.88 357 VAL A N 1
ATOM 2809 C CA . VAL A 1 357 ? 2.890 14.289 3.903 1.00 88.88 357 VAL A CA 1
ATOM 2810 C C . VAL A 1 357 ? 3.131 15.702 4.437 1.00 88.88 357 VAL A C 1
ATOM 2812 O O . VAL A 1 357 ? 2.590 16.061 5.480 1.00 88.88 357 VAL A O 1
ATOM 2815 N N . ASP A 1 358 ? 3.942 16.508 3.765 1.00 87.38 358 ASP A N 1
ATOM 2816 C CA . ASP A 1 358 ? 4.269 17.884 4.139 1.00 87.38 358 ASP A CA 1
ATOM 2817 C C . ASP A 1 358 ? 4.436 18.734 2.867 1.00 87.38 358 ASP A C 1
ATOM 2819 O O . ASP A 1 358 ? 5.509 18.714 2.250 1.00 87.38 358 ASP A O 1
ATOM 2823 N N . PRO A 1 359 ? 3.371 19.442 2.439 1.00 86.44 359 PRO A N 1
ATOM 2824 C CA . PRO A 1 359 ? 3.354 20.186 1.184 1.00 86.44 359 PRO A CA 1
ATOM 2825 C C . PRO A 1 359 ? 4.354 21.349 1.183 1.00 86.44 359 PRO A C 1
ATOM 2827 O O . PRO A 1 359 ? 4.059 22.454 1.640 1.00 86.44 359 PRO A O 1
ATOM 2830 N N . LYS A 1 360 ? 5.550 21.104 0.644 1.00 89.19 360 LYS A N 1
ATOM 2831 C CA . LYS A 1 360 ? 6.595 22.110 0.417 1.00 89.19 360 LYS A CA 1
ATOM 2832 C C . LYS A 1 360 ? 6.835 22.294 -1.072 1.00 89.19 360 LYS A C 1
ATOM 2834 O O . LYS A 1 360 ? 7.034 21.308 -1.783 1.00 89.19 360 LYS A O 1
ATOM 2839 N N . ASP A 1 361 ? 6.924 23.547 -1.512 1.00 92.38 361 ASP A N 1
ATOM 2840 C CA . ASP A 1 361 ? 7.194 23.887 -2.915 1.00 92.38 361 ASP A CA 1
ATOM 2841 C C . ASP A 1 361 ? 8.471 23.210 -3.429 1.00 92.38 361 ASP A C 1
ATOM 2843 O O . ASP A 1 361 ? 8.480 22.676 -4.530 1.00 92.38 361 ASP A O 1
ATOM 2847 N N . SER A 1 362 ? 9.505 23.085 -2.590 1.00 95.12 362 SER A N 1
ATOM 2848 C CA . SER A 1 362 ? 10.754 22.412 -2.965 1.00 95.12 362 SER A CA 1
ATOM 2849 C C . SER A 1 362 ? 10.591 20.930 -3.327 1.00 95.12 362 SER A C 1
ATOM 2851 O O . SER A 1 362 ? 11.331 20.430 -4.173 1.00 95.12 362 SER A O 1
ATOM 2853 N N . TYR A 1 363 ? 9.640 20.206 -2.724 1.00 95.50 363 TYR A N 1
ATOM 2854 C CA . TYR A 1 363 ? 9.364 18.810 -3.090 1.00 95.50 363 TYR A CA 1
ATOM 2855 C C . TYR A 1 363 ? 8.625 18.723 -4.426 1.00 95.50 363 TYR A C 1
ATOM 2857 O O . TYR A 1 363 ? 8.954 17.867 -5.250 1.00 95.50 363 TYR A O 1
ATOM 2865 N N . LEU A 1 364 ? 7.671 19.631 -4.655 1.00 94.31 364 LEU A N 1
ATOM 2866 C CA . LEU A 1 364 ? 6.937 19.733 -5.915 1.00 94.31 364 LEU A CA 1
ATOM 2867 C C . LEU A 1 364 ? 7.869 20.119 -7.071 1.00 94.31 364 LEU A C 1
ATOM 2869 O O . LEU A 1 364 ? 7.916 19.413 -8.076 1.00 94.31 364 LEU A O 1
ATOM 2873 N N . GLU A 1 365 ? 8.654 21.184 -6.904 1.00 96.00 365 GLU A N 1
ATOM 2874 C CA . GLU A 1 365 ? 9.627 21.662 -7.889 1.00 96.00 365 GLU A CA 1
ATOM 2875 C C . GLU A 1 365 ? 10.653 20.579 -8.236 1.00 96.00 365 GLU A C 1
ATOM 2877 O O . GLU A 1 365 ? 10.968 20.367 -9.408 1.00 96.00 365 GLU A O 1
ATOM 2882 N N . PHE A 1 366 ? 11.149 19.845 -7.232 1.00 97.69 366 PHE A N 1
ATOM 2883 C CA . PHE A 1 366 ? 12.079 18.744 -7.458 1.00 97.69 366 PHE A CA 1
ATOM 2884 C C . PHE A 1 366 ? 11.435 17.606 -8.262 1.00 97.69 366 PHE A C 1
ATOM 2886 O O . PHE A 1 366 ? 12.032 17.156 -9.245 1.00 97.69 366 PHE A O 1
ATOM 2893 N N . ALA A 1 367 ? 10.224 17.168 -7.893 1.00 97.19 367 ALA A N 1
ATOM 2894 C CA . ALA A 1 367 ? 9.498 16.122 -8.613 1.00 97.19 367 ALA A CA 1
ATOM 2895 C C . ALA A 1 367 ? 9.189 16.531 -10.064 1.00 97.19 367 ALA A C 1
ATOM 2897 O O . ALA A 1 367 ? 9.396 15.745 -10.991 1.00 97.19 367 ALA A O 1
ATOM 2898 N N . GLU A 1 368 ? 8.754 17.775 -10.276 1.00 95.81 368 GLU A N 1
ATOM 2899 C CA . GLU A 1 368 ? 8.468 18.326 -11.601 1.00 95.81 368 GLU A CA 1
ATOM 2900 C C . GLU A 1 368 ? 9.729 18.427 -12.457 1.00 95.81 368 GLU A C 1
ATOM 2902 O O . GLU A 1 368 ? 9.719 18.008 -13.616 1.00 95.81 368 GLU A O 1
ATOM 2907 N N . LYS A 1 369 ? 10.840 18.903 -11.885 1.00 96.25 369 LYS A N 1
ATOM 2908 C CA . LYS A 1 369 ? 12.134 18.957 -12.573 1.00 96.25 369 LYS A CA 1
ATOM 2909 C C . LYS A 1 369 ? 12.580 17.572 -13.038 1.00 96.25 369 LYS A C 1
ATOM 2911 O O . LYS A 1 369 ? 12.998 17.430 -14.187 1.00 96.25 369 LYS A O 1
ATOM 2916 N N . GLN A 1 370 ? 12.464 16.558 -12.179 1.00 97.75 370 GLN A N 1
ATOM 2917 C CA . GLN A 1 370 ? 12.846 15.186 -12.515 1.00 97.75 370 GLN A CA 1
ATOM 2918 C C . GLN A 1 370 ? 11.972 14.630 -13.653 1.00 97.75 370 GLN A C 1
ATOM 2920 O O . GLN A 1 370 ? 12.508 14.083 -14.617 1.00 97.75 370 GLN A O 1
ATOM 2925 N N . LEU A 1 371 ? 10.646 14.823 -13.594 1.00 96.62 371 LEU A N 1
ATOM 2926 C CA . LEU A 1 371 ? 9.707 14.363 -14.626 1.00 96.62 371 LEU A CA 1
ATOM 2927 C C . LEU A 1 371 ? 9.897 15.066 -15.974 1.00 96.62 371 LEU A C 1
ATOM 2929 O O . LEU A 1 371 ? 9.930 14.409 -17.017 1.00 96.62 371 LEU A O 1
ATOM 2933 N N . LYS A 1 372 ? 10.067 16.390 -15.969 1.00 95.50 372 LYS A N 1
ATOM 2934 C CA . LYS A 1 372 ? 10.366 17.164 -17.183 1.00 95.50 372 LYS A CA 1
ATOM 2935 C C . LYS A 1 372 ? 11.682 16.725 -17.811 1.00 95.50 372 LYS A C 1
ATOM 2937 O O . LYS A 1 372 ? 11.791 16.650 -19.032 1.00 95.50 372 LYS A O 1
ATOM 2942 N N . TRP A 1 373 ? 12.673 16.387 -16.991 1.00 96.75 373 TRP A N 1
ATOM 2943 C CA . TRP A 1 373 ? 13.943 15.892 -17.496 1.00 96.75 373 TRP A CA 1
ATOM 2944 C C . TRP A 1 373 ? 13.818 14.509 -18.147 1.00 96.75 373 TRP A C 1
ATOM 2946 O O . TRP A 1 373 ? 14.262 14.354 -19.283 1.00 96.75 373 TRP A O 1
ATOM 2956 N N . VAL A 1 374 ? 13.168 13.528 -17.497 1.00 96.94 374 VAL A N 1
ATOM 2957 C CA . VAL A 1 374 ? 12.991 12.179 -18.085 1.00 96.94 374 VAL A CA 1
ATOM 2958 C C . VAL A 1 374 ? 12.157 12.202 -19.372 1.00 96.94 374 VAL A C 1
ATOM 2960 O O . VAL A 1 374 ? 12.435 11.458 -20.310 1.00 96.94 374 VAL A O 1
ATOM 2963 N N . SER A 1 375 ? 11.163 13.090 -19.440 1.00 95.12 375 SER A N 1
ATOM 2964 C CA . SER A 1 375 ? 10.243 13.249 -20.577 1.00 95.12 375 SER A CA 1
ATOM 2965 C C . SER A 1 375 ? 10.797 14.084 -21.738 1.00 95.12 375 SER A C 1
ATOM 2967 O O . SER A 1 375 ? 10.185 14.125 -22.806 1.00 95.12 375 SER A O 1
ATOM 2969 N N . GLY A 1 376 ? 11.938 14.756 -21.554 1.00 93.62 376 GLY A N 1
ATOM 2970 C CA . GLY A 1 376 ? 12.517 15.662 -22.550 1.00 93.62 376 GLY A CA 1
ATOM 2971 C C . GLY A 1 376 ? 11.818 17.012 -22.671 1.00 93.62 376 GLY A C 1
ATOM 2972 O O . GLY A 1 376 ? 12.066 17.746 -23.624 1.00 93.62 376 GLY A O 1
ATOM 2973 N N . GLU A 1 377 ? 10.957 17.348 -21.718 1.00 91.75 377 GLU A N 1
ATOM 2974 C CA . GLU A 1 377 ? 10.230 18.620 -21.667 1.00 91.75 377 GLU A CA 1
ATOM 2975 C C . GLU A 1 377 ? 10.988 19.700 -20.894 1.00 91.75 377 GLU A C 1
ATOM 2977 O O . GLU A 1 377 ? 10.672 20.889 -20.970 1.00 91.75 377 GLU A O 1
ATOM 2982 N N . ASP A 1 378 ? 12.043 19.300 -20.187 1.00 90.19 378 ASP A N 1
ATOM 2983 C CA . ASP A 1 378 ? 13.014 20.218 -19.628 1.00 90.19 378 ASP A CA 1
ATOM 2984 C C . ASP A 1 378 ? 13.677 21.035 -20.745 1.00 90.19 378 ASP A C 1
ATOM 2986 O O . ASP A 1 378 ? 14.311 20.508 -21.663 1.00 90.19 378 ASP A O 1
ATOM 2990 N N . ALA A 1 379 ? 13.540 22.358 -20.656 1.00 85.38 379 ALA A N 1
ATOM 2991 C CA . ALA A 1 379 ? 13.989 23.264 -21.704 1.00 85.38 379 ALA A CA 1
ATOM 2992 C C . ALA A 1 379 ? 15.510 23.238 -21.926 1.00 85.38 379 ALA A C 1
ATOM 2994 O O . ALA A 1 379 ? 15.951 23.635 -23.010 1.00 85.38 379 ALA A O 1
ATOM 2995 N N . ALA A 1 380 ? 16.290 22.800 -20.928 1.00 85.62 380 ALA A N 1
ATOM 2996 C CA . ALA A 1 380 ? 17.744 22.737 -20.998 1.00 85.62 380 ALA A CA 1
ATOM 2997 C C . ALA A 1 380 ? 18.242 21.440 -21.655 1.00 85.62 380 ALA A C 1
ATOM 2999 O O . ALA A 1 380 ? 19.203 21.501 -22.422 1.00 85.62 380 ALA A O 1
ATOM 3000 N N . SER A 1 381 ? 17.600 20.289 -21.408 1.00 83.62 381 SER A N 1
ATOM 3001 C CA . SER A 1 381 ? 17.986 19.019 -22.044 1.00 83.62 381 SER A CA 1
ATOM 3002 C C . SER A 1 381 ? 17.314 18.788 -23.402 1.00 83.62 381 SER A C 1
ATOM 3004 O O . SER A 1 381 ? 17.986 18.356 -24.339 1.00 83.62 381 SER A O 1
ATOM 3006 N N . ARG A 1 382 ? 16.002 19.056 -23.517 1.00 86.06 382 ARG A N 1
ATOM 3007 C CA . ARG A 1 382 ? 15.140 18.722 -24.675 1.00 86.06 382 ARG A CA 1
ATOM 3008 C C . ARG A 1 382 ? 15.291 17.282 -25.191 1.00 86.06 382 ARG A C 1
ATOM 3010 O O . ARG A 1 382 ? 15.021 17.006 -26.358 1.00 86.06 382 ARG A O 1
ATOM 3017 N N . GLN A 1 383 ? 15.767 16.375 -24.342 1.00 91.88 383 GLN A N 1
ATOM 3018 C CA . GLN A 1 383 ? 16.044 14.981 -24.671 1.00 91.88 383 GLN A CA 1
ATOM 3019 C C . GLN A 1 383 ? 15.138 14.107 -23.818 1.00 91.88 383 GLN A C 1
ATOM 3021 O O . GLN A 1 383 ? 15.295 14.062 -22.602 1.00 91.88 383 GLN A O 1
ATOM 3026 N N . SER A 1 384 ? 14.209 13.408 -24.465 1.00 95.06 384 SER A N 1
ATOM 3027 C CA . SER A 1 384 ? 13.430 12.360 -23.809 1.00 95.06 384 SER A CA 1
ATOM 3028 C C . SER A 1 384 ? 14.298 11.124 -23.602 1.00 95.06 384 SER A C 1
ATOM 3030 O O . SER A 1 384 ? 15.069 10.747 -24.489 1.00 95.06 384 SER A O 1
ATOM 3032 N N . TRP A 1 385 ? 14.151 10.479 -22.452 1.00 97.06 385 TRP A N 1
ATOM 3033 C CA . TRP A 1 385 ? 14.782 9.197 -22.126 1.00 97.06 385 TRP A CA 1
ATOM 3034 C C . TRP A 1 385 ? 13.790 8.030 -22.223 1.00 97.06 385 TRP A C 1
ATOM 3036 O O . TRP A 1 385 ? 14.112 6.903 -21.854 1.00 97.06 385 TRP A O 1
ATOM 3046 N N . ILE A 1 386 ? 12.590 8.304 -22.747 1.00 97.88 386 ILE A N 1
ATOM 3047 C CA . ILE A 1 386 ? 11.474 7.368 -22.864 1.00 97.88 386 ILE A CA 1
ATOM 3048 C C . ILE A 1 386 ? 11.295 6.993 -24.330 1.00 97.88 386 ILE A C 1
ATOM 3050 O O . ILE A 1 386 ? 11.015 7.844 -25.179 1.00 97.88 386 ILE A O 1
ATOM 3054 N N . VAL A 1 387 ? 11.431 5.709 -24.638 1.00 97.88 387 VAL A N 1
ATOM 3055 C CA . VAL A 1 387 ? 11.259 5.172 -25.991 1.00 97.88 387 VAL A CA 1
ATOM 3056 C C . VAL A 1 387 ? 9.855 5.509 -26.510 1.00 97.88 387 VAL A C 1
ATOM 3058 O O . VAL A 1 387 ? 8.856 5.253 -25.843 1.00 97.88 387 VAL A O 1
ATOM 3061 N N . GLY A 1 388 ? 9.758 6.097 -27.705 1.00 94.81 388 GLY A N 1
ATOM 3062 C CA . GLY A 1 388 ? 8.468 6.415 -28.337 1.00 94.81 388 GLY A CA 1
ATOM 3063 C C . GLY A 1 388 ? 7.700 7.609 -27.743 1.00 94.81 388 GLY A C 1
ATOM 3064 O O . GLY A 1 388 ? 6.548 7.823 -28.120 1.00 94.81 388 GLY A O 1
ATOM 3065 N N . TYR A 1 389 ? 8.309 8.403 -26.853 1.00 95.19 389 TYR A N 1
ATOM 3066 C CA . TYR A 1 389 ? 7.721 9.635 -26.304 1.00 95.19 389 TYR A CA 1
ATOM 3067 C C . TYR A 1 389 ? 8.658 10.832 -26.524 1.00 95.19 389 TYR A C 1
ATOM 3069 O O . TYR A 1 389 ? 9.866 10.709 -26.322 1.00 95.19 389 TYR A O 1
ATOM 3077 N N . ASN A 1 390 ? 8.124 11.976 -26.970 1.00 93.19 390 ASN A N 1
ATOM 3078 C CA . ASN A 1 390 ? 8.860 13.228 -27.229 1.00 93.19 390 ASN A CA 1
ATOM 3079 C C . ASN A 1 390 ? 10.197 13.059 -27.985 1.00 93.19 390 ASN A C 1
ATOM 3081 O O . ASN A 1 390 ? 11.222 13.630 -27.616 1.00 93.19 390 ASN A O 1
ATOM 3085 N N . GLY A 1 391 ? 10.202 12.248 -29.051 1.00 91.19 391 GLY A N 1
ATOM 3086 C CA . GLY A 1 391 ? 11.407 12.003 -29.858 1.00 91.19 391 GLY A CA 1
ATOM 3087 C C . GLY A 1 391 ? 12.501 11.216 -29.126 1.00 91.19 391 GLY A C 1
ATOM 3088 O O . GLY A 1 391 ? 13.682 11.376 -29.438 1.00 91.19 391 GLY A O 1
ATOM 3089 N N . GLY A 1 392 ? 12.111 10.410 -28.135 1.00 94.50 392 GLY A N 1
ATOM 3090 C CA . GLY A 1 392 ? 13.011 9.611 -27.316 1.00 94.50 392 GLY A CA 1
ATOM 3091 C C . GLY A 1 392 ? 13.814 8.544 -28.073 1.00 94.50 392 GLY A C 1
ATOM 3092 O O . GLY A 1 392 ? 13.760 8.445 -29.303 1.00 94.50 392 GLY A O 1
ATOM 3093 N N . PRO A 1 393 ? 14.612 7.749 -27.345 1.00 95.38 393 PRO A N 1
ATOM 3094 C CA . PRO A 1 393 ? 15.649 6.909 -27.931 1.00 95.38 393 PRO A CA 1
ATOM 3095 C C . PRO A 1 393 ? 15.080 5.781 -28.796 1.00 95.38 393 PRO A C 1
ATOM 3097 O O . PRO A 1 393 ? 14.056 5.185 -28.472 1.00 95.38 393 PRO A O 1
ATOM 3100 N N . THR A 1 394 ? 15.783 5.459 -29.883 1.00 95.00 394 THR A N 1
ATOM 3101 C CA . THR A 1 394 ? 15.492 4.300 -30.749 1.00 95.00 394 THR A CA 1
ATOM 3102 C C . THR A 1 394 ? 16.539 3.192 -30.632 1.00 95.00 394 THR A C 1
ATOM 3104 O O . THR A 1 394 ? 16.292 2.064 -31.044 1.00 95.00 394 THR A O 1
ATOM 3107 N N . ALA A 1 395 ? 17.709 3.499 -30.065 1.00 94.00 395 ALA A N 1
ATOM 3108 C CA . ALA A 1 395 ? 18.725 2.516 -29.715 1.00 94.00 395 ALA A CA 1
ATOM 3109 C C . ALA A 1 395 ? 18.423 1.982 -28.311 1.00 94.00 395 ALA A C 1
ATOM 3111 O O . ALA A 1 395 ? 18.540 2.728 -27.340 1.00 94.00 395 ALA A O 1
ATOM 3112 N N . VAL A 1 396 ? 18.007 0.718 -28.228 1.00 95.31 396 VAL A N 1
ATOM 3113 C CA . VAL A 1 396 ? 17.552 0.080 -26.986 1.00 95.31 396 VAL A CA 1
ATOM 3114 C C . VAL A 1 396 ? 18.223 -1.282 -26.852 1.00 95.31 396 VAL A C 1
ATOM 3116 O O . VAL A 1 396 ? 18.129 -2.098 -27.773 1.00 95.31 396 VAL A O 1
ATOM 3119 N N . HIS A 1 397 ? 18.876 -1.541 -25.719 1.00 95.06 397 HIS A N 1
ATOM 3120 C CA . HIS A 1 397 ? 19.453 -2.847 -25.401 1.00 95.06 397 HIS A CA 1
ATOM 3121 C C . HIS A 1 397 ? 18.330 -3.816 -25.011 1.00 95.06 397 HIS A C 1
ATOM 3123 O O . HIS A 1 397 ? 18.066 -4.054 -23.844 1.00 95.06 397 HIS A O 1
ATOM 3129 N N . HIS A 1 398 ? 17.591 -4.323 -25.999 1.00 93.19 398 HIS A N 1
ATOM 3130 C CA . HIS A 1 398 ? 16.467 -5.222 -25.756 1.00 93.19 398 HIS A CA 1
ATOM 3131 C C . HIS A 1 398 ? 16.376 -6.297 -26.842 1.00 93.19 398 HIS A C 1
ATOM 3133 O O . HIS A 1 398 ? 16.106 -6.011 -28.011 1.00 93.19 398 HIS A O 1
ATOM 3139 N N . ARG A 1 399 ? 16.529 -7.570 -26.447 1.00 88.50 399 ARG A N 1
ATOM 3140 C CA . ARG A 1 399 ? 16.606 -8.710 -27.382 1.00 88.50 399 ARG A CA 1
ATOM 3141 C C . ARG A 1 399 ? 15.353 -8.872 -28.241 1.00 88.50 399 ARG A C 1
ATOM 3143 O O . ARG A 1 399 ? 15.469 -8.965 -29.460 1.00 88.50 399 ARG A O 1
ATOM 3150 N N . ASN A 1 400 ? 14.156 -8.859 -27.642 1.00 84.81 400 ASN A N 1
ATOM 3151 C CA . ASN A 1 400 ? 12.912 -8.945 -28.425 1.00 84.81 400 ASN A CA 1
ATOM 3152 C C . ASN A 1 400 ? 12.730 -7.759 -29.370 1.00 84.81 400 ASN A C 1
ATOM 3154 O O . ASN A 1 400 ? 12.299 -7.965 -30.502 1.00 84.81 400 ASN A O 1
ATOM 3158 N N . ALA A 1 401 ? 13.095 -6.552 -28.929 1.00 88.88 401 ALA A N 1
ATOM 3159 C CA . ALA A 1 401 ? 12.967 -5.353 -29.740 1.00 88.88 401 ALA A CA 1
ATOM 3160 C C . ALA A 1 401 ? 13.787 -5.457 -31.028 1.00 88.88 401 ALA A C 1
ATOM 3162 O O . ALA A 1 401 ? 13.280 -5.244 -32.129 1.00 88.88 401 ALA A O 1
ATOM 3163 N N . ILE A 1 402 ? 15.044 -5.875 -30.891 1.00 87.81 402 ILE A N 1
ATOM 3164 C CA . ILE A 1 402 ? 15.974 -6.048 -32.008 1.00 87.81 402 ILE A CA 1
ATOM 3165 C C . ILE A 1 402 ? 15.565 -7.217 -32.894 1.00 87.81 402 ILE A C 1
ATOM 3167 O O . ILE A 1 402 ? 15.550 -7.088 -34.116 1.00 87.81 402 ILE A O 1
ATOM 3171 N N . TRP A 1 403 ? 15.166 -8.337 -32.293 1.00 83.69 403 TRP A N 1
ATOM 3172 C CA . TRP A 1 403 ? 14.693 -9.498 -33.038 1.00 83.69 403 TRP A CA 1
ATOM 3173 C C . TRP A 1 403 ? 13.448 -9.194 -33.881 1.00 83.69 403 TRP A C 1
ATOM 3175 O O . TRP A 1 403 ? 13.337 -9.685 -35.005 1.00 83.69 403 TRP A O 1
ATOM 3185 N N . LYS A 1 404 ? 12.509 -8.398 -33.357 1.00 83.88 404 LYS A N 1
ATOM 3186 C CA . LYS A 1 404 ? 11.245 -8.079 -34.035 1.00 83.88 404 LYS A CA 1
ATOM 3187 C C . LYS A 1 404 ? 11.286 -6.817 -34.880 1.00 83.88 404 LYS A C 1
ATOM 3189 O O . LYS A 1 404 ? 10.409 -6.648 -35.721 1.00 83.88 404 LYS A O 1
ATOM 3194 N N . GLY A 1 405 ? 12.257 -5.938 -34.654 1.00 87.56 405 GLY A N 1
ATOM 3195 C CA . GLY A 1 405 ? 12.242 -4.586 -35.210 1.00 87.56 405 GLY A CA 1
ATOM 3196 C C . GLY A 1 405 ? 11.091 -3.735 -34.662 1.00 87.56 405 GLY A C 1
ATOM 3197 O O . GLY A 1 405 ? 10.620 -2.834 -35.349 1.00 87.56 405 GLY A O 1
ATOM 3198 N N . ILE A 1 406 ? 10.615 -4.037 -33.451 1.00 89.56 406 ILE A N 1
ATOM 3199 C CA . ILE A 1 406 ? 9.548 -3.305 -32.758 1.00 89.56 406 ILE A CA 1
ATOM 3200 C C . ILE A 1 406 ? 10.182 -2.666 -31.527 1.00 89.56 406 ILE A C 1
ATOM 3202 O O . ILE A 1 406 ? 10.906 -3.335 -30.802 1.00 89.56 406 ILE A O 1
ATOM 3206 N N . LEU A 1 407 ? 9.950 -1.380 -31.282 1.00 93.25 407 LEU A N 1
ATOM 3207 C CA . LEU A 1 407 ? 10.487 -0.721 -30.091 1.00 93.25 407 LEU A CA 1
ATOM 3208 C C . LEU A 1 407 ? 9.542 -0.909 -28.893 1.00 93.25 407 LEU A C 1
ATOM 3210 O O . LEU A 1 407 ? 8.328 -0.806 -29.075 1.00 93.25 407 LEU A O 1
ATOM 3214 N N . PRO A 1 408 ? 10.071 -1.126 -27.674 1.00 94.62 408 PRO A N 1
ATOM 3215 C CA . PRO A 1 408 ? 9.268 -1.166 -26.458 1.00 94.62 408 PRO A CA 1
ATOM 3216 C C . PRO A 1 408 ? 8.866 0.260 -26.076 1.00 94.62 408 PRO A C 1
ATOM 3218 O O . PRO A 1 408 ? 9.535 0.915 -25.276 1.00 94.62 408 PRO A O 1
ATOM 3221 N N . GLU A 1 409 ? 7.808 0.788 -26.689 1.00 95.12 409 GLU A N 1
ATOM 3222 C CA . GLU A 1 409 ? 7.337 2.135 -26.361 1.00 95.12 409 GLU A CA 1
ATOM 3223 C C . GLU A 1 409 ? 7.028 2.272 -24.864 1.00 95.12 409 GLU A C 1
ATOM 3225 O O . GLU A 1 409 ? 6.412 1.399 -24.254 1.00 95.12 409 GLU A O 1
ATOM 3230 N N . GLY A 1 410 ? 7.455 3.394 -24.287 1.00 96.56 410 GLY A N 1
ATOM 3231 C CA . GLY A 1 410 ? 7.353 3.685 -22.864 1.00 96.56 410 GLY A CA 1
ATOM 3232 C C . GLY A 1 410 ? 8.529 3.210 -22.021 1.00 96.56 410 GLY A C 1
ATOM 3233 O O . GLY A 1 410 ? 8.610 3.614 -20.863 1.00 96.56 410 GLY A O 1
ATOM 3234 N N . ALA A 1 411 ? 9.445 2.403 -22.559 1.00 98.00 411 ALA A N 1
ATOM 3235 C CA . ALA A 1 411 ? 10.634 1.979 -21.825 1.00 98.00 411 ALA A CA 1
ATOM 3236 C C . ALA A 1 411 ? 11.526 3.181 -21.477 1.00 98.00 411 ALA A C 1
ATOM 3238 O O . ALA A 1 411 ? 11.827 4.000 -22.351 1.00 98.00 411 ALA A O 1
ATOM 3239 N N . LEU A 1 412 ? 11.965 3.283 -20.221 1.00 97.50 412 LEU A N 1
ATOM 3240 C CA . LEU A 1 412 ? 13.022 4.207 -19.820 1.00 97.50 412 LEU A CA 1
ATOM 3241 C C . LEU A 1 412 ? 14.370 3.541 -20.053 1.00 97.50 412 LEU A C 1
ATOM 3243 O O . LEU A 1 412 ? 14.639 2.486 -19.482 1.00 97.50 412 LEU A O 1
ATOM 3247 N N . ILE A 1 413 ? 15.225 4.177 -20.854 1.00 97.44 413 ILE A N 1
ATOM 3248 C CA . ILE A 1 413 ? 16.612 3.722 -20.983 1.00 97.44 413 ILE A CA 1
ATOM 3249 C C . ILE A 1 413 ? 17.435 4.116 -19.751 1.00 97.44 413 ILE A C 1
ATOM 3251 O O . ILE A 1 413 ? 17.072 5.045 -19.033 1.00 97.44 413 ILE A O 1
ATOM 3255 N N . SER A 1 414 ? 18.580 3.467 -19.539 1.00 96.88 414 SER A N 1
ATOM 3256 C CA . SER A 1 414 ? 19.505 3.763 -18.437 1.00 96.88 414 SER A CA 1
ATOM 3257 C C . SER A 1 414 ? 19.861 5.255 -18.335 1.00 96.88 414 SER A C 1
ATOM 3259 O O . SER A 1 414 ? 19.831 5.822 -17.241 1.00 96.88 414 SER A O 1
ATOM 3261 N N . GLY A 1 415 ? 20.101 5.921 -19.468 1.00 95.25 415 GLY A N 1
ATOM 3262 C CA . GLY A 1 415 ? 20.333 7.367 -19.529 1.00 95.25 415 GLY A CA 1
ATOM 3263 C C . GLY A 1 415 ? 21.817 7.753 -19.581 1.00 95.25 415 GLY A C 1
ATOM 3264 O O . GLY A 1 415 ? 22.664 6.902 -19.853 1.00 95.25 415 GLY A O 1
ATOM 3265 N N . PRO A 1 416 ? 22.147 9.045 -19.406 1.00 95.06 416 PRO A N 1
ATOM 3266 C CA . PRO A 1 416 ? 23.483 9.583 -19.648 1.00 95.06 416 PRO A CA 1
ATOM 3267 C C . PRO A 1 416 ? 24.439 9.461 -18.459 1.00 95.06 416 PRO A C 1
ATOM 3269 O O . PRO A 1 416 ? 24.049 9.152 -17.333 1.00 95.06 416 PRO A O 1
ATOM 3272 N N . ASN A 1 417 ? 25.713 9.754 -18.711 1.00 94.81 417 ASN A N 1
ATOM 3273 C CA . ASN A 1 417 ? 26.720 9.981 -17.684 1.00 94.81 417 ASN A CA 1
ATOM 3274 C C . ASN A 1 417 ? 26.430 11.237 -16.853 1.00 94.81 417 ASN A C 1
ATOM 3276 O O . ASN A 1 417 ? 25.664 12.109 -17.264 1.00 94.81 417 ASN A O 1
ATOM 3280 N N . ALA A 1 418 ? 27.089 11.364 -15.696 1.00 93.94 418 ALA A N 1
ATOM 3281 C CA . ALA A 1 418 ? 26.996 12.558 -14.845 1.00 93.94 418 ALA A CA 1
ATOM 3282 C C . ALA A 1 418 ? 27.397 13.859 -15.573 1.00 93.94 418 ALA A C 1
ATOM 3284 O O . ALA A 1 418 ? 26.940 14.940 -15.211 1.00 93.94 418 ALA A O 1
ATOM 3285 N N . ASP A 1 419 ? 28.234 13.761 -16.610 1.00 94.12 419 ASP A N 1
ATOM 3286 C CA . ASP A 1 419 ? 28.617 14.879 -17.480 1.00 94.12 419 ASP A CA 1
ATOM 3287 C C . ASP A 1 419 ? 27.623 15.144 -18.630 1.00 94.12 419 ASP A C 1
ATOM 3289 O O . ASP A 1 419 ? 27.847 16.017 -19.467 1.00 94.12 419 ASP A O 1
ATOM 3293 N N . GLY A 1 420 ? 26.520 14.394 -18.680 1.00 92.56 420 GLY A N 1
ATOM 3294 C CA . GLY A 1 420 ? 25.469 14.507 -19.683 1.00 92.56 420 GLY A CA 1
ATOM 3295 C C . GLY A 1 420 ? 25.746 13.773 -20.998 1.00 92.56 420 GLY A C 1
ATOM 3296 O O . GLY A 1 420 ? 24.887 13.799 -21.883 1.00 92.56 420 GLY A O 1
ATOM 3297 N N . THR A 1 421 ? 26.902 13.123 -21.158 1.00 94.00 421 THR A N 1
ATOM 3298 C CA . THR A 1 421 ? 27.239 12.359 -22.370 1.00 94.00 421 THR A CA 1
ATOM 3299 C C . THR A 1 421 ? 26.559 10.993 -22.385 1.00 94.00 421 THR A C 1
ATOM 3301 O O . THR A 1 421 ? 26.357 10.382 -21.342 1.00 94.00 421 THR A O 1
ATOM 3304 N N . TRP A 1 422 ? 26.197 10.484 -23.566 1.00 94.00 422 TRP A N 1
ATOM 3305 C CA . TRP A 1 422 ? 25.646 9.132 -23.706 1.00 94.00 422 TRP A CA 1
ATOM 3306 C C . TRP A 1 422 ? 25.845 8.573 -25.114 1.00 94.00 422 TRP A C 1
ATOM 3308 O O . TRP A 1 422 ? 25.996 9.325 -26.082 1.00 94.00 422 TRP A O 1
ATOM 3318 N N . SER A 1 423 ? 25.825 7.246 -25.230 1.00 94.62 423 SER A N 1
ATOM 3319 C CA . SER A 1 423 ? 25.951 6.530 -26.500 1.00 94.62 423 SER A CA 1
ATOM 3320 C C . SER A 1 423 ? 24.592 6.116 -27.054 1.00 94.62 423 SER A C 1
ATOM 3322 O O . SER A 1 423 ? 23.770 5.534 -26.351 1.00 94.62 423 SER A O 1
ATOM 3324 N N . ARG A 1 424 ? 24.379 6.346 -28.352 1.00 93.94 424 ARG A N 1
ATOM 3325 C CA . ARG A 1 424 ? 23.161 5.950 -29.080 1.00 93.94 424 ARG A CA 1
ATOM 3326 C C . ARG A 1 424 ? 23.330 4.591 -29.754 1.00 93.94 424 ARG A C 1
ATOM 3328 O O . ARG A 1 424 ? 23.097 4.458 -30.953 1.00 93.94 424 ARG A O 1
ATOM 3335 N N . SER A 1 425 ? 23.794 3.603 -29.001 1.00 95.25 425 SER A N 1
ATOM 3336 C CA . SER A 1 425 ? 24.040 2.250 -29.497 1.00 95.25 425 SER A CA 1
ATOM 3337 C C . SER A 1 425 ? 23.347 1.244 -28.602 1.00 95.25 425 SER A C 1
ATOM 3339 O O . SER A 1 425 ? 23.588 1.245 -27.402 1.00 95.25 425 SER A O 1
ATOM 3341 N N . ALA A 1 426 ? 22.546 0.358 -29.193 1.00 92.94 426 ALA A N 1
ATOM 3342 C CA . ALA A 1 426 ? 21.901 -0.724 -28.458 1.00 92.94 426 ALA A CA 1
ATOM 3343 C C . ALA A 1 426 ? 22.919 -1.713 -27.859 1.00 92.94 426 ALA A C 1
ATOM 3345 O O . ALA A 1 426 ? 22.620 -2.384 -26.884 1.00 92.94 426 ALA A O 1
ATOM 3346 N N . GLU A 1 427 ? 24.137 -1.785 -28.404 1.00 92.69 427 GLU A N 1
ATOM 3347 C CA . GLU A 1 427 ? 25.228 -2.594 -27.839 1.00 92.69 427 GLU A CA 1
ATOM 3348 C C . GLU A 1 427 ? 25.825 -1.960 -26.566 1.00 92.69 427 GLU A C 1
ATOM 3350 O O . GLU A 1 427 ? 26.526 -2.624 -25.806 1.00 92.69 427 GLU A O 1
ATOM 3355 N N . ASP A 1 428 ? 25.555 -0.674 -26.311 1.00 94.00 428 ASP A N 1
ATOM 3356 C CA . ASP A 1 428 ? 25.988 0.018 -25.100 1.00 94.00 428 ASP A CA 1
ATOM 3357 C C . ASP A 1 428 ? 24.895 -0.032 -24.027 1.00 94.00 428 ASP A C 1
ATOM 3359 O O . ASP A 1 428 ? 24.165 0.938 -23.781 1.00 94.00 428 ASP A O 1
ATOM 3363 N N . TYR A 1 429 ? 24.785 -1.197 -23.389 1.00 92.25 429 TYR A N 1
ATOM 3364 C CA . TYR A 1 429 ? 23.813 -1.463 -22.327 1.00 92.25 429 TYR A CA 1
ATOM 3365 C C . TYR A 1 429 ? 23.904 -0.447 -21.175 1.00 92.25 429 TYR A C 1
ATOM 3367 O O . TYR A 1 429 ? 22.892 -0.086 -20.585 1.00 92.25 429 TYR A O 1
ATOM 3375 N N . LYS A 1 430 ? 25.079 0.137 -20.898 1.00 94.06 430 LYS A N 1
ATOM 3376 C CA . LYS A 1 430 ? 25.236 1.112 -19.803 1.00 94.06 430 LYS A CA 1
ATOM 3377 C C . LYS A 1 430 ? 24.374 2.358 -19.986 1.00 94.06 430 LYS A C 1
ATOM 3379 O O . LYS A 1 430 ? 23.958 2.942 -18.989 1.00 94.06 430 LYS A O 1
ATOM 3384 N N . HIS A 1 431 ? 24.106 2.756 -21.231 1.00 96.00 431 HIS A N 1
ATOM 3385 C CA . HIS A 1 431 ? 23.253 3.904 -21.549 1.00 96.00 431 HIS A CA 1
ATOM 3386 C C . HIS A 1 431 ? 21.866 3.489 -22.058 1.00 96.00 431 HIS A C 1
ATOM 3388 O O . HIS A 1 431 ? 20.909 4.236 -21.863 1.00 96.00 431 HIS A O 1
ATOM 3394 N N . THR A 1 432 ? 21.745 2.320 -22.697 1.00 96.69 432 THR A N 1
ATOM 3395 C CA . THR A 1 432 ? 20.543 1.934 -23.461 1.00 96.69 432 THR A CA 1
ATOM 3396 C C . THR A 1 432 ? 19.760 0.739 -22.906 1.00 96.69 432 THR A C 1
ATOM 3398 O O . THR A 1 432 ? 18.752 0.369 -23.509 1.00 96.69 432 THR A O 1
ATOM 3401 N N . GLU A 1 433 ? 20.177 0.157 -21.773 1.00 96.75 433 GLU A N 1
ATOM 3402 C CA . GLU A 1 433 ? 19.394 -0.853 -21.034 1.00 96.75 433 GLU A CA 1
ATOM 3403 C C . GLU A 1 433 ? 18.027 -0.308 -20.635 1.00 96.75 433 GLU A C 1
ATOM 3405 O O . GLU A 1 433 ? 17.906 0.870 -20.297 1.00 96.75 433 GLU A O 1
ATOM 3410 N N . VAL A 1 434 ? 17.022 -1.177 -20.643 1.00 97.69 434 VAL A N 1
ATOM 3411 C CA . VAL A 1 434 ? 15.673 -0.911 -20.135 1.00 97.69 434 VAL A CA 1
ATOM 3412 C C . VAL A 1 434 ? 15.314 -2.010 -19.147 1.00 97.69 434 VAL A C 1
ATOM 3414 O O . VAL A 1 434 ? 15.655 -3.162 -19.389 1.00 97.69 434 VAL A O 1
ATOM 3417 N N . ALA A 1 435 ? 14.629 -1.678 -18.055 1.00 97.88 435 ALA A N 1
ATOM 3418 C CA . ALA A 1 435 ? 14.327 -2.647 -17.003 1.00 97.88 435 ALA A CA 1
ATOM 3419 C C . ALA A 1 435 ? 13.015 -2.341 -16.275 1.00 97.88 435 ALA A C 1
ATOM 3421 O O . ALA A 1 435 ? 12.536 -1.202 -16.272 1.00 97.88 435 ALA A O 1
ATOM 3422 N N . LEU A 1 436 ? 12.444 -3.360 -15.627 1.00 98.31 436 LEU A N 1
ATOM 3423 C CA . LEU A 1 436 ? 11.240 -3.235 -14.802 1.00 98.31 436 LEU A CA 1
ATOM 3424 C C . LEU A 1 436 ? 11.387 -2.134 -13.749 1.00 98.31 436 LEU A C 1
ATOM 3426 O O . LEU A 1 436 ? 10.502 -1.285 -13.621 1.00 98.31 436 LEU A O 1
ATOM 3430 N N . ASP A 1 437 ? 12.512 -2.117 -13.029 1.00 96.38 437 ASP A N 1
ATOM 3431 C CA . ASP A 1 437 ? 12.736 -1.177 -11.934 1.00 96.38 437 ASP A CA 1
ATOM 3432 C C . ASP A 1 437 ? 12.918 0.263 -12.428 1.00 96.38 437 ASP A C 1
ATOM 3434 O O . ASP A 1 437 ? 12.519 1.197 -11.729 1.00 96.38 437 ASP A O 1
ATOM 3438 N N . TYR A 1 438 ? 13.410 0.462 -13.659 1.00 97.56 438 TYR A N 1
ATOM 3439 C CA . TYR A 1 438 ? 13.542 1.804 -14.242 1.00 97.56 438 TYR A CA 1
ATOM 3440 C C . TYR A 1 438 ? 12.176 2.424 -14.532 1.00 97.56 438 TYR A C 1
ATOM 3442 O O . TYR A 1 438 ? 11.982 3.634 -14.408 1.00 97.56 438 TYR A O 1
ATOM 3450 N N . ASN A 1 439 ? 11.211 1.585 -14.897 1.00 98.31 439 ASN A N 1
ATOM 3451 C CA . ASN A 1 439 ? 9.858 1.992 -15.236 1.00 98.31 439 ASN A CA 1
ATOM 3452 C C . ASN A 1 439 ? 8.895 1.978 -14.042 1.00 98.31 439 ASN A C 1
ATOM 3454 O O . ASN A 1 439 ? 7.781 2.474 -14.174 1.00 98.31 439 ASN A O 1
ATOM 3458 N N . ALA A 1 440 ? 9.277 1.436 -12.882 1.00 97.81 440 ALA A N 1
ATOM 3459 C CA . ALA A 1 440 ? 8.344 1.227 -11.775 1.00 97.81 440 ALA A CA 1
ATOM 3460 C C . ALA A 1 440 ? 7.834 2.535 -11.143 1.00 97.81 440 ALA A C 1
ATOM 3462 O O . ALA A 1 440 ? 6.649 2.663 -10.839 1.00 97.81 440 ALA A O 1
ATOM 3463 N N . GLY A 1 441 ? 8.719 3.520 -10.944 1.00 97.38 441 GLY A N 1
ATOM 3464 C CA . GLY A 1 441 ? 8.373 4.770 -10.255 1.00 97.38 441 GLY A CA 1
ATOM 3465 C C . GLY A 1 441 ? 7.636 5.791 -11.123 1.00 97.38 441 GLY A C 1
ATOM 3466 O O . GLY A 1 441 ? 6.859 6.598 -10.604 1.00 97.38 441 GLY A O 1
ATOM 3467 N N . ILE A 1 442 ? 7.852 5.766 -12.444 1.00 97.81 442 ILE A N 1
ATOM 3468 C CA . ILE A 1 442 ? 7.378 6.836 -13.328 1.00 97.81 442 ILE A CA 1
ATOM 3469 C C . ILE A 1 442 ? 5.846 6.948 -13.426 1.00 97.81 442 ILE A C 1
ATOM 3471 O O . ILE A 1 442 ? 5.361 8.080 -13.360 1.00 97.81 442 ILE A O 1
ATOM 3475 N N . PRO A 1 443 ? 5.044 5.860 -13.484 1.00 98.06 443 PRO A N 1
ATOM 3476 C CA . PRO A 1 443 ? 3.593 5.984 -13.582 1.00 98.06 443 PRO A CA 1
ATOM 3477 C C . PRO A 1 443 ? 2.992 6.646 -12.340 1.00 98.06 443 PRO A C 1
ATOM 3479 O O . PRO A 1 443 ? 2.082 7.461 -12.473 1.00 98.06 443 PRO A O 1
ATOM 3482 N N . GLY A 1 444 ? 3.549 6.357 -11.155 1.00 97.50 444 GLY A N 1
ATOM 3483 C CA . GLY A 1 444 ? 3.158 6.980 -9.888 1.00 97.50 444 GLY A CA 1
ATOM 3484 C C . GLY A 1 444 ? 3.549 8.453 -9.801 1.00 97.50 444 GLY A C 1
ATOM 3485 O O . GLY A 1 444 ? 2.755 9.272 -9.349 1.00 97.50 444 GLY A O 1
ATOM 3486 N N . ALA A 1 445 ? 4.742 8.814 -10.277 1.00 97.31 445 ALA A N 1
ATOM 3487 C CA . ALA A 1 445 ? 5.170 10.210 -10.332 1.00 97.31 445 ALA A CA 1
ATOM 3488 C C . ALA A 1 445 ? 4.309 11.037 -11.309 1.00 97.31 445 ALA A C 1
ATOM 3490 O O . ALA A 1 445 ? 3.928 12.165 -11.001 1.00 97.31 445 ALA A O 1
ATOM 3491 N N . ILE A 1 446 ? 3.940 10.472 -12.463 1.00 97.12 446 ILE A N 1
ATOM 3492 C CA . ILE A 1 446 ? 3.000 11.119 -13.390 1.00 97.12 446 ILE A CA 1
ATOM 3493 C C . ILE A 1 446 ? 1.606 11.217 -12.760 1.00 97.12 446 ILE A C 1
ATOM 3495 O O . ILE A 1 446 ? 0.954 12.254 -12.876 1.00 97.12 446 ILE A O 1
ATOM 3499 N N . ALA A 1 447 ? 1.157 10.167 -12.066 1.00 95.44 447 ALA A N 1
ATOM 3500 C CA . ALA A 1 447 ? -0.132 10.154 -11.384 1.00 95.44 447 ALA A CA 1
ATOM 3501 C C . ALA A 1 447 ? -0.239 11.283 -10.348 1.00 95.44 447 ALA A C 1
ATOM 3503 O O . ALA A 1 447 ? -1.263 11.954 -10.295 1.00 95.44 447 ALA A O 1
ATOM 3504 N N . PHE A 1 448 ? 0.842 11.563 -9.614 1.00 93.88 448 PHE A N 1
ATOM 3505 C CA . PHE A 1 448 ? 0.940 12.735 -8.743 1.00 93.88 448 PHE A CA 1
ATOM 3506 C C . PHE A 1 448 ? 0.706 14.049 -9.504 1.00 93.88 448 PHE A C 1
ATOM 3508 O O . PHE A 1 448 ? -0.098 14.870 -9.077 1.00 93.88 448 PHE A O 1
ATOM 3515 N N . MET A 1 449 ? 1.356 14.257 -10.653 1.00 92.06 449 MET A N 1
ATOM 3516 C CA . MET A 1 449 ? 1.157 15.488 -11.434 1.00 92.06 449 MET A CA 1
ATOM 3517 C C . MET A 1 449 ? -0.261 15.603 -11.996 1.00 92.06 449 MET A C 1
ATOM 3519 O O . MET A 1 449 ? -0.809 16.703 -12.060 1.00 92.06 449 MET A O 1
ATOM 3523 N N . LYS A 1 450 ? -0.869 14.484 -12.398 1.00 91.19 450 LYS A N 1
ATOM 3524 C CA . LYS A 1 450 ? -2.260 14.446 -12.863 1.00 91.19 450 LYS A CA 1
ATOM 3525 C C . LYS A 1 450 ? -3.234 14.781 -11.732 1.00 91.19 450 LYS A C 1
ATOM 3527 O O . LYS A 1 450 ? -4.068 15.656 -11.921 1.00 91.19 450 LYS A O 1
ATOM 3532 N N . ASP A 1 451 ? -3.092 14.142 -10.570 1.00 87.62 451 ASP A N 1
ATOM 3533 C CA . ASP A 1 451 ? -3.980 14.333 -9.413 1.00 87.62 451 ASP A CA 1
ATOM 3534 C C . ASP A 1 451 ? -3.912 15.767 -8.863 1.00 87.62 451 ASP A C 1
ATOM 3536 O O . ASP A 1 451 ? -4.943 16.385 -8.601 1.00 87.62 451 ASP A O 1
ATOM 3540 N N . LEU A 1 452 ? -2.709 16.351 -8.775 1.00 84.81 452 LEU A N 1
ATOM 3541 C CA . LEU A 1 452 ? -2.513 17.731 -8.310 1.00 84.81 452 LEU A CA 1
ATOM 3542 C C . LEU A 1 452 ? -3.232 18.766 -9.188 1.00 84.81 452 LEU A C 1
ATOM 3544 O O . LEU A 1 452 ? -3.735 19.775 -8.682 1.00 84.81 452 LEU A O 1
ATOM 3548 N N . ASN A 1 453 ? -3.276 18.505 -10.495 1.00 83.19 453 ASN A N 1
ATOM 3549 C CA . ASN A 1 453 ? -3.869 19.385 -11.498 1.00 83.19 453 ASN A CA 1
ATOM 3550 C C . ASN A 1 453 ? -5.328 19.032 -11.834 1.00 83.19 453 ASN A C 1
ATOM 3552 O O . ASN A 1 453 ? -5.926 19.684 -12.689 1.00 83.19 453 ASN A O 1
ATOM 3556 N N . ASP A 1 454 ? -5.916 18.029 -11.178 1.00 83.19 454 ASP A N 1
ATOM 3557 C CA . ASP A 1 454 ? -7.294 17.624 -11.430 1.00 83.19 454 ASP A CA 1
ATOM 3558 C C . ASP A 1 454 ? -8.285 18.565 -10.718 1.00 83.19 454 ASP A C 1
ATOM 3560 O O . ASP A 1 454 ? -8.431 18.585 -9.492 1.00 83.19 454 ASP A O 1
ATOM 3564 N N . GLU A 1 455 ? -9.003 19.371 -11.503 1.00 79.25 455 GLU A N 1
ATOM 3565 C CA . GLU A 1 455 ? -10.047 20.279 -11.010 1.00 79.25 455 GLU A CA 1
ATOM 3566 C C . GLU A 1 455 ? -11.309 19.533 -10.523 1.00 79.25 455 GLU A C 1
ATOM 3568 O O . GLU A 1 455 ? -12.128 20.067 -9.758 1.00 79.25 455 GLU A O 1
ATOM 3573 N N . THR A 1 456 ? -11.491 18.278 -10.942 1.00 82.25 456 THR A N 1
ATOM 3574 C CA . THR A 1 456 ? -12.612 17.427 -10.530 1.00 82.25 456 THR A CA 1
ATOM 3575 C C . THR A 1 456 ? -12.409 16.831 -9.138 1.00 82.25 456 THR A C 1
ATOM 3577 O O . THR A 1 456 ? -13.404 16.583 -8.445 1.00 82.25 456 THR A O 1
ATOM 3580 N N . THR A 1 457 ? -11.165 16.743 -8.671 1.00 84.19 457 THR A N 1
ATOM 3581 C CA . THR A 1 457 ? -10.797 16.313 -7.320 1.00 84.19 457 THR A CA 1
ATOM 3582 C C . THR A 1 457 ? -11.374 17.243 -6.249 1.00 84.19 457 THR A C 1
ATOM 3584 O O . THR A 1 457 ? -11.452 18.468 -6.405 1.00 84.19 457 THR A O 1
ATOM 3587 N N . ILE A 1 458 ? -11.842 16.667 -5.141 1.00 89.38 458 ILE A N 1
ATOM 3588 C CA . ILE A 1 458 ? -12.380 17.415 -4.004 1.00 89.38 458 ILE A CA 1
ATOM 3589 C C . ILE A 1 458 ? -11.231 17.862 -3.107 1.00 89.38 458 ILE A C 1
ATOM 3591 O O . ILE A 1 458 ? -10.497 17.039 -2.568 1.00 89.38 458 ILE A O 1
ATOM 3595 N N . LYS A 1 459 ? -11.107 19.174 -2.908 1.00 89.44 459 LYS A N 1
ATOM 3596 C CA . LYS A 1 459 ? -10.162 19.767 -1.955 1.00 89.44 459 LYS A CA 1
ATOM 3597 C C . LYS A 1 459 ? -10.824 20.068 -0.611 1.00 89.44 459 LYS A C 1
ATOM 3599 O O . LYS A 1 459 ? -11.978 20.510 -0.590 1.00 89.44 459 LYS A O 1
ATOM 3604 N N . VAL A 1 460 ? -10.082 19.894 0.479 1.00 90.94 460 VAL A N 1
ATOM 3605 C CA . VAL A 1 460 ? -10.428 20.348 1.834 1.00 90.94 460 VAL A CA 1
ATOM 3606 C C . VAL A 1 460 ? -9.852 21.753 2.019 1.00 90.94 460 VAL A C 1
ATOM 3608 O O . VAL A 1 460 ? -8.643 21.950 2.182 1.00 90.94 460 VAL A O 1
ATOM 3611 N N . THR A 1 461 ? -10.724 22.756 1.936 1.00 92.06 461 THR A N 1
ATOM 3612 C CA . THR A 1 461 ? -10.347 24.178 1.982 1.00 92.06 461 THR A CA 1
ATOM 3613 C C . THR A 1 461 ? -10.189 24.695 3.408 1.00 92.06 461 THR A C 1
ATOM 3615 O O . THR A 1 461 ? -9.496 25.685 3.625 1.00 92.06 461 THR A O 1
ATOM 3618 N N . SER A 1 462 ? -10.793 24.016 4.381 1.00 93.88 462 SER A N 1
ATOM 3619 C CA . SER A 1 462 ? -10.546 24.219 5.810 1.00 93.88 462 SER A CA 1
ATOM 3620 C C . SER A 1 462 ? -10.477 22.853 6.467 1.00 93.88 462 SER A C 1
ATOM 3622 O O . SER A 1 462 ? -11.386 22.043 6.258 1.00 93.88 462 SER A O 1
ATOM 3624 N N . ALA A 1 463 ? -9.382 22.598 7.185 1.00 93.62 463 ALA A N 1
ATOM 3625 C CA . ALA A 1 463 ? -9.133 21.311 7.815 1.00 93.62 463 ALA A CA 1
ATOM 3626 C C . ALA A 1 463 ? -10.249 20.940 8.795 1.00 93.62 463 ALA A C 1
ATOM 3628 O O . ALA A 1 463 ? -10.969 21.804 9.293 1.00 93.62 463 ALA A O 1
ATOM 3629 N N . LEU A 1 464 ? -10.393 19.640 9.031 1.00 95.19 464 LEU A N 1
ATOM 3630 C CA . LEU A 1 464 ? -11.206 19.104 10.099 1.00 95.19 464 LEU A CA 1
ATOM 3631 C C . LEU A 1 464 ? -10.618 19.585 11.421 1.00 95.19 464 LEU A C 1
ATOM 3633 O O . LEU A 1 464 ? -9.529 19.177 11.812 1.00 95.19 464 LEU A O 1
ATOM 3637 N N . GLU A 1 465 ? -11.358 20.458 12.079 1.00 92.50 465 GLU A N 1
ATOM 3638 C CA . GLU A 1 465 ? -11.030 20.985 13.393 1.00 92.50 465 GLU A CA 1
ATOM 3639 C C . GLU A 1 465 ? -12.038 20.447 14.403 1.00 92.50 465 GLU A C 1
ATOM 3641 O O . GLU A 1 465 ? -13.233 20.332 14.109 1.00 92.50 465 GLU A O 1
ATOM 3646 N N . ASP A 1 466 ? -11.542 20.128 15.591 1.00 89.94 466 ASP A N 1
ATOM 3647 C CA . ASP A 1 466 ? -12.332 20.020 16.808 1.00 89.94 466 ASP A CA 1
ATOM 3648 C C . ASP A 1 466 ? -12.214 21.321 17.617 1.00 89.94 466 ASP A C 1
ATOM 3650 O O . ASP A 1 466 ? -11.342 22.162 17.392 1.00 89.94 466 ASP A O 1
ATOM 3654 N N . ASN A 1 467 ? -13.122 21.513 18.567 1.00 90.31 467 ASN A N 1
ATOM 3655 C CA . ASN A 1 467 ? -13.102 22.670 19.455 1.00 90.31 467 ASN A CA 1
ATOM 3656 C C . ASN A 1 467 ? -12.278 22.448 20.737 1.00 90.31 467 ASN A C 1
ATOM 3658 O O . ASN A 1 467 ? -12.295 23.334 21.596 1.00 90.31 467 ASN A O 1
ATOM 3662 N N . THR A 1 468 ? -11.640 21.284 20.923 1.00 89.00 468 THR A N 1
ATOM 3663 C CA . THR A 1 468 ? -10.963 20.925 22.176 1.00 89.00 468 THR A CA 1
ATOM 3664 C C . THR A 1 468 ? -10.013 19.726 22.051 1.00 89.00 468 THR A C 1
ATOM 3666 O O . THR A 1 468 ? -10.382 18.660 21.568 1.00 89.00 468 THR A O 1
ATOM 3669 N N . ALA A 1 469 ? -8.816 19.852 22.634 1.00 89.50 469 ALA A N 1
ATOM 3670 C CA . ALA A 1 469 ? -7.842 18.759 22.702 1.00 89.50 469 ALA A CA 1
ATOM 3671 C C . ALA A 1 469 ? -8.246 17.628 23.670 1.00 89.50 469 ALA A C 1
ATOM 3673 O O . ALA A 1 469 ? -7.749 16.507 23.554 1.00 89.50 469 ALA A O 1
ATOM 3674 N N . THR A 1 470 ? -9.125 17.910 24.638 1.00 92.56 470 THR A N 1
ATOM 3675 C CA . THR A 1 470 ? -9.656 16.920 25.587 1.00 92.56 470 THR A CA 1
ATOM 3676 C C . THR A 1 470 ? -11.150 17.124 25.839 1.00 92.56 470 THR A C 1
ATOM 3678 O O . THR A 1 470 ? -11.655 18.235 25.682 1.00 92.56 470 THR A O 1
ATOM 3681 N N . VAL A 1 471 ? -11.882 16.076 26.227 1.00 93.31 471 VAL A N 1
ATOM 3682 C CA . VAL A 1 471 ? -13.327 16.184 26.507 1.00 93.31 471 VAL A CA 1
ATOM 3683 C C . VAL A 1 471 ? -13.776 15.346 27.704 1.00 93.31 471 VAL A C 1
ATOM 3685 O O . VAL A 1 471 ? -13.487 14.150 27.792 1.00 93.31 471 VAL A O 1
ATOM 3688 N N . ASP A 1 472 ? -14.547 15.964 28.600 1.00 89.69 472 ASP A N 1
ATOM 3689 C CA . ASP A 1 472 ? -15.225 15.303 29.714 1.00 89.69 472 ASP A CA 1
ATOM 3690 C C . ASP A 1 472 ? -16.731 15.195 29.439 1.00 89.69 472 ASP A C 1
ATOM 3692 O O . ASP A 1 472 ? -17.546 16.033 29.841 1.00 89.69 472 ASP A O 1
ATOM 3696 N N . PHE A 1 473 ? -17.136 14.103 28.792 1.00 87.38 473 PHE A N 1
ATOM 3697 C CA . PHE A 1 473 ? -18.547 13.836 28.525 1.00 87.38 473 PHE A CA 1
ATOM 3698 C C . PHE A 1 473 ? -19.370 13.624 29.809 1.00 87.38 473 PHE A C 1
ATOM 3700 O O . PHE A 1 473 ? -20.589 13.827 29.783 1.00 87.38 473 PHE A O 1
ATOM 3707 N N . ALA A 1 474 ? -18.749 13.245 30.934 1.00 80.25 474 ALA A N 1
ATOM 3708 C CA . ALA A 1 474 ? -19.444 13.060 32.210 1.00 80.25 474 ALA A CA 1
ATOM 3709 C C . ALA A 1 474 ? -19.965 14.393 32.768 1.00 80.25 474 ALA A C 1
ATOM 3711 O O . ALA A 1 474 ? -21.045 14.432 33.362 1.00 80.25 474 ALA A O 1
ATOM 3712 N N . SER A 1 475 ? -19.247 15.490 32.515 1.00 85.62 475 SER A N 1
ATOM 3713 C CA . SER A 1 475 ? -19.670 16.851 32.870 1.00 85.62 475 SER A CA 1
ATOM 3714 C C . SER A 1 475 ? -20.738 17.436 31.927 1.00 85.62 475 SER A C 1
ATOM 3716 O O . SER A 1 475 ? -21.306 18.495 32.200 1.00 85.62 475 SER A O 1
ATOM 3718 N N . GLY A 1 476 ? -21.069 16.723 30.843 1.00 87.12 476 GLY A N 1
ATOM 3719 C CA . GLY A 1 476 ? -22.034 17.149 29.829 1.00 87.12 476 GLY A CA 1
ATOM 3720 C C . GLY A 1 476 ? -21.419 17.901 28.647 1.00 87.12 476 GLY A C 1
ATOM 3721 O O . GLY A 1 476 ? -22.171 18.457 27.841 1.00 87.12 476 GLY A O 1
ATOM 3722 N N . GLU A 1 477 ? -20.089 17.913 28.524 1.00 93.75 477 GLU A N 1
ATOM 3723 C CA . GLU A 1 477 ? -19.395 18.466 27.361 1.00 93.75 477 GLU A CA 1
ATOM 3724 C C . GLU A 1 477 ? -19.712 17.702 26.065 1.00 93.75 477 GLU A C 1
ATOM 3726 O O . GLU A 1 477 ? -20.348 16.645 26.037 1.00 93.75 477 GLU A O 1
ATOM 3731 N N . SER A 1 478 ? -19.294 18.293 24.950 1.00 94.62 478 SER A N 1
ATOM 3732 C CA . SER A 1 478 ? -19.477 17.759 23.606 1.00 94.62 478 SER A CA 1
ATOM 3733 C C . SER A 1 478 ? -18.405 18.315 22.682 1.00 94.62 478 SER A C 1
ATOM 3735 O O . SER A 1 478 ? -18.004 19.469 22.849 1.00 94.62 478 SER A O 1
ATOM 3737 N N . VAL A 1 479 ? -18.041 17.550 21.663 1.00 97.12 479 VAL A N 1
ATOM 3738 C CA . VAL A 1 479 ? -17.078 17.948 20.638 1.00 97.12 479 VAL A CA 1
ATOM 3739 C C . VAL A 1 479 ? -17.832 18.459 19.416 1.00 97.12 479 VAL A C 1
ATOM 3741 O O . VAL A 1 479 ? -18.779 17.825 18.950 1.00 97.12 479 VAL A O 1
ATOM 3744 N N . GLN A 1 480 ? -17.434 19.612 18.895 1.00 97.31 480 GLN A N 1
ATOM 3745 C CA . GLN A 1 480 ? -17.902 20.137 17.620 1.00 97.31 480 GLN A CA 1
ATOM 3746 C C . GLN A 1 480 ? -16.805 19.923 16.583 1.00 97.31 480 GLN A C 1
ATOM 3748 O O . GLN A 1 480 ? -15.743 20.523 16.696 1.00 97.31 480 GLN A O 1
ATOM 3753 N N . TYR A 1 481 ? -17.093 19.119 15.564 1.00 97.81 481 TYR A N 1
ATOM 3754 C CA . TYR A 1 481 ? -16.228 18.974 14.400 1.00 97.81 481 TYR A CA 1
ATOM 3755 C C . TYR A 1 481 ? -16.710 19.877 13.269 1.00 97.81 481 TYR A C 1
ATOM 3757 O O . TYR A 1 481 ? -17.914 19.914 12.978 1.00 97.81 481 TYR A O 1
ATOM 3765 N N . SER A 1 482 ? -15.789 20.577 12.608 1.00 96.81 482 SER A N 1
ATOM 3766 C CA . SER A 1 482 ? -16.081 21.349 11.396 1.00 96.81 482 SER A CA 1
ATOM 3767 C C . SER A 1 482 ? -14.992 21.235 10.337 1.00 96.81 482 SER A C 1
ATOM 3769 O O . SER A 1 482 ? -13.817 21.200 10.667 1.00 96.81 482 SER A O 1
ATOM 3771 N N . ALA A 1 483 ? -15.391 21.209 9.063 1.00 97.31 483 ALA A N 1
ATOM 3772 C CA . ALA A 1 483 ? -14.494 21.267 7.906 1.00 97.31 483 ALA A CA 1
ATOM 3773 C C . ALA A 1 483 ? -15.194 21.940 6.713 1.00 97.31 483 ALA A C 1
ATOM 3775 O O . ALA A 1 483 ? -16.429 21.987 6.648 1.00 97.31 483 ALA A O 1
ATOM 3776 N N . GLN A 1 484 ? -14.415 22.425 5.742 1.00 97.31 484 GLN A N 1
ATOM 3777 C CA . GLN A 1 484 ? -14.935 22.968 4.480 1.00 97.31 484 GLN A CA 1
ATOM 3778 C C . GLN A 1 484 ? -14.354 22.230 3.278 1.00 97.31 484 GLN A C 1
ATOM 3780 O O . GLN A 1 484 ? -13.154 21.955 3.214 1.00 97.31 484 GLN A O 1
ATOM 3785 N N . LEU A 1 485 ? -15.221 21.946 2.312 1.00 95.88 485 LEU A N 1
ATOM 3786 C CA . LEU A 1 485 ? -14.912 21.276 1.059 1.00 95.88 485 LEU A CA 1
ATOM 3787 C C . LEU A 1 485 ? -15.091 22.253 -0.105 1.00 95.88 485 LEU A C 1
ATOM 3789 O O . LEU A 1 485 ? -16.005 23.075 -0.125 1.00 95.88 485 LEU A O 1
ATOM 3793 N N . SER A 1 486 ? -14.247 22.108 -1.120 1.00 93.31 486 SER A N 1
ATOM 3794 C CA . SER A 1 486 ? -14.262 22.928 -2.343 1.00 93.31 486 SER A CA 1
ATOM 3795 C C . SER A 1 486 ? -15.576 22.889 -3.134 1.00 93.31 486 SER A C 1
ATOM 3797 O O . SER A 1 486 ? -15.852 23.813 -3.896 1.00 93.31 486 SER A O 1
ATOM 3799 N N . LYS A 1 487 ? -16.381 21.830 -2.989 1.00 92.69 487 LYS A N 1
ATOM 3800 C CA . LYS A 1 487 ? -17.682 21.663 -3.652 1.00 92.69 487 LYS A CA 1
ATOM 3801 C C . LYS A 1 487 ? -18.591 20.740 -2.835 1.00 92.69 487 LYS A C 1
ATOM 3803 O O . LYS A 1 487 ? -18.126 20.047 -1.933 1.00 92.69 487 LYS A O 1
ATOM 3808 N N . ALA A 1 488 ? -19.889 20.751 -3.134 1.00 94.69 488 ALA A N 1
ATOM 3809 C CA . ALA A 1 488 ? -20.863 19.927 -2.425 1.00 94.69 488 ALA A CA 1
ATOM 3810 C C . ALA A 1 488 ? -20.764 18.448 -2.828 1.00 94.69 488 ALA A C 1
ATOM 3812 O O . ALA A 1 488 ? -20.905 18.127 -4.006 1.00 94.69 488 ALA A O 1
ATOM 3813 N N . VAL A 1 489 ? -20.557 17.563 -1.850 1.00 94.75 489 VAL A N 1
ATOM 3814 C CA . VAL A 1 489 ? -20.416 16.108 -2.043 1.00 94.75 489 VAL A CA 1
ATOM 3815 C C . VAL A 1 489 ? -20.979 15.335 -0.855 1.00 94.75 489 VAL A C 1
ATOM 3817 O O . VAL A 1 489 ? -21.215 15.913 0.208 1.00 94.75 489 VAL A O 1
ATOM 3820 N N . SER A 1 490 ? -21.202 14.032 -1.029 1.00 96.31 490 SER A N 1
ATOM 3821 C CA . SER A 1 490 ? -21.420 13.131 0.103 1.00 96.31 490 SER A CA 1
ATOM 3822 C C . SER A 1 490 ? -20.133 12.991 0.909 1.00 96.31 490 SER A C 1
ATOM 3824 O O . SER A 1 490 ? -19.048 12.845 0.347 1.00 96.31 490 SER A O 1
ATOM 3826 N N . TRP A 1 491 ? -20.260 13.031 2.227 1.00 96.75 491 TRP A N 1
ATOM 3827 C CA . TRP A 1 491 ? -19.146 12.885 3.150 1.00 96.75 491 TRP A CA 1
ATOM 3828 C C . TRP A 1 491 ? -19.544 12.025 4.342 1.00 96.75 491 TRP A C 1
ATOM 3830 O O . TRP A 1 491 ? -20.719 11.920 4.709 1.00 96.75 491 TRP A O 1
ATOM 3840 N N . ARG A 1 492 ? -18.535 11.426 4.966 1.00 97.38 492 ARG A N 1
ATOM 3841 C CA . ARG A 1 492 ? -18.670 10.617 6.173 1.00 97.38 492 ARG A CA 1
ATOM 3842 C C . ARG A 1 492 ? -17.579 10.983 7.171 1.00 97.38 492 ARG A C 1
ATOM 3844 O O . ARG A 1 492 ? -16.412 10.941 6.816 1.00 97.38 492 ARG A O 1
ATOM 3851 N N . LEU A 1 493 ? -17.925 11.284 8.416 1.00 97.75 493 LEU A N 1
ATOM 3852 C CA . LEU A 1 493 ? -16.970 11.441 9.512 1.00 97.75 493 LEU A CA 1
ATOM 3853 C C . LEU A 1 493 ? -17.001 10.189 10.390 1.00 97.75 493 LEU A C 1
ATOM 3855 O O . LEU A 1 493 ? -18.048 9.864 10.944 1.00 97.75 493 LEU A O 1
ATOM 3859 N N . VAL A 1 494 ? -15.866 9.507 10.520 1.00 96.44 494 VAL A N 1
ATOM 3860 C CA . VAL A 1 494 ? -15.707 8.327 11.381 1.00 96.44 494 VAL A CA 1
ATOM 3861 C C . VAL A 1 494 ? -14.826 8.702 12.563 1.00 96.44 494 VAL A C 1
ATOM 3863 O O . VAL A 1 494 ? -13.704 9.152 12.373 1.00 96.44 494 VAL A O 1
ATOM 3866 N N . ILE A 1 495 ? -15.327 8.514 13.773 1.00 95.31 495 ILE A N 1
ATOM 3867 C CA . ILE A 1 495 ? -14.631 8.772 15.031 1.00 95.31 495 ILE A CA 1
ATOM 3868 C C . ILE A 1 495 ? -14.324 7.420 15.664 1.00 95.31 495 ILE A C 1
ATOM 3870 O O . ILE A 1 495 ? -15.243 6.622 15.844 1.00 95.31 495 ILE A O 1
ATOM 3874 N N . SER A 1 496 ? -13.065 7.156 16.003 1.00 89.56 496 SER A N 1
ATOM 3875 C CA . SER A 1 496 ? -12.634 5.880 16.583 1.00 89.56 496 SER A CA 1
ATOM 3876 C C . SER A 1 496 ? -11.723 6.053 17.794 1.00 89.56 496 SER A C 1
ATOM 3878 O O . SER A 1 496 ? -10.824 6.890 17.746 1.00 89.56 496 SER A O 1
ATOM 3880 N N . GLY A 1 497 ? -11.926 5.254 18.844 1.00 83.75 497 GLY A N 1
ATOM 3881 C CA . GLY A 1 497 ? -11.055 5.212 20.026 1.00 83.75 497 GLY A CA 1
ATOM 3882 C C . GLY A 1 497 ? -9.946 4.167 19.889 1.00 83.75 497 GLY A C 1
ATOM 3883 O O . GLY A 1 497 ? -10.217 3.028 19.509 1.00 83.75 497 GLY A O 1
ATOM 3884 N N . ASP A 1 498 ? -8.705 4.539 20.207 1.00 70.25 498 ASP A N 1
ATOM 3885 C CA . ASP A 1 498 ? -7.523 3.673 20.086 1.00 70.25 498 ASP A CA 1
ATOM 3886 C C . ASP A 1 498 ? -7.532 2.466 21.041 1.00 70.25 498 ASP A C 1
ATOM 3888 O O . ASP A 1 498 ? -7.173 1.359 20.643 1.00 70.25 498 ASP A O 1
ATOM 3892 N N . LYS A 1 499 ? -7.957 2.661 22.295 1.00 64.94 499 LYS A N 1
ATOM 3893 C CA . LYS A 1 499 ? -8.005 1.612 23.323 1.00 64.94 499 LYS A CA 1
ATOM 3894 C C . LYS A 1 499 ? -9.336 0.882 23.303 1.00 64.94 499 LYS A C 1
ATOM 3896 O O . LYS A 1 499 ? -9.351 -0.338 23.441 1.00 64.94 499 LYS A O 1
ATOM 3901 N N . SER A 1 500 ? -10.440 1.617 23.155 1.00 63.34 500 SER A N 1
ATOM 3902 C CA . SER A 1 500 ? -11.782 1.030 23.146 1.00 63.34 500 SER A CA 1
ATOM 3903 C C . SER A 1 500 ? -12.139 0.278 21.868 1.00 63.34 500 SER A C 1
ATOM 3905 O O . SER A 1 500 ? -13.008 -0.597 21.891 1.00 63.34 500 SER A O 1
ATOM 3907 N N . GLY A 1 501 ? -11.534 0.658 20.738 1.00 66.19 501 GLY A N 1
ATOM 3908 C CA . GLY A 1 501 ? -12.003 0.259 19.411 1.00 66.19 501 GLY A CA 1
ATOM 3909 C C . GLY A 1 501 ? -13.420 0.758 19.096 1.00 66.19 501 GLY A C 1
ATOM 3910 O O . GLY A 1 501 ? -14.023 0.301 18.125 1.00 66.19 501 GLY A O 1
ATOM 3911 N N . ALA A 1 502 ? -13.983 1.653 19.917 1.00 71.75 502 ALA A N 1
ATOM 3912 C CA . ALA A 1 502 ? -15.324 2.181 19.722 1.00 71.75 502 ALA A CA 1
ATOM 3913 C C . ALA A 1 502 ? -15.377 3.036 18.461 1.00 71.75 502 ALA A C 1
ATOM 3915 O O . ALA A 1 502 ? -14.402 3.708 18.129 1.00 71.75 502 ALA A O 1
ATOM 3916 N N . VAL A 1 503 ? -16.522 3.027 17.779 1.00 84.19 503 VAL A N 1
ATOM 3917 C CA . VAL A 1 503 ? -16.726 3.779 16.539 1.00 84.19 503 VAL A CA 1
ATOM 3918 C C . VAL A 1 503 ? -18.020 4.575 16.609 1.00 84.19 503 VAL A C 1
ATOM 3920 O O . VAL A 1 503 ? -19.067 4.058 17.011 1.00 84.19 503 VAL A O 1
ATOM 3923 N N . LYS A 1 504 ? -17.955 5.826 16.161 1.00 93.06 504 LYS A N 1
ATOM 3924 C CA . LYS A 1 504 ? -19.102 6.682 15.869 1.00 93.06 504 LYS A CA 1
ATOM 3925 C C . LYS A 1 504 ? -19.010 7.177 14.431 1.00 93.06 504 LYS A C 1
ATOM 3927 O O . LYS A 1 504 ? -17.949 7.617 13.998 1.00 93.06 504 LYS A O 1
ATOM 3932 N N . GLU A 1 505 ? -20.112 7.131 13.697 1.00 97.19 505 GLU A N 1
ATOM 3933 C CA . GLU A 1 505 ? -20.178 7.565 12.309 1.00 97.19 505 GLU A CA 1
ATOM 3934 C C . GLU A 1 505 ? -21.234 8.661 12.118 1.00 97.19 505 GLU A C 1
ATOM 3936 O O . GLU A 1 505 ? -22.358 8.592 12.616 1.00 97.19 505 GLU A O 1
ATOM 3941 N N . PHE A 1 506 ? -20.869 9.689 11.356 1.00 97.94 506 PHE A N 1
ATOM 3942 C CA . PHE A 1 506 ? -21.788 10.697 10.844 1.00 97.94 506 PHE A CA 1
ATOM 3943 C C . PHE A 1 506 ? -21.701 10.732 9.324 1.00 97.94 506 PHE A C 1
ATOM 3945 O O . PHE A 1 506 ? -20.612 10.666 8.761 1.00 97.94 506 PHE A O 1
ATOM 3952 N N . THR A 1 507 ? -22.831 10.920 8.652 1.00 97.62 507 THR A N 1
ATOM 3953 C CA . THR A 1 507 ? -22.890 11.092 7.195 1.00 97.62 507 THR A CA 1
ATOM 3954 C C . THR A 1 507 ? -23.629 12.371 6.843 1.00 97.62 507 THR A C 1
ATOM 3956 O O . THR A 1 507 ? -24.584 12.742 7.529 1.00 97.62 507 THR A O 1
ATOM 3959 N N . GLY A 1 508 ? -23.259 13.006 5.738 1.00 96.44 508 GLY A N 1
ATOM 3960 C CA . GLY A 1 508 ? -23.989 14.150 5.210 1.00 96.44 508 GLY A CA 1
ATOM 3961 C C . GLY A 1 508 ? -23.690 14.415 3.742 1.00 96.44 508 GLY A C 1
ATOM 3962 O O . GLY A 1 508 ? -22.903 13.718 3.105 1.00 96.44 508 GLY A O 1
ATOM 3963 N N . THR A 1 509 ? -24.344 15.439 3.201 1.00 96.50 509 THR A N 1
ATOM 3964 C CA . THR A 1 509 ? -24.126 15.914 1.834 1.00 96.50 509 THR A CA 1
ATOM 3965 C C . THR A 1 509 ? -24.030 17.432 1.854 1.00 96.50 509 THR A C 1
ATOM 3967 O O . THR A 1 509 ? -24.861 18.101 2.467 1.00 96.50 509 THR A O 1
ATOM 3970 N N . GLY A 1 510 ? -23.019 17.990 1.196 1.00 96.06 510 GLY A N 1
ATOM 3971 C CA . GLY A 1 510 ? -22.799 19.433 1.129 1.00 96.06 510 GLY A CA 1
ATOM 3972 C C . GLY A 1 510 ? -21.321 19.787 1.041 1.00 96.06 510 GLY A C 1
ATOM 3973 O O . GLY A 1 510 ? -20.465 18.911 0.974 1.00 96.06 510 GLY A O 1
ATOM 3974 N N . SER A 1 511 ? -21.022 21.085 1.008 1.00 96.38 511 SER A N 1
ATOM 3975 C CA . SER A 1 511 ? -19.645 21.604 1.027 1.00 96.38 511 SER A CA 1
ATOM 3976 C C . SER A 1 511 ? -19.146 21.915 2.440 1.00 96.38 511 SER A C 1
ATOM 3978 O O . SER A 1 511 ? -17.994 22.286 2.621 1.00 96.38 511 SER A O 1
ATOM 3980 N N . THR A 1 512 ? -20.006 21.779 3.449 1.00 97.12 512 THR A N 1
ATOM 3981 C CA . THR A 1 512 ? -19.688 22.064 4.848 1.00 97.12 512 THR A CA 1
ATOM 3982 C C . THR A 1 512 ? -19.937 20.821 5.686 1.00 97.12 512 THR A C 1
ATOM 3984 O O . THR A 1 512 ? -21.020 20.235 5.633 1.00 97.12 512 THR A O 1
ATOM 3987 N N . VAL A 1 513 ? -18.939 20.452 6.486 1.00 97.62 513 VAL A N 1
ATOM 3988 C CA . VAL A 1 513 ? -19.056 19.451 7.545 1.00 97.62 513 VAL A CA 1
ATOM 3989 C C . VAL A 1 513 ? -19.221 20.209 8.853 1.00 97.62 513 VAL A C 1
ATOM 3991 O O . VAL A 1 513 ? -18.414 21.080 9.170 1.00 97.62 513 VAL A O 1
ATOM 3994 N N . SER A 1 514 ? -20.280 19.910 9.595 1.00 96.56 514 SER A N 1
ATOM 3995 C CA . SER A 1 514 ? -20.515 20.460 10.928 1.00 96.56 514 SER A CA 1
ATOM 3996 C C . SER A 1 514 ? -21.317 19.448 11.727 1.00 96.56 514 SER A C 1
ATOM 3998 O O . SER A 1 514 ? -22.504 19.244 11.464 1.00 96.56 514 SER A O 1
ATOM 4000 N N . VAL A 1 515 ? -20.659 18.764 12.659 1.00 97.19 515 VAL A N 1
ATOM 4001 C CA . VAL A 1 515 ? -21.288 17.720 13.472 1.00 97.19 515 VAL A CA 1
ATOM 4002 C C . VAL A 1 515 ? -20.915 17.878 14.934 1.00 97.19 515 VAL A C 1
ATOM 4004 O O . VAL A 1 515 ? -19.774 18.179 15.277 1.00 97.19 515 VAL A O 1
ATOM 4007 N N . LYS A 1 516 ? -21.905 17.668 15.798 1.00 96.81 516 LYS A N 1
ATOM 4008 C CA . LYS A 1 516 ? -21.743 17.714 17.246 1.00 96.81 516 LYS A CA 1
ATOM 4009 C C . LYS A 1 516 ? -21.791 16.296 17.794 1.00 96.81 516 LYS A C 1
ATOM 4011 O O . LYS A 1 516 ? -22.785 15.598 17.602 1.00 96.81 516 LYS A O 1
ATOM 4016 N N . TRP A 1 517 ? -20.747 15.902 18.503 1.00 96.12 517 TRP A N 1
ATOM 4017 C CA . TRP A 1 517 ? -20.603 14.589 19.111 1.00 96.12 517 TRP A CA 1
ATOM 4018 C C . TRP A 1 517 ? -20.614 14.691 20.639 1.00 96.12 517 TRP A C 1
ATOM 4020 O O . TRP A 1 517 ? -20.004 15.583 21.223 1.00 96.12 517 TRP A O 1
ATOM 4030 N N . ASN A 1 518 ? -21.353 13.805 21.302 1.00 92.19 518 ASN A N 1
ATOM 4031 C CA . ASN A 1 518 ? -21.614 13.859 22.746 1.00 92.19 518 ASN A CA 1
ATOM 4032 C C . ASN A 1 518 ? -21.067 12.637 23.509 1.00 92.19 518 ASN A C 1
ATOM 4034 O O . ASN A 1 518 ? -21.519 12.374 24.626 1.00 92.19 518 ASN A O 1
ATOM 4038 N N . GLY A 1 519 ? -20.144 11.893 22.892 1.00 88.38 519 GLY A N 1
ATOM 4039 C CA . GLY A 1 519 ? -19.518 10.704 23.473 1.00 88.38 519 GLY A CA 1
ATOM 4040 C C . GLY A 1 519 ? -20.278 9.404 23.218 1.00 88.38 519 GLY A C 1
ATOM 4041 O O . GLY A 1 519 ? -19.877 8.357 23.724 1.00 88.38 519 GLY A O 1
ATOM 4042 N N . ASP A 1 520 ? -21.374 9.440 22.456 1.00 85.62 520 ASP A N 1
ATOM 4043 C CA . ASP A 1 520 ? -22.075 8.232 22.032 1.00 85.62 520 ASP A CA 1
ATOM 4044 C C . ASP A 1 520 ? -21.262 7.421 21.007 1.00 85.62 520 ASP A C 1
ATOM 4046 O O . ASP A 1 520 ? -20.383 7.944 20.325 1.00 85.62 520 ASP A O 1
ATOM 4050 N N . ALA A 1 521 ? -21.551 6.126 20.899 1.00 83.00 521 ALA A N 1
ATOM 4051 C CA . ALA A 1 521 ? -20.922 5.230 19.933 1.00 83.00 521 ALA A CA 1
ATOM 4052 C C . ALA A 1 521 ? -21.994 4.440 19.178 1.00 83.00 521 ALA A C 1
ATOM 4054 O O . ALA A 1 521 ? -23.012 4.052 19.759 1.00 83.00 521 ALA A O 1
ATOM 4055 N N . ASP A 1 522 ? -21.747 4.176 17.897 1.00 78.94 522 ASP A N 1
ATOM 4056 C CA . ASP A 1 522 ? -22.574 3.276 17.090 1.00 78.94 522 ASP A CA 1
ATOM 4057 C C . ASP A 1 522 ? -22.104 1.821 17.245 1.00 78.94 522 ASP A C 1
ATOM 4059 O O . ASP A 1 522 ? -22.911 0.892 17.167 1.00 78.94 522 ASP A O 1
ATOM 4063 N N . GLN A 1 523 ? -20.806 1.624 17.513 1.00 70.00 523 GLN A N 1
ATOM 4064 C CA . GLN A 1 523 ? -20.185 0.330 17.796 1.00 70.00 523 GLN A CA 1
ATOM 4065 C C . GLN A 1 523 ? -19.292 0.430 19.039 1.00 70.00 523 GLN A C 1
ATOM 4067 O O . GLN A 1 523 ? -18.481 1.348 19.155 1.00 70.00 523 GLN A O 1
ATOM 4072 N N . GLY A 1 524 ? -19.427 -0.522 19.966 1.00 65.00 524 GLY A N 1
ATOM 4073 C CA . GLY A 1 524 ? -18.684 -0.525 21.230 1.00 65.00 524 GLY A CA 1
ATOM 4074 C C . GLY A 1 524 ? -19.084 0.608 22.184 1.00 65.00 524 GLY A C 1
ATOM 4075 O O . GLY A 1 524 ? -20.263 0.946 22.307 1.00 65.00 524 GLY A O 1
ATOM 4076 N N . GLY A 1 525 ? -18.109 1.163 22.902 1.00 71.12 525 GLY A N 1
ATOM 4077 C CA . GLY A 1 525 ? -18.276 2.361 23.725 1.00 71.12 525 GLY A CA 1
ATOM 4078 C C . GLY A 1 525 ? -16.927 2.950 24.100 1.00 71.12 525 GLY A C 1
ATOM 4079 O O . GLY A 1 525 ? -16.023 2.213 24.483 1.00 71.12 525 GLY A O 1
ATOM 4080 N N . PHE A 1 526 ? -16.803 4.266 23.962 1.00 76.75 526 PHE A N 1
ATOM 4081 C CA . PHE A 1 526 ? -15.560 4.968 24.248 1.00 76.75 526 PHE A CA 1
ATOM 4082 C C . PHE A 1 526 ? -15.173 4.847 25.727 1.00 76.75 526 PHE A C 1
ATOM 4084 O O . PHE A 1 526 ? -16.037 4.824 26.610 1.00 76.75 526 PHE A O 1
ATOM 4091 N N . ALA A 1 527 ? -13.871 4.765 25.985 1.00 67.50 527 ALA A N 1
ATOM 4092 C CA . ALA A 1 527 ? -13.289 4.585 27.304 1.00 67.50 527 ALA A CA 1
ATOM 4093 C C . ALA A 1 527 ? -12.539 5.837 27.784 1.00 67.50 527 ALA A C 1
ATOM 4095 O O . ALA A 1 527 ? -12.243 6.769 27.037 1.00 67.50 527 ALA A O 1
ATOM 4096 N N . LEU A 1 528 ? -12.245 5.853 29.082 1.00 69.12 528 LEU A N 1
ATOM 4097 C CA . LEU A 1 528 ? -11.507 6.925 29.727 1.00 69.12 528 LEU A CA 1
ATOM 4098 C C . LEU A 1 528 ? -10.066 6.879 29.219 1.00 69.12 528 LEU A C 1
ATOM 4100 O O . LEU A 1 528 ? -9.434 5.820 29.229 1.00 69.12 528 LEU A O 1
ATOM 4104 N N . TYR A 1 529 ? -9.552 8.035 28.822 1.00 74.69 529 TYR A N 1
ATOM 4105 C CA . TYR A 1 529 ? -8.253 8.230 28.186 1.00 74.69 529 TYR A CA 1
ATOM 4106 C C . TYR A 1 529 ? -8.106 7.565 26.817 1.00 74.69 529 TYR A C 1
ATOM 4108 O O . TYR A 1 529 ? -6.976 7.305 26.400 1.00 74.69 529 TYR A O 1
ATOM 4116 N N . ASP A 1 530 ? -9.202 7.263 26.120 1.00 76.12 530 ASP A N 1
ATOM 4117 C CA . ASP A 1 530 ? -9.120 6.961 24.690 1.00 76.12 530 ASP A CA 1
ATOM 4118 C C . ASP A 1 530 ? -8.479 8.144 23.960 1.00 76.12 530 ASP A C 1
ATOM 4120 O O . ASP A 1 530 ? -8.943 9.281 24.096 1.00 76.12 530 ASP A O 1
ATOM 4124 N N . GLN A 1 531 ? -7.450 7.860 23.162 1.00 87.25 531 GLN A N 1
ATOM 4125 C CA . GLN A 1 531 ? -7.033 8.748 22.086 1.00 87.25 531 GLN A CA 1
ATOM 4126 C C . GLN A 1 531 ? -8.001 8.519 20.931 1.00 87.25 531 GLN A C 1
ATOM 4128 O O . GLN A 1 531 ? -8.054 7.451 20.315 1.00 87.25 531 GLN A O 1
ATOM 4133 N N . VAL A 1 532 ? -8.824 9.523 20.681 1.00 90.81 532 VAL A N 1
ATOM 4134 C CA . VAL A 1 532 ? -9.865 9.489 19.668 1.00 90.81 532 VAL A CA 1
ATOM 4135 C C . VAL A 1 532 ? -9.324 10.097 18.388 1.00 90.81 532 VAL A C 1
ATOM 4137 O O . VAL A 1 532 ? -8.853 11.229 18.394 1.00 90.81 532 VAL A O 1
ATOM 4140 N N . CYS A 1 533 ? -9.461 9.368 17.285 1.00 92.25 533 CYS A N 1
ATOM 4141 C CA . CYS A 1 533 ? -9.179 9.845 15.938 1.00 92.25 533 CYS A CA 1
ATOM 4142 C C . CYS A 1 533 ? -10.497 10.032 15.183 1.00 92.25 533 CYS A C 1
ATOM 4144 O O . CYS A 1 533 ? -11.234 9.071 14.956 1.00 92.25 533 CYS A O 1
ATOM 4146 N N . ALA A 1 534 ? -10.801 11.269 14.799 1.00 95.31 534 ALA A N 1
ATOM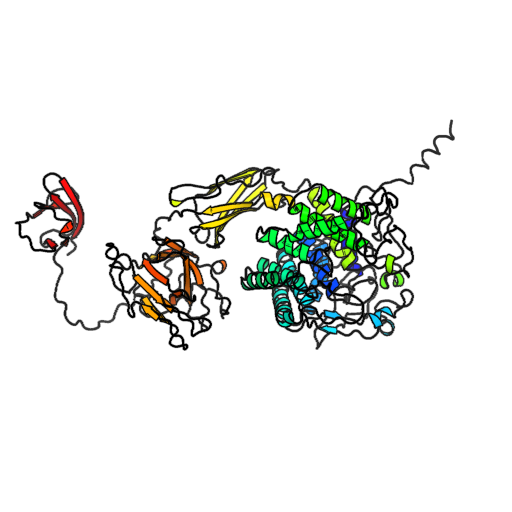 4147 C CA . ALA A 1 534 ? -11.884 11.604 13.888 1.00 95.31 534 ALA A CA 1
ATOM 4148 C C . ALA A 1 534 ? -11.319 11.765 12.476 1.00 95.31 534 ALA A C 1
ATOM 4150 O O . ALA A 1 534 ? -10.436 12.588 12.245 1.00 95.31 534 ALA A O 1
ATOM 4151 N N . LYS A 1 535 ? -11.836 10.986 11.526 1.00 94.69 535 LYS A N 1
ATOM 4152 C CA . LYS A 1 535 ? -11.397 10.961 10.134 1.00 94.69 535 LYS A CA 1
ATOM 4153 C C . LYS A 1 535 ? -12.549 11.262 9.188 1.00 94.69 535 LYS A C 1
ATOM 4155 O O . LYS A 1 535 ? -13.549 10.543 9.140 1.00 94.69 535 LYS A O 1
ATOM 4160 N N . LEU A 1 536 ? -12.398 12.330 8.416 1.00 95.62 536 LEU A N 1
ATOM 4161 C CA . LEU A 1 536 ? -13.323 12.718 7.364 1.00 95.62 536 LEU A CA 1
ATOM 4162 C C . LEU A 1 536 ? -13.012 11.933 6.082 1.00 95.62 536 LEU A C 1
ATOM 4164 O O . LEU A 1 536 ? -11.912 11.971 5.542 1.00 95.62 536 LEU A O 1
ATOM 4168 N N . HIS A 1 537 ? -14.011 11.223 5.585 1.00 93.56 537 HIS A N 1
ATOM 4169 C CA . HIS A 1 537 ? -13.991 10.476 4.341 1.00 93.56 537 HIS A CA 1
ATOM 4170 C C . HIS A 1 537 ? -14.836 11.206 3.303 1.00 93.56 537 HIS A C 1
ATOM 4172 O O . HIS A 1 537 ? -16.019 11.479 3.525 1.00 93.56 537 HIS A O 1
ATOM 4178 N N . VAL A 1 538 ? -14.216 11.493 2.164 1.00 91.19 538 VAL A N 1
ATOM 4179 C CA . VAL A 1 538 ? -14.847 12.136 1.016 1.00 91.19 538 VAL A CA 1
ATOM 4180 C C . VAL A 1 538 ? -14.408 11.391 -0.237 1.00 91.19 538 VAL A C 1
ATOM 4182 O O . VAL A 1 538 ? -13.217 11.139 -0.427 1.00 91.19 538 VAL A O 1
ATOM 4185 N N . ASP A 1 539 ? -15.369 11.027 -1.078 1.00 85.62 539 ASP A N 1
ATOM 4186 C CA . ASP A 1 539 ? -15.076 10.370 -2.347 1.00 85.62 539 ASP A CA 1
ATOM 4187 C C . ASP A 1 539 ? -14.392 11.347 -3.306 1.00 85.62 539 ASP A C 1
ATOM 4189 O O . ASP A 1 539 ? -14.707 12.538 -3.340 1.00 85.62 539 ASP A O 1
ATOM 4193 N N . ASN A 1 540 ? -13.456 10.831 -4.104 1.00 83.31 540 ASN A N 1
ATOM 4194 C CA . ASN A 1 540 ? -12.649 11.625 -5.034 1.00 83.31 540 ASN A CA 1
ATOM 4195 C C . ASN A 1 540 ? -11.897 12.796 -4.364 1.00 83.31 540 ASN A C 1
ATOM 4197 O O . ASN A 1 540 ? -11.712 13.855 -4.963 1.00 83.31 540 ASN A O 1
ATOM 4201 N N . 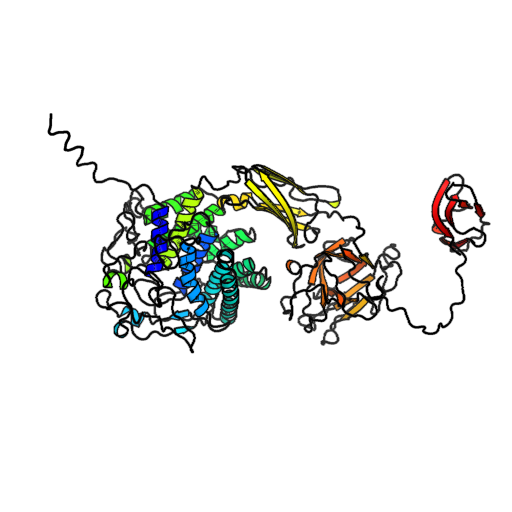MET A 1 541 ? -11.506 12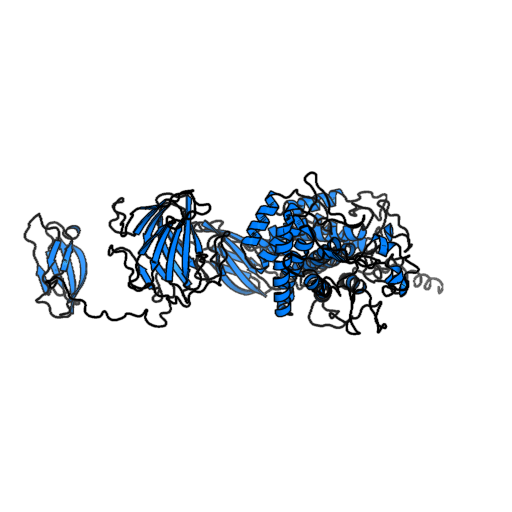.643 -3.097 1.00 86.56 541 MET A N 1
ATOM 4202 C CA . MET A 1 541 ? -10.729 13.656 -2.394 1.00 86.56 541 MET A CA 1
ATOM 4203 C C . MET A 1 541 ? -9.260 13.627 -2.801 1.00 86.56 541 MET A C 1
ATOM 4205 O O . MET A 1 541 ? -8.661 12.566 -2.950 1.00 86.56 541 MET A O 1
ATOM 4209 N N . SER A 1 542 ? -8.689 14.822 -2.885 1.00 79.69 542 SER A N 1
ATOM 4210 C CA . SER A 1 542 ? -7.262 15.065 -3.038 1.00 79.69 542 SER A CA 1
ATOM 4211 C C . SER A 1 542 ? -6.474 14.336 -1.956 1.00 79.69 542 SER A C 1
ATOM 4213 O O . SER A 1 542 ? -6.691 14.551 -0.758 1.00 79.69 542 SER A O 1
ATOM 4215 N N . VAL A 1 543 ? -5.508 13.512 -2.366 1.00 76.06 543 VAL A N 1
ATOM 4216 C CA . VAL A 1 543 ? -4.632 12.815 -1.417 1.00 76.06 543 VAL A CA 1
ATOM 4217 C C . VAL A 1 543 ? -3.786 13.805 -0.599 1.00 76.06 543 VAL A C 1
ATOM 4219 O O . VAL A 1 543 ? -3.468 13.525 0.558 1.00 76.06 543 VAL A O 1
ATOM 4222 N N . TYR A 1 544 ? -3.520 15.006 -1.127 1.00 76.06 544 TYR A N 1
ATOM 4223 C CA . TYR A 1 544 ? -2.802 16.097 -0.442 1.00 76.06 544 TYR A CA 1
ATOM 4224 C C . TYR A 1 544 ? -3.543 16.637 0.780 1.00 76.06 544 TYR A C 1
ATOM 4226 O O . TYR A 1 544 ? -2.937 17.176 1.704 1.00 76.06 544 TYR A O 1
ATOM 4234 N N . ASP A 1 545 ? -4.862 16.471 0.808 1.00 80.94 545 ASP A N 1
ATOM 4235 C CA . ASP A 1 545 ? -5.691 16.936 1.909 1.00 80.94 545 ASP A CA 1
ATOM 4236 C C . ASP A 1 545 ? -5.905 15.858 2.979 1.00 80.94 545 ASP A C 1
ATOM 4238 O O . ASP A 1 545 ? -6.606 16.098 3.959 1.00 80.94 545 ASP A O 1
ATOM 4242 N N . THR A 1 546 ? -5.245 14.697 2.867 1.00 80.81 546 THR A N 1
ATOM 4243 C CA . THR A 1 546 ? -5.372 13.597 3.840 1.00 80.81 546 THR A CA 1
ATOM 4244 C C . THR A 1 546 ? -5.102 14.064 5.275 1.00 80.81 546 THR A C 1
ATOM 4246 O O . THR A 1 546 ? -5.895 13.753 6.162 1.00 80.81 546 THR A O 1
ATOM 4249 N N . LYS A 1 547 ? -4.061 14.877 5.531 1.00 79.50 547 LYS A N 1
ATOM 4250 C CA . LYS A 1 547 ? -3.824 15.446 6.879 1.00 79.50 547 LYS A CA 1
ATOM 4251 C C . LYS A 1 547 ? -4.961 16.340 7.353 1.00 79.50 547 LYS A C 1
ATOM 4253 O O . LYS A 1 547 ? -5.313 16.313 8.524 1.00 79.50 547 LYS A O 1
ATOM 4258 N N . LYS A 1 548 ? -5.552 17.109 6.439 1.00 88.12 548 LYS A N 1
ATOM 4259 C CA . LYS A 1 548 ? -6.651 18.028 6.742 1.00 88.12 548 LYS A CA 1
ATOM 4260 C C . LYS A 1 548 ? -7.947 17.302 7.085 1.00 88.12 548 LYS A C 1
ATOM 4262 O O . LYS A 1 548 ? -8.902 17.958 7.467 1.00 88.12 548 LYS A O 1
ATOM 4267 N N . THR A 1 549 ? -8.018 15.982 6.932 1.00 90.38 549 THR A N 1
ATOM 4268 C CA . THR A 1 549 ? -9.212 15.199 7.277 1.00 90.38 549 THR A CA 1
ATOM 4269 C C . THR A 1 549 ? -9.176 14.572 8.657 1.00 90.38 549 THR A C 1
ATOM 4271 O O . THR A 1 549 ? -10.124 13.874 9.005 1.00 90.38 549 THR A O 1
ATOM 4274 N N . ILE A 1 550 ? -8.106 14.770 9.424 1.00 90.56 550 ILE A N 1
ATOM 4275 C CA . ILE A 1 550 ? -7.894 14.069 10.688 1.00 90.56 550 ILE A CA 1
ATOM 4276 C C . ILE A 1 550 ? -7.851 15.081 11.831 1.00 90.56 550 ILE A C 1
ATOM 4278 O O . ILE A 1 550 ? -7.102 16.050 11.769 1.00 90.56 550 ILE A O 1
ATOM 4282 N N . ALA A 1 551 ? -8.621 14.809 12.880 1.00 92.75 551 ALA A N 1
ATOM 4283 C CA . ALA A 1 551 ? -8.598 15.524 14.151 1.00 92.75 551 ALA A CA 1
ATOM 4284 C C . ALA A 1 551 ? -8.448 14.505 15.289 1.00 92.75 551 ALA A C 1
ATOM 4286 O O . ALA A 1 551 ? -9.045 13.428 15.226 1.00 92.75 551 ALA A O 1
ATOM 4287 N N . ASN A 1 552 ? -7.645 14.822 16.307 1.00 92.25 552 ASN A N 1
ATOM 4288 C CA . ASN A 1 552 ? -7.375 13.916 17.424 1.00 92.25 552 ASN A CA 1
ATOM 4289 C C . ASN A 1 552 ? -7.633 14.612 18.761 1.00 92.25 552 ASN A C 1
ATOM 4291 O O . ASN A 1 552 ? -7.243 15.764 18.930 1.00 92.25 552 ASN A O 1
ATOM 4295 N N . LEU A 1 553 ? -8.219 13.892 19.716 1.00 94.06 553 LEU A N 1
ATOM 4296 C CA . LEU A 1 553 ? -8.451 14.378 21.079 1.00 94.06 553 LEU A CA 1
ATOM 4297 C C . LEU A 1 553 ? -8.366 13.241 22.100 1.00 94.06 553 LEU A C 1
ATOM 4299 O O . LEU A 1 553 ? -8.434 12.071 21.731 1.00 94.06 553 LEU A O 1
ATOM 4303 N N . GLU A 1 554 ? -8.284 13.575 23.386 1.00 92.00 554 GLU A N 1
ATOM 4304 C CA . GLU A 1 554 ? -8.361 12.597 24.479 1.00 92.00 554 GLU A CA 1
ATOM 4305 C C . GLU A 1 554 ? -9.680 12.703 25.261 1.00 92.00 554 GLU A C 1
ATOM 4307 O O . GLU A 1 554 ? -10.121 13.790 25.640 1.00 92.00 554 GLU A O 1
ATOM 4312 N N . ILE A 1 555 ? -10.303 11.567 25.573 1.00 86.88 555 ILE A N 1
ATOM 4313 C CA . ILE A 1 555 ? -11.459 11.534 26.482 1.00 86.88 555 ILE A CA 1
ATOM 4314 C C . ILE A 1 555 ? -10.977 11.548 27.932 1.00 86.88 555 ILE A C 1
ATOM 4316 O O . ILE A 1 555 ? -10.360 10.596 28.396 1.00 86.88 555 ILE A O 1
ATOM 4320 N N . THR A 1 556 ? -11.322 12.580 28.696 1.00 85.56 556 THR A N 1
ATOM 4321 C CA . THR A 1 556 ? -10.962 12.720 30.119 1.00 85.56 556 THR A CA 1
ATOM 4322 C C . THR A 1 556 ? -12.128 12.448 31.069 1.00 85.56 556 THR A C 1
ATOM 4324 O O . THR A 1 556 ? -11.916 12.360 32.278 1.00 85.56 556 THR A O 1
ATOM 4327 N N . GLY A 1 557 ? -13.335 12.227 30.538 1.00 78.12 557 GLY A N 1
ATOM 4328 C CA . GLY A 1 557 ? -14.485 11.734 31.294 1.00 78.12 557 GLY A CA 1
ATOM 4329 C C . GLY A 1 557 ? -15.553 11.099 30.402 1.00 78.12 557 GLY A C 1
ATOM 4330 O O . GLY A 1 557 ? -15.836 11.575 29.303 1.00 78.12 557 GLY A O 1
ATOM 4331 N N . ILE A 1 558 ? -16.140 9.989 30.863 1.00 74.25 558 ILE A N 1
ATOM 4332 C CA . ILE A 1 558 ? -17.125 9.208 30.099 1.00 74.25 558 ILE A CA 1
ATOM 4333 C C . ILE A 1 558 ? -18.536 9.494 30.607 1.00 74.25 558 ILE A C 1
ATOM 4335 O O . ILE A 1 558 ? -18.824 9.385 31.799 1.00 74.25 558 ILE A O 1
ATOM 4339 N N . LYS A 1 559 ? -19.461 9.738 29.680 1.00 70.94 559 LYS A N 1
ATOM 4340 C CA . LYS A 1 559 ? -20.893 9.751 29.972 1.00 70.94 559 LYS A CA 1
ATOM 4341 C C . LYS A 1 559 ? -21.461 8.336 29.976 1.00 70.94 559 LYS A C 1
ATOM 4343 O O . LYS A 1 559 ? -21.542 7.688 28.933 1.00 70.94 559 LYS A O 1
ATOM 4348 N N . PHE A 1 560 ? -21.941 7.871 31.125 1.00 68.00 560 PHE A N 1
ATOM 4349 C CA . PHE A 1 560 ? -22.681 6.611 31.178 1.00 68.00 560 PHE A CA 1
ATOM 4350 C C . PHE A 1 560 ? -24.086 6.791 30.600 1.00 68.00 560 PHE A C 1
ATOM 4352 O O . PHE A 1 560 ? -24.858 7.639 31.051 1.00 68.00 560 PHE A O 1
ATOM 4359 N N . SER A 1 561 ? -24.425 5.984 29.592 1.00 62.16 561 SER A N 1
ATOM 4360 C CA . SER A 1 561 ? -25.804 5.907 29.111 1.00 62.16 561 SER A CA 1
ATOM 4361 C C . SER A 1 561 ? -26.683 5.238 30.176 1.00 62.16 561 SER A C 1
ATOM 4363 O O . SER A 1 561 ? -26.260 4.239 30.763 1.00 62.16 561 SER A O 1
ATOM 4365 N N . PRO A 1 562 ? -27.888 5.765 30.451 1.00 60.59 562 PRO A N 1
ATOM 4366 C CA . PRO A 1 562 ? -28.835 5.106 31.341 1.00 60.59 562 PRO A CA 1
ATOM 4367 C C . PRO A 1 562 ? -29.311 3.775 30.745 1.00 60.59 562 PRO A C 1
ATOM 4369 O O . PRO A 1 562 ? -29.382 3.624 29.524 1.00 60.59 562 PRO A O 1
ATOM 4372 N N . PHE A 1 563 ? -29.664 2.838 31.627 1.00 62.19 563 PHE A N 1
ATOM 4373 C CA . PHE A 1 563 ? -30.160 1.510 31.263 1.00 62.19 563 PHE A CA 1
ATOM 4374 C C . PHE A 1 563 ? -31.390 1.579 30.351 1.00 62.19 563 PHE A C 1
ATOM 4376 O O . PHE A 1 563 ? -32.333 2.336 30.611 1.00 62.19 563 PHE A O 1
ATOM 4383 N N . LYS A 1 564 ? -31.399 0.751 29.306 1.00 68.62 564 LYS A N 1
ATOM 4384 C CA . LYS A 1 564 ? -32.547 0.532 28.421 1.00 68.62 564 LYS A CA 1
ATOM 4385 C C . LYS A 1 564 ? -33.332 -0.695 28.874 1.00 68.62 564 LYS A C 1
ATOM 4387 O O . LYS A 1 564 ? -32.824 -1.566 29.570 1.00 68.62 564 LYS A O 1
ATOM 4392 N N . SER A 1 565 ? -34.581 -0.806 28.429 1.00 70.88 565 SER A N 1
ATOM 4393 C CA . SER A 1 565 ? -35.422 -1.980 28.709 1.00 70.88 565 SER A CA 1
ATOM 4394 C C . SER A 1 565 ? -34.917 -3.280 28.070 1.00 70.88 565 SER A C 1
ATOM 4396 O O . SER A 1 565 ? -35.393 -4.351 28.435 1.00 70.88 565 SER A O 1
ATOM 4398 N N . THR A 1 566 ? -34.000 -3.190 27.105 1.00 74.81 566 THR A N 1
ATOM 4399 C CA . THR A 1 566 ? -33.352 -4.316 26.419 1.00 74.81 566 THR A CA 1
ATOM 4400 C C . THR A 1 566 ? -32.067 -4.787 27.103 1.00 74.81 566 THR A C 1
ATOM 4402 O O . THR A 1 566 ? -31.518 -5.813 26.705 1.00 74.81 566 THR A O 1
ATOM 4405 N N . ASP A 1 567 ? -31.597 -4.077 28.131 1.00 78.62 567 ASP A N 1
ATOM 4406 C CA . ASP A 1 567 ? -30.413 -4.467 28.891 1.00 78.62 567 ASP A CA 1
ATOM 4407 C C . ASP A 1 567 ? -30.800 -5.496 29.956 1.00 78.62 567 ASP A C 1
ATOM 4409 O O . ASP A 1 567 ? -31.774 -5.326 30.697 1.00 78.62 567 ASP A O 1
ATOM 4413 N N . VAL A 1 568 ? -30.027 -6.576 30.054 1.00 82.56 568 VAL A N 1
ATOM 4414 C CA . VAL A 1 568 ? -30.267 -7.636 31.035 1.00 82.56 568 VAL A CA 1
ATOM 4415 C C . VAL A 1 568 ? -29.250 -7.533 32.151 1.00 82.56 568 VAL A C 1
ATOM 4417 O O . VAL A 1 568 ? -28.060 -7.766 31.953 1.00 82.56 568 VAL A O 1
ATOM 4420 N N . LEU A 1 569 ? -29.747 -7.219 33.346 1.00 82.50 569 LEU A N 1
ATOM 4421 C CA . LEU A 1 569 ? -28.952 -7.245 34.562 1.00 82.50 569 LEU A CA 1
ATOM 4422 C C . LEU A 1 569 ? -28.615 -8.692 34.934 1.00 82.50 569 LEU A C 1
ATOM 4424 O O . LEU A 1 569 ? -29.507 -9.502 35.210 1.00 82.50 569 LEU A O 1
ATOM 4428 N N . VAL A 1 570 ? -27.322 -8.996 34.942 1.00 85.38 570 VAL A N 1
ATOM 4429 C CA . VAL A 1 570 ? -26.784 -10.310 35.291 1.00 85.38 570 VAL A CA 1
ATOM 4430 C C . VAL A 1 570 ? -26.550 -10.383 36.787 1.00 85.38 570 VAL A C 1
ATOM 4432 O O . VAL A 1 570 ? -27.065 -11.286 37.439 1.00 85.38 570 VAL A O 1
ATOM 4435 N N . ASP A 1 571 ? -25.828 -9.416 37.347 1.00 84.69 571 ASP A N 1
ATOM 4436 C CA . ASP A 1 571 ? -25.454 -9.443 38.757 1.00 84.69 571 ASP A CA 1
ATOM 4437 C C . ASP A 1 571 ? -25.184 -8.039 39.312 1.00 84.69 571 ASP A C 1
ATOM 4439 O O . ASP A 1 571 ? -24.771 -7.146 38.578 1.00 84.69 571 ASP A O 1
ATOM 4443 N N . VAL A 1 572 ? -25.433 -7.857 40.605 1.00 80.75 572 VAL A N 1
ATOM 4444 C CA . VAL A 1 572 ? -25.101 -6.649 41.387 1.00 80.75 572 VAL A CA 1
ATOM 4445 C C . VAL A 1 572 ? -24.461 -7.001 42.731 1.00 80.75 572 VAL A C 1
ATOM 4447 O O . VAL A 1 572 ? -24.146 -6.111 43.502 1.00 80.75 572 VAL A O 1
ATOM 4450 N N . PHE A 1 573 ? -24.318 -8.290 43.070 1.00 79.88 573 PHE A N 1
ATOM 4451 C CA . PHE A 1 573 ? -23.693 -8.796 44.304 1.00 79.88 573 PHE A CA 1
ATOM 4452 C C . PHE A 1 573 ? -24.261 -8.271 45.648 1.00 79.88 573 PHE A C 1
ATOM 4454 O O . PHE A 1 573 ? -23.793 -8.664 46.727 1.00 79.88 573 PHE A O 1
ATOM 4461 N N . ASP A 1 574 ? -25.289 -7.418 45.612 1.00 74.50 574 ASP A N 1
ATOM 4462 C CA . ASP A 1 574 ? -25.973 -6.851 46.775 1.00 74.50 574 ASP A CA 1
ATOM 4463 C C . ASP A 1 574 ? -26.585 -7.946 47.661 1.00 74.50 574 ASP A C 1
ATOM 4465 O O . ASP A 1 574 ? -26.513 -7.877 48.893 1.00 74.50 574 ASP A O 1
ATOM 4469 N N . ASP A 1 575 ? -27.126 -9.002 47.045 1.00 71.38 575 ASP A N 1
ATOM 4470 C CA . ASP A 1 575 ? -27.687 -10.185 47.716 1.00 71.38 575 ASP A CA 1
ATOM 4471 C C . ASP A 1 575 ? -26.640 -10.988 48.498 1.00 71.38 575 ASP A C 1
ATOM 4473 O O . ASP A 1 575 ? -26.954 -11.624 49.506 1.00 71.38 575 ASP A O 1
ATOM 4477 N N . GLY A 1 576 ? -25.373 -10.866 48.119 1.00 74.38 576 GLY A N 1
ATOM 4478 C CA . GLY A 1 576 ? -24.249 -11.456 48.816 1.00 74.38 576 GLY A CA 1
ATOM 4479 C C . GLY A 1 576 ? -24.046 -12.929 48.631 1.00 74.38 576 GLY A C 1
ATOM 4480 O O . GLY A 1 576 ? -23.414 -13.552 49.488 1.00 74.38 576 GLY A O 1
ATOM 4481 N N . ASP A 1 577 ? -24.528 -13.458 47.523 1.00 80.75 577 ASP A N 1
ATOM 4482 C CA . ASP A 1 577 ? -24.121 -14.763 47.060 1.00 80.75 577 ASP A CA 1
ATOM 4483 C C . ASP A 1 577 ? -23.173 -14.641 45.853 1.00 80.75 577 ASP A C 1
ATOM 4485 O O . ASP A 1 577 ? -22.507 -13.627 45.638 1.00 80.75 577 ASP A O 1
ATOM 4489 N N . TYR A 1 578 ? -22.977 -15.758 45.170 1.00 83.69 578 TYR A N 1
ATOM 4490 C CA . TYR A 1 578 ? -22.146 -15.882 43.975 1.00 83.69 578 TYR A CA 1
ATOM 4491 C C . TYR A 1 578 ? -22.976 -16.464 42.823 1.00 83.69 578 TYR A C 1
ATOM 4493 O O . TYR A 1 578 ? -22.425 -17.088 41.913 1.00 83.69 578 TYR A O 1
ATOM 4501 N N . VAL A 1 579 ? -24.301 -16.324 42.901 1.00 85.44 579 VAL A N 1
ATOM 4502 C CA . VAL A 1 579 ? -25.284 -16.820 41.948 1.00 85.44 579 VAL A CA 1
ATOM 4503 C C . VAL A 1 579 ? -25.881 -15.615 41.231 1.00 85.44 579 VAL A C 1
ATOM 4505 O O . VAL A 1 579 ? -26.593 -14.812 41.814 1.00 85.44 579 VAL A O 1
ATOM 4508 N N . ASN A 1 580 ? -25.639 -15.508 39.930 1.00 85.44 580 ASN A N 1
ATOM 4509 C CA . ASN A 1 580 ? -26.226 -14.428 39.151 1.00 85.44 580 ASN A CA 1
ATOM 4510 C C . ASN A 1 580 ? -27.753 -14.583 39.031 1.00 85.44 580 ASN A C 1
ATOM 4512 O O . ASN A 1 580 ? -28.339 -15.643 39.285 1.00 85.44 580 ASN A O 1
ATOM 4516 N N . LYS A 1 581 ? -28.421 -13.540 38.537 1.00 83.50 581 LYS A N 1
ATOM 4517 C CA . LYS A 1 581 ? -29.886 -13.497 38.395 1.00 83.50 581 LYS A CA 1
ATOM 4518 C C . LYS A 1 581 ? -30.454 -14.524 37.412 1.00 83.50 581 LYS A C 1
ATOM 4520 O O . LYS A 1 581 ? -31.660 -14.768 37.420 1.00 83.50 581 LYS A O 1
ATOM 4525 N N . GLN A 1 582 ? -29.615 -15.137 36.580 1.00 81.25 582 GLN A N 1
ATOM 4526 C CA . GLN A 1 582 ? -29.975 -16.210 35.650 1.00 81.25 582 GLN A CA 1
ATOM 4527 C C . GLN A 1 582 ? -29.679 -17.614 36.223 1.00 81.25 582 GLN A C 1
ATOM 4529 O O . GLN A 1 582 ? -29.900 -18.624 35.552 1.00 81.25 582 GLN A O 1
ATOM 4534 N N . GLY A 1 583 ? -29.243 -17.702 37.485 1.00 82.00 583 GLY A N 1
ATOM 4535 C CA . GLY A 1 583 ? -28.977 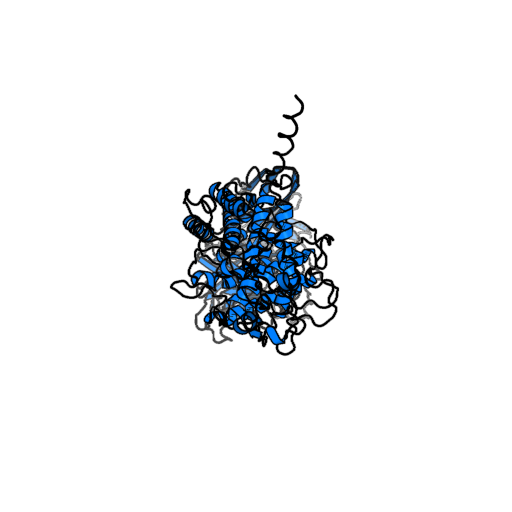-18.946 38.208 1.00 82.00 583 GLY A CA 1
ATOM 4536 C C . GLY A 1 583 ? -27.603 -19.557 37.935 1.00 82.00 583 GLY A C 1
ATOM 4537 O O . GLY A 1 583 ? -27.313 -20.643 38.435 1.00 82.00 583 GLY A O 1
ATOM 4538 N N . GLY A 1 584 ? -26.768 -18.897 37.138 1.00 87.56 584 GLY A N 1
ATOM 4539 C CA . GLY A 1 584 ? -25.379 -19.280 36.948 1.00 87.56 584 GLY A CA 1
ATOM 4540 C C . GLY A 1 584 ? -24.486 -18.810 38.091 1.00 87.56 584 GLY A C 1
ATOM 4541 O O . GLY A 1 584 ? -24.895 -18.031 38.942 1.00 87.56 584 GLY A O 1
ATOM 4542 N N . VAL A 1 585 ? -23.268 -19.339 38.148 1.00 90.19 585 VAL A N 1
ATOM 4543 C CA . VAL A 1 585 ? -22.390 -19.219 39.320 1.00 90.19 585 VAL A CA 1
ATOM 4544 C C . VAL A 1 585 ? -21.038 -18.607 38.987 1.00 90.19 585 VAL A C 1
ATOM 4546 O O . VAL A 1 585 ? -20.409 -18.987 37.991 1.00 90.19 585 VAL A O 1
ATOM 4549 N N . TRP A 1 586 ? -20.572 -17.725 39.871 1.00 92.19 586 TRP A N 1
ATOM 4550 C CA . TRP A 1 586 ? -19.201 -17.228 39.921 1.00 92.19 586 TRP A CA 1
ATOM 4551 C C . TRP A 1 586 ? -18.285 -18.248 40.599 1.00 92.19 586 TRP A C 1
ATOM 4553 O O . TRP A 1 586 ? -18.605 -18.813 41.647 1.00 92.19 586 TRP A O 1
ATOM 4563 N N . LYS A 1 587 ? -17.126 -18.502 39.991 1.00 92.50 587 LYS A N 1
ATOM 4564 C CA . LYS A 1 587 ? -16.128 -19.481 40.433 1.00 92.50 587 LYS A CA 1
ATOM 4565 C C . LYS A 1 587 ? -14.721 -18.939 40.232 1.00 92.50 587 LYS A C 1
ATOM 4567 O O . LYS A 1 587 ? -14.442 -18.267 39.245 1.00 92.50 587 LYS A O 1
ATOM 4572 N N . LEU A 1 588 ? -13.827 -19.289 41.146 1.00 93.81 588 LEU A N 1
ATOM 4573 C CA . LEU A 1 588 ? -12.394 -19.023 41.029 1.00 93.81 588 LEU A CA 1
ATOM 4574 C C . LEU A 1 588 ? -11.756 -20.082 40.119 1.00 93.81 588 LEU A C 1
ATOM 4576 O O . LEU A 1 588 ? -12.179 -21.242 40.132 1.00 93.81 588 LEU A O 1
ATOM 4580 N N . PHE A 1 589 ? -10.734 -19.706 39.356 1.00 92.56 589 PHE A N 1
ATOM 4581 C CA . PHE A 1 589 ? -9.882 -20.653 38.639 1.00 92.56 589 PHE A CA 1
ATOM 4582 C C . PHE A 1 589 ? -8.425 -20.180 38.642 1.00 92.56 589 PHE A C 1
ATOM 4584 O O . PHE A 1 589 ? -8.135 -18.988 38.757 1.00 92.56 589 PHE A O 1
ATOM 4591 N N . ASP A 1 590 ? -7.502 -21.128 38.511 1.00 92.56 590 ASP A N 1
ATOM 4592 C CA . ASP A 1 590 ? -6.067 -20.872 38.543 1.00 92.56 590 ASP A CA 1
ATOM 4593 C C . ASP A 1 590 ? -5.297 -21.817 37.611 1.00 92.56 590 ASP A C 1
ATOM 4595 O O . ASP A 1 590 ? -5.863 -22.705 36.966 1.00 92.56 590 ASP A O 1
ATOM 4599 N N . ASP A 1 591 ? -3.993 -21.585 37.532 1.00 92.00 591 ASP A N 1
ATOM 4600 C CA . ASP A 1 591 ? -3.048 -22.323 36.705 1.00 92.00 591 ASP A CA 1
ATOM 4601 C C . ASP A 1 591 ? -2.398 -23.523 37.421 1.00 92.00 591 ASP A C 1
ATOM 4603 O O . ASP A 1 591 ? -1.504 -24.165 36.861 1.00 92.00 591 ASP A O 1
ATOM 4607 N N . LYS A 1 592 ? -2.841 -23.897 38.634 1.00 90.00 592 LYS A N 1
ATOM 4608 C CA . LYS A 1 592 ? -2.189 -24.969 39.414 1.00 90.00 592 LYS A CA 1
ATOM 4609 C C . LYS A 1 592 ? -2.259 -26.324 38.726 1.00 90.00 592 LYS A C 1
ATOM 4611 O O . LYS A 1 592 ? -1.300 -27.091 38.785 1.00 90.00 592 LYS A O 1
ATOM 4616 N N . ALA A 1 593 ? -3.368 -26.610 38.043 1.00 88.19 593 ALA A N 1
ATOM 4617 C CA . ALA A 1 593 ? -3.529 -27.838 37.261 1.00 88.19 593 ALA A CA 1
ATOM 4618 C C . ALA A 1 593 ? -2.529 -27.942 36.092 1.00 88.19 593 ALA A C 1
ATOM 4620 O O . ALA A 1 593 ? -2.300 -29.033 35.577 1.00 88.19 593 ALA A O 1
ATOM 4621 N N . PHE A 1 594 ? -1.906 -26.824 35.710 1.00 85.75 594 PHE A N 1
ATOM 4622 C CA . PHE A 1 594 ? -0.946 -26.712 34.614 1.00 85.75 594 PHE A CA 1
ATOM 4623 C C . PHE A 1 594 ? 0.493 -26.524 35.117 1.00 85.75 594 PHE A C 1
ATOM 4625 O O . PHE A 1 594 ? 1.374 -26.170 34.343 1.00 85.75 594 PHE A O 1
ATOM 4632 N N . GLY A 1 595 ? 0.751 -26.760 36.410 1.00 88.31 595 GLY A N 1
ATOM 4633 C CA . GLY A 1 595 ? 2.074 -26.597 37.025 1.00 88.31 595 GLY A CA 1
ATOM 4634 C C . GLY A 1 595 ? 2.382 -25.173 37.503 1.00 88.31 595 GLY A C 1
ATOM 4635 O O . GLY A 1 595 ? 3.480 -24.920 38.005 1.00 88.31 595 GLY A O 1
ATOM 4636 N N . GLY A 1 596 ? 1.420 -24.256 37.389 1.00 88.81 596 GLY A N 1
ATOM 4637 C CA . GLY A 1 596 ? 1.517 -22.905 37.919 1.00 88.81 596 GLY A CA 1
ATOM 4638 C C . GLY A 1 596 ? 1.367 -22.836 39.437 1.00 88.81 596 GLY A C 1
ATOM 4639 O O . GLY A 1 596 ? 1.143 -23.825 40.141 1.00 88.81 596 GLY A O 1
ATOM 4640 N N . ASN A 1 597 ? 1.565 -21.638 39.971 1.00 92.31 597 ASN A N 1
ATOM 4641 C CA . ASN A 1 597 ? 1.450 -21.348 41.398 1.00 92.31 597 ASN A CA 1
ATOM 4642 C C . ASN A 1 597 ? 0.709 -20.037 41.674 1.00 92.31 597 ASN A C 1
ATOM 4644 O O . ASN A 1 597 ? 0.820 -19.501 42.786 1.00 92.31 597 ASN A O 1
ATOM 4648 N N . SER A 1 598 ? -0.031 -19.538 40.687 1.00 94.06 598 SER A N 1
ATOM 4649 C CA . SER A 1 598 ? -0.907 -18.390 40.854 1.00 94.06 598 SER A CA 1
ATOM 4650 C C . SER A 1 598 ? -2.049 -18.742 41.817 1.00 94.06 598 SER A C 1
ATOM 4652 O O . SER A 1 598 ? -2.358 -19.911 42.080 1.00 94.06 598 SER A O 1
ATOM 4654 N N . SER A 1 599 ? -2.633 -17.733 42.455 1.00 92.56 599 SER A N 1
ATOM 4655 C CA . SER A 1 599 ? -3.621 -17.931 43.520 1.00 92.56 599 SER A CA 1
ATOM 4656 C C . SER A 1 599 ? -4.604 -16.775 43.619 1.00 92.56 599 SER A C 1
ATOM 4658 O O . SER A 1 599 ? -4.236 -15.633 43.359 1.00 92.56 599 SER A O 1
ATOM 4660 N N . THR A 1 600 ? -5.825 -17.060 44.063 1.00 90.31 600 THR A N 1
ATOM 4661 C CA . THR A 1 600 ? -6.855 -16.051 44.334 1.00 90.31 600 THR A CA 1
ATOM 4662 C C . THR A 1 600 ? -7.070 -15.857 45.833 1.00 90.31 600 THR A C 1
ATOM 4664 O O . THR A 1 600 ? -6.962 -16.814 46.604 1.00 90.31 600 THR A O 1
ATOM 4667 N N . TYR A 1 601 ? -7.435 -14.639 46.239 1.00 86.56 601 TYR A N 1
ATOM 4668 C CA . TYR A 1 601 ? -8.008 -14.360 47.558 1.00 86.56 601 TYR A CA 1
ATOM 4669 C C . TYR A 1 601 ? -9.341 -13.611 47.403 1.00 86.56 601 TYR A C 1
ATOM 4671 O O . TYR A 1 601 ? -9.367 -12.618 46.682 1.00 86.56 601 TYR A O 1
ATOM 4679 N N . PRO A 1 602 ? -10.433 -14.063 48.047 1.00 83.81 602 PRO A N 1
ATOM 4680 C CA . PRO A 1 602 ? -10.521 -15.250 48.907 1.00 83.81 602 PRO A CA 1
ATOM 4681 C C . PRO A 1 602 ? -10.287 -16.560 48.127 1.00 83.81 602 PRO A C 1
ATOM 4683 O O . PRO A 1 602 ? -10.301 -16.589 46.897 1.00 83.81 602 PRO A O 1
ATOM 4686 N N . THR A 1 603 ? -10.071 -17.661 48.847 1.00 83.38 603 THR A N 1
ATOM 4687 C CA . THR A 1 603 ? -9.947 -19.005 48.251 1.00 83.38 603 THR A CA 1
ATOM 4688 C C . THR A 1 603 ? -11.302 -19.633 47.903 1.00 83.38 603 THR A C 1
ATOM 4690 O O . THR A 1 603 ? -11.346 -20.653 47.219 1.00 83.38 603 THR A O 1
ATOM 4693 N N . THR A 1 604 ? -12.405 -19.023 48.348 1.00 81.19 604 THR A N 1
ATOM 4694 C CA . THR A 1 604 ? -13.799 -19.395 48.057 1.00 81.19 604 THR A CA 1
ATOM 4695 C C . THR A 1 604 ? -14.658 -18.139 47.917 1.00 81.19 604 THR A C 1
ATOM 4697 O O . THR A 1 604 ? -14.406 -17.160 48.613 1.00 81.19 604 THR A O 1
ATOM 4700 N N . LEU A 1 605 ? -15.695 -18.173 47.078 1.00 83.19 605 LEU A N 1
ATOM 4701 C CA . LEU A 1 605 ? -16.672 -17.082 46.951 1.00 83.19 605 LEU A CA 1
ATOM 4702 C C . LEU A 1 605 ? -17.890 -17.317 47.868 1.00 83.19 605 LEU A C 1
ATOM 4704 O O . LEU A 1 605 ? -18.214 -18.480 48.130 1.00 83.19 605 LEU A O 1
ATOM 4708 N N . PRO A 1 606 ? -18.556 -16.253 48.361 1.00 71.62 606 PRO A N 1
ATOM 4709 C CA . PRO A 1 606 ? -18.357 -14.833 48.040 1.00 71.62 606 PRO A CA 1
ATOM 4710 C C . PRO A 1 606 ? -17.356 -14.129 48.978 1.00 71.62 606 PRO A C 1
ATOM 4712 O O . PRO A 1 606 ? -17.248 -14.467 50.156 1.00 71.62 606 PRO A O 1
ATOM 4715 N N . ALA A 1 607 ? -16.664 -13.100 48.479 1.00 68.25 607 ALA A N 1
ATOM 4716 C CA . ALA A 1 607 ? -16.023 -12.081 49.316 1.00 68.25 607 ALA A CA 1
ATOM 4717 C C . ALA A 1 607 ? -16.616 -10.714 48.993 1.00 68.25 607 ALA A C 1
ATOM 4719 O O . ALA A 1 607 ? -16.463 -10.210 47.881 1.00 68.25 607 ALA A O 1
ATOM 4720 N N . LYS A 1 608 ? -17.275 -10.119 49.988 1.00 66.31 608 LYS A N 1
ATOM 4721 C CA . LYS A 1 608 ? -17.724 -8.728 49.930 1.00 66.31 608 LYS A CA 1
ATOM 4722 C C . LYS A 1 608 ? -16.618 -7.802 50.409 1.00 66.31 608 LYS A C 1
ATOM 4724 O O . LYS A 1 608 ? -15.919 -8.115 51.373 1.00 66.31 608 LYS A O 1
ATOM 4729 N N . ASN A 1 609 ? -16.511 -6.635 49.785 1.00 59.09 609 ASN A N 1
ATOM 4730 C CA . ASN A 1 609 ? -15.710 -5.547 50.328 1.00 59.09 609 ASN A CA 1
ATOM 4731 C C . ASN A 1 609 ? -16.436 -4.951 51.551 1.00 59.09 609 ASN A C 1
ATOM 4733 O O . ASN A 1 609 ? -17.562 -4.473 51.437 1.00 59.09 609 ASN A O 1
ATOM 4737 N N . SER A 1 610 ? -15.815 -5.020 52.731 1.00 51.78 610 SER A N 1
ATOM 4738 C CA . SER A 1 610 ? -16.335 -4.426 53.975 1.00 51.78 610 SER A CA 1
ATOM 4739 C C . SER A 1 610 ? -15.454 -3.292 54.511 1.00 51.78 610 SER A C 1
ATOM 4741 O O . SER A 1 610 ? -15.728 -2.761 55.584 1.00 51.78 610 SER A O 1
ATOM 4743 N N . SER A 1 611 ? -14.360 -2.954 53.819 1.00 44.59 611 SER A N 1
ATOM 4744 C CA . SER A 1 611 ? -13.250 -2.176 54.389 1.00 44.59 611 SER A CA 1
ATOM 4745 C C . SER A 1 611 ? -13.341 -0.653 54.234 1.00 44.59 611 SER A C 1
ATOM 4747 O O . SER A 1 611 ? -12.541 0.042 54.851 1.00 44.59 611 SER A O 1
ATOM 4749 N N . GLU A 1 612 ? -14.310 -0.112 53.490 1.00 43.75 612 GLU A N 1
ATOM 4750 C CA . GLU A 1 612 ? -14.386 1.338 53.202 1.00 43.75 612 GLU A CA 1
ATOM 4751 C C . GLU A 1 612 ? -15.651 2.042 53.734 1.00 43.75 612 GLU A C 1
ATOM 4753 O O . GLU A 1 612 ? -15.949 3.165 53.348 1.00 43.75 612 GLU A O 1
ATOM 4758 N N . GLY A 1 613 ? -16.421 1.421 54.636 1.00 41.03 613 GLY A N 1
ATOM 4759 C CA . GLY A 1 613 ? -17.701 1.992 55.100 1.00 41.03 613 GLY A CA 1
ATOM 4760 C C . GLY A 1 613 ? -18.835 1.919 54.062 1.00 41.03 613 GLY A C 1
ATOM 4761 O O . GLY A 1 613 ? -19.968 2.291 54.354 1.00 41.03 613 GLY A O 1
ATOM 4762 N N . GLU A 1 614 ? -18.543 1.373 52.884 1.00 45.75 614 GLU A N 1
ATOM 4763 C CA . GLU A 1 614 ? -19.464 1.043 51.800 1.00 45.75 614 GLU A CA 1
ATOM 4764 C C . GLU A 1 614 ? -19.939 -0.411 51.966 1.00 45.75 614 GLU A C 1
ATOM 4766 O O . GLU A 1 614 ? -19.351 -1.350 51.432 1.00 45.75 614 GLU A O 1
ATOM 4771 N N . SER A 1 615 ? -20.957 -0.649 52.795 1.00 42.38 615 SER A N 1
ATOM 4772 C CA . SER A 1 615 ? -21.450 -2.009 53.028 1.00 42.38 615 SER A CA 1
ATOM 4773 C C . SER A 1 615 ? -22.150 -2.567 51.781 1.00 42.38 615 SER A C 1
ATOM 4775 O O . SER A 1 615 ? -23.304 -2.225 51.539 1.00 42.38 615 SER A O 1
ATOM 4777 N N . GLY A 1 616 ? -21.491 -3.470 51.044 1.00 52.66 616 GLY A N 1
ATOM 4778 C CA . GLY A 1 616 ? -22.161 -4.395 50.117 1.00 52.66 616 GLY A CA 1
ATOM 4779 C C . GLY A 1 616 ? -21.904 -4.245 48.615 1.00 52.66 616 GLY A C 1
ATOM 4780 O O . GLY A 1 616 ? -22.449 -5.050 47.877 1.00 52.66 616 GLY A O 1
ATOM 4781 N N . LEU A 1 617 ? -21.065 -3.312 48.165 1.00 58.69 617 LEU A N 1
ATOM 4782 C CA . LEU A 1 617 ? -21.031 -2.860 46.762 1.00 58.69 617 LEU A CA 1
ATOM 4783 C C . LEU A 1 617 ? -20.242 -3.743 45.763 1.00 58.69 617 LEU A C 1
ATOM 4785 O O . LEU A 1 617 ? -19.628 -3.203 44.851 1.00 58.69 617 LEU A O 1
ATOM 4789 N N . GLY A 1 618 ? -20.144 -5.067 45.941 1.00 74.00 618 GLY A N 1
ATOM 4790 C CA . GLY A 1 618 ? -19.504 -5.907 44.911 1.00 74.00 618 GLY A CA 1
ATOM 4791 C C . GLY A 1 618 ? -18.687 -7.121 45.363 1.00 74.00 618 GLY A C 1
ATOM 4792 O O . GLY A 1 618 ? -18.391 -7.321 46.548 1.00 74.00 618 GLY A O 1
ATOM 4793 N N . LEU A 1 619 ? -18.275 -7.918 44.372 1.00 84.38 619 LEU A N 1
ATOM 4794 C CA . LEU A 1 619 ? -17.399 -9.084 44.506 1.00 84.38 619 LEU A CA 1
ATOM 4795 C C . LEU A 1 619 ? -15.928 -8.654 44.497 1.00 84.38 619 LEU A C 1
ATOM 4797 O O . LEU A 1 619 ? -15.408 -8.232 43.464 1.00 84.38 619 LEU A O 1
ATOM 4801 N N . ASN A 1 620 ? -15.241 -8.784 45.633 1.00 86.75 620 ASN A N 1
ATOM 4802 C CA . ASN A 1 620 ? -13.822 -8.451 45.757 1.00 86.75 620 ASN A CA 1
ATOM 4803 C C . ASN A 1 620 ? -12.935 -9.692 45.585 1.00 86.75 620 ASN A C 1
ATOM 4805 O O . ASN A 1 620 ? -13.082 -10.674 46.317 1.00 86.75 620 ASN A O 1
ATOM 4809 N N . VAL A 1 621 ? -11.996 -9.637 44.636 1.00 88.25 621 VAL A N 1
ATOM 4810 C CA . VAL A 1 621 ? -11.042 -10.717 44.369 1.00 88.25 621 VAL A CA 1
ATOM 4811 C C . VAL A 1 621 ? -9.652 -10.160 44.083 1.00 88.25 621 VAL A C 1
ATOM 4813 O O . VAL A 1 621 ? -9.451 -9.290 43.238 1.00 88.25 621 VAL A O 1
ATOM 4816 N N . ILE A 1 622 ? -8.661 -10.733 44.757 1.00 90.25 622 ILE A N 1
ATOM 4817 C CA . ILE A 1 622 ? -7.241 -10.502 44.523 1.00 90.25 622 ILE A CA 1
ATOM 4818 C C . ILE A 1 622 ? -6.708 -11.644 43.664 1.00 90.25 622 ILE A C 1
ATOM 4820 O O . ILE A 1 622 ? -6.708 -12.802 44.083 1.00 90.25 622 ILE A O 1
ATOM 4824 N N . LEU A 1 623 ? -6.228 -11.305 42.476 1.00 92.06 623 LEU A N 1
ATOM 4825 C CA . LEU A 1 623 ? -5.624 -12.202 41.505 1.00 92.06 623 LEU A CA 1
ATOM 4826 C C . LEU A 1 623 ? -4.102 -12.102 41.629 1.00 92.06 623 LEU A C 1
ATOM 4828 O O . LEU A 1 623 ? -3.495 -11.125 41.186 1.00 92.06 623 LEU A O 1
ATOM 4832 N N . TYR A 1 624 ? -3.496 -13.099 42.273 1.00 90.25 624 TYR A N 1
ATOM 4833 C CA . TYR A 1 624 ? -2.060 -13.143 42.526 1.00 90.25 624 TYR A CA 1
ATOM 4834 C C . TYR A 1 624 ? -1.366 -14.038 41.496 1.00 90.25 624 TYR A C 1
ATOM 4836 O O . TYR A 1 624 ? -1.441 -15.267 41.595 1.00 90.25 624 TYR A O 1
ATOM 4844 N N . ALA A 1 625 ? -0.696 -13.432 40.520 1.00 86.56 625 ALA A N 1
ATOM 4845 C CA . ALA A 1 625 ? -0.000 -14.145 39.457 1.00 86.56 625 ALA A CA 1
ATOM 4846 C C . ALA A 1 625 ? 1.452 -14.448 39.855 1.00 86.56 625 ALA A C 1
ATOM 4848 O O . ALA A 1 625 ? 2.122 -13.637 40.495 1.00 86.56 625 ALA A O 1
ATOM 4849 N N . LYS A 1 626 ? 1.952 -15.641 39.513 1.00 83.81 626 LYS A N 1
ATOM 4850 C CA . LYS A 1 626 ? 3.327 -16.057 39.837 1.00 83.81 626 LYS A CA 1
ATOM 4851 C C . LYS A 1 626 ? 4.031 -16.674 38.636 1.00 83.81 626 LYS A C 1
ATOM 4853 O O . LYS A 1 626 ? 3.466 -17.467 37.902 1.00 83.81 626 LYS A O 1
ATOM 4858 N N . THR A 1 627 ? 5.316 -16.375 38.496 1.00 78.94 627 THR A N 1
ATOM 4859 C CA . THR A 1 627 ? 6.113 -16.585 37.275 1.00 78.94 627 THR A CA 1
ATOM 4860 C C . THR A 1 627 ? 6.634 -18.012 37.044 1.00 78.94 627 THR A C 1
ATOM 4862 O O . THR A 1 627 ? 7.646 -18.187 36.373 1.00 78.94 627 THR A O 1
ATOM 4865 N N . LYS A 1 628 ? 6.013 -19.063 37.604 1.00 83.88 628 LYS A N 1
ATOM 4866 C CA . LYS A 1 628 ? 6.485 -20.442 37.339 1.00 83.88 628 LYS A CA 1
ATOM 4867 C C . LYS A 1 628 ? 6.165 -20.937 35.931 1.00 83.88 628 LYS A C 1
ATOM 4869 O O . LYS A 1 628 ? 6.851 -21.831 35.445 1.00 83.88 628 LYS A O 1
ATOM 4874 N N . LEU A 1 629 ? 5.122 -20.391 35.319 1.00 83.25 629 LEU A N 1
ATOM 4875 C CA . LEU A 1 629 ? 4.779 -20.638 33.926 1.00 83.25 629 LEU A CA 1
ATOM 4876 C C . LEU A 1 629 ? 5.286 -19.487 33.069 1.00 83.25 629 LEU A C 1
ATOM 4878 O O . LEU A 1 629 ? 5.373 -18.356 33.543 1.00 83.25 629 LEU A O 1
ATOM 4882 N N . GLU A 1 630 ? 5.566 -19.785 31.802 1.00 82.50 630 GLU A N 1
ATOM 4883 C CA . GLU A 1 630 ? 5.848 -18.766 30.787 1.00 82.50 630 GLU A CA 1
ATOM 4884 C C . GLU A 1 630 ? 4.667 -17.793 30.642 1.00 82.50 630 GLU A C 1
ATOM 4886 O O . GLU A 1 630 ? 4.865 -16.587 30.534 1.00 82.50 630 GLU A O 1
ATOM 4891 N N . TYR A 1 631 ? 3.439 -18.315 30.761 1.00 86.56 631 TYR A N 1
ATOM 4892 C CA . TYR A 1 631 ? 2.195 -17.547 30.731 1.00 86.56 631 TYR A CA 1
ATOM 4893 C C . TYR A 1 631 ? 1.315 -17.923 31.935 1.00 86.56 631 TYR A C 1
ATOM 4895 O O . TYR A 1 631 ? 0.443 -18.792 31.811 1.00 86.56 631 TYR A O 1
ATOM 4903 N N . PRO A 1 632 ? 1.565 -17.350 33.127 1.00 90.06 632 PRO A N 1
ATOM 4904 C CA . PRO A 1 632 ? 0.751 -17.633 34.302 1.00 90.06 632 PRO A CA 1
ATOM 4905 C C . PRO A 1 632 ? -0.669 -17.108 34.110 1.00 90.06 632 PRO A C 1
ATOM 4907 O O . PRO A 1 632 ? -0.890 -16.152 33.369 1.00 90.06 632 PRO A O 1
ATOM 4910 N N . PHE A 1 633 ? -1.644 -17.723 34.775 1.00 91.75 633 PHE A N 1
ATOM 4911 C CA . PHE A 1 633 ? -3.008 -17.212 34.745 1.00 91.75 633 PHE A CA 1
ATOM 4912 C C . PHE A 1 633 ? -3.788 -17.511 36.015 1.00 91.75 633 PHE A C 1
ATOM 4914 O O . PHE A 1 633 ? -3.686 -18.567 36.641 1.00 91.75 633 PHE A O 1
ATOM 4921 N N . VAL A 1 634 ? -4.634 -16.560 36.378 1.00 95.06 634 VAL A N 1
ATOM 4922 C CA . VAL A 1 634 ? -5.533 -16.678 37.518 1.00 95.06 634 VAL A CA 1
ATOM 4923 C C . VAL A 1 634 ? -6.729 -15.766 37.303 1.00 95.06 634 VAL A C 1
ATOM 4925 O O . VAL A 1 634 ? -6.601 -14.695 36.712 1.00 95.06 634 VAL A O 1
ATOM 4928 N N . GLY A 1 635 ? -7.908 -16.179 37.749 1.00 94.75 635 GLY A N 1
ATOM 4929 C CA . GLY A 1 635 ? -9.098 -15.394 37.478 1.00 94.75 635 GLY A CA 1
ATOM 4930 C C . GLY A 1 635 ? -10.351 -15.874 38.176 1.00 94.75 635 GLY A C 1
ATOM 4931 O O . GLY A 1 635 ? -10.351 -16.795 38.998 1.00 94.75 635 GLY A O 1
ATOM 4932 N N . ILE A 1 636 ? -11.442 -15.233 37.789 1.00 94.38 636 ILE A N 1
ATOM 4933 C CA . ILE A 1 636 ? -12.797 -15.641 38.127 1.00 94.38 636 ILE A CA 1
ATOM 4934 C C . ILE A 1 636 ? -13.608 -15.835 36.863 1.00 94.38 636 ILE A C 1
ATOM 4936 O O . ILE A 1 636 ? -13.378 -15.168 35.855 1.00 94.38 636 ILE A O 1
ATOM 4940 N N . LYS A 1 637 ? -14.569 -16.747 36.911 1.00 94.44 637 LYS A N 1
ATOM 4941 C CA . LYS A 1 637 ? -15.502 -16.955 35.816 1.00 94.44 637 LYS A CA 1
ATOM 4942 C C . LYS A 1 637 ? -16.931 -17.077 36.294 1.00 94.44 637 LYS A C 1
ATOM 4944 O O . LYS A 1 637 ? -17.178 -17.649 37.351 1.00 94.44 637 LYS A O 1
ATOM 4949 N N . MET A 1 638 ? -17.850 -16.582 35.484 1.00 93.38 638 MET A N 1
ATOM 4950 C CA . MET A 1 638 ? -19.287 -16.615 35.702 1.00 93.38 638 MET A CA 1
ATOM 4951 C C . MET A 1 638 ? -19.932 -17.442 34.603 1.00 93.38 638 MET A C 1
ATOM 4953 O O . MET A 1 638 ? -19.745 -17.160 33.424 1.00 93.38 638 MET A O 1
ATOM 4957 N N . THR A 1 639 ? -20.672 -18.473 34.992 1.00 91.88 639 THR A N 1
ATOM 4958 C CA . THR A 1 639 ? -21.528 -19.235 34.067 1.00 91.88 639 THR A CA 1
ATOM 4959 C C . THR A 1 639 ? -22.864 -18.521 33.905 1.00 91.88 639 THR A C 1
ATOM 4961 O O . THR A 1 639 ? -23.343 -17.929 34.864 1.00 91.88 639 THR A O 1
ATOM 4964 N N . PHE A 1 640 ? -23.489 -18.576 32.729 1.00 86.62 640 PHE A N 1
ATOM 4965 C CA . PHE A 1 640 ? -24.744 -17.847 32.469 1.00 86.62 640 PHE A CA 1
ATOM 4966 C C . PHE A 1 640 ? -26.007 -18.573 32.964 1.00 86.62 640 PHE A C 1
ATOM 4968 O O . PHE A 1 640 ? -27.079 -17.978 33.019 1.00 86.62 640 PHE A O 1
ATOM 4975 N N . ASN A 1 641 ? -25.897 -19.855 33.314 1.00 82.62 641 ASN A N 1
ATOM 4976 C CA . ASN A 1 641 ? -26.993 -20.692 33.799 1.00 82.62 641 ASN A CA 1
ATOM 4977 C C . ASN A 1 641 ? -26.485 -21.727 34.820 1.00 82.62 641 ASN A C 1
ATOM 4979 O O . ASN A 1 641 ? -25.281 -21.948 34.976 1.00 82.62 641 ASN A O 1
ATOM 4983 N N . SER A 1 642 ? -27.414 -22.361 35.534 1.00 83.94 642 SER A N 1
ATOM 4984 C CA . SER A 1 642 ? -27.099 -23.252 36.659 1.00 83.94 642 SER A CA 1
ATOM 4985 C C . SER A 1 642 ? -26.443 -24.575 36.260 1.00 83.94 642 SER A C 1
ATOM 4987 O O . SER A 1 642 ? -25.720 -25.163 37.066 1.00 83.94 642 SER A O 1
ATOM 4989 N N . ASP A 1 643 ? -26.664 -25.052 35.033 1.00 85.00 643 ASP A N 1
ATOM 4990 C CA . ASP A 1 643 ? -26.096 -26.305 34.526 1.00 85.00 643 ASP A CA 1
ATOM 4991 C C . ASP A 1 643 ? -24.794 -26.111 33.734 1.00 85.00 643 ASP A C 1
ATOM 4993 O O . ASP A 1 643 ? -24.202 -27.092 33.285 1.00 85.00 643 ASP A O 1
ATOM 4997 N N . SER A 1 644 ? -24.304 -24.869 33.633 1.00 84.62 644 SER A N 1
ATOM 4998 C CA . SER A 1 644 ? -23.098 -24.498 32.878 1.00 84.62 644 SER A CA 1
ATOM 4999 C C . SER A 1 644 ? -23.168 -24.864 31.387 1.00 84.62 644 SER A C 1
ATOM 5001 O O . SER A 1 644 ? -22.129 -24.993 30.737 1.00 84.62 644 SER A O 1
ATOM 5003 N N . SER A 1 645 ? -24.373 -25.061 30.844 1.00 87.12 645 SER A N 1
ATOM 5004 C CA . SER A 1 645 ? -24.574 -25.316 29.419 1.00 87.12 645 SER A CA 1
ATOM 5005 C C . SER A 1 645 ? -24.356 -24.047 28.595 1.00 87.12 645 SER A C 1
ATOM 5007 O O . SER A 1 645 ? -24.502 -22.929 29.093 1.00 87.12 645 SER A O 1
ATOM 5009 N N . ALA A 1 646 ? -24.002 -24.214 27.320 1.00 88.44 646 ALA A N 1
ATOM 5010 C CA . ALA A 1 646 ? -23.822 -23.091 26.409 1.00 88.44 646 ALA A CA 1
ATOM 5011 C C . ALA A 1 646 ? -25.116 -22.280 26.246 1.00 88.44 646 ALA A C 1
ATOM 5013 O O . ALA A 1 646 ? -26.205 -22.844 26.108 1.00 88.44 646 ALA A O 1
ATOM 5014 N N . VAL A 1 647 ? -24.981 -20.959 26.203 1.00 86.56 647 VAL A N 1
ATOM 5015 C CA . VAL A 1 647 ? -26.043 -20.009 25.877 1.00 86.56 647 VAL A CA 1
ATOM 5016 C C . VAL A 1 647 ? -25.695 -19.244 24.605 1.00 86.56 647 VAL A C 1
ATOM 5018 O O . VAL A 1 647 ? -24.524 -19.027 24.289 1.00 86.56 647 VAL A O 1
ATOM 5021 N N . SER A 1 648 ? -26.729 -18.796 23.895 1.00 87.56 648 SER A N 1
ATOM 5022 C CA . SER A 1 648 ? -26.570 -17.788 22.851 1.00 87.56 648 SER A CA 1
ATOM 5023 C C . SER A 1 648 ? -26.830 -16.410 23.450 1.00 87.56 648 SER A C 1
ATOM 5025 O O . SER A 1 648 ? -27.892 -16.168 24.025 1.00 87.56 648 SER A O 1
ATOM 5027 N N . LEU A 1 649 ? -25.862 -15.509 23.300 1.00 83.62 649 LEU A N 1
ATOM 5028 C CA . LEU A 1 649 ? -26.025 -14.080 23.567 1.00 83.62 649 LEU A CA 1
ATOM 5029 C C . LEU A 1 649 ? -26.599 -13.339 22.343 1.00 83.62 649 LEU A C 1
ATOM 5031 O O . LEU A 1 649 ? -26.844 -12.137 22.405 1.00 83.62 649 LEU A O 1
ATOM 5035 N N . GLY A 1 650 ? -26.836 -14.043 21.230 1.00 82.50 650 GLY A N 1
ATOM 5036 C CA . GLY A 1 650 ? -27.432 -13.491 20.016 1.00 82.50 650 GLY A CA 1
ATOM 5037 C C . GLY A 1 650 ? -26.698 -12.248 19.505 1.00 82.50 650 GLY A C 1
ATOM 5038 O O . GLY A 1 650 ? -25.478 -12.255 19.351 1.00 82.50 650 GLY A O 1
ATOM 5039 N N . GLN A 1 651 ? -27.464 -11.183 19.251 1.00 79.25 651 GLN A N 1
ATOM 5040 C CA . GLN A 1 651 ? -26.963 -9.871 18.815 1.00 79.25 651 GLN A CA 1
ATOM 5041 C C . GLN A 1 651 ? -26.702 -8.905 19.983 1.00 79.25 651 GLN A C 1
ATOM 5043 O O . GLN A 1 651 ? -26.771 -7.689 19.796 1.00 79.25 651 GLN A O 1
ATOM 5048 N N . ALA A 1 652 ? -26.442 -9.422 21.190 1.00 82.44 652 ALA A N 1
ATOM 5049 C CA . ALA A 1 652 ? -26.014 -8.585 22.303 1.00 82.44 652 ALA A CA 1
ATOM 5050 C C . ALA A 1 652 ? -24.812 -7.735 21.883 1.00 82.44 652 ALA A C 1
ATOM 5052 O O . ALA A 1 652 ? -23.862 -8.235 21.278 1.00 82.44 652 ALA A O 1
ATOM 5053 N N . LYS A 1 653 ? -24.857 -6.440 22.194 1.00 78.38 653 LYS A N 1
ATOM 5054 C CA . LYS A 1 653 ? -23.827 -5.504 21.728 1.00 78.38 653 LYS A CA 1
ATOM 5055 C C . LYS A 1 653 ? -22.596 -5.514 22.606 1.00 78.38 653 LYS A C 1
ATOM 5057 O O . LYS A 1 653 ? -21.483 -5.355 22.106 1.00 78.38 653 LYS A O 1
ATOM 5062 N N . SER A 1 654 ? -22.796 -5.638 23.913 1.00 81.00 654 SER A N 1
ATOM 5063 C CA . SER A 1 654 ? -21.709 -5.518 24.865 1.00 81.00 654 SER A CA 1
ATOM 5064 C C . SER A 1 654 ? -21.993 -6.232 26.183 1.00 81.00 654 SER A C 1
ATOM 5066 O O . SER A 1 654 ? -23.147 -6.479 26.545 1.00 81.00 654 SER A O 1
ATOM 5068 N N . ILE A 1 655 ? -20.920 -6.529 26.912 1.00 85.94 655 ILE A N 1
ATOM 5069 C CA . ILE A 1 655 ? -20.970 -6.830 28.343 1.00 85.94 655 ILE A CA 1
ATOM 5070 C C . ILE A 1 655 ? -20.454 -5.608 29.084 1.00 85.94 655 ILE A C 1
ATOM 5072 O O . ILE A 1 655 ? -19.381 -5.096 28.769 1.00 85.94 655 ILE A O 1
ATOM 5076 N N . VAL A 1 656 ? -21.206 -5.152 30.076 1.00 83.00 656 VAL A N 1
ATOM 5077 C CA . VAL A 1 656 ? -20.867 -3.974 30.866 1.00 83.00 656 VAL A CA 1
ATOM 5078 C C . VAL A 1 656 ? -20.757 -4.369 32.322 1.00 83.00 656 VAL A C 1
ATOM 5080 O O . VAL A 1 656 ? -21.580 -5.135 32.820 1.00 83.00 656 VAL A O 1
ATOM 5083 N N . PHE A 1 657 ? -19.746 -3.846 33.002 1.00 85.19 657 PHE A N 1
ATOM 5084 C CA . PHE A 1 657 ? -19.650 -3.957 34.449 1.00 85.19 657 PHE A CA 1
ATOM 5085 C C . PHE A 1 657 ? -18.905 -2.777 35.053 1.00 85.19 657 PHE A C 1
ATOM 5087 O O . PHE A 1 657 ? -18.082 -2.127 34.398 1.00 85.19 657 PHE A O 1
ATOM 5094 N N . ASP A 1 658 ? -19.204 -2.532 36.320 1.00 83.81 658 ASP A N 1
ATOM 5095 C CA . ASP A 1 658 ? -18.480 -1.601 37.161 1.00 83.81 658 ASP A CA 1
ATOM 5096 C C . ASP A 1 658 ? -17.331 -2.339 37.846 1.00 83.81 658 ASP A C 1
ATOM 5098 O O . ASP A 1 658 ? -17.457 -3.482 38.291 1.00 83.81 658 ASP A O 1
ATOM 5102 N N . TYR A 1 659 ? -16.172 -1.699 37.904 1.00 86.56 659 TYR A N 1
ATOM 5103 C CA . TYR A 1 659 ? -15.016 -2.223 38.601 1.00 86.56 659 TYR A CA 1
ATOM 5104 C C . TYR A 1 659 ? -14.238 -1.125 39.312 1.00 86.56 659 TYR A C 1
ATOM 5106 O O . TYR A 1 659 ? -14.158 0.022 38.872 1.00 86.56 659 TYR A O 1
ATOM 5114 N N . LYS A 1 660 ? -13.600 -1.505 40.409 1.00 85.69 660 LYS A N 1
ATOM 5115 C CA . LYS A 1 660 ? -12.643 -0.681 41.140 1.00 85.69 660 LYS A CA 1
ATOM 5116 C C . LYS A 1 660 ? -11.422 -1.520 41.455 1.00 85.69 660 LYS A C 1
ATOM 5118 O O . LYS A 1 660 ? -11.547 -2.686 41.827 1.00 85.69 660 LYS A O 1
ATOM 5123 N N . CYS A 1 661 ? -10.241 -0.922 41.345 1.00 87.12 661 CYS A N 1
ATOM 5124 C CA . CYS A 1 661 ? -9.000 -1.571 41.743 1.00 87.12 661 CYS A CA 1
ATOM 5125 C C . CYS A 1 661 ? -8.314 -0.825 42.885 1.00 87.12 661 CYS A C 1
ATOM 5127 O O . CYS A 1 661 ? -8.413 0.394 43.003 1.00 87.12 661 CYS A O 1
ATOM 5129 N N . ALA A 1 662 ? -7.568 -1.560 43.711 1.00 85.56 662 ALA A N 1
ATOM 5130 C CA . ALA A 1 662 ? -6.855 -0.974 44.851 1.00 85.56 662 ALA A CA 1
ATOM 5131 C C . ALA A 1 662 ? -5.667 -0.075 44.449 1.00 85.56 662 ALA A C 1
ATOM 5133 O O . ALA A 1 662 ? -5.172 0.693 45.272 1.00 85.56 662 ALA A O 1
ATOM 5134 N N . LYS A 1 663 ? -5.178 -0.188 43.209 1.00 85.06 663 LYS A N 1
ATOM 5135 C CA . LYS A 1 663 ? -4.076 0.610 42.657 1.00 85.06 663 LYS A CA 1
ATOM 5136 C C . LYS A 1 663 ? -4.367 0.969 41.205 1.00 85.06 663 LYS A C 1
ATOM 5138 O O . LYS A 1 663 ? -4.974 0.171 40.500 1.00 85.06 663 LYS A O 1
ATOM 5143 N N . ALA A 1 664 ? -3.918 2.151 40.796 1.00 81.75 664 ALA A N 1
ATOM 5144 C CA . ALA A 1 664 ? -3.840 2.548 39.396 1.00 81.75 664 ALA A CA 1
ATOM 5145 C C . ALA A 1 664 ? -2.579 1.953 38.755 1.00 81.75 664 ALA A C 1
ATOM 5147 O O . ALA A 1 664 ? -1.594 1.727 39.461 1.00 81.75 664 ALA A O 1
ATOM 5148 N N . GLY A 1 665 ? -2.597 1.752 37.436 1.00 71.44 665 GLY A N 1
ATOM 5149 C CA . GLY A 1 665 ? -1.511 1.073 36.731 1.00 71.44 665 GLY A CA 1
ATOM 5150 C C . GLY A 1 665 ? -1.606 -0.437 36.940 1.00 71.44 665 GLY A C 1
ATOM 5151 O O . GLY A 1 665 ? -1.383 -0.950 38.032 1.00 71.44 665 GLY A O 1
ATOM 5152 N N . GLY A 1 666 ? -2.033 -1.135 35.894 1.00 81.81 666 GLY A N 1
ATOM 5153 C CA . GLY A 1 666 ? -2.312 -2.566 35.903 1.00 81.81 666 GLY A CA 1
ATOM 5154 C C . GLY A 1 666 ? -3.313 -2.905 34.806 1.00 81.81 666 GLY A C 1
ATOM 5155 O O . GLY A 1 666 ? -3.990 -2.015 34.277 1.00 81.81 666 GLY A O 1
ATOM 5156 N N . THR A 1 667 ? -3.400 -4.183 34.441 1.00 86.50 667 THR A N 1
ATOM 5157 C CA . THR A 1 667 ? -4.326 -4.649 33.402 1.00 86.50 667 THR A CA 1
ATOM 5158 C C . THR A 1 667 ? -4.915 -5.999 33.767 1.00 86.50 667 THR A C 1
ATOM 5160 O O . THR A 1 667 ? -4.280 -6.797 34.453 1.00 86.50 667 THR A O 1
ATOM 5163 N N . PHE A 1 668 ? -6.126 -6.257 33.299 1.00 91.00 668 PHE A N 1
ATOM 5164 C CA . PHE A 1 668 ? -6.738 -7.577 33.321 1.00 91.00 668 PHE A CA 1
ATOM 5165 C C . PHE A 1 668 ? -7.491 -7.801 32.018 1.00 91.00 668 PHE A C 1
ATOM 5167 O O . PHE A 1 668 ? -7.681 -6.886 31.222 1.00 91.00 668 PHE A O 1
ATOM 5174 N N . TYR A 1 669 ? -7.910 -9.031 31.787 1.00 91.25 669 TYR A N 1
ATOM 5175 C CA . TYR A 1 669 ? -8.543 -9.445 30.549 1.00 91.25 669 TYR A CA 1
ATOM 5176 C C . TYR A 1 669 ? -9.944 -9.941 30.836 1.00 91.25 669 TYR A C 1
ATOM 5178 O O . TYR A 1 669 ? -10.178 -10.581 31.861 1.00 91.25 669 TYR A O 1
ATOM 5186 N N . VAL A 1 670 ? -10.867 -9.667 29.923 1.00 92.44 670 VAL A N 1
ATOM 5187 C CA . VAL A 1 670 ? -12.210 -10.233 29.967 1.00 92.44 670 VAL A CA 1
ATOM 5188 C C . VAL A 1 670 ? -12.416 -11.100 28.739 1.00 92.44 670 VAL A C 1
ATOM 5190 O O . VAL A 1 670 ? -12.334 -10.605 27.622 1.00 92.44 670 VAL A O 1
ATOM 5193 N N . GLU A 1 671 ? -12.649 -12.391 28.940 1.00 93.75 671 GLU A N 1
ATOM 5194 C CA . GLU A 1 671 ? -12.767 -13.392 27.877 1.00 93.75 671 GLU A CA 1
ATOM 5195 C C . GLU A 1 671 ? -14.152 -14.045 27.888 1.00 93.75 671 GLU A C 1
ATOM 5197 O O . GLU A 1 671 ? -14.780 -14.178 28.944 1.00 93.75 671 GLU A O 1
ATOM 5202 N N . LEU A 1 672 ? -14.594 -14.523 26.724 1.00 91.25 672 LEU A N 1
ATOM 5203 C CA . LEU A 1 672 ? -15.764 -15.391 26.608 1.00 91.25 672 LEU A CA 1
ATOM 5204 C C . LEU A 1 672 ? -15.346 -16.840 26.360 1.00 91.25 672 LEU A C 1
ATOM 5206 O O . LEU A 1 672 ? -14.764 -17.176 25.333 1.00 91.25 672 LEU A O 1
ATOM 5210 N N . GLU A 1 673 ? -15.666 -17.704 27.319 1.00 92.31 673 GLU A N 1
ATOM 5211 C CA . GLU A 1 673 ? -15.506 -19.150 27.201 1.00 92.31 673 GLU A CA 1
ATOM 5212 C C . GLU A 1 673 ? -16.569 -19.681 26.228 1.00 92.31 673 GLU A C 1
ATOM 5214 O O . GLU A 1 673 ? -17.759 -19.426 26.421 1.00 92.31 673 GLU A O 1
ATOM 5219 N N . GLN A 1 674 ? -16.152 -20.400 25.185 1.00 90.06 674 GLN A N 1
ATOM 5220 C CA . GLN A 1 674 ? -17.034 -20.983 24.168 1.00 90.06 674 GLN A CA 1
ATOM 5221 C C . GLN A 1 674 ? -16.827 -22.501 24.099 1.00 90.06 674 GLN A C 1
ATOM 5223 O O . GLN A 1 674 ? -15.702 -22.975 24.249 1.00 90.06 674 GLN A O 1
ATOM 5228 N N . THR A 1 675 ? -17.885 -23.283 23.853 1.00 88.75 675 THR A N 1
ATOM 5229 C CA . THR A 1 675 ? -17.778 -24.761 23.825 1.00 88.75 675 THR A CA 1
ATOM 5230 C C . THR A 1 675 ? -16.891 -25.308 22.712 1.00 88.75 675 THR A C 1
ATOM 5232 O O . THR A 1 675 ? -16.365 -26.409 22.829 1.00 88.75 675 THR A O 1
ATOM 5235 N N . ASP A 1 676 ? -16.789 -24.575 21.611 1.00 84.81 676 ASP A N 1
ATOM 5236 C CA . ASP A 1 676 ? -16.066 -24.937 20.395 1.00 84.81 676 ASP A CA 1
ATOM 5237 C C . ASP A 1 676 ? -14.580 -24.544 20.427 1.00 84.81 676 ASP A C 1
ATOM 5239 O O . ASP A 1 676 ? -13.824 -24.968 19.557 1.00 84.81 676 ASP A O 1
ATOM 5243 N N . ILE A 1 677 ? -14.137 -23.825 21.466 1.00 84.56 677 ILE A N 1
ATOM 5244 C CA . ILE A 1 677 ? -12.726 -23.499 21.710 1.00 84.56 677 ILE A CA 1
ATOM 5245 C C . ILE A 1 677 ? -12.163 -24.480 22.746 1.00 84.56 677 ILE A C 1
ATOM 5247 O O . ILE A 1 677 ? -12.393 -24.350 23.948 1.00 84.56 677 ILE A O 1
ATOM 5251 N N . THR A 1 678 ? -11.400 -25.477 22.292 1.00 80.88 678 THR A N 1
ATOM 5252 C CA . THR A 1 678 ? -10.866 -26.548 23.165 1.00 80.88 678 THR A CA 1
ATOM 5253 C C . THR A 1 678 ? -9.441 -26.305 23.663 1.00 80.88 678 THR A C 1
ATOM 5255 O O . THR A 1 678 ? -8.975 -26.968 24.585 1.00 80.88 678 THR A O 1
ATOM 5258 N N . ASP A 1 679 ? -8.732 -25.360 23.056 1.00 77.88 679 ASP A N 1
ATOM 5259 C CA . ASP A 1 679 ? -7.339 -24.982 23.349 1.00 77.88 679 ASP A CA 1
ATOM 5260 C C . ASP A 1 679 ? -7.231 -23.846 24.388 1.00 77.88 679 ASP A C 1
ATOM 5262 O O . ASP A 1 679 ? -6.137 -23.392 24.728 1.00 77.88 679 ASP A O 1
ATOM 5266 N N . SER A 1 680 ? -8.368 -23.389 24.924 1.00 82.38 680 SER A N 1
ATOM 5267 C CA . SER A 1 680 ? -8.470 -22.233 25.821 1.00 82.38 680 SER A CA 1
ATOM 5268 C C . SER A 1 680 ? -7.984 -20.906 25.215 1.00 82.38 680 SER A C 1
ATOM 5270 O O . SER A 1 680 ? -7.637 -19.979 25.960 1.00 82.38 680 SER A O 1
ATOM 5272 N N . ALA A 1 681 ? -7.930 -20.790 23.887 1.00 86.19 681 ALA A N 1
ATOM 5273 C CA . ALA A 1 681 ? -7.600 -19.576 23.143 1.00 86.19 681 ALA A CA 1
ATOM 5274 C C . ALA A 1 681 ? -8.832 -18.683 22.949 1.00 86.19 681 ALA A C 1
ATOM 5276 O O . ALA A 1 681 ? -9.206 -18.329 21.837 1.00 86.19 681 ALA A O 1
ATOM 5277 N N . TYR A 1 682 ? -9.479 -18.333 24.059 1.00 91.44 682 TYR A N 1
ATOM 5278 C CA . TYR A 1 682 ? -10.689 -17.523 24.040 1.00 91.44 682 TYR A CA 1
ATOM 5279 C C . TYR A 1 682 ? -10.413 -16.092 23.577 1.00 91.44 682 TYR A C 1
ATOM 5281 O O . TYR A 1 682 ? -9.378 -15.497 23.896 1.00 91.44 682 TYR A O 1
ATOM 5289 N N . TYR A 1 683 ? -11.380 -15.535 22.854 1.00 88.31 683 TYR A N 1
ATOM 5290 C CA . TYR A 1 683 ? -11.389 -14.133 22.466 1.00 88.31 683 TYR A CA 1
ATOM 5291 C C . TYR A 1 683 ? -11.634 -13.270 23.699 1.00 88.31 683 TYR A C 1
ATOM 5293 O O . TYR A 1 683 ? -12.554 -13.529 24.483 1.00 88.31 683 TYR A O 1
ATOM 5301 N N . GLY A 1 684 ? -10.801 -12.248 23.876 1.00 88.06 684 GLY A N 1
ATOM 5302 C CA . GLY A 1 684 ? -10.891 -11.387 25.040 1.00 88.06 684 GLY A CA 1
ATOM 5303 C C . GLY A 1 684 ? -10.506 -9.945 24.782 1.00 88.06 684 GLY A C 1
ATOM 5304 O O . GLY A 1 684 ? -9.853 -9.596 23.799 1.00 88.06 684 GLY A O 1
ATOM 5305 N N . TYR A 1 685 ? -10.926 -9.113 25.721 1.00 83.50 685 TYR A N 1
ATOM 5306 C CA . TYR A 1 685 ? -10.731 -7.679 25.735 1.00 83.50 685 TYR A CA 1
ATOM 5307 C C . TYR A 1 685 ? -9.779 -7.297 26.871 1.00 83.50 685 TYR A C 1
ATOM 5309 O O . TYR A 1 685 ? -9.940 -7.763 28.002 1.00 83.50 685 TYR A O 1
ATOM 5317 N N . LYS A 1 686 ? -8.777 -6.460 26.585 1.00 84.88 686 LYS A N 1
ATOM 5318 C CA . LYS A 1 686 ? -7.813 -5.987 27.588 1.00 84.88 686 LYS A CA 1
ATOM 5319 C C . LYS A 1 686 ? -8.363 -4.747 28.290 1.00 84.88 686 LYS A C 1
ATOM 5321 O O . LYS A 1 686 ? -8.587 -3.721 27.660 1.00 84.88 686 LYS A O 1
ATOM 5326 N N . VAL A 1 687 ? -8.536 -4.827 29.604 1.00 83.38 687 VAL A N 1
ATOM 5327 C CA . VAL A 1 687 ? -8.990 -3.722 30.451 1.00 83.38 687 VAL A CA 1
ATOM 5328 C C . VAL A 1 687 ? -7.798 -3.115 31.185 1.00 83.38 687 VAL A C 1
ATOM 5330 O O . VAL A 1 687 ? -7.070 -3.803 31.903 1.00 83.38 687 VAL A O 1
ATOM 5333 N N . MET A 1 688 ? -7.608 -1.809 31.011 1.00 80.44 688 MET A N 1
ATOM 5334 C CA . MET A 1 688 ? -6.610 -1.020 31.737 1.00 80.44 688 MET A CA 1
ATOM 5335 C C . MET A 1 688 ? -7.189 -0.516 33.062 1.00 80.44 688 MET A C 1
ATOM 5337 O O . MET A 1 688 ? -8.389 -0.267 33.169 1.00 80.44 688 MET A O 1
ATOM 5341 N N . VAL A 1 689 ? -6.343 -0.315 34.072 1.00 82.06 689 VAL A N 1
ATOM 5342 C CA . VAL A 1 689 ? -6.741 0.276 35.357 1.00 82.06 689 VAL A CA 1
ATOM 5343 C C . VAL A 1 689 ? -6.253 1.728 35.438 1.00 82.06 689 VAL A C 1
ATOM 5345 O O . VAL A 1 689 ? -5.109 1.968 35.839 1.00 82.06 689 VAL A O 1
ATOM 5348 N N . PRO A 1 690 ? -7.087 2.709 35.048 1.00 65.44 690 PRO A N 1
ATOM 5349 C CA . PRO A 1 690 ? -6.661 4.103 34.939 1.00 65.44 690 PRO A CA 1
ATOM 5350 C C . PRO A 1 690 ? -6.458 4.782 36.296 1.00 65.44 690 PRO A C 1
ATOM 5352 O O . PRO A 1 690 ? -5.584 5.627 36.460 1.00 65.44 690 PRO A O 1
ATOM 5355 N N . ASN A 1 691 ? -7.293 4.439 37.271 1.00 78.38 691 ASN A N 1
ATOM 5356 C CA . ASN A 1 691 ? -7.346 5.064 38.583 1.00 78.38 691 ASN A CA 1
ATOM 5357 C C . ASN A 1 691 ? -7.898 4.058 39.609 1.00 78.38 691 ASN A C 1
ATOM 5359 O O . ASN A 1 691 ? -8.219 2.917 39.277 1.00 78.38 691 ASN A O 1
ATOM 5363 N N . THR A 1 692 ? -8.001 4.485 40.865 1.00 81.38 692 THR A N 1
ATOM 5364 C CA . THR A 1 692 ? -8.546 3.676 41.965 1.00 81.38 692 THR A CA 1
ATOM 5365 C C . THR A 1 692 ? -10.018 3.963 42.261 1.00 81.38 692 THR A C 1
ATOM 5367 O O . THR A 1 692 ? -10.534 3.484 43.267 1.00 81.38 692 THR A O 1
ATOM 5370 N N . ALA A 1 693 ? -10.701 4.763 41.439 1.00 78.31 693 ALA A N 1
ATOM 5371 C CA . ALA A 1 693 ? -12.132 5.016 41.571 1.00 78.31 693 ALA A CA 1
ATOM 5372 C C . ALA A 1 693 ? -12.955 3.876 40.943 1.00 78.31 693 ALA A C 1
ATOM 5374 O O . ALA A 1 693 ? -12.413 2.950 40.334 1.00 78.31 693 ALA A O 1
ATOM 5375 N N . TRP A 1 694 ? -14.277 3.939 41.102 1.00 77.75 694 TRP A N 1
ATOM 5376 C CA . TRP A 1 694 ? -15.188 3.105 40.324 1.00 77.75 694 TRP A CA 1
ATOM 5377 C C . TRP A 1 694 ? -15.150 3.527 38.855 1.00 77.75 694 TRP A C 1
ATOM 5379 O O . TRP A 1 694 ? -15.291 4.704 38.528 1.00 77.75 694 TRP A O 1
ATOM 5389 N N . ASN A 1 695 ? -14.955 2.551 37.979 1.00 74.00 695 ASN A N 1
ATOM 5390 C CA . ASN A 1 695 ? -14.931 2.700 36.535 1.00 74.00 695 ASN A CA 1
ATOM 5391 C C . ASN A 1 695 ? -15.969 1.747 35.945 1.00 74.00 695 ASN A C 1
ATOM 5393 O O . ASN A 1 695 ? -16.088 0.615 36.401 1.00 74.00 695 ASN A O 1
ATOM 5397 N N . ARG A 1 696 ? -16.677 2.166 34.899 1.00 77.69 696 ARG A N 1
ATOM 5398 C CA . ARG A 1 696 ? -17.519 1.266 34.106 1.00 77.69 696 ARG A CA 1
ATOM 5399 C C . ARG A 1 696 ? -16.793 0.926 32.822 1.00 77.69 696 ARG A C 1
ATOM 5401 O O . ARG A 1 696 ? -16.361 1.831 32.110 1.00 77.69 696 ARG A O 1
ATOM 5408 N N . VAL A 1 697 ? -16.703 -0.355 32.499 1.00 76.69 697 VAL A N 1
ATOM 5409 C CA . VAL A 1 697 ? -16.159 -0.820 31.221 1.00 76.69 697 VAL A CA 1
ATOM 5410 C C . VAL A 1 697 ? -17.263 -1.448 30.385 1.00 76.69 697 VAL A C 1
ATOM 5412 O O . VAL A 1 697 ? -18.122 -2.151 30.912 1.00 76.69 697 VAL A O 1
ATOM 5415 N N . ARG A 1 698 ? -17.242 -1.180 29.078 1.00 79.44 698 ARG A N 1
ATOM 5416 C CA . ARG A 1 698 ? -18.148 -1.752 28.081 1.00 79.44 698 ARG A CA 1
ATOM 5417 C C . ARG A 1 698 ? -17.326 -2.571 27.099 1.00 79.44 698 ARG A C 1
ATOM 5419 O O . ARG A 1 698 ? -16.521 -2.012 26.368 1.00 79.44 698 ARG A O 1
ATOM 5426 N N . ILE A 1 699 ? -17.534 -3.878 27.085 1.00 81.69 699 ILE A N 1
ATOM 5427 C CA . ILE A 1 699 ? -16.790 -4.813 26.242 1.00 81.69 699 ILE A CA 1
ATOM 5428 C C . ILE A 1 699 ? -17.621 -5.113 25.004 1.00 81.69 699 ILE A C 1
ATOM 5430 O O . ILE A 1 699 ? -18.669 -5.748 25.146 1.00 81.69 699 ILE A O 1
ATOM 5434 N N . PRO A 1 700 ? -17.193 -4.691 23.805 1.00 75.12 700 PRO A N 1
ATOM 5435 C CA . PRO A 1 700 ? -17.933 -4.968 22.583 1.00 75.12 700 PRO A CA 1
ATOM 5436 C C . PRO A 1 700 ? -17.931 -6.471 22.274 1.00 75.12 700 PRO A C 1
ATOM 5438 O O . PRO A 1 700 ? -16.889 -7.121 22.319 1.00 75.12 700 PRO A O 1
ATOM 5441 N N . LEU A 1 701 ? -19.089 -7.025 21.916 1.00 81.31 701 LEU A N 1
ATOM 5442 C CA . LEU A 1 701 ? -19.231 -8.423 21.495 1.00 81.31 701 LEU A CA 1
ATOM 5443 C C . LEU A 1 701 ? -19.140 -8.556 19.970 1.00 81.31 701 LEU A C 1
ATOM 5445 O O . LEU A 1 701 ? -20.025 -9.110 19.321 1.00 81.31 701 LEU A O 1
ATOM 5449 N N . ILE A 1 702 ? -18.061 -8.023 19.396 1.00 72.62 702 ILE A N 1
ATOM 5450 C CA . ILE A 1 702 ? -17.755 -8.115 17.965 1.00 72.62 702 ILE A CA 1
ATOM 5451 C C . ILE A 1 702 ? -16.323 -8.602 17.778 1.00 72.62 702 ILE A C 1
ATOM 5453 O O . ILE A 1 702 ? -15.428 -8.222 18.530 1.00 72.62 702 ILE A O 1
ATOM 5457 N N . GLU A 1 703 ? -16.099 -9.425 16.755 1.00 72.31 703 GLU A N 1
ATOM 5458 C CA . GLU A 1 703 ? -14.793 -10.047 16.510 1.00 72.31 703 GLU A CA 1
ATOM 5459 C C . GLU A 1 703 ? -13.678 -9.009 16.315 1.00 72.31 703 GLU A C 1
ATOM 5461 O O . GLU A 1 703 ? -12.583 -9.184 16.832 1.00 72.31 703 GLU A O 1
ATOM 5466 N N . SER A 1 704 ? -13.971 -7.876 15.670 1.00 65.38 704 SER A N 1
ATOM 5467 C CA . SER A 1 704 ? -12.991 -6.809 15.432 1.00 65.38 704 SER A CA 1
ATOM 5468 C C . SER A 1 704 ? -12.496 -6.099 16.697 1.00 65.38 704 SER A C 1
ATOM 5470 O O . SER A 1 704 ? -11.501 -5.384 16.629 1.00 65.38 704 SER A O 1
ATOM 5472 N N . ALA A 1 705 ? -13.188 -6.251 17.829 1.00 65.12 705 ALA A N 1
ATOM 5473 C CA . ALA A 1 705 ? -12.818 -5.633 19.103 1.00 65.12 705 ALA A CA 1
ATOM 5474 C C . ALA A 1 705 ? -12.173 -6.623 20.087 1.00 65.12 705 ALA A C 1
ATOM 5476 O O . ALA A 1 705 ? -11.665 -6.212 21.131 1.00 65.12 705 ALA A O 1
ATOM 5477 N N . LEU A 1 706 ? -12.207 -7.925 19.790 1.00 80.06 706 LEU A N 1
ATOM 5478 C CA . LEU A 1 706 ? -11.722 -8.973 20.681 1.00 80.06 706 LEU A CA 1
ATOM 5479 C C . LEU A 1 706 ? -10.492 -9.645 20.078 1.00 80.06 706 LEU A C 1
ATOM 5481 O O . LEU A 1 706 ? -10.469 -9.998 18.905 1.00 80.06 706 LEU A O 1
ATOM 5485 N N . SER A 1 707 ? -9.469 -9.873 20.899 1.00 80.25 707 SER A N 1
ATOM 5486 C CA . SER A 1 707 ? -8.237 -10.533 20.466 1.00 80.25 707 SER A CA 1
ATOM 5487 C C . SER A 1 707 ? -7.944 -11.773 21.295 1.00 80.25 707 SER A C 1
ATOM 5489 O O . SER A 1 707 ? -8.078 -11.798 22.525 1.00 80.25 707 SER A O 1
ATOM 5491 N N . VAL A 1 708 ? -7.483 -12.807 20.603 1.00 83.56 708 VAL A N 1
ATOM 5492 C CA . VAL A 1 708 ? -6.817 -13.951 21.221 1.00 83.56 708 VAL A CA 1
ATOM 5493 C C . VAL A 1 708 ? -5.417 -13.508 21.653 1.00 83.56 708 VAL A C 1
ATOM 5495 O O . VAL A 1 708 ? -4.828 -12.600 21.065 1.00 83.56 708 VAL A O 1
ATOM 5498 N N . ARG A 1 709 ? -4.878 -14.102 22.721 1.00 83.69 709 ARG A N 1
ATOM 5499 C CA . ARG A 1 709 ? -3.523 -13.764 23.179 1.00 83.69 709 ARG A CA 1
ATOM 5500 C C . ARG A 1 709 ? -2.486 -14.119 22.097 1.00 83.69 709 ARG A C 1
ATOM 5502 O O . ARG A 1 709 ? -2.617 -15.195 21.525 1.00 83.69 709 ARG A O 1
ATOM 5509 N N . PRO A 1 710 ? -1.430 -13.309 21.876 1.00 72.94 710 PRO A N 1
ATOM 5510 C CA . PRO A 1 710 ? -0.452 -13.547 20.803 1.00 72.94 710 PRO A CA 1
ATOM 5511 C C . PRO A 1 710 ? 0.245 -14.916 20.852 1.00 72.94 710 PRO A C 1
ATOM 5513 O O . PRO A 1 710 ? 0.666 -15.443 19.829 1.00 72.94 710 PRO A O 1
ATOM 5516 N N . TRP A 1 711 ? 0.355 -15.511 22.043 1.00 78.19 711 TRP A N 1
ATOM 5517 C CA . TRP A 1 711 ? 0.930 -16.845 22.250 1.00 78.19 711 TRP A CA 1
ATOM 5518 C C . TRP A 1 711 ? -0.080 -17.995 22.081 1.00 78.19 711 TRP A C 1
ATOM 5520 O O . TRP A 1 711 ? 0.240 -19.149 22.368 1.00 78.19 711 TRP A O 1
ATOM 5530 N N . LYS A 1 712 ? -1.312 -17.703 21.652 1.00 76.69 712 LYS A N 1
ATOM 5531 C CA . LYS A 1 712 ? -2.374 -18.675 21.375 1.00 76.69 712 LYS A CA 1
ATOM 5532 C C . LYS A 1 712 ? -2.922 -18.470 19.961 1.00 76.69 712 LYS A C 1
ATOM 5534 O O . LYS A 1 712 ? -2.868 -17.381 19.404 1.00 76.69 712 LYS A O 1
ATOM 5539 N N . THR A 1 713 ? -3.513 -19.515 19.396 1.00 76.19 713 THR A N 1
ATOM 5540 C CA . THR A 1 713 ? -4.258 -19.445 18.133 1.00 76.19 713 THR A CA 1
ATOM 5541 C C . THR A 1 713 ? -5.620 -20.068 18.374 1.00 76.19 713 THR A C 1
ATOM 5543 O O . THR A 1 713 ? -5.673 -21.210 18.817 1.00 76.19 713 THR A O 1
ATOM 5546 N N . ALA A 1 714 ? -6.704 -19.328 18.124 1.00 76.12 714 ALA A N 1
ATOM 5547 C CA . ALA A 1 714 ? -8.042 -19.893 18.241 1.00 76.12 714 ALA A CA 1
ATOM 5548 C C . ALA A 1 714 ? -8.297 -20.903 17.121 1.00 76.12 714 ALA A C 1
ATOM 5550 O O . ALA A 1 714 ? -8.026 -20.647 15.948 1.00 76.12 714 ALA A O 1
ATOM 5551 N N . SER A 1 715 ? -8.838 -22.053 17.504 1.00 79.06 715 SER A N 1
ATOM 5552 C CA . SER A 1 715 ? -9.234 -23.125 16.589 1.00 79.06 715 SER A CA 1
ATOM 5553 C C . SER A 1 715 ? -10.487 -22.795 15.767 1.00 79.06 715 SER A C 1
ATOM 5555 O O . SER A 1 715 ? -10.708 -23.420 14.729 1.00 79.06 715 SER A O 1
ATOM 5557 N N . VAL A 1 716 ? -11.287 -21.812 16.197 1.00 83.50 716 VAL A N 1
ATOM 5558 C CA . VAL A 1 716 ? -12.526 -21.363 15.542 1.00 83.50 716 VAL A CA 1
ATOM 5559 C C . VAL A 1 716 ? -12.712 -19.840 15.676 1.00 83.50 716 VAL A C 1
ATOM 5561 O O . VAL A 1 716 ? -12.174 -19.264 16.623 1.00 83.50 716 VAL A O 1
ATOM 5564 N N . PRO A 1 717 ? -13.470 -19.182 14.771 1.00 83.50 717 PRO A N 1
ATOM 5565 C CA . PRO A 1 717 ? -13.805 -17.758 14.883 1.00 83.50 717 PRO A CA 1
ATOM 5566 C C . PRO A 1 717 ? -14.623 -17.411 16.134 1.00 83.50 717 PRO A C 1
ATOM 5568 O O . PRO A 1 717 ? -15.291 -18.268 16.722 1.00 83.50 717 PRO A O 1
ATOM 5571 N N . PHE A 1 718 ? -14.636 -16.128 16.500 1.00 85.00 718 PHE A N 1
ATOM 5572 C CA . PHE A 1 718 ? -15.468 -15.636 17.598 1.00 85.00 718 PHE A CA 1
ATOM 5573 C C . PHE A 1 718 ? -16.963 -15.857 17.312 1.00 85.00 718 PHE A C 1
ATOM 5575 O O . PHE A 1 718 ? -17.457 -15.573 16.221 1.00 85.00 718 PHE A O 1
ATOM 5582 N N . SER A 1 719 ? -17.708 -16.336 18.311 1.00 85.94 719 SER A N 1
ATOM 5583 C CA . SER A 1 719 ? -19.149 -16.571 18.200 1.00 85.94 719 SER A CA 1
ATOM 5584 C C . SER A 1 719 ? -19.856 -16.313 19.526 1.00 85.94 719 SER A C 1
ATOM 5586 O O . SER A 1 719 ? -19.467 -16.814 20.579 1.00 85.94 719 SER A O 1
ATOM 5588 N N . THR A 1 720 ? -20.967 -15.580 19.470 1.00 87.25 720 THR A N 1
ATOM 5589 C CA . THR A 1 720 ? -21.851 -15.342 20.621 1.00 87.25 720 THR A CA 1
ATOM 5590 C C . THR A 1 720 ? -22.878 -16.459 20.827 1.00 87.25 720 THR A C 1
ATOM 5592 O O . THR A 1 720 ? -23.680 -16.385 21.755 1.00 87.25 720 THR A O 1
ATOM 5595 N N . ASN A 1 721 ? -22.888 -17.500 19.986 1.00 87.69 721 ASN A N 1
ATOM 5596 C CA . ASN A 1 721 ? -23.938 -18.527 19.991 1.00 87.69 721 ASN A CA 1
ATOM 5597 C C . ASN A 1 721 ? -23.685 -19.704 20.942 1.00 87.69 721 ASN A C 1
ATOM 5599 O O . ASN A 1 721 ? -24.621 -20.441 21.246 1.00 87.69 721 ASN A O 1
ATOM 5603 N N . SER A 1 722 ? -22.440 -19.898 21.372 1.00 88.06 722 SER A N 1
ATOM 5604 C CA . SER A 1 722 ? -21.971 -21.087 22.097 1.00 88.06 722 SER A CA 1
ATOM 5605 C C . SER A 1 722 ? -21.242 -20.733 23.399 1.00 88.06 722 SER A C 1
ATOM 5607 O O . SER A 1 722 ? -20.335 -21.448 23.831 1.00 88.06 722 SER A O 1
ATOM 5609 N N . VAL A 1 723 ? -21.625 -19.625 24.036 1.00 91.06 723 VAL A N 1
ATOM 5610 C CA . VAL A 1 723 ? -20.920 -19.063 25.194 1.00 91.06 723 VAL A CA 1
ATOM 5611 C C . VAL A 1 723 ? -21.272 -19.838 26.463 1.00 91.06 723 VAL A C 1
ATOM 5613 O O . VAL A 1 723 ? -22.441 -19.995 26.797 1.00 91.06 723 VAL A O 1
ATOM 5616 N N . THR A 1 724 ? -20.277 -20.297 27.214 1.00 91.06 724 THR A N 1
ATOM 5617 C CA . THR A 1 724 ? -20.469 -21.005 28.492 1.00 91.06 724 THR A CA 1
ATOM 5618 C C . THR A 1 724 ? -20.192 -20.121 29.700 1.00 91.06 724 THR A C 1
ATOM 5620 O O . THR A 1 724 ? -20.874 -20.251 30.722 1.00 91.06 724 THR A O 1
ATOM 5623 N N . ALA A 1 725 ? -19.213 -19.216 29.609 1.00 93.31 725 ALA A N 1
ATOM 5624 C CA . ALA A 1 725 ? -18.825 -18.369 30.729 1.00 93.31 725 ALA A CA 1
ATOM 5625 C C . ALA A 1 725 ? -18.195 -17.033 30.314 1.00 93.31 725 ALA A C 1
ATOM 5627 O O . ALA A 1 725 ? -17.513 -16.936 29.298 1.00 93.31 725 ALA A O 1
ATOM 5628 N N . LEU A 1 726 ? -18.367 -16.022 31.163 1.00 93.94 726 LEU A N 1
ATOM 5629 C CA . LEU A 1 726 ? -17.557 -14.804 31.181 1.00 93.94 726 LEU A CA 1
ATOM 5630 C C . LEU A 1 726 ? -16.369 -15.022 32.113 1.00 93.94 726 LEU A C 1
ATOM 5632 O O . LEU A 1 726 ? -16.565 -15.451 33.250 1.00 93.94 726 LEU A O 1
ATOM 5636 N N . ARG A 1 727 ? -15.151 -14.709 31.679 1.00 94.56 727 ARG A N 1
ATOM 5637 C CA . ARG A 1 727 ? -13.936 -14.856 32.489 1.00 94.56 727 ARG A CA 1
ATOM 5638 C C . ARG A 1 727 ? -13.271 -13.505 32.676 1.00 94.56 727 ARG A C 1
ATOM 5640 O O . ARG A 1 727 ? -13.083 -12.788 31.708 1.00 94.56 727 ARG A O 1
ATOM 5647 N N . ILE A 1 728 ? -12.862 -13.199 33.899 1.00 94.69 728 ILE A N 1
ATOM 5648 C CA . ILE A 1 728 ? -11.996 -12.067 34.229 1.00 94.69 728 ILE A CA 1
ATOM 5649 C C . ILE A 1 728 ? -10.667 -12.659 34.680 1.00 94.69 728 ILE A C 1
ATOM 5651 O O . ILE A 1 728 ? -10.614 -13.396 35.668 1.00 94.69 728 ILE A O 1
ATOM 5655 N N . VAL A 1 729 ? -9.614 -12.401 33.911 1.00 94.00 729 VAL A N 1
ATOM 5656 C CA . VAL A 1 729 ? -8.350 -13.140 33.964 1.00 94.00 729 VAL A CA 1
ATOM 5657 C C . VAL A 1 729 ? -7.181 -12.179 34.080 1.00 94.00 729 VAL A C 1
ATOM 5659 O O . VAL A 1 729 ? -7.098 -11.194 33.352 1.00 94.00 729 VAL A O 1
ATOM 5662 N N . ASN A 1 730 ? -6.243 -12.491 34.963 1.00 93.25 730 ASN A N 1
ATOM 5663 C CA . ASN A 1 730 ? -4.935 -11.864 34.991 1.00 93.25 730 ASN A CA 1
ATOM 5664 C C . ASN A 1 730 ? -3.904 -12.826 34.385 1.00 93.25 730 ASN A C 1
ATOM 5666 O O . ASN A 1 730 ? -3.749 -13.937 34.894 1.00 93.25 730 ASN A O 1
ATOM 5670 N N . TYR A 1 731 ? -3.232 -12.389 33.317 1.00 89.38 731 TYR A N 1
ATOM 5671 C CA . TYR A 1 731 ? -2.087 -13.081 32.704 1.00 89.38 731 TYR A CA 1
ATOM 5672 C C . TYR A 1 731 ? -0.750 -12.383 32.995 1.00 89.38 731 TYR A C 1
ATOM 5674 O O . TYR A 1 731 ? 0.308 -12.889 32.628 1.00 89.38 731 TYR A O 1
ATOM 5682 N N . GLU A 1 732 ? -0.796 -11.204 33.613 1.00 86.62 732 GLU A N 1
ATOM 5683 C CA . GLU A 1 732 ? 0.382 -10.388 33.879 1.00 86.62 732 GLU A CA 1
ATOM 5684 C C . GLU A 1 732 ? 1.082 -10.855 35.154 1.00 86.62 732 GLU A C 1
ATOM 5686 O O . GLU A 1 732 ? 0.496 -11.528 35.998 1.00 86.62 732 GLU A O 1
ATOM 5691 N N . THR A 1 733 ? 2.347 -10.478 35.330 1.00 82.00 733 THR A N 1
ATOM 5692 C CA . THR A 1 733 ? 3.112 -10.807 36.546 1.00 82.00 733 THR A CA 1
ATOM 5693 C C . THR A 1 733 ? 2.734 -9.934 37.743 1.00 82.00 733 THR A C 1
ATOM 5695 O O . THR A 1 733 ? 3.051 -10.269 38.886 1.00 82.00 733 THR A O 1
ATOM 5698 N N . GLU A 1 734 ? 2.048 -8.819 37.496 1.00 84.94 734 GLU A N 1
ATOM 5699 C CA . GLU A 1 734 ? 1.565 -7.918 38.531 1.00 84.94 734 GLU A CA 1
ATOM 5700 C C . GLU A 1 734 ? 0.251 -8.417 39.130 1.00 84.94 734 GLU A C 1
ATOM 5702 O O . GLU A 1 734 ? -0.657 -8.864 38.433 1.00 84.94 734 GLU A O 1
ATOM 5707 N N . ASN A 1 735 ? 0.127 -8.314 40.452 1.00 89.38 735 ASN A N 1
ATOM 5708 C CA . ASN A 1 735 ? -1.100 -8.695 41.143 1.00 89.38 735 ASN A CA 1
ATOM 5709 C C . ASN A 1 735 ? -2.158 -7.609 40.981 1.00 89.38 735 ASN A C 1
ATOM 5711 O O . ASN A 1 735 ? -1.863 -6.427 41.168 1.00 89.38 735 ASN A O 1
ATOM 5715 N N . ILE A 1 736 ? -3.406 -8.018 40.777 1.00 90.44 736 ILE A N 1
ATOM 5716 C CA . ILE A 1 736 ? -4.530 -7.091 40.680 1.00 90.44 736 ILE A CA 1
ATOM 5717 C C . ILE A 1 736 ? -5.601 -7.432 41.717 1.00 90.44 736 ILE A C 1
ATOM 5719 O O . ILE A 1 736 ? -5.967 -8.589 41.902 1.00 90.44 736 ILE A O 1
ATOM 5723 N N . ASN A 1 737 ? -6.075 -6.414 42.435 1.00 91.25 737 ASN A N 1
ATOM 5724 C CA . ASN A 1 737 ? -7.220 -6.512 43.337 1.00 91.25 737 ASN A CA 1
ATOM 5725 C C . ASN A 1 737 ? -8.389 -5.808 42.666 1.00 91.25 737 ASN A C 1
ATOM 5727 O O . ASN A 1 737 ? -8.326 -4.590 42.510 1.00 91.25 737 ASN A O 1
ATOM 5731 N N . ILE A 1 738 ? -9.403 -6.575 42.280 1.00 90.00 738 ILE A N 1
ATOM 5732 C CA . ILE A 1 738 ? -10.567 -6.104 41.541 1.00 90.00 738 ILE A CA 1
ATOM 5733 C C . ILE A 1 738 ? -11.791 -6.250 42.444 1.00 90.00 738 ILE A C 1
ATOM 5735 O O . ILE A 1 738 ? -12.046 -7.318 42.996 1.00 90.00 738 ILE A O 1
ATOM 5739 N N . THR A 1 739 ? -12.559 -5.177 42.577 1.00 88.44 739 THR A N 1
ATOM 5740 C CA . THR A 1 739 ? -13.939 -5.215 43.073 1.00 88.44 739 THR A CA 1
ATOM 5741 C C . THR A 1 739 ? -14.853 -5.050 41.874 1.00 88.44 739 THR A C 1
ATOM 5743 O O . THR A 1 739 ? -14.651 -4.104 41.119 1.00 88.44 739 THR A O 1
ATOM 5746 N N . LEU A 1 740 ? -15.799 -5.966 41.681 1.00 87.81 740 LEU A N 1
ATOM 5747 C CA . LEU A 1 740 ? -16.742 -5.959 40.562 1.00 87.81 740 LEU A CA 1
ATOM 5748 C C . LEU A 1 740 ? -18.157 -5.700 41.040 1.00 87.81 740 LEU A C 1
ATOM 5750 O O . LEU A 1 740 ? -18.561 -6.247 42.064 1.00 87.81 740 LEU A O 1
ATOM 5754 N N . ASP A 1 741 ? -18.907 -4.948 40.250 1.00 85.12 741 ASP A N 1
ATOM 5755 C CA . ASP A 1 741 ? -20.310 -4.655 40.495 1.00 85.12 741 ASP A CA 1
ATOM 5756 C C . ASP A 1 741 ? -21.082 -4.471 39.176 1.00 85.12 741 ASP A C 1
ATOM 5758 O O . ASP A 1 741 ? -20.490 -4.318 38.106 1.00 85.12 741 ASP A O 1
ATOM 5762 N N . SER A 1 742 ? -22.413 -4.513 39.250 1.00 83.50 742 SER A N 1
ATOM 5763 C CA . SER A 1 742 ? -23.347 -4.124 38.193 1.00 83.50 742 SER A CA 1
ATOM 5764 C C . SER A 1 742 ? -22.998 -4.715 36.828 1.00 83.50 742 SER A C 1
ATOM 5766 O O . SER A 1 742 ? -22.748 -3.992 35.867 1.00 83.50 742 SER A O 1
ATOM 5768 N N . VAL A 1 743 ? -22.992 -6.045 36.739 1.00 87.19 743 VAL A N 1
ATOM 5769 C CA . VAL A 1 743 ? -22.754 -6.785 35.497 1.00 87.19 743 VAL A CA 1
ATOM 5770 C C . VAL A 1 743 ? -24.052 -6.873 34.701 1.00 87.19 743 VAL A C 1
ATOM 5772 O O . VAL A 1 743 ? -25.057 -7.386 35.196 1.00 87.19 743 VAL A O 1
ATOM 5775 N N . PHE A 1 744 ? -24.047 -6.425 33.451 1.00 85.38 744 PHE A N 1
ATOM 5776 C CA . PHE A 1 744 ? -25.189 -6.525 32.543 1.00 85.38 744 PHE A CA 1
ATOM 5777 C C . PHE A 1 744 ? -24.765 -6.766 31.096 1.00 85.38 744 PHE A C 1
ATOM 5779 O O . PHE A 1 744 ? -23.614 -6.563 30.711 1.00 85.38 744 PHE A O 1
ATOM 5786 N N . ILE A 1 745 ? -25.721 -7.230 30.296 1.00 86.00 745 ILE A N 1
ATOM 5787 C CA . ILE A 1 745 ? -25.556 -7.502 28.868 1.00 86.00 745 ILE A CA 1
ATOM 5788 C C . ILE A 1 745 ? -26.488 -6.567 28.112 1.00 86.00 745 ILE A C 1
ATOM 5790 O O . ILE A 1 745 ? -27.701 -6.587 28.334 1.00 86.00 745 ILE A O 1
ATOM 5794 N N . GLU A 1 746 ? -25.925 -5.741 27.238 1.00 82.50 746 GLU A N 1
ATOM 5795 C CA . GLU A 1 746 ? -26.693 -4.744 26.500 1.00 82.50 746 GLU A CA 1
ATOM 5796 C C . GLU A 1 746 ? -27.370 -5.311 25.262 1.00 82.50 746 GLU A C 1
ATOM 5798 O O . GLU A 1 746 ? -26.774 -6.077 24.497 1.00 82.50 746 GLU A O 1
ATOM 5803 N N . ASP A 1 747 ? -28.595 -4.837 25.026 1.00 75.44 747 ASP A N 1
ATOM 5804 C CA . ASP A 1 747 ? -29.419 -5.218 23.878 1.00 75.44 747 ASP A CA 1
ATOM 5805 C C . ASP A 1 747 ? -29.567 -6.748 23.725 1.00 75.44 747 ASP A C 1
ATOM 5807 O O . ASP A 1 747 ? -29.640 -7.276 22.611 1.00 75.44 747 ASP A O 1
ATOM 5811 N N . LEU A 1 748 ? -29.640 -7.477 24.847 1.00 77.94 748 LEU A N 1
ATOM 5812 C CA . LEU A 1 748 ? -29.862 -8.921 24.840 1.00 77.94 748 LEU A CA 1
ATOM 5813 C C . LEU A 1 748 ? -31.303 -9.210 24.395 1.00 77.94 748 LEU A C 1
ATOM 5815 O O . LEU A 1 748 ? -32.245 -9.237 25.188 1.00 77.94 748 LEU A O 1
ATOM 5819 N N . GLN A 1 749 ? -31.477 -9.440 23.095 1.00 64.81 749 GLN A N 1
ATOM 5820 C CA . GLN A 1 749 ? -32.733 -9.909 22.520 1.00 64.81 749 GLN A CA 1
ATOM 5821 C C . GLN A 1 749 ? -32.996 -11.325 23.047 1.00 64.81 749 GLN A C 1
ATOM 5823 O O . GLN A 1 749 ? -32.348 -12.279 22.622 1.00 64.81 749 GLN A O 1
ATOM 5828 N N . VAL A 1 750 ? -33.926 -11.468 23.996 1.00 51.56 750 VAL A N 1
ATOM 5829 C CA . VAL A 1 750 ? -34.288 -12.761 24.599 1.00 51.56 750 VAL A CA 1
ATOM 5830 C C . VAL A 1 750 ? -35.024 -13.626 23.564 1.00 51.56 750 VAL A C 1
ATOM 5832 O O . VAL A 1 750 ? -36.251 -13.709 23.537 1.00 51.56 750 VAL A O 1
ATOM 5835 N N . GLY A 1 751 ? -34.266 -14.257 22.670 1.00 41.41 751 GLY A N 1
ATOM 5836 C CA . GLY A 1 751 ? -34.729 -15.289 21.751 1.00 41.41 751 GLY A CA 1
ATOM 5837 C C . GLY A 1 751 ? -34.718 -16.641 22.456 1.00 41.41 751 GLY A C 1
ATOM 5838 O O . GLY A 1 751 ? -33.679 -17.283 22.541 1.00 41.41 751 GLY A O 1
ATOM 5839 N N . ASN A 1 752 ? -35.893 -17.061 22.927 1.00 34.91 752 ASN A N 1
ATOM 5840 C CA . ASN A 1 752 ? -36.161 -18.182 23.837 1.00 34.91 752 ASN A CA 1
ATOM 5841 C C . ASN A 1 752 ? -35.707 -17.962 25.295 1.00 34.91 752 ASN A C 1
ATOM 5843 O O . ASN A 1 752 ? -34.613 -17.464 25.546 1.00 34.91 752 ASN A O 1
ATOM 5847 N N . PRO A 1 753 ? -36.538 -18.350 26.287 1.00 35.25 753 PRO A N 1
ATOM 5848 C CA . PRO A 1 753 ? -36.140 -18.307 27.687 1.00 35.25 753 PRO A CA 1
ATOM 5849 C C . PRO A 1 753 ? -34.857 -19.117 27.879 1.00 35.25 753 PRO A C 1
ATOM 5851 O O . PRO A 1 753 ? -34.801 -20.274 27.455 1.00 35.25 753 PRO A O 1
ATOM 5854 N N . ILE A 1 754 ? -33.872 -18.546 28.579 1.00 40.31 754 ILE A N 1
ATOM 5855 C CA . ILE A 1 754 ? -32.834 -19.329 29.260 1.00 40.31 754 ILE A CA 1
ATOM 5856 C C . ILE A 1 754 ? -33.599 -20.385 30.060 1.00 40.31 754 ILE A C 1
ATOM 5858 O O . ILE A 1 754 ? -34.422 -20.039 30.909 1.00 40.31 754 ILE A O 1
ATOM 5862 N N . GLY A 1 755 ? -33.463 -21.654 29.674 1.00 34.47 755 GLY A N 1
ATOM 5863 C CA . GLY A 1 755 ? -34.382 -22.712 30.072 1.00 34.47 755 GLY A CA 1
ATOM 5864 C C . GLY A 1 755 ? -34.468 -22.858 31.586 1.00 34.47 755 GLY A C 1
ATOM 5865 O O . GLY A 1 755 ? -33.674 -23.568 32.193 1.00 34.47 755 GLY A O 1
ATOM 5866 N N . VAL A 1 756 ? -35.483 -22.252 32.205 1.00 29.27 756 VAL A N 1
ATOM 5867 C CA . VAL A 1 756 ? -35.833 -22.533 33.596 1.00 29.27 756 VAL A CA 1
ATOM 5868 C C . VAL A 1 756 ? -36.457 -23.925 33.619 1.00 29.27 756 VAL A C 1
ATOM 5870 O O . VAL A 1 756 ? -37.671 -24.096 33.474 1.00 29.27 756 VAL A O 1
ATOM 5873 N N . LYS A 1 757 ? -35.635 -24.964 33.794 1.00 30.17 757 LYS A N 1
ATOM 5874 C CA . LYS A 1 757 ? -36.154 -26.262 34.223 1.00 30.17 757 LYS A CA 1
ATOM 5875 C C . LYS A 1 757 ? -36.775 -26.061 35.602 1.00 30.17 757 LYS A C 1
ATOM 5877 O O . LYS A 1 757 ? -36.082 -25.781 36.575 1.00 30.17 757 LYS A O 1
ATOM 5882 N N . LYS A 1 758 ? -38.102 -26.210 35.683 1.00 28.83 758 LYS A N 1
ATOM 5883 C CA . LYS A 1 758 ? -38.821 -26.359 36.954 1.00 28.83 758 LYS A CA 1
ATOM 5884 C C . LYS A 1 758 ? -38.093 -27.402 37.799 1.00 28.83 758 LYS A C 1
ATOM 5886 O O . LYS A 1 758 ? -38.010 -28.563 37.397 1.00 28.83 758 LYS A O 1
ATOM 5891 N N . HIS A 1 759 ? -37.599 -26.993 38.963 1.00 27.77 759 HIS A N 1
ATOM 5892 C CA . HIS A 1 759 ? -37.022 -27.914 39.929 1.00 27.77 759 HIS A CA 1
ATOM 5893 C C . HIS A 1 759 ? -38.022 -29.030 40.263 1.00 27.77 759 HIS A C 1
ATOM 5895 O O . HIS A 1 759 ? -39.141 -28.784 40.725 1.00 27.77 759 HIS A O 1
ATOM 5901 N N . GLN A 1 760 ? -37.592 -30.271 40.035 1.00 28.42 760 GLN A N 1
ATOM 5902 C CA . GLN A 1 760 ? -38.163 -31.446 40.678 1.00 28.42 760 GLN A CA 1
ATOM 5903 C C . GLN A 1 760 ? -38.022 -31.290 42.195 1.00 28.42 760 GLN A C 1
ATOM 5905 O O . GLN A 1 760 ? -36.976 -30.883 42.697 1.00 28.42 760 GLN A O 1
ATOM 5910 N N . LYS A 1 761 ? -39.103 -31.615 42.912 1.00 34.06 761 LYS A N 1
ATOM 5911 C CA . LYS A 1 761 ? -39.163 -31.688 44.375 1.00 34.06 761 LYS A CA 1
ATOM 5912 C C . LYS A 1 761 ? -37.955 -32.456 44.921 1.00 34.06 761 LYS A C 1
ATOM 5914 O O . LYS A 1 761 ? -37.905 -33.675 44.790 1.00 34.06 761 LYS A O 1
ATOM 5919 N N . ILE A 1 762 ? -37.065 -31.753 45.613 1.00 27.28 762 ILE A N 1
ATOM 5920 C CA . ILE A 1 762 ? -36.151 -32.353 46.582 1.00 27.28 762 ILE A CA 1
ATOM 5921 C C . ILE A 1 762 ? -36.546 -31.809 47.956 1.00 27.28 762 ILE A C 1
ATOM 5923 O O . ILE A 1 762 ? -36.805 -30.621 48.145 1.00 27.28 762 ILE A O 1
ATOM 5927 N N . SER A 1 763 ? -36.729 -32.751 48.871 1.00 25.23 763 SER A N 1
ATOM 5928 C CA . SER A 1 763 ? -37.214 -32.626 50.240 1.00 25.23 763 SER A CA 1
ATOM 5929 C C . SER A 1 763 ? -36.577 -31.475 51.018 1.00 25.23 763 SER A C 1
ATOM 5931 O O . SER A 1 763 ? -35.360 -31.412 51.152 1.00 25.23 763 SER A O 1
ATOM 5933 N N . LYS A 1 764 ? -37.428 -30.623 51.601 1.00 23.97 764 LYS A N 1
ATOM 5934 C CA . LYS A 1 764 ? -37.051 -29.632 52.615 1.00 23.97 764 LYS A CA 1
ATOM 5935 C C . LYS A 1 764 ? -36.479 -30.318 53.863 1.00 23.97 764 LYS A C 1
ATOM 5937 O O . LYS A 1 764 ? -37.191 -31.134 54.451 1.00 23.97 764 LYS A O 1
ATOM 5942 N N . PRO A 1 765 ? -35.335 -29.859 54.387 1.00 26.66 765 PRO A N 1
ATOM 5943 C CA . PRO A 1 765 ? -35.092 -29.817 55.817 1.00 26.66 765 PRO A CA 1
ATOM 5944 C C . PRO A 1 765 ? -35.382 -28.390 56.311 1.00 26.66 765 PRO A C 1
ATOM 5946 O O . PRO A 1 765 ? -34.677 -27.446 55.984 1.00 26.66 765 PRO A O 1
ATOM 5949 N N . GLY A 1 766 ? -36.486 -28.256 57.050 1.00 32.34 766 GLY A N 1
ATOM 5950 C CA . GLY A 1 766 ? -36.724 -27.235 58.077 1.00 32.34 766 GLY A CA 1
ATOM 5951 C C . GLY A 1 766 ? -36.470 -25.755 57.766 1.00 32.34 766 GLY A C 1
ATOM 5952 O O . GLY A 1 766 ? -35.453 -25.229 58.184 1.00 32.34 766 GLY A O 1
ATOM 5953 N N . ILE A 1 767 ? -37.482 -25.052 57.237 1.00 26.19 767 ILE A N 1
ATOM 5954 C CA . ILE A 1 767 ? -37.806 -23.679 57.679 1.00 26.19 767 ILE A CA 1
ATOM 5955 C C . ILE A 1 767 ? -39.334 -23.561 57.755 1.00 26.19 767 ILE A C 1
ATOM 5957 O O . ILE A 1 767 ? -40.037 -23.405 56.754 1.00 26.19 767 ILE A O 1
ATOM 5961 N N . THR A 1 768 ? -39.865 -23.698 58.965 1.00 29.34 768 THR A N 1
ATOM 5962 C CA . THR A 1 768 ? -41.193 -23.214 59.350 1.00 29.34 768 THR A CA 1
ATOM 5963 C C . THR A 1 768 ? -41.097 -21.715 59.619 1.00 29.34 768 THR A C 1
ATOM 5965 O O . THR A 1 768 ? -40.425 -21.317 60.563 1.00 29.34 768 THR A O 1
ATOM 5968 N N . GLY A 1 769 ? -41.784 -20.885 58.831 1.00 28.44 769 GLY A N 1
ATOM 5969 C CA . GLY A 1 769 ? -41.968 -19.468 59.158 1.00 28.44 769 GLY A CA 1
ATOM 5970 C C . GLY A 1 769 ? -42.479 -18.633 57.987 1.00 28.44 769 GLY A C 1
ATOM 5971 O O . GLY A 1 769 ? -41.737 -18.344 57.059 1.00 28.44 769 GLY A O 1
ATOM 5972 N N . ARG A 1 770 ? -43.752 -18.225 58.033 1.00 34.19 770 ARG A N 1
ATOM 5973 C CA . ARG A 1 770 ? -44.285 -17.120 57.220 1.00 34.19 770 ARG A CA 1
ATOM 5974 C C . ARG A 1 770 ? -43.640 -15.814 57.703 1.00 34.19 770 ARG A C 1
ATOM 5976 O O . ARG A 1 770 ? -43.775 -15.498 58.883 1.00 34.19 770 ARG A O 1
ATOM 5983 N N . LEU A 1 771 ? -43.003 -15.035 56.830 1.00 39.47 771 LEU A N 1
ATOM 5984 C CA . LEU A 1 771 ? -42.641 -13.649 57.149 1.00 39.47 771 LEU A CA 1
ATOM 5985 C C . LEU A 1 771 ? -43.911 -12.783 57.080 1.00 39.47 771 LEU A C 1
ATOM 5987 O O . LEU A 1 771 ? -44.347 -12.379 56.010 1.00 39.47 771 LEU A O 1
ATOM 5991 N N . ASN A 1 772 ? -44.533 -12.550 58.240 1.00 46.75 772 ASN A N 1
ATOM 5992 C CA . ASN A 1 772 ? -45.774 -11.779 58.407 1.00 46.75 772 ASN A CA 1
ATOM 5993 C C . ASN A 1 772 ? -45.510 -10.327 58.884 1.00 46.75 772 ASN A C 1
ATOM 5995 O O . ASN A 1 772 ? -46.200 -9.832 59.781 1.00 46.75 772 ASN A O 1
ATOM 5999 N N . GLY A 1 773 ? -44.512 -9.630 58.330 1.00 53.91 773 GLY A N 1
ATOM 6000 C CA . GLY A 1 773 ? -44.269 -8.226 58.680 1.00 53.91 773 GLY A CA 1
ATOM 6001 C C . GLY A 1 773 ? -43.203 -7.519 57.844 1.00 53.91 773 GLY A C 1
ATOM 6002 O O . GLY A 1 773 ? -42.319 -8.161 57.285 1.00 53.91 773 GLY A O 1
ATOM 6003 N N . LEU A 1 774 ? -43.308 -6.188 57.766 1.00 58.81 774 LEU A N 1
ATOM 6004 C CA . LEU A 1 774 ? -42.290 -5.299 57.193 1.00 58.81 774 LEU A CA 1
ATOM 6005 C C . LEU A 1 774 ? -41.296 -4.912 58.293 1.00 58.81 774 LEU A C 1
ATOM 6007 O O . LEU A 1 774 ? -41.722 -4.438 59.347 1.00 58.81 774 LEU A O 1
ATOM 6011 N N . PHE A 1 775 ? -39.998 -5.083 58.051 1.00 61.62 775 PHE A N 1
ATOM 6012 C CA . PHE A 1 775 ? -38.947 -4.658 58.978 1.00 61.62 775 PHE A CA 1
ATOM 6013 C C . PHE A 1 775 ? -38.423 -3.279 58.586 1.00 61.62 775 PHE A C 1
ATOM 6015 O O . PHE A 1 775 ? -37.993 -3.084 57.451 1.00 61.62 775 PHE A O 1
ATOM 6022 N N . ILE A 1 776 ? -38.448 -2.329 59.523 1.00 61.59 776 ILE A N 1
ATOM 6023 C CA . ILE A 1 776 ? -37.814 -1.018 59.340 1.00 61.59 776 ILE A CA 1
ATOM 6024 C C . ILE A 1 776 ? -36.488 -0.992 60.117 1.00 61.59 776 ILE A C 1
ATOM 6026 O O . ILE A 1 776 ? -36.516 -1.143 61.345 1.00 61.59 776 ILE A O 1
ATOM 6030 N N . PRO A 1 777 ? -35.341 -0.792 59.436 1.00 58.50 777 PRO A N 1
ATOM 6031 C CA . PRO A 1 777 ? -34.036 -0.643 60.079 1.00 58.50 777 PRO A CA 1
ATOM 6032 C C . PRO A 1 777 ? -33.995 0.515 61.085 1.00 58.50 777 PRO A C 1
ATOM 6034 O O . PRO A 1 777 ? -34.548 1.588 60.832 1.00 58.50 777 PRO A O 1
ATOM 6037 N N . GLN A 1 778 ? -33.278 0.339 62.200 1.00 63.72 778 GLN A N 1
ATOM 6038 C CA . GLN A 1 778 ? -33.191 1.342 63.271 1.00 63.72 778 GLN A CA 1
ATOM 6039 C C . GLN A 1 778 ? -32.685 2.719 62.803 1.00 63.72 778 GLN A C 1
ATOM 6041 O O . GLN A 1 778 ? -33.144 3.733 63.324 1.00 63.72 778 GLN A O 1
ATOM 6046 N N . HIS A 1 779 ? -31.789 2.785 61.810 1.00 63.97 779 HIS A N 1
ATOM 6047 C CA . HIS A 1 779 ? -31.239 4.058 61.323 1.00 63.97 779 HIS A CA 1
ATOM 6048 C C . HIS A 1 779 ? -32.289 4.962 60.649 1.00 63.97 779 HIS A C 1
ATOM 6050 O O . HIS A 1 779 ? -32.092 6.173 60.579 1.00 63.97 779 HIS A O 1
ATOM 6056 N N . LEU A 1 780 ? -33.422 4.403 60.205 1.00 60.41 780 LEU A N 1
ATOM 6057 C CA . LEU A 1 780 ? -34.549 5.167 59.658 1.00 60.41 780 LEU A CA 1
ATOM 6058 C C . LEU A 1 780 ? -35.517 5.662 60.750 1.00 60.41 780 LEU A C 1
ATOM 6060 O O . LEU A 1 780 ? -36.433 6.430 60.460 1.00 60.41 780 LEU A O 1
ATOM 6064 N N . LEU A 1 781 ? -35.337 5.237 62.007 1.00 63.25 781 LEU A N 1
ATOM 6065 C CA . LEU A 1 781 ? -36.231 5.515 63.134 1.00 63.25 781 LEU A CA 1
ATOM 6066 C C . LEU A 1 781 ? -35.575 6.494 64.124 1.00 63.25 781 LEU A C 1
ATOM 6068 O O . LEU A 1 781 ? -34.877 6.095 65.055 1.00 63.25 781 LEU A O 1
ATOM 6072 N N . GLY A 1 782 ? -35.846 7.793 63.971 1.00 60.28 782 GLY A N 1
ATOM 6073 C CA . GLY A 1 782 ? -35.413 8.824 64.925 1.00 60.28 782 GLY A CA 1
ATOM 6074 C C . GLY A 1 782 ? -36.074 8.692 66.309 1.00 60.28 782 GLY A C 1
ATOM 6075 O O . GLY A 1 782 ? -37.163 8.117 66.437 1.00 60.28 782 GLY A O 1
ATOM 6076 N N . LYS A 1 783 ? -35.450 9.259 67.357 1.00 60.62 783 LYS A N 1
ATOM 6077 C CA . LYS A 1 783 ? -36.063 9.384 68.698 1.00 60.62 783 LYS A CA 1
ATOM 6078 C C . LYS A 1 783 ? -37.425 10.082 68.565 1.00 60.62 783 LYS A C 1
ATOM 6080 O O . LYS A 1 783 ? -37.488 11.185 68.040 1.00 60.62 783 LYS A O 1
ATOM 6085 N N . ASN A 1 784 ? -38.489 9.444 69.059 1.00 62.41 784 ASN A N 1
ATOM 6086 C CA . ASN A 1 784 ? -39.891 9.895 68.976 1.00 62.41 784 ASN A CA 1
ATOM 6087 C C . ASN A 1 784 ? -40.556 9.806 67.585 1.00 62.41 784 ASN A C 1
ATOM 6089 O O . ASN A 1 784 ? -41.530 10.514 67.326 1.00 62.41 784 ASN A O 1
ATOM 6093 N N . SER A 1 785 ? -40.081 8.921 66.704 1.00 66.31 785 SER A N 1
ATOM 6094 C CA . SER A 1 785 ? -40.783 8.630 65.446 1.00 66.31 785 SER A CA 1
ATOM 6095 C C . SER A 1 785 ? -42.041 7.781 65.674 1.00 66.31 785 SER A C 1
ATOM 6097 O O . SER A 1 785 ? -42.039 6.838 66.467 1.00 66.31 785 SER A O 1
ATOM 6099 N N . SER A 1 786 ? -43.102 8.085 64.934 1.00 69.56 786 SER A N 1
ATOM 6100 C CA . SER A 1 786 ? -44.291 7.246 64.768 1.00 69.56 786 SER A CA 1
ATOM 6101 C C . SER A 1 786 ? -44.355 6.718 63.338 1.00 69.56 786 SER A C 1
ATOM 6103 O O . SER A 1 786 ? -43.811 7.332 62.420 1.00 69.56 786 SER A O 1
ATOM 6105 N N . ILE A 1 787 ? -44.989 5.564 63.150 1.00 73.75 787 ILE A N 1
ATOM 6106 C CA . ILE A 1 787 ? -45.161 4.965 61.826 1.00 73.75 787 ILE A CA 1
ATOM 6107 C C . ILE A 1 787 ? -46.636 4.996 61.478 1.00 73.75 787 ILE A C 1
ATOM 6109 O O . ILE A 1 787 ? -47.467 4.467 62.221 1.00 73.75 787 ILE A O 1
ATOM 6113 N N . GLU A 1 788 ? -46.955 5.581 60.332 1.00 81.94 788 GLU A N 1
ATOM 6114 C CA . GLU A 1 788 ? -48.297 5.552 59.771 1.00 81.94 788 GLU A CA 1
ATOM 6115 C C . GLU A 1 788 ? -48.328 4.750 58.471 1.00 81.94 788 GLU A C 1
ATOM 6117 O O . GLU A 1 788 ? -47.391 4.766 57.675 1.00 81.94 788 GLU A O 1
ATOM 6122 N N . ILE A 1 789 ? -49.426 4.031 58.267 1.00 79.75 789 ILE A N 1
ATOM 6123 C CA . ILE A 1 789 ? -49.752 3.367 57.010 1.00 79.75 789 ILE A CA 1
ATOM 6124 C C . ILE A 1 789 ? -50.922 4.128 56.410 1.00 79.75 789 ILE A C 1
ATOM 6126 O O . ILE A 1 789 ? -51.963 4.256 57.064 1.00 79.75 789 ILE A O 1
ATOM 6130 N N . VAL A 1 790 ? -50.754 4.620 55.188 1.00 80.75 790 VAL A N 1
ATOM 6131 C CA . VAL A 1 790 ? -51.790 5.337 54.441 1.00 80.75 790 VAL A CA 1
ATOM 6132 C C . VAL A 1 790 ? -52.175 4.578 53.172 1.00 80.75 790 VAL A C 1
ATOM 6134 O O . VAL A 1 790 ? -51.367 3.824 52.622 1.00 80.75 790 VAL A O 1
ATOM 6137 N N . ASP A 1 791 ? -53.412 4.761 52.718 1.00 81.38 791 ASP A N 1
ATOM 6138 C CA . ASP A 1 791 ? -53.831 4.339 51.379 1.00 81.38 791 ASP A CA 1
ATOM 6139 C C . ASP A 1 791 ? -53.243 5.270 50.296 1.00 81.38 791 ASP A C 1
ATOM 6141 O O . ASP A 1 791 ? -52.562 6.257 50.593 1.00 81.38 791 ASP A O 1
ATOM 6145 N N . LEU A 1 792 ? -53.488 4.960 49.020 1.00 76.25 792 LEU A N 1
ATOM 6146 C CA . LEU A 1 792 ? -53.007 5.782 47.901 1.00 76.25 792 LEU A CA 1
ATOM 6147 C C . LEU A 1 792 ? -53.658 7.173 47.842 1.00 76.25 792 LEU A C 1
ATOM 6149 O O . LEU A 1 792 ? -53.127 8.063 47.183 1.00 76.25 792 LEU A O 1
ATOM 6153 N N . GLN A 1 793 ? -54.781 7.376 48.534 1.00 71.88 793 GLN A N 1
ATOM 6154 C CA . GLN A 1 793 ? -55.441 8.671 48.686 1.00 71.88 793 GLN A CA 1
ATOM 6155 C C . GLN A 1 793 ? -54.867 9.479 49.866 1.00 71.88 793 GLN A C 1
ATOM 6157 O O . GLN A 1 793 ? -55.255 10.626 50.074 1.00 71.88 793 GLN A O 1
ATOM 6162 N N . GLY A 1 794 ? -53.913 8.914 50.615 1.00 73.50 794 GLY A N 1
ATOM 6163 C CA . GLY A 1 794 ? -53.264 9.552 51.755 1.00 73.50 794 GLY A CA 1
ATOM 6164 C C . GLY A 1 794 ? -54.056 9.461 53.061 1.00 73.50 794 GLY A C 1
ATOM 6165 O O . GLY A 1 794 ? -53.639 10.072 54.048 1.00 73.50 794 GLY A O 1
ATOM 6166 N N . ASN A 1 795 ? -55.156 8.702 53.109 1.00 77.81 795 ASN A N 1
ATOM 6167 C CA . ASN A 1 795 ? -55.920 8.499 54.337 1.00 77.81 795 ASN A CA 1
ATOM 6168 C C . ASN A 1 795 ? -55.189 7.521 55.255 1.00 77.81 795 ASN A C 1
ATOM 6170 O O . ASN A 1 795 ? -54.718 6.466 54.827 1.00 77.81 795 ASN A O 1
ATOM 6174 N N . ARG A 1 796 ? -55.128 7.840 56.549 1.00 79.88 796 ARG A N 1
ATOM 6175 C CA . ARG A 1 796 ? -54.452 7.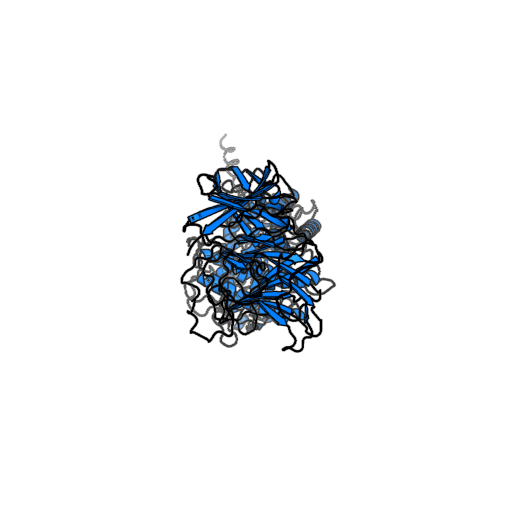001 57.543 1.00 79.88 796 ARG A CA 1
ATOM 6176 C C . ARG A 1 796 ? -55.259 5.742 57.849 1.00 79.88 796 ARG A C 1
ATOM 6178 O O . ARG A 1 796 ? -56.329 5.816 58.445 1.00 79.88 796 ARG A O 1
ATOM 6185 N N . VAL A 1 797 ? -54.686 4.585 57.532 1.00 79.56 797 VAL A N 1
ATOM 6186 C CA . VAL A 1 797 ? -55.283 3.257 57.740 1.00 79.56 797 VAL A CA 1
ATOM 6187 C C . VAL A 1 797 ? -54.809 2.626 59.053 1.00 79.56 797 VAL A C 1
ATOM 6189 O O . VAL A 1 797 ? -55.558 1.903 59.706 1.00 79.56 797 VAL A O 1
ATOM 6192 N N . LYS A 1 798 ? -53.571 2.907 59.487 1.00 75.06 798 LYS A N 1
ATOM 6193 C CA . LYS A 1 798 ? -53.018 2.400 60.756 1.00 75.06 798 LYS A CA 1
ATOM 6194 C C . LYS A 1 798 ? -51.938 3.335 61.301 1.00 75.06 798 LYS A C 1
ATOM 6196 O O . LYS A 1 798 ? -51.133 3.843 60.530 1.00 75.06 798 LYS A O 1
ATOM 6201 N N . LEU A 1 799 ? -51.902 3.541 62.620 1.00 71.00 799 LEU A N 1
ATOM 6202 C CA . LEU A 1 799 ? -50.836 4.272 63.317 1.00 71.00 799 LEU A CA 1
ATOM 6203 C C . LEU A 1 799 ? -50.209 3.360 64.371 1.00 71.00 799 LEU A C 1
ATOM 6205 O O . LEU A 1 799 ? -50.924 2.756 65.170 1.00 71.00 799 LEU A O 1
ATOM 6209 N N . LEU A 1 800 ? -48.884 3.280 64.381 1.00 66.94 800 LEU A N 1
ATOM 6210 C CA . LEU A 1 800 ? -48.104 2.577 65.390 1.00 66.94 800 LEU A CA 1
ATOM 6211 C C . LEU A 1 800 ? -47.239 3.606 66.125 1.00 66.94 800 LEU A C 1
ATOM 6213 O O . LEU A 1 800 ? -46.317 4.190 65.552 1.00 66.94 800 LEU A O 1
ATOM 6217 N N . GLN A 1 801 ? -47.565 3.849 67.395 1.00 56.78 801 GLN A N 1
ATOM 6218 C CA . GLN A 1 801 ? -46.730 4.647 68.291 1.00 56.78 801 GLN A CA 1
ATOM 6219 C C . GLN A 1 801 ? -45.678 3.745 68.933 1.00 56.78 801 GLN A C 1
ATOM 6221 O O . GLN A 1 801 ? -46.009 2.706 69.502 1.00 56.78 801 GLN A O 1
ATOM 6226 N N . ARG A 1 802 ? -44.406 4.141 68.843 1.00 57.06 802 ARG A N 1
ATOM 6227 C CA . ARG A 1 802 ? -43.309 3.429 69.500 1.00 57.06 802 ARG A CA 1
ATOM 6228 C C . ARG A 1 802 ? -43.281 3.791 70.987 1.00 57.06 802 ARG A C 1
ATOM 6230 O O . ARG A 1 802 ? -43.135 4.961 71.329 1.00 57.06 802 ARG A O 1
ATOM 6237 N N . THR A 1 803 ? -43.350 2.798 71.871 1.00 48.75 803 THR A N 1
ATOM 6238 C CA . THR A 1 803 ? -42.915 2.937 73.269 1.00 48.75 803 THR A CA 1
ATOM 6239 C C . THR A 1 803 ? -41.402 2.718 73.333 1.00 48.75 803 THR A C 1
ATOM 6241 O O . THR A 1 803 ? -40.898 1.734 72.802 1.00 48.75 803 THR A O 1
ATOM 6244 N N . ASN A 1 804 ? -40.663 3.668 73.913 1.00 49.66 804 ASN A N 1
ATOM 6245 C CA . ASN A 1 804 ? -39.196 3.659 73.976 1.00 49.66 804 ASN A CA 1
ATOM 6246 C C . ASN A 1 804 ? -38.648 2.391 74.658 1.00 49.66 804 ASN A C 1
ATOM 6248 O O . ASN A 1 804 ? -38.652 2.301 75.883 1.00 49.66 804 ASN A O 1
ATOM 6252 N N . THR A 1 805 ? -38.080 1.470 73.882 1.00 47.62 805 THR A N 1
ATOM 6253 C CA . THR A 1 805 ? -37.121 0.465 74.361 1.00 47.62 805 THR A CA 1
ATOM 6254 C C . THR A 1 805 ? -35.866 0.536 73.488 1.00 47.62 805 THR A C 1
ATOM 6256 O O . THR A 1 805 ? -35.931 0.567 72.258 1.00 47.62 805 THR A O 1
ATOM 6259 N N . ALA A 1 806 ? -34.712 0.685 74.141 1.00 47.94 806 ALA A N 1
ATOM 6260 C CA . ALA A 1 806 ? -33.468 1.167 73.538 1.00 47.94 806 ALA A CA 1
ATOM 6261 C C . ALA A 1 806 ? -32.625 0.097 72.812 1.00 47.94 806 ALA A C 1
ATOM 6263 O O . ALA A 1 806 ? -31.556 0.434 72.316 1.00 47.94 806 ALA A O 1
ATOM 6264 N N . ASN A 1 807 ? -33.090 -1.155 72.714 1.00 49.69 807 ASN A N 1
ATOM 6265 C CA . ASN A 1 807 ? -32.230 -2.301 72.375 1.00 49.69 807 ASN A CA 1
ATOM 6266 C C . ASN A 1 807 ? -32.738 -3.185 71.210 1.00 49.69 807 ASN A C 1
ATOM 6268 O O . ASN A 1 807 ? -32.353 -4.346 71.131 1.00 49.69 807 ASN A O 1
ATOM 6272 N N . GLU A 1 808 ? -33.595 -2.683 70.314 1.00 53.75 808 GLU A N 1
ATOM 6273 C CA . GLU A 1 808 ? -34.035 -3.440 69.123 1.00 53.75 808 GLU A CA 1
ATOM 6274 C C . GLU A 1 808 ? -33.409 -2.879 67.832 1.00 53.75 808 GLU A C 1
ATOM 6276 O O . GLU A 1 808 ? -33.560 -1.691 67.536 1.00 53.75 808 GLU A O 1
ATOM 6281 N N . GLU A 1 809 ? -32.730 -3.742 67.061 1.00 54.09 809 GLU A N 1
ATOM 6282 C CA . GLU A 1 809 ? -32.038 -3.420 65.792 1.00 54.09 809 GLU A CA 1
ATOM 6283 C C . GLU A 1 809 ? -33.003 -3.131 64.620 1.00 54.09 809 GLU A C 1
ATOM 6285 O O . GLU A 1 809 ? -32.633 -2.519 63.613 1.00 54.09 809 GLU A O 1
ATOM 6290 N N . SER A 1 810 ? -34.268 -3.545 64.737 1.00 57.97 810 SER A N 1
ATOM 6291 C CA . SER A 1 810 ? -35.325 -3.279 63.758 1.00 57.97 810 SER A CA 1
ATOM 6292 C C . SER A 1 810 ? -36.705 -3.314 64.411 1.00 57.97 810 SER A C 1
ATOM 6294 O O . SER A 1 810 ? -36.899 -3.981 65.426 1.00 57.97 810 SER A O 1
ATOM 6296 N N . LEU A 1 811 ? -37.677 -2.608 63.825 1.00 60.81 811 LEU A N 1
ATOM 6297 C CA . LEU A 1 811 ? -39.076 -2.681 64.249 1.00 60.81 811 LEU A CA 1
ATOM 6298 C C . LEU A 1 811 ? -39.899 -3.463 63.221 1.00 60.81 811 LEU A C 1
ATOM 6300 O O . LEU A 1 811 ? -39.952 -3.090 62.047 1.00 60.81 811 LEU A O 1
ATOM 6304 N N . GLY A 1 812 ? -40.565 -4.527 63.674 1.00 60.75 812 GLY A N 1
ATOM 6305 C CA . GLY A 1 812 ? -41.482 -5.319 62.857 1.00 60.75 812 GLY A CA 1
ATOM 6306 C C . GLY A 1 812 ? -42.889 -4.716 62.814 1.00 60.75 812 GLY A C 1
ATOM 6307 O O . GLY A 1 812 ? -43.535 -4.532 63.846 1.00 60.75 812 GLY A O 1
ATOM 6308 N N . ILE A 1 813 ? -43.402 -4.443 61.615 1.00 65.06 813 ILE A N 1
ATOM 6309 C CA . ILE A 1 813 ? -44.760 -3.934 61.389 1.00 65.06 813 ILE A CA 1
ATOM 6310 C C . ILE A 1 813 ? -45.664 -5.074 60.935 1.00 65.06 813 ILE A C 1
ATOM 6312 O O . ILE A 1 813 ? -45.483 -5.642 59.860 1.00 65.06 813 ILE A O 1
ATOM 6316 N N . ASN A 1 814 ? -46.700 -5.359 61.723 1.00 68.06 814 ASN A N 1
ATOM 6317 C CA . ASN A 1 814 ? -47.714 -6.349 61.373 1.00 68.06 814 ASN A CA 1
ATOM 6318 C C . ASN A 1 814 ? -48.755 -5.766 60.394 1.00 68.06 814 ASN A C 1
ATOM 6320 O O . ASN A 1 814 ? -49.486 -4.823 60.738 1.00 68.06 814 ASN A O 1
ATOM 6324 N N . LEU A 1 815 ? -48.859 -6.376 59.208 1.00 71.62 815 LEU A N 1
ATOM 6325 C CA . LEU A 1 815 ? -49.767 -5.993 58.116 1.00 71.62 815 LEU A CA 1
ATOM 6326 C C . LEU A 1 815 ? -51.001 -6.915 57.982 1.00 71.62 815 LEU A C 1
ATOM 6328 O O . LEU A 1 815 ? -51.848 -6.686 57.123 1.00 71.62 815 LEU A O 1
ATOM 6332 N N . ASN A 1 816 ? -51.167 -7.911 58.862 1.00 65.50 816 ASN A N 1
ATOM 6333 C CA . ASN A 1 816 ? -52.150 -9.005 58.742 1.00 65.50 816 ASN A CA 1
ATOM 6334 C C . ASN A 1 816 ? -53.630 -8.587 58.783 1.00 65.50 816 ASN A C 1
ATOM 6336 O O . ASN A 1 816 ? -54.500 -9.432 58.584 1.00 65.50 816 ASN A O 1
ATOM 6340 N N . ASN A 1 817 ? -53.942 -7.313 59.022 1.00 67.25 817 ASN A N 1
ATOM 6341 C CA . ASN A 1 817 ? -55.315 -6.792 59.069 1.00 67.25 817 ASN A CA 1
ATOM 6342 C C . ASN A 1 817 ? -55.604 -5.758 57.967 1.00 67.25 817 ASN A C 1
ATOM 6344 O O . ASN A 1 817 ? -56.684 -5.179 57.959 1.00 67.25 817 ASN A O 1
ATOM 6348 N N . LEU A 1 818 ? -54.667 -5.530 57.040 1.00 72.50 818 LEU A N 1
ATOM 6349 C CA . LEU A 1 818 ? -54.900 -4.681 55.871 1.00 72.50 818 LEU A CA 1
ATOM 6350 C C . LEU A 1 818 ? -55.485 -5.512 54.714 1.00 72.50 818 LEU A C 1
ATOM 6352 O O . LEU A 1 818 ? -55.028 -6.644 54.508 1.00 72.50 818 LEU A O 1
ATOM 6356 N N . PRO A 1 819 ? -56.491 -5.000 53.981 1.00 76.94 819 PRO A N 1
ATOM 6357 C CA . PRO A 1 819 ? -56.934 -5.583 52.714 1.00 76.94 819 PRO A CA 1
ATOM 6358 C C . PRO A 1 819 ? -55.785 -5.762 51.708 1.00 76.94 819 PRO A C 1
ATOM 6360 O O . PRO A 1 819 ? -54.740 -5.126 51.834 1.00 76.94 819 PRO A O 1
ATOM 6363 N N . ASN A 1 820 ? -55.977 -6.617 50.696 1.00 76.06 820 ASN A N 1
ATOM 6364 C CA . ASN A 1 820 ? -55.032 -6.687 49.579 1.00 76.06 820 ASN A CA 1
ATOM 6365 C C . ASN A 1 820 ? -55.028 -5.337 48.847 1.00 76.06 820 ASN A C 1
ATOM 6367 O O . ASN A 1 820 ? -56.090 -4.813 48.508 1.00 76.06 820 ASN A O 1
ATOM 6371 N N . GLY A 1 821 ? -53.850 -4.765 48.618 1.00 75.44 821 GLY A N 1
ATOM 6372 C CA . GLY A 1 821 ? -53.726 -3.423 48.061 1.00 75.44 821 GLY A CA 1
ATOM 6373 C C . GLY A 1 821 ? -52.327 -2.834 48.207 1.00 75.44 821 GLY A C 1
ATOM 6374 O O . GLY A 1 821 ? -51.469 -3.382 48.902 1.00 75.44 821 GLY A O 1
ATOM 6375 N N . LEU A 1 822 ? -52.099 -1.713 47.525 1.00 70.12 822 LEU A N 1
ATOM 6376 C CA . LEU A 1 822 ? -50.873 -0.929 47.642 1.00 70.12 822 LEU A CA 1
ATOM 6377 C C . LEU A 1 822 ? -51.070 0.156 48.706 1.00 70.12 822 LEU A C 1
ATOM 6379 O O . LEU A 1 822 ? -52.021 0.933 48.641 1.00 70.12 822 LEU A O 1
ATOM 6383 N N . TYR A 1 823 ? -50.158 0.208 49.668 1.00 79.62 823 TYR A N 1
ATOM 6384 C CA . TYR A 1 823 ? -50.141 1.175 50.761 1.00 79.62 823 TYR A CA 1
ATOM 6385 C C . TYR A 1 823 ? -48.821 1.938 50.764 1.00 79.62 823 TYR A C 1
ATOM 6387 O O . TYR A 1 823 ? -47.832 1.488 50.185 1.00 79.62 823 TYR A O 1
ATOM 6395 N N . ILE A 1 824 ? -48.782 3.071 51.459 1.00 79.19 824 ILE A N 1
ATOM 6396 C CA . ILE A 1 824 ? -47.540 3.795 51.733 1.00 79.19 824 ILE A CA 1
ATOM 6397 C C . ILE A 1 824 ? -47.292 3.755 53.237 1.00 79.19 824 ILE A C 1
ATOM 6399 O O . ILE A 1 824 ? -48.137 4.172 54.029 1.00 79.19 824 ILE A O 1
ATOM 6403 N N . VAL A 1 825 ? -46.118 3.271 53.632 1.00 79.19 825 VAL A N 1
ATOM 6404 C CA . VAL A 1 825 ? -45.635 3.365 55.011 1.00 79.19 825 VAL A CA 1
ATOM 6405 C C . VAL A 1 825 ? -44.816 4.640 55.139 1.00 79.19 825 VAL A C 1
ATOM 6407 O O . VAL A 1 825 ? -43.890 4.865 54.357 1.00 79.19 825 VAL A O 1
ATOM 6410 N N . ARG A 1 826 ? -45.161 5.483 56.112 1.00 79.56 826 ARG A N 1
ATOM 6411 C CA . ARG A 1 826 ? -44.472 6.743 56.389 1.00 79.56 826 ARG A CA 1
ATOM 6412 C C . ARG A 1 826 ? -43.900 6.729 57.794 1.00 79.56 826 ARG A C 1
ATOM 6414 O O . ARG A 1 826 ? -44.575 6.345 58.751 1.00 79.56 826 ARG A O 1
ATOM 6421 N N . ILE A 1 827 ? -42.662 7.194 57.909 1.00 77.06 827 ILE A N 1
ATOM 6422 C CA . ILE A 1 827 ? -42.011 7.439 59.195 1.00 77.06 827 ILE A CA 1
ATOM 6423 C C . ILE A 1 827 ? -42.128 8.933 59.496 1.00 77.06 827 ILE A C 1
ATOM 6425 O O . ILE A 1 827 ? -41.635 9.775 58.738 1.00 77.06 827 ILE A O 1
ATOM 6429 N N . VAL A 1 828 ? -42.803 9.255 60.598 1.00 70.25 828 VAL A N 1
ATOM 6430 C CA . VAL A 1 828 ? -43.129 10.624 61.008 1.00 70.25 828 VAL A CA 1
ATOM 6431 C C . VAL A 1 828 ? -42.395 10.940 62.302 1.00 70.25 828 VAL A C 1
ATOM 6433 O O . VAL A 1 828 ? -42.647 10.307 63.325 1.00 70.25 828 VAL A O 1
ATOM 6436 N N . SER A 1 829 ? -41.508 11.933 62.278 1.00 66.81 829 SER A N 1
ATOM 6437 C CA . SER A 1 829 ? -40.778 12.407 63.458 1.00 66.81 829 SER A CA 1
ATOM 6438 C C . SER A 1 829 ? -41.141 13.871 63.714 1.00 66.81 829 SER A C 1
ATOM 6440 O O . SER A 1 829 ? -40.700 14.769 62.996 1.00 66.81 829 SER A O 1
ATOM 6442 N N . GLY A 1 830 ? -41.978 14.129 64.724 1.00 66.50 830 GLY A N 1
ATOM 6443 C CA . GLY A 1 830 ? -42.541 15.465 64.963 1.00 66.50 830 GLY A CA 1
ATOM 6444 C C . GLY A 1 830 ? -43.499 15.897 63.842 1.00 66.50 830 GLY A C 1
ATOM 6445 O O . GLY A 1 830 ? -44.401 15.147 63.487 1.00 66.50 830 GLY A O 1
ATOM 6446 N N . SER A 1 831 ? -43.313 17.099 63.284 1.00 55.78 831 SER A N 1
ATOM 6447 C CA . SER A 1 831 ? -44.114 17.642 62.169 1.00 55.78 831 SER A CA 1
ATOM 6448 C C . SER A 1 831 ? -43.522 17.386 60.773 1.00 55.78 831 SER A C 1
ATOM 6450 O O . SER A 1 831 ? -44.052 17.896 59.787 1.00 55.78 831 SER A O 1
ATOM 6452 N N . LYS A 1 832 ? -42.426 16.618 60.662 1.00 55.94 832 LYS A N 1
ATOM 6453 C CA . LYS A 1 832 ? -41.758 16.317 59.385 1.00 55.94 832 LYS A CA 1
ATOM 6454 C C . LYS A 1 832 ? -41.837 14.825 59.046 1.00 55.94 832 LYS A C 1
ATOM 6456 O O . LYS A 1 832 ? -41.551 13.964 59.879 1.00 55.94 832 LYS A O 1
ATOM 6461 N N . GLN A 1 833 ? -42.203 14.538 57.799 1.00 56.44 833 GLN A N 1
ATOM 6462 C CA . GLN A 1 833 ? -42.130 13.210 57.191 1.00 56.44 833 GLN A CA 1
ATOM 6463 C C . GLN A 1 833 ? -40.691 12.954 56.736 1.00 56.44 833 GLN A C 1
ATOM 6465 O O . GLN A 1 833 ? -40.113 13.799 56.054 1.00 56.44 833 GLN A O 1
ATOM 6470 N N . VAL A 1 834 ? -40.106 11.823 57.137 1.00 60.25 834 VAL A N 1
ATOM 6471 C CA . VAL A 1 834 ? -38.672 11.553 56.916 1.00 60.25 834 VAL A CA 1
ATOM 6472 C C . VAL A 1 834 ? -38.452 10.513 55.814 1.00 60.25 834 VAL A C 1
ATOM 6474 O O . VAL A 1 834 ? -37.512 10.648 55.041 1.00 60.25 834 VAL A O 1
ATOM 6477 N N . VAL A 1 835 ? -39.331 9.511 55.687 1.00 64.81 835 VAL A N 1
ATOM 6478 C CA . VAL A 1 835 ? -39.226 8.443 54.671 1.00 64.81 835 VAL A CA 1
ATOM 6479 C C . VAL A 1 835 ? -40.622 7.955 54.272 1.00 64.81 835 VAL A C 1
ATOM 6481 O O . VAL A 1 835 ? -41.503 7.855 55.131 1.00 64.81 835 VAL A O 1
ATOM 6484 N N . SER A 1 836 ? -40.816 7.634 52.987 1.00 72.75 836 SER A N 1
ATOM 6485 C CA . SER A 1 836 ? -42.025 6.979 52.460 1.00 72.75 836 SER A CA 1
ATOM 6486 C C . SER A 1 836 ? -41.649 5.748 51.650 1.00 72.75 836 SER A C 1
ATOM 6488 O O . SER A 1 836 ? -40.794 5.843 50.775 1.00 72.75 836 SER A O 1
ATOM 6490 N N . MET A 1 837 ? -42.301 4.617 51.908 1.00 74.44 837 MET A N 1
ATOM 6491 C CA . MET A 1 837 ? -42.042 3.361 51.200 1.00 74.44 837 MET A CA 1
ATOM 6492 C C . MET A 1 837 ? -43.362 2.765 50.697 1.00 74.44 837 MET A C 1
ATOM 6494 O O . MET A 1 837 ? -44.287 2.607 51.503 1.00 74.44 837 MET A O 1
ATOM 6498 N N . PRO A 1 838 ? -43.489 2.435 49.399 1.00 71.88 838 PRO A N 1
ATOM 6499 C CA . PRO A 1 838 ? -44.638 1.691 48.906 1.00 71.88 838 PRO A CA 1
ATOM 6500 C C . PRO A 1 838 ? -44.563 0.239 49.392 1.00 71.88 838 PRO A C 1
ATOM 6502 O O . PRO A 1 838 ? -43.507 -0.390 49.359 1.00 71.88 838 PRO A O 1
ATOM 6505 N N . VAL A 1 839 ? -45.692 -0.302 49.841 1.00 71.38 839 VAL A N 1
ATOM 6506 C CA . VAL A 1 839 ? -45.811 -1.680 50.327 1.00 71.38 839 VAL A CA 1
ATOM 6507 C C . VAL A 1 839 ? -47.046 -2.312 49.713 1.00 71.38 839 VAL A C 1
ATOM 6509 O O . VAL A 1 839 ? -48.161 -1.820 49.883 1.00 71.38 839 VAL A O 1
ATOM 6512 N N . MET A 1 840 ? -46.849 -3.419 49.004 1.00 69.88 840 MET A N 1
ATOM 6513 C CA . MET A 1 840 ? -47.940 -4.211 48.450 1.00 69.88 840 MET A CA 1
ATOM 6514 C C . MET A 1 840 ? -48.330 -5.306 49.444 1.00 69.88 840 MET A C 1
ATOM 6516 O O . MET A 1 840 ? -47.510 -6.150 49.799 1.00 69.88 840 MET A O 1
ATOM 6520 N N . VAL A 1 841 ? -49.586 -5.303 49.887 1.00 69.88 841 VAL A N 1
ATOM 6521 C CA . VAL A 1 841 ? -50.174 -6.400 50.663 1.00 69.88 841 VAL A CA 1
ATOM 6522 C C . VAL A 1 841 ? -50.863 -7.339 49.678 1.00 69.88 841 VAL A C 1
ATOM 6524 O O . VAL A 1 841 ? -51.849 -6.958 49.047 1.00 69.88 841 VAL A O 1
ATOM 6527 N N . ASN A 1 842 ? -50.335 -8.554 49.533 1.00 62.12 842 ASN A N 1
ATOM 6528 C CA . ASN A 1 842 ? -50.906 -9.602 48.690 1.00 62.12 842 ASN A CA 1
ATOM 6529 C C . ASN A 1 842 ? -50.975 -10.904 49.499 1.00 62.12 842 ASN A C 1
ATOM 6531 O O . ASN A 1 842 ? -49.935 -11.482 49.820 1.00 62.12 842 ASN A O 1
ATOM 6535 N N . ARG A 1 843 ? -52.183 -11.294 49.913 1.00 57.47 843 ARG A N 1
ATOM 6536 C CA . ARG A 1 843 ? -52.439 -12.535 50.659 1.00 57.47 843 ARG A CA 1
ATOM 6537 C C . ARG A 1 843 ? -52.752 -13.708 49.756 1.00 57.47 843 ARG A C 1
ATOM 6539 O O . ARG A 1 843 ? -53.557 -13.499 48.820 1.00 57.47 843 ARG A O 1
#

pLDDT: mean 83.54, std 16.23, range [23.97, 98.94]

Sequence (843 aa):
MIKFHSLILTLVCALAISAQNWEDMQKKTIRFFRYQRAGLKGEQCHNPYYESITSNWPHQNDSYNGNDLSGGWYDAGDFVKFGLPFSSSVYILLKGYDVFPNAYSDHDSWDKFDVKDGIPDILNEVKFATDYIIKAVINNNTVVYDIGDGDADHTCPLNGCGGPTNSSSVGNRPVRLADGADVPGLYAASLALMSQLYRKYDSTYADLCLKKAKEAYQAGWAKRSKGVSSQYGEFYHSSKTPSGFIWHDKMMAGAIELYRVTKDQQYLDNLNILRENTDVMFNNIGYTNVAPLVSFELWRQFQEQPGDLFANVAFLLSKVIDNPAIPNMNGVYFNQQWGMAGATACAALTAALAYIVDPKDSYLEFAEKQLKWVSGEDAASRQSWIVGYNGGPTAVHHRNAIWKGILPEGALISGPNADGTWSRSAEDYKHTEVALDYNAGIPGAIAFMKDLNDETTIKVTSALEDNTATVDFASGESVQYSAQLSKAVSWRLVISGDKSGAVKEFTGTGSTVSVKWNGDADQGGFALYDQVCAKLHVDNMSVYDTKKTIANLEITGIKFSPFKSTDVLVDVFDDGDYVNKQGGVWKLFDDKAFGGNSSTYPTTLPAKNSSEGESGLGLNVILYAKTKLEYPFVGIKMTFNSDSSAVSLGQAKSIVFDYKCAKAGGTFYVELEQTDITDSAYYGYKVMVPNTAWNRVRIPLIESALSVRPWKTASVPFSTNSVTALRIVNYETENINITLDSVFIEDLQVGNPIGVKKHQKISKPGITGRLNGLFIPQHLLGKNSSIEIVDLQGNRVKLLQRTNTANEESLGINLNNLPNGLYIVRIVSGSKQVVSMPVMVNR

Radius of gyration: 36.52 Å; chains: 1; bounding box: 86×74×128 Å

Secondary structure (DSSP, 8-state):
--SSSHHHHSSSSS-------HHHHHHHHHHHHHHTB-S--STTS--TTTTT--S--TTTT-EETTEE---SB-SSSSS-B-HHHHHHHHHHHHHHHHH-GGG-----BTTBTT---SS-HHHHHHHHHHHHHHHHEEETTEEEEEES-HHHHHTS-TTT--STT-HHHH---PEEEP-SSHHHHHHHHHHHHHHHHHTTT-HHHHHHHHHHHHHHHHHHHHHTTT-SPPP-SSS-PPPEETTEE--HHHHHHHHHHHHHHH--HHHHHHHHHHHHT-------SBTTB-HHHHHHHHHHHH----HHHHHHHHHHHHTEE--TTSTTTTTEE-S-STTHHHHHHHHHHHHHHHHHHS--HHHHHHHHHHHHHHHT-STTT----BTTSTT-----B-HHHHHHT---TTPBB----TTS-----TT-HHHHBB-HHHHHSHHHHHHHHHHHT-TTSBPEEEEEE-S-SEEEGGGT--EEEEEEEEEEEEEEEEEEETTT--EEEEEEEEEEEEEEE-S--SBS---TT-EEEEEEEETTB-GGGTGGGEEEEEEEE--PPPPPTT-EEEE--TT-SSB-TTS-BEEEEESGGGT---EEESSSS--B--TTS-TT--EEEEEE--TTSSS--EEEEEESSTT---B--TT--EEEEEEEESSSS-EEEEEEEETT--SS---EEEEE---SS-EEEEEE-SGGG-B--TT---SS---SSSEEEEEEEE-SSS-EEEEEEEEEEET----S-----PPP------------SEEEEGGG--TTEEEEEE-TT--EEEEEEPP--TT-SEEEEP-TTSPSEEEEEEEEETTEEEEEEEEEE--

Foldseek 3Di:
DPPPVVVVVVVVPPDPLPPDDLPVLLVLLLLLQLCFKALDDACQADRPLPNPDGDFTPQVQDDDPPFRQGFAGDFWLWRKDALLQRLLLLLLLLLLCVLQVPLFDAQDALHGGRDGDPDGSSLSSSVRHLVNLLSQLVFLAWGWRMWAACVQRVQQDLPHCLPPRNDVRRDHIDTDTFLAQASLLSSLLSLLSSLVPCCVVPNVSSVSSLNSSNSSLSNNVVNHVVQGGDDHDDDDDADADPVGGDRLQSNLSNLLSNCVRPVPVVSVVSNVVSVVVDDQDQEFRFSNDPNLVSLLSCCLPPVDDSVSLVSNLVVQQVQQPCDVVLQLRHLFRDDDQFLRLLSLLSSLLSLLSVCLVPNDPVSVVSSVCSLCSCQLVPPRNVEHQFAPGSPHAPQALHNSCSSRVNDSGSFGQRAADSSRDDDNHSSPNSGHMTGSRSSSRNSSSSSSVSLVPDPVAKEWPAFWDWPDQEDALQVVDKIKTKTFIPWWFKKKKWKAFPQFRFIDMDIDTTRMDIDIGRQDGPATGDFAFTWMKIFMDTPRHRSSCRVSRIDTHTYHHHDDDDDDPLKFWFFFQQVVFQATPQRKGKDWDFCVVVVFDKAKPPNDDADADPPPVPPGGFGKMKTAFDDPDPFTKIWMKIFNHNVLFFAALDVFFWKKWKKFWPAAFDKKKKFFDFPQFPVPQTWIHIDHRHGRDIGMGTQTQDQSRTDGDPVDDTPDGRHRGGTRIIIIMDRDNDMIIMTIGGIMTHSRPCPDPPDPDDDDDDDDDDDDDDLQWDKDFCVLADDFKKKFKAAPVRHTPDIGGDDDDPDDRIDTDGPPPDDFHKIWIWIDHPPDTRDIDIDGDDD